Protein 4KGM (pdb70)

B-factor: mean 31.82, std 16.09, range [2.91, 91.34]

Nearest PDB structures (foldseek):
  4kgm-assembly2_D-3  TM=1.004E+00  e=1.073E-50  Bacillus thuringiensis serovar israelensis ATCC 35646
  4kgm-assembly2_C-3  TM=9.848E-01  e=5.956E-47  Bacillus thuringiensis serovar israelensis ATCC 35646
  4kgm-assembly1_A-2  TM=9.646E-01  e=4.566E-44  Bacillus thuringiensis serovar israelensis ATCC 35646
  4kgm-assembly1_B-2  TM=9.409E-01  e=1.861E-43  Bacillus thuringiensis serovar israelensis ATCC 35646
  4kgk-assembly1_A  TM=9.895E-01  e=3.296E-42  Bacillus thuringiensis serovar israelensis ATCC 35646

CATH classification: 3.30.70.3000

Structure (mmCIF, N/CA/C/O backbone):
data_4KGM
#
_entry.id   4KGM
#
_cell.length_a   99.156
_cell.length_b   218.343
_cell.length_c   126.056
_cell.angle_alpha   90.00
_cell.angle_beta   90.00
_cell.angle_gamma   90.00
#
_symmetry.space_group_name_H-M   'C 2 2 21'
#
loop_
_entity.id
_entity.type
_entity.pdbx_description
1 polymer 'Thg1-like uncharacterized protein'
2 non-polymer "ADENOSINE-5'-TRIPHOSPHATE"
3 non-polymer 'PHOSPHATE ION'
4 non-polymer 'MAGNESIUM ION'
5 non-polymer GLYCEROL
6 water water
#
loop_
_atom_site.group_PDB
_atom_site.id
_atom_site.type_symbol
_atom_site.label_atom_id
_atom_site.label_alt_id
_atom_site.label_comp_id
_atom_site.label_asym_id
_atom_site.label_entity_id
_atom_site.label_seq_id
_atom_site.pdbx_PDB_ins_code
_atom_site.Cartn_x
_atom_site.Cartn_y
_atom_site.Cartn_z
_atom_site.occupancy
_atom_site.B_iso_or_equiv
_atom_site.auth_seq_id
_atom_site.auth_comp_id
_atom_site.auth_asym_id
_atom_site.auth_atom_id
_atom_site.pdbx_PDB_model_num
ATOM 1 N N . SER A 1 3 ? 94.853 107.662 47.795 1.00 46.97 3 SER A N 1
ATOM 2 C CA . SER A 1 3 ? 94.673 106.450 47.004 1.00 48.14 3 SER A CA 1
ATOM 3 C C . SER A 1 3 ? 93.207 106.031 46.953 1.00 48.63 3 SER A C 1
ATOM 4 O O . SER A 1 3 ? 92.313 106.793 47.328 1.00 46.84 3 SER A O 1
ATOM 7 N N . ILE A 1 4 ? 92.969 104.812 46.487 1.00 39.75 4 ILE A N 1
ATOM 8 C CA . ILE A 1 4 ? 91.621 104.271 46.416 1.00 38.13 4 ILE A CA 1
ATOM 9 C C . ILE A 1 4 ? 91.179 103.767 47.791 1.00 37.61 4 ILE A C 1
ATOM 10 O O . ILE A 1 4 ? 90.020 103.921 48.179 1.00 32.36 4 ILE A O 1
ATOM 15 N N . GLY A 1 5 ? 92.119 103.187 48.531 1.00 32.55 5 GLY A N 1
ATOM 16 C CA . GLY A 1 5 ? 91.841 102.677 49.860 1.00 28.13 5 GLY A CA 1
ATOM 17 C C . GLY A 1 5 ? 91.501 103.786 50.834 1.00 31.78 5 GLY A C 1
ATOM 18 O O . GLY A 1 5 ? 90.654 103.615 51.710 1.00 31.04 5 GLY A O 1
ATOM 19 N N . ASP A 1 6 ? 92.168 104.926 50.681 1.00 36.67 6 ASP A N 1
ATOM 20 C CA . ASP A 1 6 ? 91.890 106.094 51.508 1.00 35.77 6 ASP A CA 1
ATOM 21 C C . ASP A 1 6 ? 90.480 106.587 51.235 1.00 29.53 6 ASP A C 1
ATOM 22 O O . ASP A 1 6 ? 89.741 106.935 52.155 1.00 29.70 6 ASP A O 1
ATOM 27 N N . ARG A 1 7 ? 90.119 106.612 49.957 1.00 28.19 7 ARG A N 1
ATOM 28 C CA . ARG A 1 7 ? 88.796 107.041 49.537 1.00 28.91 7 ARG A CA 1
ATOM 29 C C . ARG A 1 7 ? 87.749 106.067 50.060 1.00 27.59 7 ARG A C 1
ATOM 30 O O . ARG A 1 7 ? 86.703 106.475 50.561 1.00 24.82 7 ARG A O 1
ATOM 38 N N . MET A 1 8 ? 88.048 104.777 49.959 1.00 27.85 8 MET A N 1
ATOM 39 C CA . MET A 1 8 ? 87.140 103.742 50.435 1.00 24.01 8 MET A CA 1
ATOM 40 C C . MET A 1 8 ? 86.992 103.769 51.951 1.00 22.49 8 MET A C 1
ATOM 41 O O . MET A 1 8 ? 85.914 103.496 52.483 1.00 20.90 8 MET A O 1
ATOM 46 N N . LYS A 1 9 ? 88.077 104.100 52.641 1.00 20.90 9 LYS A N 1
ATOM 47 C CA . LYS A 1 9 ? 88.056 104.172 54.095 1.00 21.39 9 LYS A CA 1
ATOM 48 C C . LYS A 1 9 ? 87.109 105.263 54.590 1.00 17.92 9 LYS A C 1
ATOM 49 O O . LYS A 1 9 ? 86.489 105.118 55.641 1.00 17.66 9 LYS A O 1
ATOM 51 N N . ARG A 1 10 ? 86.994 106.348 53.830 1.00 15.85 10 ARG A N 1
ATOM 52 C CA . ARG A 1 10 ? 86.127 107.456 54.222 1.00 19.12 10 ARG A CA 1
ATOM 53 C C . ARG A 1 10 ? 84.645 107.146 54.008 1.00 18.57 10 ARG A C 1
ATOM 54 O O . ARG A 1 10 ? 83.797 107.588 54.784 1.00 16.16 10 ARG A O 1
ATOM 62 N N . TYR A 1 11 ? 84.337 106.394 52.956 1.00 15.02 11 TYR A N 1
ATOM 63 C CA . TYR A 1 11 ? 82.962 105.983 52.711 1.00 19.04 11 TYR A CA 1
ATOM 64 C C . TYR A 1 11 ? 82.479 105.104 53.852 1.00 19.45 11 TYR A C 1
ATOM 65 O O . TYR A 1 11 ? 81.351 105.248 54.326 1.00 20.30 11 TYR A O 1
ATOM 74 N N . GLU A 1 12 ? 83.346 104.200 54.294 1.00 15.39 12 GLU A N 1
ATOM 75 C CA . GLU A 1 12 ? 83.013 103.296 55.382 1.00 19.46 12 GLU A CA 1
ATOM 76 C C . GLU A 1 12 ? 82.884 104.058 56.697 1.00 16.81 12 GLU A C 1
ATOM 77 O O . GLU A 1 12 ? 81.992 103.781 57.498 1.00 15.94 12 GLU A O 1
ATOM 83 N N . ASN A 1 13 ? 83.777 105.020 56.911 1.00 15.74 13 ASN A N 1
ATOM 84 C CA . ASN A 1 13 ? 83.783 105.795 58.148 1.00 14.00 13 ASN A CA 1
ATOM 85 C C . ASN A 1 13 ? 82.595 106.741 58.280 1.00 13.70 13 ASN A C 1
ATOM 86 O O . ASN A 1 13 ? 82.309 107.238 59.368 1.00 13.37 13 ASN A O 1
ATOM 91 N N . ALA A 1 14 ? 81.903 106.986 57.172 1.00 11.89 14 ALA A N 1
ATOM 92 C CA . ALA A 1 14 ? 80.704 107.814 57.191 1.00 15.35 14 ALA A CA 1
ATOM 93 C C . ALA A 1 14 ? 79.636 107.183 58.082 1.00 18.86 14 ALA A C 1
ATOM 94 O O . ALA A 1 14 ? 78.741 107.868 58.576 1.00 20.83 14 ALA A O 1
ATOM 96 N N . TYR A 1 15 ? 79.740 105.873 58.289 1.00 16.21 15 TYR A N 1
ATOM 97 C CA . TYR A 1 15 ? 78.814 105.163 59.159 1.00 16.86 15 TYR A CA 1
ATOM 98 C C . TYR A 1 15 ? 79.538 104.371 60.240 1.00 16.35 15 TYR A C 1
ATOM 99 O O . TYR A 1 15 ? 78.999 103.416 60.800 1.00 17.40 15 TYR A O 1
ATOM 108 N N . ARG A 1 16 ? 80.765 104.789 60.533 1.00 16.38 16 ARG A N 1
ATOM 109 C CA . ARG A 1 16 ? 81.496 104.259 61.672 1.00 19.20 16 ARG A CA 1
ATOM 110 C C . ARG A 1 16 ? 81.018 104.982 62.923 1.00 18.99 16 ARG A C 1
ATOM 111 O O . ARG A 1 16 ? 81.706 105.843 63.470 1.00 22.57 16 ARG A O 1
ATOM 119 N N . ILE A 1 17 ? 79.821 104.627 63.366 1.00 17.41 17 ILE A N 1
ATOM 120 C CA . ILE A 1 17 ? 79.184 105.299 64.485 1.00 18.15 17 ILE A CA 1
ATOM 121 C C . ILE A 1 17 ? 79.679 104.740 65.813 1.00 16.58 17 ILE A C 1
ATOM 122 O O . ILE A 1 17 ? 79.821 103.528 65.975 1.00 15.69 17 ILE A O 1
ATOM 127 N N . LYS A 1 18 ? 79.961 105.633 66.756 1.00 15.48 18 LYS A N 1
ATOM 128 C CA . LYS A 1 18 ? 80.367 105.223 68.092 1.00 16.39 18 LYS A CA 1
ATOM 129 C C . LYS A 1 18 ? 79.463 105.824 69.159 1.00 17.87 18 LYS A C 1
ATOM 130 O O . LYS A 1 18 ? 79.105 107.000 69.096 1.00 19.41 18 LYS A O 1
ATOM 136 N N . LEU A 1 19 ? 79.089 105.004 70.134 1.00 16.39 19 LEU A N 1
ATOM 137 C CA . LEU A 1 19 ? 78.310 105.473 71.269 1.00 17.93 19 LEU A CA 1
ATOM 138 C C . LEU A 1 19 ? 79.219 106.234 72.225 1.00 15.93 19 LEU A C 1
ATOM 139 O O . LEU A 1 19 ? 80.367 105.839 72.436 1.00 18.11 19 LEU A O 1
ATOM 144 N N . PRO A 1 20 ? 78.713 107.335 72.800 1.00 22.57 20 PRO A N 1
ATOM 145 C CA . PRO A 1 20 ? 79.474 108.054 73.826 1.00 21.24 20 PRO A CA 1
ATOM 146 C C . PRO A 1 20 ? 79.782 107.129 74.997 1.00 20.13 20 PRO A C 1
ATOM 147 O O . PRO A 1 20 ? 78.925 106.340 75.391 1.00 20.70 20 PRO A O 1
ATOM 151 N N . GLU A 1 21 ? 80.997 107.222 75.528 1.00 19.27 21 GLU A N 1
ATOM 152 C CA . GLU A 1 21 ? 81.463 106.311 76.567 1.00 20.50 21 GLU A CA 1
ATOM 153 C C . GLU A 1 21 ? 81.003 106.727 77.961 1.00 23.60 21 GLU A C 1
ATOM 154 O O . GLU A 1 21 ? 80.319 107.738 78.127 1.00 22.86 21 GLU A O 1
ATOM 160 N N . ARG A 1 22 ? 81.393 105.930 78.953 1.00 22.87 22 ARG A N 1
ATOM 161 C CA . ARG A 1 22 ? 81.083 106.182 80.360 1.00 24.55 22 ARG A CA 1
ATOM 162 C C . ARG A 1 22 ? 79.600 106.405 80.648 1.00 25.12 22 ARG A C 1
ATOM 163 O O . ARG A 1 22 ? 79.239 107.270 81.445 1.00 24.76 22 ARG A O 1
ATOM 171 N N . MET A 1 23 ? 78.750 105.618 79.997 1.00 20.79 23 MET A N 1
ATOM 172 C CA . MET A 1 23 ? 77.320 105.633 80.279 1.00 24.72 23 MET A CA 1
ATOM 173 C C . MET A 1 23 ? 76.682 104.294 79.902 1.00 26.08 23 MET A C 1
ATOM 174 O O . MET A 1 23 ? 77.186 103.596 79.021 1.00 25.09 23 MET A O 1
ATOM 179 N N . PRO A 1 24 ? 75.586 103.920 80.588 1.00 28.74 24 PRO A N 1
ATOM 180 C CA . PRO A 1 24 ? 74.915 102.631 80.377 1.00 22.53 24 PRO A CA 1
ATOM 181 C C . PRO A 1 24 ? 74.588 102.344 78.915 1.00 21.14 24 PRO A C 1
ATOM 182 O O . PRO A 1 24 ? 74.058 103.208 78.216 1.00 23.02 24 PRO A O 1
ATOM 186 N N . VAL A 1 25 ? 74.912 101.134 78.468 1.00 20.64 25 VAL A N 1
ATOM 187 C CA . VAL A 1 25 ? 74.579 100.687 77.119 1.00 20.32 25 VAL A CA 1
ATOM 188 C C . VAL A 1 25 ? 73.586 99.527 77.169 1.00 22.69 25 VAL A C 1
ATOM 189 O O . VAL A 1 25 ? 73.760 98.582 77.939 1.00 22.82 25 VAL A O 1
ATOM 193 N N . ILE A 1 26 ? 72.541 99.612 76.353 1.00 20.59 26 ILE A N 1
ATOM 194 C CA . ILE A 1 26 ? 71.558 98.543 76.251 1.00 20.38 26 ILE A CA 1
ATOM 195 C C . ILE A 1 26 ? 71.577 97.920 74.859 1.00 25.12 26 ILE A C 1
ATOM 196 O O . ILE A 1 26 ? 71.507 98.627 73.852 1.00 22.17 26 ILE A O 1
ATOM 201 N N . VAL A 1 27 ? 71.677 96.594 74.811 1.00 27.24 27 VAL A N 1
ATOM 202 C CA . VAL A 1 27 ? 71.601 95.860 73.554 1.00 21.32 27 VAL A CA 1
ATOM 203 C C . VAL A 1 27 ? 70.392 94.931 73.558 1.00 25.33 27 VAL A C 1
ATOM 204 O O . VAL A 1 27 ? 70.248 94.098 74.454 1.00 24.66 27 VAL A O 1
ATOM 208 N N . ARG A 1 28 ? 69.519 95.076 72.566 1.00 22.08 28 ARG A N 1
ATOM 209 C CA . ARG A 1 28 ? 68.387 94.165 72.433 1.00 26.72 28 ARG A CA 1
ATOM 210 C C . ARG A 1 28 ? 68.495 93.291 71.184 1.00 28.73 28 ARG A C 1
ATOM 211 O O . ARG A 1 28 ? 68.771 93.776 70.086 1.00 21.76 28 ARG A O 1
ATOM 219 N N . ILE A 1 29 ? 68.291 91.997 71.371 1.00 31.36 29 ILE A N 1
ATOM 220 C CA . ILE A 1 29 ? 68.321 91.039 70.281 1.00 30.02 29 ILE A CA 1
ATOM 221 C C . ILE A 1 29 ? 66.941 90.409 70.153 1.00 27.10 29 ILE A C 1
ATOM 222 O O . ILE A 1 29 ? 66.397 89.921 71.123 1.00 27.20 29 ILE A O 1
ATOM 227 N N . ASP A 1 30 ? 66.376 90.435 68.957 1.00 27.80 30 ASP A N 1
ATOM 228 C CA . ASP A 1 30 ? 65.034 89.900 68.737 1.00 32.74 30 ASP A CA 1
ATOM 229 C C . ASP A 1 30 ? 64.998 88.908 67.576 1.00 32.91 30 ASP A C 1
ATOM 230 O O . ASP A 1 30 ? 65.493 89.196 66.487 1.00 31.35 30 ASP A O 1
ATOM 235 N N . GLY A 1 31 ? 64.405 87.741 67.819 1.00 32.33 31 GLY A N 1
ATOM 236 C CA . GLY A 1 31 ? 64.319 86.695 66.815 1.00 27.03 31 GLY A CA 1
ATOM 237 C C . GLY A 1 31 ? 63.555 87.115 65.574 1.00 30.21 31 GLY A C 1
ATOM 238 O O . GLY A 1 31 ? 62.504 87.747 65.664 1.00 37.54 31 GLY A O 1
ATOM 239 N N . ALA A 1 32 ? 64.087 86.760 64.409 1.00 31.86 32 ALA A N 1
ATOM 240 C CA . ALA A 1 32 ? 63.456 87.111 63.141 1.00 34.48 32 ALA A CA 1
ATOM 241 C C . ALA A 1 32 ? 62.396 86.088 62.742 1.00 41.85 32 ALA A C 1
ATOM 242 O O . ALA A 1 32 ? 62.675 84.890 62.667 1.00 37.73 32 ALA A O 1
ATOM 244 N N . HIS A 1 33 ? 61.183 86.575 62.488 1.00 50.20 33 HIS A N 1
ATOM 245 C CA . HIS A 1 33 ? 60.062 85.734 62.071 1.00 47.96 33 HIS A CA 1
ATOM 246 C C . HIS A 1 33 ? 59.841 84.551 63.008 1.00 48.78 33 HIS A C 1
ATOM 247 O O . HIS A 1 33 ? 59.715 83.413 62.558 1.00 48.81 33 HIS A O 1
ATOM 254 N N . PHE A 1 34 ? 59.795 84.820 64.309 1.00 41.48 34 PHE A N 1
ATOM 255 C CA . PHE A 1 34 ? 59.634 83.748 65.286 1.00 44.57 34 PHE A CA 1
ATOM 256 C C . PHE A 1 34 ? 58.182 83.306 65.450 1.00 51.80 34 PHE A C 1
ATOM 257 O O . PHE A 1 34 ? 57.848 82.554 66.363 1.00 51.86 34 PHE A O 1
ATOM 265 N N . HIS A 1 35 ? 57.323 83.785 64.559 1.00 53.21 35 HIS A N 1
ATOM 266 C CA A HIS A 1 35 ? 55.950 83.309 64.503 0.47 50.33 35 HIS A CA 1
ATOM 267 C CA B HIS A 1 35 ? 55.946 83.318 64.486 0.53 50.33 35 HIS A CA 1
ATOM 268 C C . HIS A 1 35 ? 55.919 82.046 63.652 1.00 55.04 35 HIS A C 1
ATOM 269 O O . HIS A 1 35 ? 55.090 81.162 63.863 1.00 61.24 35 HIS A O 1
ATOM 282 N N . THR A 1 36 ? 56.844 81.971 62.699 1.00 54.06 36 THR A N 1
ATOM 283 C CA . THR A 1 36 ? 56.987 80.822 61.816 1.00 52.03 36 THR A CA 1
ATOM 284 C C . THR A 1 36 ? 57.913 79.788 62.443 1.00 57.85 36 THR A C 1
ATOM 285 O O . THR A 1 36 ? 57.635 78.588 62.413 1.00 61.37 36 THR A O 1
ATOM 289 N N . TYR A 1 37 ? 59.017 80.264 63.009 1.00 54.12 37 TYR A N 1
ATOM 290 C CA . TYR A 1 37 ? 60.013 79.391 63.617 1.00 48.26 37 TYR A CA 1
ATOM 291 C C . TYR A 1 37 ? 59.446 78.624 64.808 1.00 43.41 37 TYR A C 1
ATOM 292 O O . TYR A 1 37 ? 59.788 77.462 65.025 1.00 50.70 37 TYR A O 1
ATOM 301 N N . THR A 1 38 ? 58.583 79.278 65.579 1.00 47.72 38 THR A N 1
ATOM 302 C CA . THR A 1 38 ? 57.981 78.642 66.746 1.00 54.23 38 THR A CA 1
ATOM 303 C C . THR A 1 38 ? 56.682 77.922 66.393 1.00 60.38 38 THR A C 1
ATOM 304 O O . THR A 1 38 ? 56.095 77.240 67.234 1.00 60.34 38 THR A O 1
ATOM 308 N N . LYS A 1 39 ? 56.236 78.079 65.149 1.00 59.88 39 LYS A N 1
ATOM 309 C CA . LYS A 1 39 ? 55.061 77.361 64.666 1.00 63.21 39 LYS A CA 1
ATOM 310 C C . LYS A 1 39 ? 55.358 75.868 64.615 1.00 66.34 39 LYS A C 1
ATOM 311 O O . LYS A 1 39 ? 55.804 75.345 63.593 1.00 69.55 39 LYS A O 1
ATOM 313 N N . GLY A 1 40 ? 55.112 75.190 65.730 1.00 58.74 40 GLY A N 1
ATOM 314 C CA . GLY A 1 40 ? 55.430 73.782 65.864 1.00 62.86 40 GLY A CA 1
ATOM 315 C C . GLY A 1 40 ? 55.937 73.495 67.262 1.00 62.51 40 GLY A C 1
ATOM 316 O O . GLY A 1 40 ? 56.199 72.346 67.621 1.00 57.33 40 GLY A O 1
ATOM 317 N N . CYS A 1 41 ? 56.076 74.554 68.054 1.00 55.91 41 CYS A N 1
ATOM 318 C CA . CYS A 1 41 ? 56.514 74.431 69.438 1.00 57.87 41 CYS A CA 1
ATOM 319 C C . CYS A 1 41 ? 55.321 74.340 70.381 1.00 51.04 41 CYS A C 1
ATOM 320 O O . CYS A 1 41 ? 54.186 74.618 69.992 1.00 51.98 41 CYS A O 1
ATOM 323 N N . ALA A 1 42 ? 55.587 73.951 71.624 1.00 52.43 42 ALA A N 1
ATOM 324 C CA . ALA A 1 42 ? 54.541 73.821 72.630 1.00 50.94 42 ALA A CA 1
ATOM 325 C C . ALA A 1 42 ? 53.946 75.177 72.997 1.00 53.88 42 ALA A C 1
ATOM 326 O O . ALA A 1 42 ? 54.637 76.051 73.522 1.00 53.52 42 ALA A O 1
ATOM 328 N N . LYS A 1 43 ? 52.659 75.346 72.710 1.00 56.27 43 LYS A N 1
ATOM 329 C CA . LYS A 1 43 ? 51.949 76.572 73.048 1.00 53.86 43 LYS A CA 1
ATOM 330 C C . LYS A 1 43 ? 51.194 76.385 74.363 1.00 59.90 43 LYS A C 1
ATOM 331 O O . LYS A 1 43 ? 50.725 75.285 74.654 1.00 67.68 43 LYS A O 1
ATOM 333 N N . PRO A 1 44 ? 51.074 77.457 75.165 1.00 59.66 44 PRO A N 1
ATOM 334 C CA . PRO A 1 44 ? 51.577 78.808 74.893 1.00 60.42 44 PRO A CA 1
ATOM 335 C C . PRO A 1 44 ? 53.064 78.969 75.212 1.00 61.38 44 PRO A C 1
ATOM 336 O O . PRO A 1 44 ? 53.716 79.843 74.641 1.00 58.42 44 PRO A O 1
ATOM 340 N N . PHE A 1 45 ? 53.588 78.137 76.105 1.00 55.41 45 PHE A N 1
ATOM 341 C CA . PHE A 1 45 ? 54.983 78.247 76.515 1.00 49.53 45 PHE A CA 1
ATOM 342 C C . PHE A 1 45 ? 55.738 76.935 76.315 1.00 49.43 45 PHE A C 1
ATOM 343 O O . PHE A 1 45 ? 55.300 75.880 76.773 1.00 51.94 45 PHE A O 1
ATOM 345 N N . ASP A 1 46 ? 56.872 77.010 75.624 1.00 50.04 46 ASP A N 1
ATOM 346 C CA . ASP A 1 46 ? 57.709 75.839 75.383 1.00 44.14 46 ASP A CA 1
ATOM 347 C C . ASP A 1 46 ? 58.956 75.869 76.267 1.00 47.59 46 ASP A C 1
ATOM 348 O O . ASP A 1 46 ? 59.756 76.802 76.196 1.00 48.65 46 ASP A O 1
ATOM 353 N N . GLN A 1 47 ? 59.113 74.843 77.098 1.00 46.62 47 GLN A N 1
ATOM 354 C CA . GLN A 1 47 ? 60.230 74.770 78.035 1.00 47.75 47 GLN A CA 1
ATOM 355 C C . GLN A 1 47 ? 61.565 74.598 77.315 1.00 49.99 47 GLN A C 1
ATOM 356 O O . GLN A 1 47 ? 62.582 75.139 77.743 1.00 47.85 47 GLN A O 1
ATOM 362 N N . ASP A 1 48 ? 61.558 73.841 76.222 1.00 52.59 48 ASP A N 1
ATOM 363 C CA . ASP A 1 48 ? 62.773 73.603 75.448 1.00 51.55 48 ASP A CA 1
ATOM 364 C C . ASP A 1 48 ? 63.268 74.872 74.761 1.00 50.25 48 ASP A C 1
ATOM 365 O O . ASP A 1 48 ? 64.465 75.161 74.758 1.00 48.64 48 ASP A O 1
ATOM 370 N N . LEU A 1 49 ? 62.340 75.625 74.178 1.00 44.84 49 LEU A N 1
ATOM 371 C CA . LEU A 1 49 ? 62.679 76.864 73.491 1.00 47.50 49 LEU A CA 1
ATOM 372 C C . LEU A 1 49 ? 63.186 77.911 74.477 1.00 49.12 49 LEU A C 1
ATOM 373 O O . LEU A 1 49 ? 64.188 78.582 74.226 1.00 46.23 49 LEU A O 1
ATOM 378 N N . ALA A 1 50 ? 62.490 78.039 75.602 1.00 43.10 50 ALA A N 1
ATOM 379 C CA . ALA A 1 50 ? 62.853 79.012 76.623 1.00 41.69 50 ALA A CA 1
ATOM 380 C C . ALA A 1 50 ? 64.232 78.730 77.217 1.00 42.08 50 ALA A C 1
ATOM 381 O O . ALA A 1 50 ? 65.003 79.652 77.470 1.00 45.79 50 ALA A O 1
ATOM 383 N N . GLU A 1 51 ? 64.541 77.455 77.433 1.00 43.49 51 GLU A N 1
ATOM 384 C CA . GLU A 1 51 ? 65.833 77.068 77.994 1.00 46.37 51 GLU A CA 1
ATOM 385 C C . GLU A 1 51 ? 66.962 77.208 76.977 1.00 45.85 51 GLU A C 1
ATOM 386 O O . GLU A 1 51 ? 68.140 77.205 77.339 1.00 44.60 51 GLU A O 1
ATOM 392 N N . ALA A 1 52 ? 66.597 77.321 75.704 1.00 43.18 52 ALA A N 1
ATOM 393 C CA . ALA A 1 52 ? 67.573 77.543 74.646 1.00 41.26 52 ALA A CA 1
ATOM 394 C C . ALA A 1 52 ? 67.976 79.014 74.621 1.00 46.65 52 ALA A C 1
ATOM 395 O O . ALA A 1 52 ? 69.117 79.352 74.299 1.00 32.01 52 ALA A O 1
ATOM 397 N N . PHE A 1 53 ? 67.028 79.884 74.961 1.00 35.74 53 PHE A N 1
ATOM 398 C CA . PHE A 1 53 ? 67.305 81.308 75.095 1.00 38.65 53 PHE A CA 1
ATOM 399 C C . PHE A 1 53 ? 68.138 81.568 76.342 1.00 42.51 53 PHE A C 1
ATOM 400 O O . PHE A 1 53 ? 69.017 82.431 76.346 1.00 37.76 53 PHE A O 1
ATOM 408 N N . TRP A 1 54 ? 67.857 80.815 77.400 1.00 41.08 54 TRP A N 1
ATOM 409 C CA . TRP A 1 54 ? 68.559 80.987 78.666 1.00 46.16 54 TRP A CA 1
ATOM 410 C C . TRP A 1 54 ? 70.031 80.612 78.534 1.00 40.93 54 TRP A C 1
ATOM 411 O O . TRP A 1 54 ? 70.897 81.249 79.130 1.00 39.66 54 TRP A O 1
ATOM 422 N N . GLU A 1 55 ? 70.308 79.577 77.747 1.00 42.00 55 GLU A N 1
ATOM 423 C CA . GLU A 1 55 ? 71.684 79.182 77.472 1.00 42.13 55 GLU A CA 1
ATOM 424 C C . GLU A 1 55 ? 72.343 80.204 76.556 1.00 38.95 55 GLU A C 1
ATOM 425 O O . GLU A 1 55 ? 73.547 80.442 76.636 1.00 37.73 55 GLU A O 1
ATOM 431 N N . THR A 1 56 ? 71.540 80.804 75.684 1.00 39.53 56 THR A N 1
ATOM 432 C CA . THR A 1 56 ? 72.018 81.865 74.812 1.00 38.01 56 THR A CA 1
ATOM 433 C C . THR A 1 56 ? 72.362 83.093 75.647 1.00 39.99 56 THR A C 1
ATOM 434 O O . THR A 1 56 ? 73.409 83.714 75.457 1.00 32.16 56 THR A O 1
ATOM 438 N N . CYS A 1 57 ? 71.478 83.422 76.584 1.00 37.04 57 CYS A N 1
ATOM 439 C CA . CYS A 1 57 ? 71.678 84.556 77.479 1.00 36.21 57 CYS A CA 1
ATOM 440 C C . CYS A 1 57 ? 72.959 84.433 78.296 1.00 33.91 57 CYS A C 1
ATOM 441 O O . CYS A 1 57 ? 73.634 85.427 78.552 1.00 36.99 57 CYS A O 1
ATOM 444 N N . LYS A 1 58 ? 73.283 83.213 78.710 1.00 34.40 58 LYS A N 1
ATOM 445 C CA . LYS A 1 58 ? 74.516 82.967 79.447 1.00 37.88 58 LYS A CA 1
ATOM 446 C C . LYS A 1 58 ? 75.713 83.204 78.540 1.00 36.27 58 LYS A C 1
ATOM 447 O O . LYS A 1 58 ? 76.657 83.901 78.908 1.00 36.50 58 LYS A O 1
ATOM 453 N N . TYR A 1 59 ? 75.654 82.618 77.348 1.00 33.41 59 TYR A N 1
ATOM 454 C CA . TYR A 1 59 ? 76.720 82.722 76.358 1.00 32.52 59 TYR A CA 1
ATOM 455 C C . TYR A 1 59 ? 77.032 84.176 76.009 1.00 34.83 59 TYR A C 1
ATOM 456 O O . TYR A 1 59 ? 78.188 84.536 75.792 1.00 29.03 59 TYR A O 1
ATOM 465 N N . LEU A 1 60 ? 75.993 85.005 75.963 1.00 30.95 60 LEU A N 1
ATOM 466 C CA . LEU A 1 60 ? 76.149 86.422 75.657 1.00 33.02 60 LEU A CA 1
ATOM 467 C C . LEU A 1 60 ? 76.860 87.158 76.788 1.00 35.11 60 LEU A C 1
ATOM 468 O O . LEU A 1 60 ? 77.818 87.895 76.557 1.00 30.19 60 LEU A O 1
ATOM 473 N N . ALA A 1 61 ? 76.386 86.947 78.011 1.00 29.62 61 ALA A N 1
ATOM 474 C CA . ALA A 1 61 ? 76.936 87.626 79.177 1.00 27.04 61 ALA A CA 1
ATOM 475 C C . ALA A 1 61 ? 78.389 87.237 79.427 1.00 32.83 61 ALA A C 1
ATOM 476 O O . ALA A 1 61 ? 79.174 88.037 79.934 1.00 33.08 61 ALA A O 1
ATOM 478 N N . GLN A 1 62 ? 78.740 86.008 79.062 1.00 32.53 62 GLN A N 1
ATOM 479 C CA . GLN A 1 62 ? 80.094 85.501 79.255 1.00 31.89 62 GLN A CA 1
ATOM 480 C C . GLN A 1 62 ? 81.088 86.115 78.274 1.00 34.54 62 GLN A C 1
ATOM 481 O O . GLN A 1 62 ? 82.286 86.169 78.550 1.00 30.11 62 GLN A O 1
ATOM 487 N N . ASN A 1 63 ? 80.592 86.573 77.129 1.00 33.28 63 ASN A N 1
ATOM 488 C CA . ASN A 1 63 ? 81.471 87.031 76.057 1.00 32.37 63 ASN A CA 1
ATOM 489 C C . ASN A 1 63 ? 81.399 88.524 75.746 1.00 27.16 63 ASN A C 1
ATOM 490 O O . ASN A 1 63 ? 82.078 89.002 74.838 1.00 30.27 63 ASN A O 1
ATOM 495 N N . ILE A 1 64 ? 80.581 89.256 76.494 1.00 26.59 64 ILE A N 1
ATOM 496 C CA . ILE A 1 64 ? 80.429 90.690 76.264 1.00 24.41 64 ILE A CA 1
ATOM 497 C C . ILE A 1 64 ? 81.093 91.513 77.364 1.00 25.78 64 ILE A C 1
ATOM 498 O O . ILE A 1 64 ? 80.726 91.414 78.536 1.00 24.06 64 ILE A O 1
ATOM 503 N N . MET A 1 65 ? 82.076 92.321 76.976 1.00 22.49 65 MET A N 1
ATOM 504 C CA . MET A 1 65 ? 82.808 93.160 77.920 1.00 24.96 65 MET A CA 1
ATOM 505 C C . MET A 1 65 ? 81.889 94.178 78.590 1.00 23.61 65 MET A C 1
ATOM 506 O O . MET A 1 65 ? 81.237 94.976 77.916 1.00 23.22 65 MET A O 1
ATOM 511 N N . GLY A 1 66 ? 81.836 94.136 79.917 1.00 21.97 66 GLY A N 1
ATOM 512 C CA . GLY A 1 66 ? 81.028 95.069 80.682 1.00 24.30 66 GLY A CA 1
ATOM 513 C C . GLY A 1 66 ? 79.598 94.619 80.922 1.00 27.47 66 GLY A C 1
ATOM 514 O O . GLY A 1 66 ? 78.796 95.370 81.478 1.00 29.49 66 GLY A O 1
ATOM 515 N N . ALA A 1 67 ? 79.272 93.398 80.507 1.00 28.75 67 ALA A N 1
ATOM 516 C CA . ALA A 1 67 ? 77.921 92.865 80.683 1.00 27.42 67 ALA A CA 1
ATOM 517 C C . ALA A 1 67 ? 77.581 92.678 82.160 1.00 25.05 67 ALA A C 1
ATOM 518 O O . ALA A 1 67 ? 78.312 92.020 82.900 1.00 27.49 67 ALA A O 1
ATOM 520 N N . LYS A 1 68 ? 76.465 93.264 82.580 1.00 27.12 68 LYS A N 1
ATOM 521 C CA . LYS A 1 68 ? 76.060 93.226 83.979 1.00 34.61 68 LYS A CA 1
ATOM 522 C C . LYS A 1 68 ? 74.783 92.420 84.189 1.00 34.88 68 LYS A C 1
ATOM 523 O O . LYS A 1 68 ? 74.649 91.702 85.178 1.00 36.16 68 LYS A O 1
ATOM 529 N N . LEU A 1 69 ? 73.846 92.542 83.256 1.00 30.44 69 LEU A N 1
ATOM 530 C CA . LEU A 1 69 ? 72.565 91.864 83.386 1.00 35.05 69 LEU A CA 1
ATOM 531 C C . LEU A 1 69 ? 71.951 91.557 82.025 1.00 33.32 69 LEU A C 1
ATOM 532 O O . LEU A 1 69 ? 72.059 92.348 81.088 1.00 32.09 69 LEU A O 1
ATOM 537 N N . VAL A 1 70 ? 71.311 90.397 81.927 1.00 35.21 70 VAL A N 1
ATOM 538 C CA . VAL A 1 70 ? 70.575 90.024 80.728 1.00 34.05 70 VAL A CA 1
ATOM 539 C C . VAL A 1 70 ? 69.129 89.724 81.101 1.00 34.11 70 VAL A C 1
ATOM 540 O O . VAL A 1 70 ? 68.867 89.102 82.126 1.00 40.01 70 VAL A O 1
ATOM 544 N N . TYR A 1 71 ? 68.192 90.175 80.275 1.00 32.17 71 TYR A N 1
ATOM 545 C CA . TYR A 1 71 ? 66.779 89.910 80.514 1.00 36.07 71 TYR A CA 1
ATOM 546 C C . TYR A 1 71 ? 66.127 89.222 79.320 1.00 39.56 71 TYR A C 1
ATOM 547 O O . TYR A 1 71 ? 66.190 89.721 78.196 1.00 38.22 71 TYR A O 1
ATOM 556 N N . HIS A 1 72 ? 65.497 88.077 79.568 1.00 36.27 72 HIS A N 1
ATOM 557 C CA . HIS A 1 72 ? 64.800 87.360 78.505 1.00 33.47 72 HIS A CA 1
ATOM 558 C C . HIS A 1 72 ? 63.283 87.409 78.638 1.00 37.73 72 HIS A C 1
ATOM 559 O O . HIS A 1 72 ? 62.735 87.364 79.740 1.00 40.55 72 HIS A O 1
ATOM 566 N N . GLN A 1 73 ? 62.621 87.497 77.491 1.00 33.43 73 GLN A N 1
ATOM 567 C CA . GLN A 1 73 ? 61.172 87.415 77.399 1.00 35.49 73 GLN A CA 1
ATOM 568 C C . GLN A 1 73 ? 60.802 87.135 75.947 1.00 35.93 73 GLN A C 1
ATOM 569 O O . GLN A 1 73 ? 61.322 87.784 75.040 1.00 32.20 73 GLN A O 1
ATOM 575 N N . SER A 1 74 ? 59.917 86.163 75.736 1.00 31.22 74 SER A N 1
ATOM 576 C CA . SER A 1 74 ? 59.524 85.745 74.391 1.00 31.09 74 SER A CA 1
ATOM 577 C C . SER A 1 74 ? 60.739 85.416 73.525 1.00 33.59 74 SER A C 1
ATOM 578 O O . SER A 1 74 ? 61.529 84.532 73.856 1.00 36.07 74 SER A O 1
ATOM 581 N N . ASP A 1 75 ? 60.890 86.144 72.424 1.00 33.24 75 ASP A N 1
ATOM 582 C CA . ASP A 1 75 ? 62.001 85.917 71.506 1.00 42.13 75 ASP A CA 1
ATOM 583 C C . ASP A 1 75 ? 63.001 87.071 71.527 1.00 39.60 75 ASP A C 1
ATOM 584 O O . ASP A 1 75 ? 63.775 87.246 70.586 1.00 40.55 75 ASP A O 1
ATOM 589 N N . GLU A 1 76 ? 62.984 87.857 72.598 1.00 32.85 76 GLU A N 1
ATOM 590 C CA . GLU A 1 76 ? 63.878 89.002 72.696 1.00 31.35 76 GLU A CA 1
ATOM 591 C C . GLU A 1 76 ? 64.862 88.870 73.854 1.00 36.17 76 GLU A C 1
ATOM 592 O O . GLU A 1 76 ? 64.568 88.235 74.868 1.00 34.41 76 GLU A O 1
ATOM 598 N N . ILE A 1 77 ? 66.037 89.470 73.685 1.00 30.98 77 ILE A N 1
ATOM 599 C CA . ILE A 1 77 ? 67.078 89.441 74.704 1.00 33.62 77 ILE A CA 1
ATOM 600 C C . ILE A 1 77 ? 67.682 90.831 74.896 1.00 35.97 77 ILE A C 1
ATOM 601 O O . ILE A 1 77 ? 68.319 91.368 73.990 1.00 33.95 77 ILE A O 1
ATOM 606 N N . SER A 1 78 ? 67.472 91.411 76.073 1.00 30.19 78 SER A N 1
ATOM 607 C CA . SER A 1 78 ? 68.050 92.709 76.399 1.00 26.61 78 SER A CA 1
ATOM 608 C C . SER A 1 78 ? 69.280 92.538 77.280 1.00 30.65 78 SER A C 1
ATOM 609 O O . SER A 1 78 ? 69.264 91.766 78.237 1.00 30.42 78 SER A O 1
ATOM 612 N N . ILE A 1 79 ? 70.345 93.262 76.950 1.00 25.56 79 ILE A N 1
ATOM 613 C CA . ILE A 1 79 ? 71.593 93.170 77.698 1.00 27.84 79 ILE A CA 1
ATOM 614 C C . ILE A 1 79 ? 72.044 94.539 78.198 1.00 31.16 79 ILE A C 1
ATOM 615 O O . ILE A 1 79 ? 72.165 95.485 77.416 1.00 28.02 79 ILE A O 1
ATOM 620 N N . LEU A 1 80 ? 72.282 94.643 79.503 1.00 27.07 80 LEU A N 1
ATOM 621 C CA . LEU A 1 80 ? 72.796 95.874 80.094 1.00 25.71 80 LEU A CA 1
ATOM 622 C C . LEU A 1 80 ? 74.316 95.851 80.153 1.00 25.55 80 LEU A C 1
ATOM 623 O O . LEU A 1 80 ? 74.909 94.991 80.807 1.00 24.81 80 LEU A O 1
ATOM 628 N N . ILE A 1 81 ? 74.941 96.803 79.468 1.00 23.32 81 ILE A N 1
ATOM 629 C CA . ILE A 1 81 ? 76.394 96.913 79.462 1.00 24.65 81 ILE A CA 1
ATOM 630 C C . ILE A 1 81 ? 76.834 98.227 80.098 1.00 23.79 81 ILE A C 1
ATOM 631 O O . ILE A 1 81 ? 76.326 99.294 79.751 1.00 25.76 81 ILE A O 1
ATOM 636 N N . THR A 1 82 ? 77.769 98.144 81.037 1.00 19.72 82 THR A N 1
ATOM 637 C CA . THR A 1 82 ? 78.349 99.337 81.642 1.00 33.16 82 THR A CA 1
ATOM 638 C C . THR A 1 82 ? 79.845 99.374 81.365 1.00 26.79 82 THR A C 1
ATOM 639 O O . THR A 1 82 ? 80.502 98.334 81.341 1.00 25.00 82 THR A O 1
ATOM 643 N N . ASN A 1 83 ? 80.380 100.573 81.156 1.00 29.56 83 ASN A N 1
ATOM 644 C CA . ASN A 1 83 ? 81.792 100.733 80.831 1.00 27.26 83 ASN A CA 1
ATOM 645 C C . ASN A 1 83 ? 82.474 101.795 81.687 1.00 31.80 83 ASN A C 1
ATOM 646 O O . ASN A 1 83 ? 83.435 102.428 81.252 1.00 31.81 83 ASN A O 1
ATOM 651 N N . TYR A 1 84 ? 81.972 101.987 82.902 1.00 33.37 84 TYR A N 1
ATOM 652 C CA . TYR A 1 84 ? 82.502 103.015 83.790 1.00 32.86 84 TYR A CA 1
ATOM 653 C C . TYR A 1 84 ? 82.753 102.485 85.198 1.00 41.37 84 TYR A C 1
ATOM 654 O O . TYR A 1 84 ? 82.692 103.237 86.171 1.00 41.50 84 TYR A O 1
ATOM 663 N N . ASP A 1 85 ? 83.034 101.189 85.295 1.00 48.47 85 ASP A N 1
ATOM 664 C CA . ASP A 1 85 ? 83.323 100.547 86.573 1.00 45.41 85 ASP A CA 1
ATOM 665 C C . ASP A 1 85 ? 84.527 101.206 87.238 1.00 49.60 85 ASP A C 1
ATOM 666 O O . ASP A 1 85 ? 84.480 101.573 88.413 1.00 48.38 85 ASP A O 1
ATOM 671 N N . LYS A 1 86 ? 85.603 101.349 86.471 1.00 48.01 86 LYS A N 1
ATOM 672 C CA . LYS A 1 86 ? 86.795 102.050 86.929 1.00 50.41 86 LYS A CA 1
ATOM 673 C C . LYS A 1 86 ? 87.030 103.279 86.061 1.00 51.49 86 LYS A C 1
ATOM 674 O O . LYS A 1 86 ? 86.210 103.609 85.203 1.00 49.06 86 LYS A O 1
ATOM 680 N N . LEU A 1 87 ? 88.150 103.956 86.287 1.00 51.12 87 LEU A N 1
ATOM 681 C CA . LEU A 1 87 ? 88.527 105.095 85.461 1.00 47.41 87 LEU A CA 1
ATOM 682 C C . LEU A 1 87 ? 89.215 104.611 84.191 1.00 44.93 87 LEU A C 1
ATOM 683 O O . LEU A 1 87 ? 89.286 105.332 83.195 1.00 43.64 87 LEU A O 1
ATOM 688 N N . THR A 1 88 ? 89.712 103.380 84.232 1.00 38.33 88 THR A N 1
ATOM 689 C CA . THR A 1 88 ? 90.444 102.809 83.108 1.00 41.20 88 THR A CA 1
ATOM 690 C C . THR A 1 88 ? 89.622 101.782 82.331 1.00 42.59 88 THR A C 1
ATOM 691 O O . THR A 1 88 ? 90.151 101.088 81.462 1.00 45.28 88 THR A O 1
ATOM 695 N N . THR A 1 89 ? 88.333 101.689 82.642 1.00 39.24 89 THR A N 1
ATOM 696 C CA . THR A 1 89 ? 87.453 100.736 81.972 1.00 38.64 89 THR A CA 1
ATOM 697 C C . THR A 1 89 ? 87.370 101.003 80.471 1.00 36.30 89 THR A C 1
ATOM 698 O O . THR A 1 89 ? 87.102 102.126 80.043 1.00 27.28 89 THR A O 1
ATOM 702 N N . GLN A 1 90 ? 87.612 99.963 79.678 1.00 35.19 90 GLN A N 1
ATOM 703 C CA . GLN A 1 90 ? 87.516 100.059 78.226 1.00 30.56 90 GLN A CA 1
ATOM 704 C C . GLN A 1 90 ? 86.125 99.643 77.768 1.00 29.71 90 GLN A C 1
ATOM 705 O O . GLN A 1 90 ? 85.373 99.033 78.527 1.00 30.95 90 GLN A O 1
ATOM 711 N N . SER A 1 91 ? 85.785 99.974 76.527 1.00 26.60 91 SER A N 1
ATOM 712 C CA . SER A 1 91 ? 84.477 99.630 75.981 1.00 19.62 91 SER A CA 1
ATOM 713 C C . SER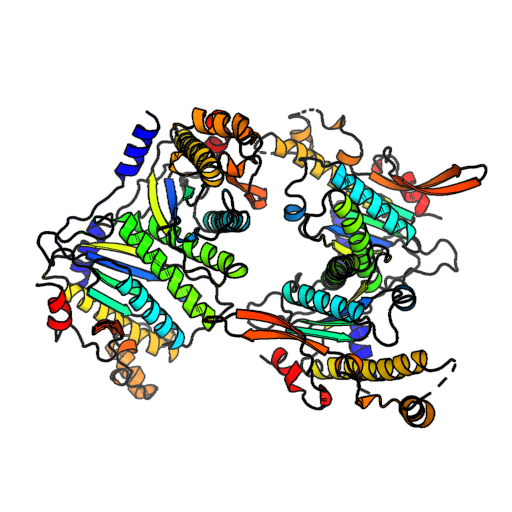 A 1 91 ? 84.552 98.476 74.989 1.00 25.88 91 SER A C 1
ATOM 714 O O . SER A 1 91 ? 85.523 98.347 74.241 1.00 21.27 91 SER A O 1
ATOM 717 N N . TRP A 1 92 ? 83.518 97.639 74.995 1.00 25.20 92 TRP A N 1
ATOM 718 C CA . TRP A 1 92 ? 83.406 96.539 74.049 1.00 23.55 92 TRP A CA 1
ATOM 719 C C . TRP A 1 92 ? 83.420 97.089 72.629 1.00 21.59 92 TRP A C 1
ATOM 720 O O . TRP A 1 92 ? 82.551 97.879 72.259 1.00 20.88 92 TRP A O 1
ATOM 731 N N . PHE A 1 93 ? 84.420 96.680 71.849 1.00 18.76 93 PHE A N 1
ATOM 732 C CA . PHE A 1 93 ? 84.607 97.159 70.478 1.00 18.44 93 PHE A CA 1
ATOM 733 C C . PHE A 1 93 ? 84.717 98.684 70.404 1.00 21.81 93 PHE A C 1
ATOM 734 O O . PHE A 1 93 ? 84.410 99.285 69.372 1.00 21.03 93 PHE A O 1
ATOM 742 N N . GLU A 1 94 ? 85.153 99.296 71.504 1.00 22.44 94 GLU A N 1
ATOM 743 C CA . GLU A 1 94 ? 85.285 100.749 71.603 1.00 24.15 94 GLU A CA 1
ATOM 744 C C . GLU A 1 94 ? 83.960 101.464 71.347 1.00 21.40 94 GLU A C 1
ATOM 745 O O . GLU A 1 94 ? 83.936 102.559 70.783 1.00 19.90 94 GLU A O 1
ATOM 751 N N . ASN A 1 95 ? 82.868 100.832 71.771 1.00 18.68 95 ASN A N 1
ATOM 752 C CA . ASN A 1 95 ? 81.516 101.363 71.587 1.00 15.87 95 ASN A CA 1
ATOM 753 C C . ASN A 1 95 ? 81.109 101.600 70.129 1.00 15.16 95 ASN A C 1
ATOM 754 O O . ASN A 1 95 ? 80.266 102.451 69.844 1.00 18.85 95 ASN A O 1
ATOM 759 N N . ASN A 1 96 ? 81.706 100.836 69.219 1.00 11.51 96 ASN A N 1
ATOM 760 C CA . ASN A 1 96 ? 81.310 100.841 67.815 1.00 20.13 96 ASN A CA 1
ATOM 761 C C . ASN A 1 96 ? 79.888 100.299 67.653 1.00 18.28 96 ASN A C 1
ATOM 762 O O . ASN A 1 96 ? 79.628 99.135 67.952 1.00 15.96 96 ASN A O 1
ATOM 767 N N . LEU A 1 97 ? 78.982 101.142 67.167 1.00 16.65 97 LEU A N 1
ATOM 768 C CA . LEU A 1 97 ? 77.565 100.790 67.076 1.00 15.71 97 LEU A CA 1
ATOM 769 C C . LEU A 1 97 ? 77.294 99.528 66.253 1.00 15.21 97 LEU A C 1
ATOM 770 O O . LEU A 1 97 ? 76.723 98.566 66.762 1.00 15.54 97 LEU A O 1
ATOM 775 N N . GLN A 1 98 ? 77.709 99.533 64.988 1.00 15.23 98 GLN A N 1
ATOM 776 C CA . GLN A 1 98 ? 77.420 98.420 64.084 1.00 14.68 98 GLN A CA 1
ATOM 777 C C . GLN A 1 98 ? 78.077 97.114 64.515 1.00 20.40 98 GLN A C 1
ATOM 778 O O . GLN A 1 98 ? 77.570 96.033 64.222 1.00 20.44 98 GLN A O 1
ATOM 784 N N . LYS A 1 99 ? 79.204 97.213 65.209 1.00 19.18 99 LYS A N 1
ATOM 785 C CA . LYS A 1 99 ? 79.918 96.022 65.644 1.00 17.87 99 LYS A CA 1
ATOM 786 C C . LYS A 1 99 ? 79.267 95.415 66.885 1.00 20.53 99 LYS A C 1
ATOM 787 O O . LYS A 1 99 ? 79.130 94.198 66.987 1.00 20.91 99 LYS A O 1
ATOM 793 N N . ILE A 1 100 ? 78.859 96.265 67.821 1.00 15.03 100 ILE A N 1
ATOM 794 C CA . ILE A 1 100 ? 78.189 95.801 69.030 1.00 18.14 100 ILE A CA 1
ATOM 795 C C . ILE A 1 100 ? 76.877 95.092 68.694 1.00 21.70 100 ILE A C 1
ATOM 796 O O . ILE A 1 100 ? 76.588 94.024 69.227 1.00 21.21 100 ILE A O 1
ATOM 801 N N . ALA A 1 101 ? 76.095 95.685 67.798 1.00 21.29 101 ALA A N 1
ATOM 802 C CA . ALA A 1 101 ? 74.799 95.125 67.419 1.00 24.99 101 ALA A CA 1
ATOM 803 C C . ALA A 1 101 ? 74.925 93.816 66.639 1.00 21.50 101 ALA A C 1
ATOM 804 O O . ALA A 1 101 ? 74.235 92.843 66.935 1.00 23.14 101 ALA A O 1
ATOM 806 N N . SER A 1 102 ? 75.808 93.797 65.647 1.00 20.21 102 SER A N 1
ATOM 807 C CA . SER A 1 102 ? 75.945 92.636 64.773 1.00 19.92 102 SER A CA 1
ATOM 808 C C . SER A 1 102 ? 76.574 91.436 65.480 1.00 22.58 102 SER A C 1
ATOM 809 O O . SER A 1 102 ? 76.077 90.315 65.373 1.00 23.97 102 SER A O 1
ATOM 812 N N . VAL A 1 103 ? 77.665 91.673 66.201 1.00 17.67 103 VAL A N 1
ATOM 813 C CA . VAL A 1 103 ? 78.355 90.600 66.913 1.00 23.63 103 VAL A CA 1
ATOM 814 C C . VAL A 1 103 ? 77.465 90.000 68.000 1.00 23.33 103 VAL A C 1
ATOM 815 O O . VAL A 1 103 ? 77.501 88.792 68.248 1.00 23.42 103 VAL A O 1
ATOM 819 N N . SER A 1 104 ? 76.651 90.842 68.630 1.00 20.83 104 SER A N 1
ATOM 820 C CA . SER A 1 104 ? 75.679 90.367 69.608 1.00 24.43 104 SER A CA 1
ATOM 821 C C . SER A 1 104 ? 74.675 89.434 68.942 1.00 27.47 104 SER A C 1
ATOM 822 O O . SER A 1 104 ? 74.362 88.365 69.467 1.00 26.56 104 SER A O 1
ATOM 825 N N . ALA A 1 105 ? 74.174 89.849 67.782 1.00 25.06 105 ALA A N 1
ATOM 826 C CA . ALA A 1 105 ? 73.216 89.044 67.035 1.00 27.23 105 ALA A CA 1
ATOM 827 C C . ALA A 1 105 ? 73.877 87.765 66.535 1.00 24.97 105 ALA A C 1
ATOM 828 O O . ALA A 1 105 ? 73.263 86.698 66.531 1.00 28.67 105 ALA A O 1
ATOM 830 N N . SER A 1 106 ? 75.134 87.879 66.122 1.00 22.21 106 SER A N 1
ATOM 831 C CA . SER A 1 106 ? 75.898 86.726 65.659 1.00 22.29 106 SER A CA 1
ATOM 832 C C . SER A 1 106 ? 76.087 85.709 66.779 1.00 24.41 106 SER A C 1
ATOM 833 O O . SER A 1 106 ? 75.850 84.516 66.589 1.00 26.00 106 SER A O 1
ATOM 836 N N . MET A 1 107 ? 76.515 86.189 67.943 1.00 21.25 107 MET A N 1
ATOM 837 C CA . MET A 1 107 ? 76.721 85.328 69.102 1.00 22.34 107 MET A CA 1
ATOM 838 C C . MET A 1 107 ? 75.427 84.637 69.505 1.00 26.44 107 MET A C 1
ATOM 839 O O . MET A 1 107 ? 75.416 83.438 69.786 1.00 23.88 107 MET A O 1
ATOM 844 N N . ALA A 1 108 ? 74.341 85.403 69.534 1.00 22.96 108 ALA A N 1
ATOM 845 C CA . ALA A 1 108 ? 73.033 84.861 69.875 1.00 24.28 108 ALA A CA 1
ATOM 846 C C . ALA A 1 108 ? 72.634 83.791 68.866 1.00 24.63 108 ALA A C 1
ATOM 847 O O . ALA A 1 108 ? 72.145 82.729 69.239 1.00 28.29 108 ALA A O 1
ATOM 849 N N . THR A 1 109 ? 72.863 84.079 67.589 1.00 27.39 109 THR A N 1
ATOM 850 C CA . THR A 1 109 ? 72.552 83.148 66.512 1.00 21.65 109 THR A CA 1
ATOM 851 C C . THR A 1 109 ? 73.327 81.837 66.639 1.00 27.91 109 THR A C 1
ATOM 852 O O . THR A 1 109 ? 72.762 80.754 66.476 1.00 30.30 109 THR A O 1
ATOM 856 N N . ALA A 1 110 ? 7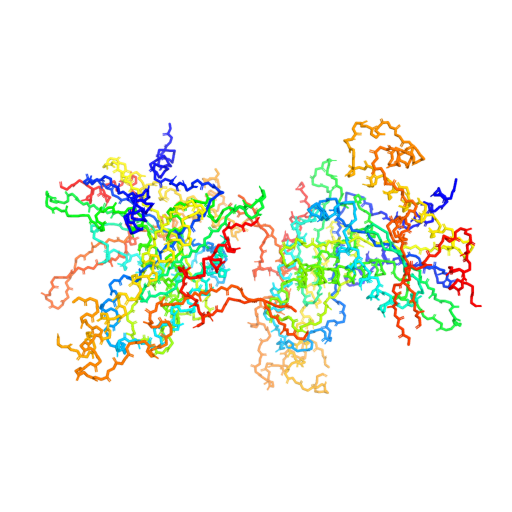4.619 81.940 66.938 1.00 28.32 110 ALA A N 1
ATOM 857 C CA . ALA A 1 110 ? 75.488 80.768 67.015 1.00 25.37 110 ALA A CA 1
ATOM 858 C C . ALA A 1 110 ? 75.071 79.805 68.125 1.00 27.73 110 ALA A C 1
ATOM 859 O O . ALA A 1 110 ? 74.880 78.611 67.887 1.00 25.89 110 ALA A O 1
ATOM 861 N N . LYS A 1 111 ? 74.930 80.330 69.337 1.00 26.14 111 LYS A N 1
ATOM 862 C CA . LYS A 1 111 ? 74.590 79.507 70.490 1.00 29.69 111 LYS A CA 1
ATOM 863 C C . LYS A 1 111 ? 73.184 78.924 70.384 1.00 33.80 111 LYS A C 1
ATOM 864 O O . LYS A 1 111 ? 72.982 77.735 70.636 1.00 31.01 111 LYS A O 1
ATOM 870 N N . PHE A 1 112 ? 72.224 79.762 70.005 1.00 30.37 112 PHE A N 1
ATOM 871 C CA . PHE A 1 112 ? 70.825 79.351 69.927 1.00 29.99 112 PHE A CA 1
ATOM 872 C C . PHE A 1 112 ? 70.625 78.202 68.944 1.00 36.23 112 PHE A C 1
ATOM 873 O O . PHE A 1 112 ? 70.027 77.181 69.287 1.00 34.04 112 PHE A O 1
ATOM 881 N N . ASN A 1 113 ? 71.124 78.373 67.724 1.00 31.96 113 ASN A N 1
ATOM 882 C CA . ASN A 1 113 ? 71.024 77.333 66.709 1.00 28.81 113 ASN A CA 1
ATOM 883 C C . ASN A 1 113 ? 71.689 76.030 67.148 1.00 38.42 113 ASN A C 1
ATOM 884 O O . ASN A 1 113 ? 71.153 74.949 66.913 1.00 40.24 113 ASN A O 1
ATOM 889 N N . GLU A 1 114 ? 72.849 76.140 67.791 1.00 36.45 114 GLU A N 1
ATOM 890 C CA . GLU A 1 114 ? 73.574 74.969 68.277 1.00 32.29 114 GLU A CA 1
ATOM 891 C C . GLU A 1 114 ? 72.748 74.155 69.269 1.00 39.46 114 GLU A C 1
ATOM 892 O O . GLU A 1 114 ? 72.586 72.945 69.112 1.00 37.25 114 GLU A O 1
ATOM 898 N N . VAL A 1 115 ? 72.233 74.831 70.291 1.00 38.37 115 VAL A N 1
ATOM 899 C CA . VAL A 1 115 ? 71.446 74.182 71.332 1.00 42.92 115 VAL A CA 1
ATOM 900 C C . VAL A 1 115 ? 70.141 73.609 70.784 1.00 41.57 115 VAL A C 1
ATOM 901 O O . VAL A 1 115 ? 69.754 72.488 71.116 1.00 44.51 115 VAL A O 1
ATOM 905 N N . MET A 1 116 ? 69.474 74.378 69.933 1.00 36.88 116 MET A N 1
ATOM 906 C CA . MET A 1 116 ? 68.170 73.985 69.416 1.00 41.44 116 MET A CA 1
ATOM 907 C C . MET A 1 116 ? 68.254 72.772 68.490 1.00 42.79 116 MET A C 1
ATOM 908 O O . MET A 1 116 ? 67.298 72.007 68.374 1.00 41.42 116 MET A O 1
ATOM 913 N N . ARG A 1 117 ? 69.398 72.597 67.844 1.00 41.72 117 ARG A N 1
ATOM 914 C CA . ARG A 1 117 ? 69.585 71.469 66.948 1.00 44.71 117 ARG A CA 1
ATOM 915 C C . ARG A 1 117 ? 69.465 70.176 67.740 1.00 50.60 117 ARG A C 1
ATOM 916 O O . ARG A 1 117 ? 68.922 69.183 67.257 1.00 55.51 117 ARG A O 1
ATOM 924 N N . GLU A 1 118 ? 69.992 70.198 68.959 1.00 43.47 118 GLU A N 1
ATOM 925 C CA . GLU A 1 118 ? 70.119 68.992 69.771 1.00 46.34 118 GLU A CA 1
ATOM 926 C C . GLU A 1 118 ? 68.805 68.219 69.817 1.00 49.20 118 GLU A C 1
ATOM 927 O O . GLU A 1 118 ? 68.765 67.023 69.527 1.00 50.00 118 GLU A O 1
ATOM 933 N N . LYS A 1 119 ? 67.732 68.912 70.183 1.00 49.97 119 LYS A N 1
ATOM 934 C CA . LYS A 1 119 ? 66.427 68.279 70.334 1.00 51.12 119 LYS A CA 1
ATOM 935 C C . LYS A 1 119 ? 65.534 68.510 69.120 1.00 58.24 119 LYS A C 1
ATOM 936 O O . LYS A 1 119 ? 64.497 67.863 68.972 1.00 67.83 119 LYS A O 1
ATOM 938 N N . TYR A 1 120 ? 65.932 69.438 68.257 1.00 50.22 120 TYR A N 1
ATOM 939 C CA . TYR A 1 120 ? 65.135 69.761 67.079 1.00 47.44 120 TYR A CA 1
ATOM 940 C C . TYR A 1 120 ? 65.997 69.981 65.840 1.00 48.38 120 TYR A C 1
ATOM 941 O O . TYR A 1 120 ? 66.059 71.094 65.320 1.00 52.86 120 TYR A O 1
ATOM 950 N N . PRO A 1 121 ? 66.654 68.917 65.351 1.00 52.01 121 PRO A N 1
ATOM 951 C CA . PRO A 1 121 ? 67.530 69.063 64.183 1.00 49.94 121 PRO A CA 1
ATOM 952 C C . PRO A 1 121 ? 66.752 69.327 62.896 1.00 47.39 121 PRO A C 1
ATOM 953 O O . PRO A 1 121 ? 67.353 69.660 61.873 1.00 48.61 121 PRO A O 1
ATOM 957 N N . ASP A 1 122 ? 65.432 69.182 62.952 1.00 51.43 122 ASP A N 1
ATOM 958 C CA . ASP A 1 122 ? 64.585 69.414 61.788 1.00 53.95 122 ASP A CA 1
ATOM 959 C C . ASP A 1 122 ? 64.184 70.883 61.674 1.00 48.71 122 ASP A C 1
ATOM 960 O O . ASP A 1 122 ? 63.756 71.338 60.611 1.00 47.53 122 ASP A O 1
ATOM 962 N N . LYS A 1 123 ? 64.322 71.616 62.775 1.00 45.26 123 LYS A N 1
ATOM 963 C CA . LYS A 1 123 ? 64.015 73.043 62.800 1.00 47.55 123 LYS A CA 1
ATOM 964 C C . LYS A 1 123 ? 64.893 73.789 61.800 1.00 41.52 123 LYS A C 1
ATOM 965 O O . LYS A 1 123 ? 66.080 73.490 61.672 1.00 43.56 123 LYS A O 1
ATOM 971 N N . PRO A 1 124 ? 64.310 74.759 61.079 1.00 39.82 124 PRO A N 1
ATOM 972 C CA . PRO A 1 124 ? 65.097 75.580 60.154 1.00 37.37 124 PRO A CA 1
ATOM 973 C C . PRO A 1 124 ? 66.030 76.519 60.914 1.00 33.77 124 PRO A C 1
ATOM 974 O O . PRO A 1 124 ? 65.953 76.609 62.140 1.00 32.56 124 PRO A O 1
ATOM 978 N N . LEU A 1 125 ? 66.904 77.210 60.194 1.00 32.66 125 LEU A N 1
ATOM 979 C CA . LEU A 1 125 ? 67.855 78.114 60.830 1.00 31.69 125 LEU A CA 1
ATOM 980 C C . LEU A 1 125 ? 67.160 79.311 61.470 1.00 27.41 125 LEU A C 1
ATOM 981 O O . LEU A 1 125 ? 66.322 79.964 60.847 1.00 26.75 125 LEU A O 1
ATOM 986 N N . ALA A 1 126 ? 67.509 79.583 62.723 1.00 27.86 126 ALA A N 1
ATOM 987 C CA . ALA A 1 126 ? 66.984 80.744 63.430 1.00 30.77 126 ALA A CA 1
ATOM 988 C C . ALA A 1 126 ? 67.918 81.932 63.247 1.00 31.59 126 ALA A C 1
ATOM 989 O O . ALA A 1 126 ? 69.140 81.785 63.304 1.00 27.27 126 ALA A O 1
ATOM 991 N N . THR A 1 127 ? 67.341 83.107 63.014 1.00 32.30 127 THR A N 1
ATOM 992 C CA . THR A 1 127 ? 68.126 84.329 62.881 1.00 29.29 127 THR A CA 1
ATOM 993 C C . THR A 1 127 ? 67.635 85.408 63.839 1.00 30.92 127 THR A C 1
ATOM 994 O O . THR A 1 127 ? 66.508 85.352 64.333 1.00 35.67 127 THR A O 1
ATOM 998 N N . PHE A 1 128 ? 68.495 86.387 64.099 1.00 28.29 128 PHE A N 1
ATOM 999 C CA . PHE A 1 128 ? 68.189 87.453 65.043 1.00 27.09 128 PHE A CA 1
ATOM 1000 C C . PHE A 1 128 ? 68.644 88.799 64.493 1.00 30.75 128 PHE A C 1
ATOM 1001 O O . PHE A 1 128 ? 69.546 88.868 63.658 1.00 26.44 128 PHE A O 1
ATOM 1009 N N . ASP A 1 129 ? 68.019 89.872 64.965 1.00 27.82 129 ASP A N 1
ATOM 1010 C CA . ASP A 1 129 ? 68.508 91.210 64.676 1.00 23.54 129 ASP A CA 1
ATOM 1011 C C . ASP A 1 129 ? 69.127 91.765 65.950 1.00 28.43 129 ASP A C 1
ATOM 1012 O O . ASP A 1 129 ? 68.943 91.202 67.029 1.00 27.06 129 ASP A O 1
ATOM 1017 N N . GLY A 1 130 ? 69.856 92.867 65.825 1.00 32.51 130 GLY A N 1
ATOM 1018 C CA . GLY A 1 130 ? 70.489 93.486 66.974 1.00 27.27 130 GLY A CA 1
ATOM 1019 C C . GLY A 1 130 ? 70.469 94.998 66.890 1.00 26.57 130 GLY A C 1
ATOM 1020 O O . GLY A 1 130 ? 70.616 95.572 65.812 1.00 21.73 130 GLY A O 1
ATOM 1021 N N . ARG A 1 131 ? 70.277 95.644 68.035 1.00 25.23 131 ARG A N 1
ATOM 1022 C CA . ARG A 1 131 ? 70.299 97.099 68.102 1.00 22.88 131 ARG A CA 1
ATOM 1023 C C . ARG A 1 131 ? 70.897 97.557 69.425 1.00 20.62 131 ARG A C 1
ATOM 1024 O O . ARG A 1 131 ? 70.629 96.974 70.476 1.00 23.92 131 ARG A O 1
ATOM 1032 N N . ALA A 1 132 ? 71.723 98.595 69.369 1.00 21.45 132 ALA A N 1
ATOM 1033 C CA . ALA A 1 132 ? 72.364 99.111 70.571 1.00 20.71 132 ALA A CA 1
ATOM 1034 C C . ALA A 1 132 ? 71.988 100.567 70.805 1.00 15.34 132 ALA A C 1
ATOM 1035 O O . ALA A 1 132 ? 71.570 101.266 69.880 1.00 13.70 132 ALA A O 1
ATOM 1037 N N . GLN A 1 133 ? 72.141 101.015 72.047 1.00 18.25 133 GLN A N 1
ATOM 1038 C CA . GLN A 1 133 ? 71.802 102.381 72.421 1.00 17.06 133 GLN A CA 1
ATOM 1039 C C . GLN A 1 133 ? 72.414 102.718 73.771 1.00 19.21 133 GLN A C 1
ATOM 1040 O O . GLN A 1 133 ? 72.979 101.850 74.438 1.00 19.19 133 GLN A O 1
ATOM 1046 N N . VAL A 1 134 ? 72.296 103.980 74.171 1.00 16.49 134 VAL A N 1
ATOM 1047 C CA . VAL A 1 134 ? 72.700 104.389 75.510 1.00 19.05 134 VAL A CA 1
ATOM 1048 C C . VAL A 1 134 ? 71.488 104.846 76.313 1.00 20.41 134 VAL A C 1
ATOM 1049 O O . VAL A 1 134 ? 70.440 105.176 75.753 1.00 18.12 134 VAL A O 1
ATOM 1053 N N . LEU A 1 135 ? 71.638 104.855 77.632 1.00 17.74 135 LEU A N 1
ATOM 1054 C CA . LEU A 1 135 ? 70.588 105.311 78.527 1.00 22.61 135 LEU A CA 1
ATOM 1055 C C . LEU A 1 135 ? 71.199 106.061 79.695 1.00 23.93 135 LEU A C 1
ATOM 1056 O O . LEU A 1 135 ? 72.268 105.695 80.179 1.00 25.47 135 LEU A O 1
ATOM 1061 N N . PRO A 1 136 ? 70.525 107.124 80.150 1.00 31.39 136 PRO A N 1
ATOM 1062 C CA . PRO A 1 136 ? 70.947 107.767 81.397 1.00 27.68 136 PRO A CA 1
ATOM 1063 C C . PRO A 1 136 ? 70.746 106.809 82.565 1.00 30.10 136 PRO A C 1
ATOM 1064 O O . PRO A 1 136 ? 69.892 105.925 82.487 1.00 31.44 136 PRO A O 1
ATOM 1068 N N . GLN A 1 137 ? 71.531 106.980 83.624 1.00 31.12 137 GLN A N 1
ATOM 1069 C CA . GLN A 1 137 ? 71.499 106.078 84.772 1.00 31.66 137 GLN A CA 1
ATOM 1070 C C . GLN A 1 137 ? 70.114 105.921 85.403 1.00 34.43 137 GLN A C 1
ATOM 1071 O O . GLN A 1 137 ? 69.743 104.828 85.830 1.00 38.19 137 GLN A O 1
ATOM 1077 N N . ASP A 1 138 ? 69.350 107.007 85.459 1.00 35.66 138 ASP A N 1
ATOM 1078 C CA . ASP A 1 138 ? 68.033 106.959 86.087 1.00 37.56 138 ASP A CA 1
ATOM 1079 C C . ASP A 1 138 ? 66.931 106.519 85.122 1.00 38.49 138 ASP A C 1
ATOM 1080 O O . ASP A 1 138 ? 65.753 106.810 85.335 1.00 34.26 138 ASP A O 1
ATOM 1085 N N . GLU A 1 139 ? 67.323 105.823 84.060 1.00 33.28 139 GLU A N 1
ATOM 1086 C CA . GLU A 1 139 ? 66.364 105.302 83.095 1.00 34.46 139 GLU A CA 1
ATOM 1087 C C . GLU A 1 139 ? 66.603 103.824 82.806 1.00 30.27 139 GLU A C 1
ATOM 1088 O O . GLU A 1 139 ? 65.836 103.196 82.076 1.00 32.25 139 GLU A O 1
ATOM 1094 N N . VAL A 1 140 ? 67.664 103.273 83.386 1.00 27.29 140 VAL A N 1
ATOM 1095 C CA . VAL A 1 140 ? 68.006 101.872 83.167 1.00 32.09 140 VAL A CA 1
ATOM 1096 C C . VAL A 1 140 ? 66.970 100.948 83.799 1.00 35.50 140 VAL A C 1
ATOM 1097 O O . VAL A 1 140 ? 66.486 100.017 83.157 1.00 31.66 140 VAL A O 1
ATOM 1101 N N . ALA A 1 141 ? 66.633 101.211 85.059 1.00 39.00 141 ALA A N 1
ATOM 1102 C CA . ALA A 1 141 ? 65.584 100.460 85.736 1.00 37.86 141 ALA A CA 1
ATOM 1103 C C . ALA A 1 141 ? 64.281 100.603 84.965 1.00 36.44 141 ALA A C 1
ATOM 1104 O O . ALA A 1 141 ? 63.591 99.619 84.707 1.00 39.67 141 ALA A O 1
ATOM 1106 N N . ASN A 1 142 ? 63.964 101.835 84.582 1.00 33.23 142 ASN A N 1
ATOM 1107 C CA . ASN A 1 142 ? 62.771 102.114 83.791 1.00 33.98 142 ASN A CA 1
ATOM 1108 C C . ASN A 1 142 ? 62.741 101.367 82.456 1.00 35.71 142 ASN A C 1
ATOM 1109 O O . ASN A 1 142 ? 61.668 101.112 81.910 1.00 39.73 142 ASN A O 1
ATOM 1114 N N . TYR A 1 143 ? 63.912 101.017 81.931 1.00 37.73 143 TYR A N 1
ATOM 1115 C CA . TYR A 1 143 ? 63.975 100.251 80.690 1.00 36.67 143 TYR A CA 1
ATOM 1116 C C . TYR A 1 143 ? 63.457 98.831 80.887 1.00 34.54 143 TYR A C 1
ATOM 1117 O O . TYR A 1 143 ? 62.621 98.353 80.120 1.00 31.65 143 TYR A O 1
ATOM 1126 N N . PHE A 1 144 ? 63.975 98.155 81.907 1.00 32.56 144 PHE A N 1
ATOM 1127 C CA . PHE A 1 144 ? 63.576 96.784 82.194 1.00 37.18 144 PHE A CA 1
ATOM 1128 C C . PHE A 1 144 ? 62.141 96.715 82.714 1.00 40.06 144 PHE A C 1
ATOM 1129 O O . PHE A 1 144 ? 61.426 95.747 82.454 1.00 36.96 144 PHE A O 1
ATOM 1137 N N . ILE A 1 145 ? 61.726 97.747 83.445 1.00 38.98 145 ILE A N 1
ATOM 1138 C CA . ILE A 1 145 ? 60.335 97.875 83.866 1.00 39.83 145 ILE A CA 1
ATOM 1139 C C . ILE A 1 145 ? 59.443 97.956 82.633 1.00 43.56 145 ILE A C 1
ATOM 1140 O O . ILE A 1 145 ? 58.367 97.358 82.585 1.00 44.22 145 ILE A O 1
ATOM 1145 N N . TRP A 1 146 ? 59.910 98.693 81.630 1.00 38.40 146 TRP A N 1
ATOM 1146 C CA . TRP A 1 146 ? 59.195 98.823 80.368 1.00 34.80 146 TRP A CA 1
ATOM 1147 C C . TRP A 1 146 ? 59.153 97.487 79.638 1.00 40.27 146 TRP A C 1
ATOM 1148 O O . TRP A 1 146 ? 58.175 97.167 78.963 1.00 43.88 146 TRP A O 1
ATOM 1159 N N . ARG A 1 147 ? 60.216 96.705 79.789 1.00 37.66 147 ARG A N 1
ATOM 1160 C CA . ARG A 1 147 ? 60.306 95.401 79.142 1.00 41.02 147 ARG A CA 1
ATOM 1161 C C . ARG A 1 147 ? 59.456 94.350 79.851 1.00 43.20 147 ARG A C 1
ATOM 1162 O O . ARG A 1 147 ? 58.878 93.474 79.207 1.00 40.23 147 ARG A O 1
ATOM 1170 N N . GLN A 1 148 ? 59.385 94.438 81.177 1.00 40.77 148 GLN A N 1
ATOM 1171 C CA . GLN A 1 148 ? 58.550 93.531 81.957 1.00 42.88 148 GLN A CA 1
ATOM 1172 C C . GLN A 1 148 ? 57.065 93.806 81.731 1.00 45.06 148 GLN A C 1
ATOM 1173 O O . GLN A 1 148 ? 56.249 92.886 81.739 1.00 46.70 148 GLN A O 1
ATOM 1179 N N . GLN A 1 149 ? 56.720 95.074 81.534 1.00 42.64 149 GLN A N 1
ATOM 1180 C CA . GLN A 1 149 ? 55.339 95.449 81.249 1.00 44.98 149 GLN A CA 1
ATOM 1181 C C . GLN A 1 149 ? 54.934 94.980 79.856 1.00 44.99 149 GLN A C 1
ATOM 1182 O O . GLN A 1 149 ? 53.758 94.737 79.588 1.00 49.26 149 GLN A O 1
ATOM 1188 N N . ASP A 1 150 ? 55.918 94.854 78.972 1.00 41.70 150 ASP A N 1
ATOM 1189 C CA . ASP A 1 150 ? 55.684 94.319 77.638 1.00 47.42 150 ASP A CA 1
ATOM 1190 C C . ASP A 1 150 ? 55.707 92.795 77.691 1.00 47.02 150 ASP A C 1
ATOM 1191 O O . ASP A 1 150 ? 55.190 92.120 76.799 1.00 42.57 150 ASP A O 1
ATOM 1196 N N . ALA A 1 151 ? 56.312 92.263 78.749 1.00 43.09 151 ALA A N 1
ATOM 1197 C CA . ALA A 1 151 ? 56.376 90.822 78.957 1.00 43.78 151 ALA A CA 1
ATOM 1198 C C . ALA A 1 151 ? 55.029 90.279 79.422 1.00 47.04 151 ALA A C 1
ATOM 1199 O O . ALA A 1 151 ? 54.572 89.241 78.948 1.00 42.63 151 ALA A O 1
ATOM 1201 N N . SER A 1 152 ? 54.401 90.991 80.353 1.00 49.13 152 SER A N 1
ATOM 1202 C CA . SER A 1 152 ? 53.124 90.568 80.917 1.00 50.07 152 SER A CA 1
ATOM 1203 C C . SER A 1 152 ? 51.987 90.685 79.907 1.00 51.01 152 SER A C 1
ATOM 1204 O O . SER A 1 152 ? 51.132 89.805 79.824 1.00 50.79 152 SER A O 1
ATOM 1207 N N . LYS A 1 153 ? 51.983 91.770 79.139 1.00 45.74 153 LYS A N 1
ATOM 1208 C CA . LYS A 1 153 ? 50.943 91.985 78.140 1.00 47.02 153 LYS A CA 1
ATOM 1209 C C . LYS A 1 153 ? 51.029 90.936 77.034 1.00 52.08 153 LYS A C 1
ATOM 1210 O O . LYS A 1 153 ? 50.012 90.515 76.485 1.00 57.09 153 LYS A O 1
ATOM 1216 N N . ASN A 1 154 ? 52.249 90.517 76.715 1.00 55.76 154 ASN A N 1
ATOM 1217 C CA . ASN A 1 154 ? 52.459 89.442 75.752 1.00 58.63 154 ASN A CA 1
ATOM 1218 C C . ASN A 1 154 ? 52.141 88.081 76.359 1.00 52.52 154 ASN A C 1
ATOM 1219 O O . ASN A 1 154 ? 51.668 87.180 75.669 1.00 49.03 154 ASN A O 1
ATOM 1224 N N . SER A 1 155 ? 52.405 87.945 77.654 1.00 48.02 155 SER A N 1
ATOM 1225 C CA . SER A 1 155 ? 52.173 86.694 78.367 1.00 48.26 155 SER A CA 1
ATOM 1226 C C . SER A 1 155 ? 50.691 86.331 78.402 1.00 57.95 155 SER A C 1
ATOM 1227 O O . SER A 1 155 ? 50.314 85.197 78.106 1.00 52.32 155 SER A O 1
ATOM 1230 N N . ILE A 1 156 ? 49.860 87.302 78.770 1.00 56.58 156 ILE A N 1
ATOM 1231 C CA . ILE A 1 156 ? 48.417 87.101 78.840 1.00 55.70 156 ILE A CA 1
ATOM 1232 C C . ILE A 1 156 ? 47.839 86.788 77.463 1.00 57.12 156 ILE A C 1
ATOM 1233 O O . ILE A 1 156 ? 46.999 85.898 77.321 1.00 56.42 156 ILE A O 1
ATOM 1238 N N . SER A 1 157 ? 48.300 87.515 76.451 1.00 51.68 157 SER A N 1
ATOM 1239 C CA . SER A 1 157 ? 47.825 87.311 75.086 1.00 54.83 157 SER A CA 1
ATOM 1240 C C . SER A 1 157 ? 48.215 85.938 74.543 1.00 57.25 157 SER A C 1
ATOM 1241 O O . SER A 1 157 ? 47.422 85.285 73.867 1.00 59.49 157 SER A O 1
ATOM 1244 N N . MET A 1 158 ? 49.437 85.506 74.843 1.00 56.00 158 MET A N 1
ATOM 1245 C CA . MET A 1 158 ? 49.931 84.212 74.377 1.00 59.30 158 MET A CA 1
ATOM 1246 C C . MET A 1 158 ? 49.136 83.053 74.972 1.00 59.80 158 MET A C 1
ATOM 1247 O O . MET A 1 158 ? 48.767 82.116 74.263 1.00 56.98 158 MET A O 1
ATOM 1252 N N . VAL A 1 159 ? 48.880 83.123 76.275 1.00 59.86 159 VAL A N 1
ATOM 1253 C CA . VAL A 1 159 ? 48.109 82.095 76.966 1.00 61.98 159 VAL A CA 1
ATOM 1254 C C . VAL A 1 159 ? 46.676 82.044 76.446 1.00 57.92 159 VAL A C 1
ATOM 1255 O O . VAL A 1 159 ? 46.150 80.971 76.148 1.00 61.68 159 VAL A O 1
ATOM 1259 N N . ALA A 1 160 ? 46.055 83.212 76.330 1.00 60.69 160 ALA A N 1
ATOM 1260 C CA . ALA A 1 160 ? 44.676 83.307 75.866 1.00 63.11 160 ALA A CA 1
ATOM 1261 C C . ALA A 1 160 ? 44.528 82.850 74.416 1.00 66.30 160 ALA A C 1
ATOM 1262 O O . ALA A 1 160 ? 43.558 82.178 74.067 1.00 68.73 160 ALA A O 1
ATOM 1264 N N . GLN A 1 161 ? 45.496 83.206 73.576 1.00 62.03 161 GLN A N 1
ATOM 1265 C CA . GLN A 1 161 ? 45.453 82.836 72.164 1.00 61.89 161 GLN A CA 1
ATOM 1266 C C . GLN A 1 161 ? 45.735 81.350 71.958 1.00 57.48 161 GLN A C 1
ATOM 1267 O O . GLN A 1 161 ? 45.605 80.835 70.848 1.00 59.47 161 GLN A O 1
ATOM 1269 N N . ALA A 1 162 ? 46.123 80.670 73.032 1.00 58.35 162 ALA A N 1
ATOM 1270 C CA . ALA A 1 162 ? 46.412 79.242 72.975 1.00 63.64 162 ALA A CA 1
ATOM 1271 C C . ALA A 1 162 ? 45.228 78.415 73.471 1.00 67.73 162 ALA A C 1
ATOM 1272 O O . ALA A 1 162 ? 45.211 77.192 73.328 1.00 59.86 162 ALA A O 1
ATOM 1274 N N . ASN A 1 163 ? 44.241 79.091 74.054 1.00 65.36 163 ASN A N 1
ATOM 1275 C CA . ASN A 1 163 ? 43.054 78.421 74.574 1.00 67.92 163 ASN A CA 1
ATOM 1276 C C . ASN A 1 163 ? 41.803 78.716 73.752 1.00 72.29 163 ASN A C 1
ATOM 1277 O O . ASN A 1 163 ? 41.065 77.804 73.375 1.00 73.53 163 ASN A O 1
ATOM 1282 N N . PHE A 1 164 ? 41.570 79.995 73.478 1.00 71.58 164 PHE A N 1
ATOM 1283 C CA . PHE A 1 164 ? 40.353 80.425 72.799 1.00 71.83 164 PHE A CA 1
ATOM 1284 C C . PHE A 1 164 ? 40.541 80.516 71.289 1.00 66.36 164 PHE A C 1
ATOM 1285 O O . PHE A 1 164 ? 41.664 80.448 70.792 1.00 62.92 164 PHE A O 1
ATOM 1293 N N . PRO A 1 165 ? 39.428 80.667 70.556 1.00 70.04 165 PRO A N 1
ATOM 1294 C CA . PRO A 1 165 ? 39.457 80.887 69.108 1.00 68.77 165 PRO A CA 1
ATOM 1295 C C . PRO A 1 165 ? 39.898 82.313 68.805 1.00 68.65 165 PRO A C 1
ATOM 1296 O O . PRO A 1 165 ? 39.893 83.146 69.709 1.00 68.04 165 PRO A O 1
ATOM 1298 N N . HIS A 1 166 ? 40.264 82.587 67.556 1.00 67.89 166 HIS A N 1
ATOM 1299 C CA . HIS A 1 166 ? 40.784 83.897 67.172 1.00 68.20 166 HIS A CA 1
ATOM 1300 C C . HIS A 1 166 ? 39.764 85.024 67.347 1.00 68.92 166 HIS A C 1
ATOM 1301 O O . HIS A 1 166 ? 40.089 86.088 67.875 1.00 69.34 166 HIS A O 1
ATOM 1303 N N . LYS A 1 167 ? 38.535 84.787 66.903 1.00 72.02 167 LYS A N 1
ATOM 1304 C CA . LYS A 1 167 ? 37.489 85.803 66.969 1.00 64.63 167 LYS A CA 1
ATOM 1305 C C . LYS A 1 167 ? 37.030 86.071 68.401 1.00 69.71 167 LYS A C 1
ATOM 1306 O O . LYS A 1 167 ? 36.697 87.203 68.752 1.00 70.29 167 LYS A O 1
ATOM 1308 N N . GLN A 1 168 ? 37.024 85.025 69.223 1.00 73.02 168 GLN A N 1
ATOM 1309 C CA . GLN A 1 168 ? 36.515 85.114 70.590 1.00 69.26 168 GLN A CA 1
ATOM 1310 C C . GLN A 1 168 ? 37.309 86.077 71.476 1.00 69.44 168 GLN A C 1
ATOM 1311 O O . GLN A 1 168 ? 36.780 86.603 72.457 1.00 62.73 168 GLN A O 1
ATOM 1313 N N . LEU A 1 169 ? 38.573 86.305 71.133 1.00 70.40 169 LEU A N 1
ATOM 1314 C CA . LEU A 1 169 ? 39.416 87.207 71.915 1.00 67.85 169 LEU A CA 1
ATOM 1315 C C . LEU A 1 169 ? 39.968 88.350 71.066 1.00 60.33 169 LEU A C 1
ATOM 1316 O O . LEU A 1 169 ? 39.211 89.158 70.528 1.00 58.17 169 LEU A O 1
ATOM 1321 N N . LEU A 1 172 ? 39.528 92.267 72.730 1.00 64.42 172 LEU A N 1
ATOM 1322 C CA . LEU A 1 172 ? 39.548 92.520 74.166 1.00 73.22 172 LEU A CA 1
ATOM 1323 C C . LEU A 1 172 ? 40.956 92.870 74.643 1.00 77.32 172 LEU A C 1
ATOM 1324 O O . LEU A 1 172 ? 41.934 92.642 73.932 1.00 80.57 172 LEU A O 1
ATOM 1326 N N . ASN A 1 173 ? 41.052 93.424 75.848 1.00 75.78 173 ASN A N 1
ATOM 1327 C CA . ASN A 1 173 ? 42.341 93.832 76.401 1.00 76.31 173 ASN A CA 1
ATOM 1328 C C . ASN A 1 173 ? 42.947 92.797 77.345 1.00 76.67 173 ASN A C 1
ATOM 1329 O O . ASN A 1 173 ? 42.511 91.647 77.385 1.00 75.49 173 ASN A O 1
ATOM 1334 N N . GLY A 1 174 ? 43.952 93.220 78.106 1.00 77.06 174 GLY A N 1
ATOM 1335 C CA . GLY A 1 174 ? 44.660 92.332 79.010 1.00 75.01 174 GLY A CA 1
ATOM 1336 C C . GLY A 1 174 ? 43.842 91.923 80.218 1.00 78.70 174 GLY A C 1
ATOM 1337 O O . GLY A 1 174 ? 43.838 90.754 80.608 1.00 74.65 174 GLY A O 1
ATOM 1338 N N . LYS A 1 175 ? 43.148 92.887 80.815 1.00 79.84 175 LYS A N 1
ATOM 1339 C CA . LYS A 1 175 ? 42.310 92.618 81.979 1.00 82.56 175 LYS A CA 1
ATOM 1340 C C . LYS A 1 175 ? 41.102 91.766 81.601 1.00 81.84 175 LYS A C 1
ATOM 1341 O O . LYS A 1 175 ? 40.523 91.083 82.446 1.00 82.69 175 LYS A O 1
ATOM 1343 N N . ASP A 1 176 ? 40.731 91.811 80.325 1.00 80.03 176 ASP A N 1
ATOM 1344 C CA . ASP A 1 176 ? 39.592 91.048 79.826 1.00 78.93 176 ASP A CA 1
ATOM 1345 C C . ASP A 1 176 ? 39.955 89.586 79.579 1.00 79.23 176 ASP A C 1
ATOM 1346 O O . ASP A 1 176 ? 39.236 88.682 80.003 1.00 77.38 176 ASP A O 1
ATOM 1351 N N . MET A 1 177 ? 41.073 89.361 78.895 1.00 80.52 177 MET A N 1
ATOM 1352 C CA . MET A 1 177 ? 41.525 88.007 78.584 1.00 79.23 177 MET A CA 1
ATOM 1353 C C . MET A 1 177 ? 42.033 87.278 79.825 1.00 76.21 177 MET A C 1
ATOM 1354 O O . MET A 1 177 ? 42.240 86.064 79.804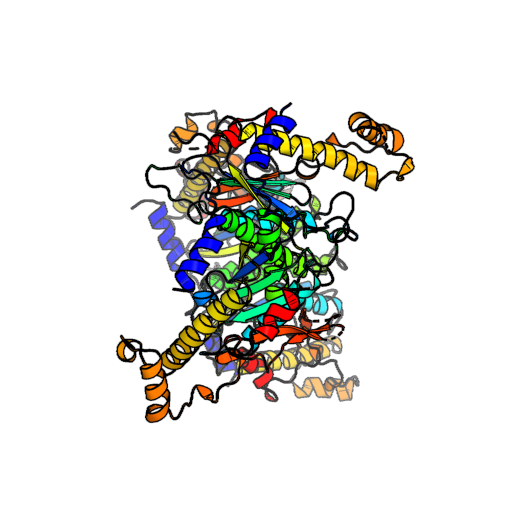 1.00 74.14 177 MET A O 1
ATOM 1359 N N . GLN A 1 178 ? 42.235 88.026 80.903 1.00 74.39 178 GLN A N 1
ATOM 1360 C CA . GLN A 1 178 ? 42.712 87.453 82.154 1.00 77.49 178 GLN A CA 1
ATOM 1361 C C . GLN A 1 178 ? 41.552 86.841 82.936 1.00 81.80 178 GLN A C 1
ATOM 1362 O O . GLN A 1 178 ? 41.684 85.768 83.527 1.00 75.98 178 GLN A O 1
ATOM 1368 N N . ASP A 1 179 ? 40.414 87.528 82.928 1.00 84.44 179 ASP A N 1
ATOM 1369 C CA . ASP A 1 179 ? 39.216 87.036 83.600 1.00 80.07 179 ASP A CA 1
ATOM 1370 C C . ASP A 1 179 ? 38.387 86.150 82.676 1.00 75.95 179 ASP A C 1
ATOM 1371 O O . ASP A 1 179 ? 37.492 85.437 83.126 1.00 78.14 179 ASP A O 1
ATOM 1376 N N . LYS A 1 180 ? 38.688 86.202 81.382 1.00 76.80 180 LYS A N 1
ATOM 1377 C CA . LYS A 1 180 ? 38.057 85.310 80.417 1.00 79.34 180 LYS A CA 1
ATOM 1378 C C . LYS A 1 180 ? 38.666 83.920 80.559 1.00 81.48 180 LYS A C 1
ATOM 1379 O O . LYS A 1 180 ? 38.047 82.916 80.211 1.00 80.64 180 LYS A O 1
ATOM 1385 N N . LEU A 1 181 ? 39.888 83.871 81.077 1.00 80.43 181 LEU A N 1
ATOM 1386 C CA . LEU A 1 181 ? 40.573 82.606 81.302 1.00 79.83 181 LEU A CA 1
ATOM 1387 C C . LEU A 1 181 ? 40.201 82.030 82.664 1.00 79.15 181 LEU A C 1
ATOM 1388 O O . LEU A 1 181 ? 40.189 80.814 82.853 1.00 80.77 181 LEU A O 1
ATOM 1390 N N . MET A 1 182 ? 39.894 82.912 83.609 1.00 74.88 182 MET A N 1
ATOM 1391 C CA . MET A 1 182 ? 39.553 82.497 84.965 1.00 76.26 182 MET A CA 1
ATOM 1392 C C . MET A 1 182 ? 38.123 81.966 85.030 1.00 78.92 182 MET A C 1
ATOM 1393 O O . MET A 1 182 ? 37.849 80.966 85.695 1.00 80.52 182 MET A O 1
ATOM 1398 N N . THR A 1 183 ? 37.217 82.640 84.329 1.00 79.41 183 THR A N 1
ATOM 1399 C CA . THR A 1 183 ? 35.806 82.270 84.332 1.00 78.49 183 THR A CA 1
ATOM 1400 C C . THR A 1 183 ? 35.498 81.169 83.322 1.00 75.45 183 THR A C 1
ATOM 1401 O O . THR A 1 183 ? 35.054 80.081 83.688 1.00 74.46 183 THR A O 1
ATOM 1405 N N . GLU A 1 184 ? 35.743 81.464 82.050 1.00 73.88 184 GLU A N 1
ATOM 1406 C CA . GLU A 1 184 ? 35.357 80.577 80.956 1.00 76.61 184 GLU A CA 1
ATOM 1407 C C . GLU A 1 184 ? 36.184 79.291 80.878 1.00 74.17 184 GLU A C 1
ATOM 1408 O O . GLU A 1 184 ? 35.640 78.214 80.631 1.00 72.34 184 GLU A O 1
ATOM 1414 N N . LYS A 1 185 ? 37.491 79.401 81.095 1.00 77.51 185 LYS A N 1
ATOM 1415 C CA . LYS A 1 185 ? 38.380 78.250 80.944 1.00 75.90 185 LYS A CA 1
ATOM 1416 C C . LYS A 1 185 ? 39.009 77.784 82.258 1.00 74.10 185 LYS A C 1
ATOM 1417 O O . LYS A 1 185 ? 39.784 76.825 82.269 1.00 71.37 185 LYS A O 1
ATOM 1419 N N . ASN A 1 186 ? 38.674 78.465 83.352 1.00 70.02 186 ASN A N 1
ATOM 1420 C CA . ASN A 1 186 ? 39.168 78.108 84.683 1.00 73.90 186 ASN A CA 1
ATOM 1421 C C . ASN A 1 186 ? 40.698 78.056 84.758 1.00 82.11 186 ASN A C 1
ATOM 1422 O O . ASN A 1 186 ? 41.275 77.155 85.369 1.00 75.71 186 ASN A O 1
ATOM 1427 N N . ILE A 1 187 ? 41.348 79.030 84.128 1.00 87.13 187 ILE A N 1
ATOM 1428 C CA . ILE A 1 187 ? 42.806 79.095 84.106 1.00 85.38 187 ILE A CA 1
ATOM 1429 C C . ILE A 1 187 ? 43.314 80.391 84.733 1.00 81.99 187 ILE A C 1
ATOM 1430 O O . ILE A 1 187 ? 42.969 81.486 84.287 1.00 74.60 187 ILE A O 1
ATOM 1432 N N . ASN A 1 188 ? 44.139 80.258 85.766 1.00 74.15 188 ASN A N 1
ATOM 1433 C CA . ASN A 1 188 ? 44.652 81.414 86.490 1.00 73.20 188 ASN A CA 1
ATOM 1434 C C . ASN A 1 188 ? 46.032 81.840 85.995 1.00 74.16 188 ASN A C 1
ATOM 1435 O O . ASN A 1 188 ? 47.002 81.088 86.103 1.00 72.34 188 ASN A O 1
ATOM 1440 N N . TRP A 1 189 ? 46.113 83.052 85.455 1.00 68.77 189 TRP A N 1
ATOM 1441 C CA . TRP A 1 189 ? 47.361 83.564 84.902 1.00 69.20 189 TRP A CA 1
ATOM 1442 C C . TRP A 1 189 ? 48.380 83.867 85.997 1.00 65.46 189 TRP A C 1
ATOM 1443 O O . TRP A 1 189 ? 49.574 83.621 85.828 1.00 62.95 189 TRP A O 1
ATOM 1454 N N . ASN A 1 190 ? 47.902 84.391 87.121 1.00 64.07 190 ASN A N 1
ATOM 1455 C CA . ASN A 1 190 ? 48.775 84.752 88.234 1.00 59.85 190 ASN A CA 1
ATOM 1456 C C . ASN A 1 190 ? 49.407 83.539 88.914 1.00 65.18 190 ASN A C 1
ATOM 1457 O O . ASN A 1 190 ? 50.337 83.679 89.709 1.00 63.84 190 ASN A O 1
ATOM 1459 N N . ASP A 1 191 ? 48.899 82.353 88.597 1.00 66.57 191 ASP A N 1
ATOM 1460 C CA . ASP A 1 191 ? 49.415 81.116 89.172 1.00 68.20 191 ASP A CA 1
ATOM 1461 C C . ASP A 1 191 ? 50.573 80.554 88.349 1.00 66.05 191 ASP A C 1
ATOM 1462 O O . ASP A 1 191 ? 51.279 79.648 88.792 1.00 64.98 191 ASP A O 1
ATOM 1464 N N . LEU A 1 192 ? 50.761 81.100 87.151 1.00 62.21 192 LEU A N 1
ATOM 1465 C CA . LEU A 1 192 ? 51.832 80.666 86.260 1.00 64.05 192 LEU A CA 1
ATOM 1466 C C . LEU A 1 192 ? 53.212 81.017 86.819 1.00 59.89 192 LEU A C 1
ATOM 1467 O O . LEU A 1 192 ? 53.347 81.979 87.578 1.00 49.78 192 LEU A O 1
ATOM 1472 N N . PRO A 1 193 ? 54.241 80.232 86.449 1.00 61.85 193 PRO A N 1
ATOM 1473 C CA . PRO A 1 193 ? 55.616 80.491 86.897 1.00 59.24 193 PRO A CA 1
ATOM 1474 C C . PRO A 1 193 ? 56.127 81.856 86.437 1.00 58.95 193 PRO A C 1
ATOM 1475 O O . PRO A 1 193 ? 55.616 82.406 85.460 1.00 58.85 193 PRO A O 1
ATOM 1479 N N . VAL A 1 194 ? 57.129 82.381 87.137 1.00 56.93 194 VAL A N 1
ATOM 1480 C CA . VAL A 1 194 ? 57.612 83.745 86.920 1.00 56.91 194 VAL A CA 1
ATOM 1481 C C . VAL A 1 194 ? 58.016 84.050 85.476 1.00 51.81 194 VAL A C 1
ATOM 1482 O O . VAL A 1 194 ? 57.596 85.061 84.911 1.00 52.30 194 VAL A O 1
ATOM 1486 N N . TRP A 1 195 ? 58.816 83.172 84.878 1.00 50.49 195 TRP A N 1
ATOM 1487 C CA . TRP A 1 195 ? 59.359 83.428 83.545 1.00 48.57 195 TRP A CA 1
ATOM 1488 C C . TRP A 1 195 ? 58.294 83.486 82.453 1.00 47.54 195 TRP A C 1
ATOM 1489 O O . TRP A 1 195 ? 58.506 84.089 81.402 1.00 48.03 195 TRP A O 1
ATOM 1500 N N . GLN A 1 196 ? 57.149 82.859 82.702 1.00 55.88 196 GLN A N 1
ATOM 1501 C CA . GLN A 1 196 ? 56.050 82.897 81.746 1.00 46.93 196 GLN A CA 1
ATOM 1502 C C . GLN A 1 196 ? 55.239 84.176 81.896 1.00 45.96 196 GLN A C 1
ATOM 1503 O O . GLN A 1 196 ? 54.695 84.690 80.923 1.00 43.84 196 GLN A O 1
ATOM 1509 N N . LYS A 1 197 ? 55.172 84.690 83.119 1.00 50.05 197 LYS A N 1
ATOM 1510 C CA . LYS A 1 197 ? 54.359 85.866 83.411 1.00 52.88 197 LYS A CA 1
ATOM 1511 C C . LYS A 1 197 ? 55.072 87.177 83.087 1.00 57.15 197 LYS A C 1
ATOM 1512 O O . LYS A 1 197 ? 54.481 88.080 82.496 1.00 56.19 197 LYS A O 1
ATOM 1514 N N . ARG A 1 198 ? 56.340 87.281 83.474 1.00 55.25 198 ARG A N 1
ATOM 1515 C CA . ARG A 1 198 ? 57.079 88.530 83.314 1.00 53.81 198 ARG A CA 1
ATOM 1516 C C . ARG A 1 198 ? 58.545 88.318 82.931 1.00 53.12 198 ARG A C 1
ATOM 1517 O O . ARG A 1 198 ? 59.380 89.200 83.139 1.00 50.61 198 ARG A O 1
ATOM 1525 N N . GLY A 1 199 ? 58.855 87.150 82.375 1.00 53.79 199 GLY A N 1
ATOM 1526 C CA . GLY A 1 199 ? 60.214 86.833 81.968 1.00 41.79 199 GLY A CA 1
ATOM 1527 C C . GLY A 1 199 ? 61.167 86.710 83.142 1.00 49.71 199 GLY A C 1
ATOM 1528 O O . GLY A 1 199 ? 60.761 86.844 84.296 1.00 52.56 199 GLY A O 1
ATOM 1529 N N . ILE A 1 200 ? 62.439 86.452 82.850 1.00 47.41 200 ILE A N 1
ATOM 1530 C CA . ILE A 1 200 ? 63.454 86.348 83.895 1.00 44.94 200 ILE A CA 1
ATOM 1531 C C . ILE A 1 200 ? 64.762 87.036 83.517 1.00 46.03 200 ILE A C 1
ATOM 1532 O O . ILE A 1 200 ? 64.964 87.425 82.366 1.00 41.40 200 ILE A O 1
ATOM 1537 N N . CYS A 1 201 ? 65.648 87.173 84.497 1.00 46.97 201 CYS A N 1
ATOM 1538 C CA . CYS A 1 201 ? 66.956 87.772 84.271 1.00 39.58 201 CYS A CA 1
ATOM 1539 C C . CYS A 1 201 ? 68.077 86.749 84.405 1.00 44.45 201 CYS A C 1
ATOM 1540 O O . CYS A 1 201 ? 67.889 85.673 84.974 1.00 50.15 201 CYS A O 1
ATOM 1543 N N . ILE A 1 202 ? 69.241 87.098 83.868 1.00 38.52 202 ILE A N 1
ATOM 1544 C CA . ILE A 1 202 ? 70.442 86.286 84.012 1.00 43.07 202 ILE A CA 1
ATOM 1545 C C . ILE A 1 202 ? 71.510 87.121 84.703 1.00 41.99 202 ILE A C 1
ATOM 1546 O O . ILE A 1 202 ? 71.970 88.123 84.158 1.00 41.93 202 ILE A O 1
ATOM 1551 N N . ILE A 1 203 ? 71.894 86.712 85.908 1.00 43.76 203 ILE A N 1
ATOM 1552 C CA . ILE A 1 203 ? 72.850 87.468 86.708 1.00 38.65 203 ILE A CA 1
ATOM 1553 C C . ILE A 1 203 ? 74.024 86.587 87.120 1.00 43.12 203 ILE A C 1
ATOM 1554 O O . ILE A 1 203 ? 73.860 85.388 87.338 1.00 45.06 203 ILE A O 1
ATOM 1559 N N . LYS A 1 204 ? 75.209 87.182 87.204 1.00 43.63 204 LYS A N 1
ATOM 1560 C CA . LYS A 1 204 ? 76.375 86.489 87.729 1.00 51.11 204 LYS A CA 1
ATOM 1561 C C . LYS A 1 204 ? 76.166 86.160 89.203 1.00 56.20 204 LYS A C 1
ATOM 1562 O O . LYS A 1 204 ? 75.925 87.050 90.019 1.00 62.95 204 LYS A O 1
ATOM 1568 N N . GLU A 1 205 ? 76.248 84.876 89.538 1.00 50.37 205 GLU A N 1
ATOM 1569 C CA . GLU A 1 205 ? 76.092 84.436 90.917 1.00 50.64 205 GLU A CA 1
ATOM 1570 C C . GLU A 1 205 ? 77.429 83.968 91.478 1.00 57.11 205 GLU A C 1
ATOM 1571 O O . GLU A 1 205 ? 78.211 83.322 90.780 1.00 57.75 205 GLU A O 1
ATOM 1573 N N . PHE A 1 206 ? 77.686 84.298 92.739 1.00 58.65 206 PHE A N 1
ATOM 1574 C CA . PHE A 1 206 ? 78.952 83.954 93.377 1.00 59.76 206 PHE A CA 1
ATOM 1575 C C . PHE A 1 206 ? 78.819 82.740 94.292 1.00 63.61 206 PHE A C 1
ATOM 1576 O O . PHE A 1 206 ? 77.770 82.519 94.899 1.00 63.58 206 PHE A O 1
ATOM 1584 N N . TYR A 1 207 ? 79.889 81.956 94.382 1.00 61.55 207 TYR A N 1
ATOM 1585 C CA . TYR A 1 207 ? 79.884 80.738 95.185 1.00 60.25 207 TYR A CA 1
ATOM 1586 C C . TYR A 1 207 ? 81.299 80.335 95.589 1.00 59.94 207 TYR A C 1
ATOM 1587 O O . TYR A 1 207 ? 82.236 80.442 94.796 1.00 58.40 207 TYR A O 1
ATOM 1596 N N . ARG A 1 214 ? 84.467 81.543 93.266 1.00 55.50 214 ARG A N 1
ATOM 1597 C CA . ARG A 1 214 ? 84.228 81.609 91.829 1.00 57.43 214 ARG A CA 1
ATOM 1598 C C . ARG A 1 214 ? 82.855 82.204 91.523 1.00 57.53 214 ARG A C 1
ATOM 1599 O O . ARG A 1 214 ? 82.036 82.393 92.424 1.00 56.67 214 ARG A O 1
ATOM 1601 N N . SER A 1 215 ? 82.610 82.495 90.249 1.00 55.92 215 SER A N 1
ATOM 1602 C CA . SER A 1 215 ? 81.347 83.095 89.827 1.00 56.53 215 SER A CA 1
ATOM 1603 C C . SER A 1 215 ? 80.833 82.493 88.521 1.00 58.39 215 SER A C 1
ATOM 1604 O O . SER A 1 215 ? 81.610 81.986 87.709 1.00 55.10 215 SER A O 1
ATOM 1606 N N . ARG A 1 216 ? 79.519 82.557 88.326 1.00 53.67 216 ARG A N 1
ATOM 1607 C CA . ARG A 1 216 ? 78.886 82.003 87.135 1.00 47.93 216 ARG A CA 1
ATOM 1608 C C . ARG A 1 216 ? 77.583 82.727 86.823 1.00 48.99 216 ARG A C 1
ATOM 1609 O O . ARG A 1 216 ? 76.904 83.219 87.725 1.00 49.57 216 ARG A O 1
ATOM 1617 N N . TRP A 1 217 ? 77.234 82.788 85.543 1.00 42.04 217 TRP A N 1
ATOM 1618 C CA . TRP A 1 217 ? 75.960 83.361 85.135 1.00 43.34 217 TRP A CA 1
ATOM 1619 C C . TRP A 1 217 ? 74.861 82.321 85.304 1.00 44.15 217 TRP A C 1
ATOM 1620 O O . TRP A 1 217 ? 74.992 81.188 84.842 1.00 42.07 217 TRP A O 1
ATOM 1631 N N . SER A 1 218 ? 73.780 82.707 85.973 1.00 41.21 218 SER A N 1
ATOM 1632 C CA . SER A 1 218 ? 72.707 81.770 86.280 1.00 41.43 218 SER A CA 1
ATOM 1633 C C . SER A 1 218 ? 71.335 82.377 86.028 1.00 44.18 218 SER A C 1
ATOM 1634 O O . SER A 1 218 ? 71.175 83.597 86.026 1.00 45.72 218 SER A O 1
ATOM 1637 N N . VAL A 1 219 ? 70.347 81.516 85.817 1.00 48.53 219 VAL A N 1
ATOM 1638 C CA . VAL A 1 219 ? 68.972 81.962 85.657 1.00 40.14 219 VAL A CA 1
ATOM 1639 C C . VAL A 1 219 ? 68.352 82.178 87.029 1.00 53.44 219 VAL A C 1
ATOM 1640 O O . VAL A 1 219 ? 68.344 81.273 87.864 1.00 53.76 219 VAL A O 1
ATOM 1644 N N . ASP A 1 220 ? 67.844 83.382 87.267 1.00 57.69 220 ASP A N 1
ATOM 1645 C CA . ASP A 1 220 ? 67.168 83.678 88.522 1.00 56.51 220 ASP A CA 1
ATOM 1646 C C . ASP A 1 220 ? 65.658 83.599 88.339 1.00 62.13 220 ASP A C 1
ATOM 1647 O O . ASP A 1 220 ? 65.041 84.514 87.794 1.00 60.33 220 ASP A O 1
ATOM 1652 N N . HIS A 1 221 ? 65.068 82.497 88.792 1.00 64.76 221 HIS A N 1
ATOM 1653 C CA . HIS A 1 221 ? 63.626 82.306 88.682 1.00 59.01 221 HIS A CA 1
ATOM 1654 C C . HIS A 1 221 ? 62.889 83.072 89.776 1.00 59.40 221 HIS A C 1
ATOM 1655 O O . HIS A 1 221 ? 61.660 83.140 89.783 1.00 62.53 221 HIS A O 1
ATOM 1662 N N . GLU A 1 222 ? 63.655 83.648 90.697 1.00 57.75 222 GLU A N 1
ATOM 1663 C CA . GLU A 1 222 ? 63.099 84.519 91.722 1.00 59.88 222 GLU A CA 1
ATOM 1664 C C . GLU A 1 222 ? 63.282 85.977 91.309 1.00 62.57 222 GLU A C 1
ATOM 1665 O O . GLU A 1 222 ? 63.317 86.872 92.154 1.00 55.76 222 GLU A O 1
ATOM 1667 N N . THR A 1 223 ? 63.406 86.201 90.003 1.00 60.22 223 THR A N 1
ATOM 1668 C CA . THR A 1 223 ? 63.533 87.548 89.458 1.00 52.40 223 THR A CA 1
ATOM 1669 C C . THR A 1 223 ? 62.289 88.359 89.788 1.00 52.34 223 THR A C 1
ATOM 1670 O O . THR A 1 223 ? 61.185 88.011 89.367 1.00 55.91 223 THR A O 1
ATOM 1674 N N . PRO A 1 224 ? 62.465 89.448 90.546 1.00 47.09 224 PRO A N 1
ATOM 1675 C CA . PRO A 1 224 ? 61.344 90.250 91.043 1.00 46.49 224 PRO A CA 1
ATOM 1676 C C . PRO A 1 224 ? 60.734 91.145 89.974 1.00 47.17 224 PRO A C 1
ATOM 1677 O O . PRO A 1 224 ? 61.266 91.257 88.869 1.00 50.89 224 PRO A O 1
ATOM 1681 N N . ILE A 1 225 ? 59.611 91.770 90.310 1.00 54.21 225 ILE A N 1
ATOM 1682 C CA . ILE A 1 225 ? 59.045 92.814 89.473 1.00 53.42 225 ILE A CA 1
ATOM 1683 C C . ILE A 1 225 ? 59.882 94.062 89.702 1.00 53.97 225 ILE A C 1
ATOM 1684 O O . ILE A 1 225 ? 59.908 94.601 90.810 1.00 51.96 225 ILE A O 1
ATOM 1689 N N . ILE A 1 226 ? 60.577 94.508 88.659 1.00 50.70 226 ILE A N 1
ATOM 1690 C CA . ILE A 1 226 ? 61.534 95.605 88.781 1.00 49.31 226 ILE A CA 1
ATOM 1691 C C . ILE A 1 226 ? 60.903 96.878 89.349 1.00 49.66 226 ILE A C 1
ATOM 1692 O O . ILE A 1 226 ? 61.534 97.600 90.123 1.00 51.22 226 ILE A O 1
ATOM 1697 N N . SER A 1 227 ? 59.650 97.137 88.983 1.00 50.38 227 SER A N 1
ATOM 1698 C CA . SER A 1 227 ? 58.947 98.326 89.459 1.00 46.02 227 SER A CA 1
ATOM 1699 C C . SER A 1 227 ? 58.728 98.306 90.972 1.00 51.13 227 SER A C 1
ATOM 1700 O O . SER A 1 227 ? 58.451 99.339 91.580 1.00 53.33 227 SER A O 1
ATOM 1703 N N . LYS A 1 228 ? 58.859 97.127 91.573 1.00 48.44 228 LYS A N 1
ATOM 1704 C CA . LYS A 1 228 ? 58.723 96.984 93.018 1.00 49.82 228 LYS A CA 1
ATOM 1705 C C . LYS A 1 228 ? 60.070 96.688 93.677 1.00 51.95 228 LYS A C 1
ATOM 1706 O O . LYS A 1 228 ? 60.157 96.542 94.895 1.00 52.84 228 LYS A O 1
ATOM 1708 N N . ASP A 1 229 ? 61.117 96.599 92.863 1.00 52.85 229 ASP A N 1
ATOM 1709 C CA . ASP A 1 229 ? 62.470 96.373 93.366 1.00 55.69 229 ASP A CA 1
ATOM 1710 C C . ASP A 1 229 ? 63.496 96.911 92.373 1.00 50.34 229 ASP A C 1
ATOM 1711 O O . ASP A 1 229 ? 64.127 96.153 91.637 1.00 48.94 229 ASP A O 1
ATOM 1716 N N . ARG A 1 230 ? 63.656 98.230 92.363 1.00 54.46 230 ARG A N 1
ATOM 1717 C CA . ARG A 1 230 ? 64.498 98.902 91.380 1.00 46.58 230 ARG A CA 1
ATOM 1718 C C . ARG A 1 230 ? 65.991 98.688 91.619 1.00 45.91 230 ARG A C 1
ATOM 1719 O O . ARG A 1 230 ? 66.790 98.761 90.684 1.00 48.09 230 ARG A O 1
ATOM 1727 N N . GLU A 1 231 ? 66.364 98.417 92.866 1.00 46.81 231 GLU A N 1
ATOM 1728 C CA . GLU A 1 231 ? 67.765 98.190 93.214 1.00 40.95 231 GLU A CA 1
ATOM 1729 C C . GLU A 1 231 ? 68.291 96.900 92.580 1.00 43.71 231 GLU A C 1
ATOM 1730 O O . GLU A 1 231 ? 69.499 96.719 92.430 1.00 45.81 231 GLU A O 1
ATOM 1736 N N . TYR A 1 232 ? 67.374 96.016 92.199 1.00 46.28 232 TYR A N 1
ATOM 1737 C CA . TYR A 1 232 ? 67.728 94.779 91.510 1.00 42.79 232 TYR A CA 1
ATOM 1738 C C . TYR A 1 232 ? 68.485 95.075 90.218 1.00 43.51 232 TYR A C 1
ATOM 1739 O O . TYR A 1 232 ? 69.380 94.326 89.823 1.00 43.31 232 TYR A O 1
ATOM 1748 N N . VAL A 1 233 ? 68.121 96.176 89.567 1.00 43.29 233 VAL A N 1
ATOM 1749 C CA . VAL A 1 233 ? 68.806 96.619 88.359 1.00 43.60 233 VAL A CA 1
ATOM 1750 C C . VAL A 1 233 ? 69.847 97.689 88.684 1.00 40.40 233 VAL A C 1
ATOM 1751 O O . VAL A 1 233 ? 70.984 97.628 88.215 1.00 40.38 233 VAL A O 1
ATOM 1755 N N . GLU A 1 234 ? 69.454 98.656 89.508 1.00 39.65 234 GLU A N 1
ATOM 1756 C CA . GLU A 1 234 ? 70.300 99.805 89.822 1.00 36.13 234 GLU A CA 1
ATOM 1757 C C . GLU A 1 234 ? 71.599 99.444 90.541 1.00 43.61 234 GLU A C 1
ATOM 1758 O O . GLU A 1 234 ? 72.514 100.265 90.623 1.00 43.36 234 GLU A O 1
ATOM 1764 N N . GLN A 1 235 ? 71.681 98.219 91.052 1.00 45.36 235 GLN A N 1
ATOM 1765 C CA . GLN A 1 235 ? 72.899 97.737 91.696 1.00 37.85 235 GLN A CA 1
ATOM 1766 C C . GLN A 1 235 ? 74.048 97.646 90.698 1.00 37.31 235 GLN A C 1
ATOM 1767 O O . GLN A 1 235 ? 75.219 97.666 91.080 1.00 39.60 235 GLN A O 1
ATOM 1773 N N . PHE A 1 236 ? 73.706 97.537 89.418 1.00 35.96 236 PHE A N 1
ATOM 1774 C CA . PHE A 1 236 ? 74.706 97.442 88.363 1.00 42.89 236 PHE A CA 1
ATOM 1775 C C . PHE A 1 236 ? 74.896 98.793 87.679 1.00 40.09 236 PHE A C 1
ATOM 1776 O O . PHE A 1 236 ? 75.856 98.993 86.936 1.00 39.27 236 PHE A O 1
ATOM 1784 N N . VAL A 1 237 ? 73.974 99.714 87.938 1.00 36.02 237 VAL A N 1
ATOM 1785 C CA . VAL A 1 237 ? 73.973 101.019 87.285 1.00 33.64 237 VAL A CA 1
ATOM 1786 C C . VAL A 1 237 ? 74.860 102.028 88.010 1.00 37.41 237 VAL A C 1
ATOM 1787 O O . VAL A 1 237 ? 75.656 102.730 87.386 1.00 37.26 237 VAL A O 1
ATOM 1791 N N . TYR A 1 238 ? 74.716 102.098 89.329 1.00 41.36 238 TYR A N 1
ATOM 1792 C CA . TYR A 1 238 ? 75.523 103.004 90.140 1.00 42.36 238 TYR A CA 1
ATOM 1793 C C . TYR A 1 238 ? 76.637 102.244 90.856 1.00 49.77 238 TYR A C 1
ATOM 1794 O O . TYR A 1 238 ? 76.382 101.474 91.783 1.00 53.40 238 TYR A O 1
ATOM 1803 N N . LEU A 1 239 ? 77.871 102.466 90.418 1.00 54.61 239 LEU A N 1
ATOM 1804 C CA . LEU A 1 239 ? 79.021 101.737 90.944 1.00 65.21 239 LEU A CA 1
ATOM 1805 C C . LEU A 1 239 ? 79.432 102.213 92.335 1.00 68.91 239 LEU A C 1
ATOM 1806 O O . LEU A 1 239 ? 79.432 101.435 93.289 1.00 74.88 239 LEU A O 1
ATOM 1808 N N . ASN A 1 240 ? 79.789 103.489 92.443 1.00 68.17 240 ASN A N 1
ATOM 1809 C CA . ASN A 1 240 ? 80.235 104.057 93.711 1.00 68.97 240 ASN A CA 1
ATOM 1810 C C . ASN A 1 240 ? 79.081 104.295 94.679 1.00 73.14 240 ASN A C 1
ATOM 1811 O O . ASN A 1 240 ? 78.306 103.385 94.974 1.00 66.51 240 ASN A O 1
ATOM 1813 N N . SER B 1 3 ? 54.700 109.349 78.899 1.00 44.66 3 SER B N 1
ATOM 1814 C CA . SER B 1 3 ? 54.615 107.894 78.835 1.00 50.68 3 SER B CA 1
ATOM 1815 C C . SER B 1 3 ? 56.001 107.256 78.816 1.00 49.96 3 SER B C 1
ATOM 1816 O O . SER B 1 3 ? 56.878 107.675 78.059 1.00 45.76 3 SER B O 1
ATOM 1819 N N . ILE B 1 4 ? 56.188 106.241 79.655 1.00 44.09 4 ILE B N 1
ATOM 1820 C CA . ILE B 1 4 ? 57.466 105.542 79.754 1.00 44.06 4 ILE B CA 1
ATOM 1821 C C . ILE B 1 4 ? 57.854 104.877 78.430 1.00 44.29 4 ILE B C 1
ATOM 1822 O O . ILE B 1 4 ? 59.022 104.889 78.039 1.00 43.44 4 ILE B O 1
ATOM 1827 N N . GLY B 1 5 ? 56.868 104.318 77.735 1.00 40.12 5 GLY B N 1
ATOM 1828 C CA . GLY B 1 5 ? 57.103 103.702 76.443 1.00 37.56 5 GLY B CA 1
ATOM 1829 C C . GLY B 1 5 ? 57.481 104.726 75.389 1.00 42.27 5 GLY B C 1
ATOM 1830 O O . GLY B 1 5 ? 58.165 104.409 74.414 1.00 36.69 5 GLY B O 1
ATOM 1831 N N . ASP B 1 6 ? 57.036 105.962 75.589 1.00 41.18 6 ASP B N 1
ATOM 1832 C CA . ASP B 1 6 ? 57.337 107.042 74.657 1.00 38.83 6 ASP B CA 1
ATOM 1833 C C . ASP B 1 6 ? 58.745 107.597 74.855 1.00 35.26 6 ASP B C 1
ATOM 1834 O O . ASP B 1 6 ? 59.395 107.994 73.891 1.00 32.13 6 ASP B O 1
ATOM 1839 N N . ARG B 1 7 ? 59.208 107.630 76.102 1.00 30.45 7 ARG B N 1
ATOM 1840 C CA . ARG B 1 7 ? 60.575 108.053 76.386 1.00 38.05 7 ARG B CA 1
ATOM 1841 C C . ARG B 1 7 ? 61.567 107.023 75.863 1.00 34.34 7 ARG B C 1
ATOM 1842 O O . ARG B 1 7 ? 62.539 107.369 75.192 1.00 35.24 7 ARG B O 1
ATOM 1850 N N . MET B 1 8 ? 61.313 105.758 76.184 1.00 36.05 8 MET B N 1
ATOM 1851 C CA . MET B 1 8 ? 62.173 104.663 75.756 1.00 31.45 8 MET B CA 1
ATOM 1852 C C . MET B 1 8 ? 62.264 104.595 74.240 1.00 31.42 8 MET B C 1
ATOM 1853 O O . MET B 1 8 ? 63.338 104.361 73.687 1.00 32.10 8 MET B O 1
ATOM 1858 N N . LYS B 1 9 ? 61.133 104.805 73.576 1.00 29.86 9 LYS B N 1
ATOM 1859 C CA . LYS B 1 9 ? 61.094 104.809 72.120 1.00 29.08 9 LYS B CA 1
ATOM 1860 C C . LYS B 1 9 ? 61.996 105.901 71.547 1.00 30.38 9 LYS B C 1
ATOM 1861 O O . LYS B 1 9 ? 62.640 105.700 70.520 1.00 27.15 9 LYS B O 1
ATOM 1863 N N . ARG B 1 10 ? 62.044 107.050 72.217 1.00 26.20 10 ARG B N 1
ATOM 1864 C CA . ARG B 1 10 ? 62.919 108.141 71.795 1.00 28.19 10 ARG B CA 1
ATOM 1865 C C . ARG B 1 10 ? 64.387 107.816 72.067 1.00 24.46 10 ARG B C 1
ATOM 1866 O O . ARG B 1 10 ? 65.261 108.144 71.267 1.00 24.71 10 ARG B O 1
ATOM 1874 N N . TYR B 1 11 ? 64.650 107.174 73.201 1.00 25.72 11 TYR B N 1
ATOM 1875 C CA . TYR B 1 11 ? 65.999 106.732 73.541 1.00 27.30 11 TYR B CA 1
ATOM 1876 C C . TYR B 1 11 ? 66.533 105.760 72.496 1.00 26.95 11 TYR B C 1
ATOM 1877 O O . TYR B 1 11 ? 67.709 105.804 72.130 1.00 25.39 11 TYR B O 1
ATOM 1886 N N . GLU B 1 12 ? 65.657 104.884 72.019 1.00 26.25 12 GLU B N 1
ATOM 1887 C CA . GLU B 1 12 ? 66.027 103.889 71.025 1.00 25.65 12 GLU B CA 1
ATOM 1888 C C . GLU B 1 12 ? 66.166 104.526 69.646 1.00 26.01 12 GLU B C 1
ATOM 1889 O O . GLU B 1 12 ? 67.066 104.180 68.878 1.00 23.90 12 GLU B O 1
ATOM 1895 N N . ASN B 1 13 ? 65.278 105.464 69.336 1.00 23.01 13 ASN B N 1
ATOM 1896 C CA . ASN B 1 13 ? 65.300 106.126 68.036 1.00 26.58 13 ASN B CA 1
ATOM 1897 C C . ASN B 1 13 ? 66.498 107.055 67.859 1.00 20.29 13 ASN B C 1
ATOM 1898 O O . ASN B 1 13 ? 66.816 107.466 66.742 1.00 20.09 13 ASN B O 1
ATOM 1903 N N . ALA B 1 14 ? 67.161 107.378 68.965 1.00 16.63 14 ALA B N 1
ATOM 1904 C CA . ALA B 1 14 ? 68.344 108.225 68.926 1.00 23.25 14 ALA B CA 1
ATOM 1905 C C . ALA B 1 14 ? 69.446 107.558 68.111 1.00 21.42 14 ALA B C 1
ATOM 1906 O O . ALA B 1 14 ? 70.307 108.229 67.548 1.00 20.92 14 ALA B O 1
ATOM 1908 N N . TYR B 1 15 ? 69.408 106.231 68.047 1.00 17.06 15 TYR B N 1
ATOM 1909 C CA . TYR B 1 15 ? 70.357 105.489 67.231 1.00 22.85 15 TYR B CA 1
ATOM 1910 C C . TYR B 1 15 ? 69.664 104.601 66.206 1.00 19.94 15 TYR B C 1
ATOM 1911 O O . TYR B 1 15 ? 70.213 103.593 65.765 1.00 20.44 15 TYR B O 1
ATOM 1920 N N . ARG B 1 16 ? 68.454 104.994 65.821 1.00 23.21 16 ARG B N 1
ATOM 1921 C CA . ARG B 1 16 ? 67.763 104.332 64.727 1.00 22.62 16 ARG B CA 1
ATOM 1922 C C . ARG B 1 16 ? 68.213 104.980 63.428 1.00 18.40 16 ARG B C 1
ATOM 1923 O O . ARG B 1 16 ? 67.481 105.759 62.819 1.00 28.73 16 ARG B O 1
ATOM 1931 N N . ILE B 1 17 ? 69.435 104.665 63.018 1.00 25.82 17 ILE B N 1
ATOM 1932 C CA . ILE B 1 17 ? 70.007 105.245 61.812 1.00 24.56 17 ILE B CA 1
ATOM 1933 C C . ILE B 1 17 ? 69.456 104.555 60.574 1.00 20.29 17 ILE B C 1
ATOM 1934 O O . ILE B 1 17 ? 69.352 103.331 60.533 1.00 23.63 17 ILE B O 1
ATOM 1939 N N . LYS B 1 18 ? 69.087 105.349 59.575 1.00 18.50 18 LYS B N 1
ATOM 1940 C CA . LYS B 1 18 ? 68.698 104.813 58.283 1.00 19.40 18 LYS B CA 1
ATOM 1941 C C . LYS B 1 18 ? 69.615 105.347 57.188 1.00 22.53 18 LYS B C 1
ATOM 1942 O O . LYS B 1 18 ? 69.975 106.524 57.185 1.00 21.09 18 LYS B O 1
ATOM 1948 N N . LEU B 1 19 ? 70.002 104.470 56.268 1.00 18.52 19 LEU B N 1
ATOM 1949 C CA . LEU B 1 19 ? 70.809 104.872 55.128 1.00 18.89 19 LEU B CA 1
ATOM 1950 C C . LEU B 1 19 ? 69.918 105.570 54.112 1.00 24.75 19 LEU B C 1
ATOM 1951 O O . LEU B 1 19 ? 68.762 105.187 53.933 1.00 23.88 19 LEU B O 1
ATOM 1956 N N . PRO B 1 20 ? 70.447 106.607 53.448 1.00 22.86 20 PRO B N 1
ATOM 1957 C CA . PRO B 1 20 ? 69.696 107.277 52.384 1.00 20.80 20 PRO B CA 1
ATOM 1958 C C . PRO B 1 20 ? 69.357 106.297 51.267 1.00 25.76 20 PRO B C 1
ATOM 1959 O O . PRO B 1 20 ? 70.183 105.457 50.908 1.00 23.76 20 PRO B O 1
ATOM 1963 N N . GLU B 1 21 ? 68.147 106.401 50.731 1.00 28.09 21 GLU B N 1
ATOM 1964 C CA . GLU B 1 21 ? 67.662 105.438 49.752 1.00 24.08 21 GLU B CA 1
ATOM 1965 C C . GLU B 1 21 ? 68.117 105.761 48.334 1.00 26.07 21 GLU B C 1
ATOM 1966 O O . GLU B 1 21 ? 68.754 106.788 48.090 1.00 23.28 21 GLU B O 1
ATOM 1972 N N . ARG B 1 22 ? 67.785 104.861 47.412 1.00 22.48 22 ARG B N 1
ATOM 1973 C CA . ARG B 1 22 ? 68.114 105.004 45.994 1.00 27.21 22 ARG B CA 1
ATOM 1974 C C . ARG B 1 22 ? 69.603 105.203 45.704 1.00 27.77 22 ARG B C 1
ATOM 1975 O O . ARG B 1 22 ? 69.978 106.009 44.854 1.00 28.08 22 ARG B O 1
ATOM 1983 N N . MET B 1 23 ? 70.444 104.458 46.413 1.00 22.73 23 MET B N 1
ATOM 1984 C CA . MET B 1 23 ? 71.869 104.417 46.112 1.00 23.80 23 MET B CA 1
ATOM 1985 C C . MET B 1 23 ? 72.464 103.086 46.564 1.00 24.06 23 MET B C 1
ATOM 1986 O O . MET B 1 23 ? 71.923 102.443 47.465 1.00 24.63 23 MET B O 1
ATOM 1991 N N . PRO B 1 24 ? 73.559 102.653 45.914 1.00 21.22 24 PRO B N 1
ATOM 1992 C CA . PRO B 1 24 ? 74.225 101.389 46.251 1.00 20.04 24 PRO B CA 1
ATOM 1993 C C . PRO B 1 24 ? 74.518 101.243 47.742 1.00 22.74 24 PRO B C 1
ATOM 1994 O O . PRO B 1 24 ? 75.032 102.170 48.369 1.00 18.58 24 PRO B O 1
ATOM 1998 N N . VAL B 1 25 ? 74.167 100.086 48.294 1.00 22.56 25 VAL B N 1
ATOM 1999 C CA . VAL B 1 25 ? 74.490 99.747 49.673 1.00 20.41 25 VAL B CA 1
ATOM 2000 C C . VAL B 1 25 ? 75.483 98.593 49.694 1.00 25.10 25 VAL B C 1
ATOM 2001 O O . VAL B 1 25 ? 75.285 97.579 49.023 1.00 23.48 25 VAL B O 1
ATOM 2005 N N . ILE B 1 26 ? 76.560 98.753 50.455 1.00 20.84 26 ILE B N 1
ATOM 2006 C CA . ILE B 1 26 ? 77.532 97.684 50.620 1.00 17.22 26 ILE B CA 1
ATOM 2007 C C . ILE B 1 26 ? 77.504 97.172 52.050 1.00 17.10 26 ILE B C 1
ATOM 2008 O O . ILE B 1 26 ? 77.591 97.948 53.001 1.00 18.05 26 ILE B O 1
ATOM 2013 N N . VAL B 1 27 ? 77.360 95.861 52.197 1.00 18.89 27 VAL B N 1
ATOM 2014 C CA . VAL B 1 27 ? 77.478 95.227 53.499 1.00 16.40 27 VAL B CA 1
ATOM 2015 C C . VAL B 1 27 ? 78.716 94.344 53.494 1.00 19.50 27 VAL B C 1
ATOM 2016 O O . VAL B 1 27 ? 78.917 93.553 52.571 1.00 19.76 27 VAL B O 1
ATOM 2020 N N . ARG B 1 28 ? 79.560 94.489 54.507 1.00 19.93 28 ARG B N 1
ATOM 2021 C CA . ARG B 1 28 ? 80.675 93.564 54.658 1.00 21.39 28 ARG B CA 1
ATOM 2022 C C . ARG B 1 28 ? 80.560 92.764 55.948 1.00 21.06 28 ARG B C 1
ATOM 2023 O O . ARG B 1 28 ? 80.365 93.322 57.031 1.00 18.82 28 ARG B O 1
ATOM 2031 N N . ILE B 1 29 ? 80.664 91.447 55.810 1.00 19.83 29 ILE B N 1
ATOM 2032 C CA . ILE B 1 29 ? 80.634 90.536 56.942 1.00 21.01 29 ILE B CA 1
ATOM 2033 C C . ILE B 1 29 ? 82.018 89.928 57.113 1.00 20.30 29 ILE B C 1
ATOM 2034 O O . ILE B 1 29 ? 82.599 89.422 56.157 1.00 20.21 29 ILE B O 1
ATOM 2039 N N . ASP B 1 30 ? 82.551 89.982 58.327 1.00 21.97 30 ASP B N 1
ATOM 2040 C CA . ASP B 1 30 ? 83.894 89.477 58.568 1.00 20.07 30 ASP B CA 1
ATOM 2041 C C . ASP B 1 30 ? 83.929 88.524 59.756 1.00 23.19 30 ASP B C 1
ATOM 2042 O O . ASP B 1 30 ? 83.309 88.778 60.791 1.00 21.21 30 ASP B O 1
ATOM 2047 N N . GLY B 1 31 ? 84.661 87.425 59.598 1.00 23.98 31 GLY B N 1
ATOM 2048 C CA . GLY B 1 31 ? 84.802 86.447 60.660 1.00 22.39 31 GLY B CA 1
ATOM 2049 C C . GLY B 1 31 ? 85.566 87.001 61.844 1.00 22.68 31 GLY B C 1
ATOM 2050 O O . GLY B 1 31 ? 86.601 87.644 61.680 1.00 24.42 31 GLY B O 1
ATOM 2051 N N . ALA B 1 32 ? 85.050 86.758 63.042 1.00 25.38 32 ALA B N 1
ATOM 2052 C CA . ALA B 1 32 ? 85.719 87.200 64.257 1.00 25.19 32 ALA B CA 1
ATOM 2053 C C . ALA B 1 32 ? 86.743 86.164 64.705 1.00 33.75 32 ALA B C 1
ATOM 2054 O O . ALA B 1 32 ? 86.434 84.974 64.783 1.00 28.87 32 ALA B O 1
ATOM 2056 N N . HIS B 1 33 ? 87.958 86.629 64.986 1.00 34.61 33 HIS B N 1
ATOM 2057 C CA . HIS B 1 33 ? 89.036 85.783 65.495 1.00 31.52 33 HIS B CA 1
ATOM 2058 C C . HIS B 1 33 ? 89.299 84.569 64.611 1.00 34.11 33 HIS B C 1
ATOM 2059 O O . HIS B 1 33 ? 89.499 83.462 65.111 1.00 38.59 33 HIS B O 1
ATOM 2066 N N . PHE B 1 34 ? 89.302 84.778 63.299 1.00 32.84 34 PHE B N 1
ATOM 2067 C CA . PHE B 1 34 ? 89.464 83.672 62.360 1.00 36.43 34 PHE B CA 1
ATOM 2068 C C . PHE B 1 34 ? 90.915 83.234 62.166 1.00 39.09 34 PHE B C 1
ATOM 2069 O O . PHE B 1 34 ? 91.203 82.379 61.332 1.00 41.04 34 PHE B O 1
ATOM 2077 N N . HIS B 1 35 ? 91.827 83.819 62.934 1.00 40.13 35 HIS B N 1
ATOM 2078 C CA . HIS B 1 35 ? 93.186 83.302 62.990 1.00 41.17 35 HIS B CA 1
ATOM 2079 C C . HIS B 1 35 ? 93.182 82.119 63.949 1.00 38.78 35 HIS B C 1
ATOM 2080 O O . HIS B 1 35 ? 93.852 81.112 63.721 1.00 33.14 35 HIS B O 1
ATOM 2087 N N . THR B 1 36 ? 92.404 82.255 65.018 1.00 38.75 36 THR B N 1
ATOM 2088 C CA . THR B 1 36 ? 92.211 81.190 65.994 1.00 40.14 36 THR B CA 1
ATOM 2089 C C . THR B 1 36 ? 91.280 80.110 65.445 1.00 43.80 36 THR B C 1
ATOM 2090 O O . THR B 1 36 ? 91.537 78.916 65.601 1.00 45.85 36 THR B O 1
ATOM 2094 N N . TYR B 1 37 ? 90.200 80.537 64.799 1.00 37.33 37 TYR B N 1
ATOM 2095 C CA . TYR B 1 37 ? 89.202 79.610 64.277 1.00 34.85 37 TYR B CA 1
ATOM 2096 C C . TYR B 1 37 ? 89.764 78.710 63.177 1.00 35.55 37 TYR B C 1
ATOM 2097 O O . TYR B 1 37 ? 89.466 77.518 63.134 1.00 36.61 37 TYR B O 1
ATOM 2106 N N . THR B 1 38 ? 90.579 79.280 62.293 1.00 39.96 38 THR B N 1
ATOM 2107 C CA . THR B 1 38 ? 91.151 78.520 61.183 1.00 40.21 38 THR B CA 1
ATOM 2108 C C . THR B 1 38 ? 92.480 77.870 61.558 1.00 42.48 38 THR B C 1
ATOM 2109 O O . THR B 1 38 ? 93.170 77.304 60.707 1.00 34.69 38 THR B O 1
ATOM 2113 N N . LYS B 1 39 ? 92.837 77.965 62.834 1.00 44.31 39 LYS B N 1
ATOM 2114 C CA . LYS B 1 39 ? 94.005 77.269 63.358 1.00 44.50 39 LYS B CA 1
ATOM 2115 C C . LYS B 1 39 ? 93.691 75.781 63.421 1.00 52.90 39 LYS B C 1
ATOM 2116 O O . LYS B 1 39 ? 92.932 75.331 64.280 1.00 58.69 39 LYS B O 1
ATOM 2122 N N . GLY B 1 40 ? 94.269 75.021 62.497 1.00 48.42 40 GLY B N 1
ATOM 2123 C CA . GLY B 1 40 ? 93.969 73.608 62.378 1.00 46.15 40 GLY B CA 1
ATOM 2124 C C . GLY B 1 40 ? 93.500 73.276 60.975 1.00 48.23 40 GLY B C 1
ATOM 2125 O O . GLY B 1 40 ? 93.551 72.123 60.546 1.00 43.32 40 GLY B O 1
ATOM 2126 N N . CYS B 1 41 ? 93.041 74.296 60.258 1.00 43.40 41 CYS B N 1
ATOM 2127 C CA . CYS B 1 41 ? 92.609 74.129 58.877 1.00 37.97 41 CYS B CA 1
ATOM 2128 C C . CYS B 1 41 ? 93.811 73.961 57.955 1.00 36.10 41 CYS B C 1
ATOM 2129 O O . CYS B 1 41 ? 94.945 74.255 58.337 1.00 37.92 41 CYS B O 1
ATOM 2132 N N . ALA B 1 42 ? 93.556 73.484 56.742 1.00 33.19 42 ALA B N 1
ATOM 2133 C CA . ALA B 1 42 ? 94.610 73.319 55.751 1.00 39.54 42 ALA B CA 1
ATOM 2134 C C . ALA B 1 42 ? 95.166 74.674 55.323 1.00 43.00 42 ALA B C 1
ATOM 2135 O O . ALA B 1 42 ? 94.432 75.532 54.830 1.00 41.60 42 ALA B O 1
ATOM 2137 N N . LYS B 1 43 ? 96.466 74.861 55.526 1.00 35.86 43 LYS B N 1
ATOM 2138 C CA . LYS B 1 43 ? 97.144 76.084 55.117 1.00 42.51 43 LYS B CA 1
ATOM 2139 C C . LYS B 1 43 ? 97.903 75.841 53.814 1.00 41.86 43 LYS B C 1
ATOM 2140 O O . LYS B 1 43 ? 98.408 74.741 53.588 1.00 41.47 43 LYS B O 1
ATOM 2146 N N . PRO B 1 44 ? 97.991 76.866 52.950 1.00 42.54 44 PRO B N 1
ATOM 2147 C CA . PRO B 1 44 ? 97.467 78.222 53.152 1.00 40.20 44 PRO B CA 1
ATOM 2148 C C . PRO B 1 44 ? 95.983 78.369 52.812 1.00 35.42 44 PRO B C 1
ATOM 2149 O O . PRO B 1 44 ? 95.374 79.358 53.216 1.00 38.09 44 PRO B O 1
ATOM 2153 N N . PHE B 1 45 ? 95.415 77.408 52.088 1.00 35.28 45 PHE B N 1
ATOM 2154 C CA . PHE B 1 45 ? 94.009 77.482 51.693 1.00 35.15 45 PHE B CA 1
ATOM 2155 C C . PHE B 1 45 ? 93.252 76.192 51.992 1.00 34.99 45 PHE B C 1
ATOM 2156 O O . PHE B 1 45 ? 93.624 75.120 51.517 1.00 41.30 45 PHE B O 1
ATOM 2164 N N . ASP B 1 46 ? 92.183 76.302 52.774 1.00 38.16 46 ASP B N 1
ATOM 2165 C CA . ASP B 1 46 ? 91.346 75.149 53.093 1.00 35.90 46 ASP B CA 1
ATOM 2166 C C . ASP B 1 46 ? 90.105 75.112 52.203 1.00 38.34 46 ASP B C 1
ATOM 2167 O O . ASP B 1 46 ? 89.225 75.969 52.312 1.00 35.27 46 ASP B O 1
ATOM 2172 N N . GLN B 1 47 ? 90.046 74.112 51.328 1.00 35.23 47 GLN B N 1
ATOM 2173 C CA . GLN B 1 47 ? 88.945 73.965 50.382 1.00 35.38 47 GLN B CA 1
ATOM 2174 C C . GLN B 1 47 ? 87.599 73.851 51.091 1.00 34.24 47 GLN B C 1
ATOM 2175 O O . GLN B 1 47 ? 86.612 74.452 50.667 1.00 35.92 47 GLN B O 1
ATOM 2181 N N . ASP B 1 48 ? 87.566 73.075 52.169 1.00 32.52 48 ASP B N 1
ATOM 2182 C CA . ASP B 1 48 ? 86.339 72.871 52.932 1.00 34.92 48 ASP B CA 1
ATOM 2183 C C . ASP B 1 48 ? 85.835 74.172 53.550 1.00 38.40 48 ASP B C 1
ATOM 2184 O O . ASP B 1 48 ? 84.635 74.455 53.538 1.00 33.23 48 ASP B O 1
ATOM 2189 N N . LEU B 1 49 ? 86.760 74.959 54.089 1.00 35.22 49 LEU B N 1
ATOM 2190 C CA . LEU B 1 49 ? 86.417 76.233 54.707 1.00 34.45 49 LEU B CA 1
ATOM 2191 C C . LEU B 1 49 ? 85.877 77.211 53.670 1.00 29.66 49 LEU B C 1
ATOM 2192 O O . LEU B 1 49 ? 84.877 77.889 53.904 1.00 25.50 49 LEU B O 1
ATOM 2197 N N . ALA B 1 50 ? 86.545 77.270 52.522 1.00 28.68 50 ALA B N 1
ATOM 2198 C CA . ALA B 1 50 ? 86.143 78.151 51.431 1.00 28.65 50 ALA B CA 1
ATOM 2199 C C . ALA B 1 50 ? 84.752 77.816 50.892 1.00 30.99 50 ALA B C 1
ATOM 2200 O O . ALA B 1 50 ? 83.957 78.711 50.603 1.00 27.77 50 ALA B O 1
ATOM 2202 N N . GLU B 1 51 ? 84.462 76.527 50.755 1.00 29.57 51 GLU B N 1
ATOM 2203 C CA . GLU B 1 51 ? 83.161 76.091 50.261 1.00 28.44 51 GLU B CA 1
ATOM 2204 C C . GLU B 1 51 ? 82.052 76.402 51.260 1.00 27.98 51 GLU B C 1
ATOM 2205 O O . GLU B 1 51 ? 80.907 76.636 50.875 1.00 28.96 51 GLU B O 1
ATOM 2211 N N . ALA B 1 52 ? 82.398 76.403 52.543 1.00 22.70 52 ALA B N 1
ATOM 2212 C CA . ALA B 1 52 ? 81.451 76.775 53.586 1.00 24.17 52 ALA B CA 1
ATOM 2213 C C . ALA B 1 52 ? 81.109 78.256 53.471 1.00 28.87 52 ALA B C 1
ATOM 2214 O O . ALA B 1 52 ? 79.968 78.659 53.698 1.00 26.58 52 ALA B O 1
ATOM 2216 N N . PHE B 1 53 ? 82.104 79.062 53.116 1.00 26.02 53 PHE B N 1
ATOM 2217 C CA . PHE B 1 53 ? 81.881 80.484 52.889 1.00 29.89 53 PHE B CA 1
ATOM 2218 C C . PHE B 1 53 ? 80.992 80.705 51.676 1.00 25.73 53 PHE B C 1
ATOM 2219 O O . PHE B 1 53 ? 80.109 81.562 51.696 1.00 24.78 53 PHE B O 1
ATOM 2227 N N . TRP B 1 54 ? 81.230 79.925 50.625 1.00 26.05 54 TRP B N 1
ATOM 2228 C CA . TRP B 1 54 ? 80.478 80.056 49.380 1.00 30.91 54 TRP B CA 1
ATOM 2229 C C . TRP B 1 54 ? 79.004 79.711 49.579 1.00 34.18 54 TRP B C 1
ATOM 2230 O O . TRP B 1 54 ? 78.124 80.371 49.027 1.00 33.86 54 TRP B O 1
ATOM 2241 N N . GLU B 1 55 ? 78.742 78.681 50.377 1.00 28.85 55 GLU B N 1
ATOM 2242 C CA . GLU B 1 55 ? 77.372 78.310 50.709 1.00 37.75 55 GLU B CA 1
ATOM 2243 C C . GLU B 1 55 ? 76.696 79.419 51.505 1.00 33.50 55 GLU B C 1
ATOM 2244 O O . GLU B 1 55 ? 75.493 79.650 51.374 1.00 31.67 55 GLU B O 1
ATOM 2250 N N . THR B 1 56 ? 77.480 80.102 52.332 1.00 31.42 56 THR B N 1
ATOM 2251 C CA . THR B 1 56 ? 76.978 81.232 53.098 1.00 28.58 56 THR B CA 1
ATOM 2252 C C . THR B 1 56 ? 76.657 82.395 52.162 1.00 27.31 56 THR B C 1
ATOM 2253 O O . THR B 1 56 ? 75.607 83.028 52.285 1.00 24.94 56 THR B O 1
ATOM 2257 N N . CYS B 1 57 ? 77.558 82.654 51.218 1.00 24.16 57 CYS B N 1
ATOM 2258 C CA . CYS B 1 57 ? 77.360 83.706 50.225 1.00 24.59 57 CYS B CA 1
ATOM 2259 C C . CYS B 1 57 ? 76.070 83.503 49.434 1.00 30.12 57 CYS B C 1
ATOM 2260 O O . CYS B 1 57 ? 75.338 84.460 49.173 1.00 31.65 57 CYS B O 1
ATOM 2263 N N . LYS B 1 58 ? 75.797 82.258 49.052 1.00 29.34 58 LYS B N 1
ATOM 2264 C CA . LYS B 1 58 ? 74.555 81.928 48.362 1.00 29.83 58 LYS B CA 1
ATOM 2265 C C . LYS B 1 58 ? 73.363 82.212 49.265 1.00 28.00 58 LYS B C 1
ATOM 2266 O O . LYS B 1 58 ? 72.432 82.914 48.876 1.00 31.83 58 LYS B O 1
ATOM 2272 N N . TYR B 1 59 ? 73.412 81.664 50.474 1.00 24.74 59 TYR B N 1
ATOM 2273 C CA . TYR B 1 59 ? 72.367 81.859 51.472 1.00 25.05 59 TYR B CA 1
ATOM 2274 C C . TYR B 1 59 ? 72.097 83.338 51.715 1.00 32.44 59 TYR B C 1
ATOM 2275 O O . TYR B 1 59 ? 70.947 83.754 51.852 1.00 35.65 59 TYR B O 1
ATOM 2284 N N . LEU B 1 60 ? 73.165 84.128 51.762 1.00 31.92 60 LEU B N 1
ATOM 2285 C CA . LEU B 1 60 ? 73.043 85.570 51.935 1.00 29.67 60 LEU B CA 1
ATOM 2286 C C . LEU B 1 60 ? 72.328 86.199 50.747 1.00 27.71 60 LEU B C 1
ATOM 2287 O O . LEU B 1 60 ? 71.358 86.937 50.916 1.00 31.49 60 LEU B O 1
ATOM 2292 N N . ALA B 1 61 ? 72.807 85.891 49.547 1.00 21.37 61 ALA B N 1
ATOM 2293 C CA . ALA B 1 61 ? 72.251 86.458 48.323 1.00 26.68 61 ALA B CA 1
ATOM 2294 C C . ALA B 1 61 ? 70.781 86.089 48.110 1.00 35.61 61 ALA B C 1
ATOM 2295 O O . ALA B 1 61 ? 70.031 86.837 47.482 1.00 33.77 61 ALA B O 1
ATOM 2297 N N . GLN B 1 62 ? 70.377 84.937 48.637 1.00 30.01 62 GLN B N 1
ATOM 2298 C CA . GLN B 1 62 ? 69.005 84.460 48.482 1.00 34.92 62 GLN B CA 1
ATOM 2299 C C . GLN B 1 62 ? 68.029 85.177 49.413 1.00 35.51 62 GLN B C 1
ATOM 2300 O O . GLN B 1 62 ? 66.865 85.379 49.065 1.00 35.18 62 GLN B O 1
ATOM 2306 N N . ASN B 1 63 ? 68.502 85.562 50.594 1.00 31.91 63 ASN B N 1
ATOM 2307 C CA . ASN B 1 63 ? 67.616 86.115 51.615 1.00 27.90 63 ASN B CA 1
ATOM 2308 C C . ASN B 1 63 ? 67.792 87.608 51.886 1.00 31.00 63 ASN B C 1
ATOM 2309 O O . ASN B 1 63 ? 67.271 88.126 52.873 1.00 33.04 63 ASN B O 1
ATOM 2314 N N . ILE B 1 64 ? 68.519 88.298 51.015 1.00 28.24 64 ILE B N 1
ATOM 2315 C CA . ILE B 1 64 ? 68.704 89.737 51.168 1.00 29.20 64 ILE B CA 1
ATOM 2316 C C . ILE B 1 64 ? 68.059 90.499 50.019 1.00 27.29 64 ILE B C 1
ATOM 2317 O O . ILE B 1 64 ? 68.461 90.356 48.864 1.00 30.84 64 ILE B O 1
ATOM 2322 N N . MET B 1 65 ? 67.059 91.310 50.349 1.00 23.46 65 MET B N 1
ATOM 2323 C CA . MET B 1 65 ? 66.327 92.085 49.355 1.00 24.83 65 MET B CA 1
ATOM 2324 C C . MET B 1 65 ? 67.234 93.098 48.668 1.00 24.10 65 MET B C 1
ATOM 2325 O O . MET B 1 65 ? 67.822 93.959 49.321 1.00 23.41 65 MET B O 1
ATOM 2330 N N . GLY B 1 66 ? 67.348 92.985 47.349 1.00 22.82 66 GLY B N 1
ATOM 2331 C CA . GLY B 1 66 ? 68.139 93.919 46.572 1.00 23.79 66 GLY B CA 1
ATOM 2332 C C . GLY B 1 66 ? 69.545 93.432 46.278 1.00 27.28 66 GLY B C 1
ATOM 2333 O O . GLY B 1 66 ? 70.294 94.091 45.554 1.00 27.08 66 GLY B O 1
ATOM 2334 N N . ALA B 1 67 ? 69.906 92.281 46.839 1.00 23.47 67 ALA B N 1
ATOM 2335 C CA . ALA B 1 67 ? 71.236 91.712 46.632 1.00 27.57 67 ALA B CA 1
ATOM 2336 C C . ALA B 1 67 ? 71.490 91.406 45.158 1.00 27.74 67 ALA B C 1
ATOM 2337 O O . ALA B 1 67 ? 70.674 90.763 44.494 1.00 28.32 67 ALA B O 1
ATOM 2339 N N . LYS B 1 68 ? 72.627 91.875 44.654 1.00 28.34 68 LYS B N 1
ATOM 2340 C CA . LYS B 1 68 ? 72.962 91.728 43.242 1.00 28.87 68 LYS B CA 1
ATOM 2341 C C . LYS B 1 68 ? 74.284 90.991 43.041 1.00 34.65 68 LYS B C 1
ATOM 2342 O O . LYS B 1 68 ? 74.469 90.281 42.051 1.00 35.11 68 LYS B O 1
ATOM 2348 N N . LEU B 1 69 ? 75.203 91.162 43.984 1.00 26.65 69 LEU B N 1
ATOM 2349 C CA . LEU B 1 69 ? 76.535 90.588 43.850 1.00 32.60 69 LEU B CA 1
ATOM 2350 C C . LEU B 1 69 ? 77.173 90.348 45.210 1.00 31.32 69 LEU B C 1
ATOM 2351 O O . LEU B 1 69 ? 77.118 91.206 46.093 1.00 29.56 69 LEU B O 1
ATOM 2356 N N . VAL B 1 70 ? 77.776 89.175 45.372 1.00 32.46 70 VAL B N 1
ATOM 2357 C CA . VAL B 1 70 ? 78.466 88.834 46.608 1.00 28.37 70 VAL B CA 1
ATOM 2358 C C . VAL B 1 70 ? 79.918 88.483 46.313 1.00 31.68 70 VAL B C 1
ATOM 2359 O O . VAL B 1 70 ? 80.200 87.681 45.427 1.00 32.71 70 VAL B O 1
ATOM 2363 N N . TYR B 1 71 ? 80.839 89.090 47.051 1.00 29.60 71 TYR B N 1
ATOM 2364 C CA . TYR B 1 71 ? 82.253 88.800 46.872 1.00 26.63 71 TYR B CA 1
ATOM 2365 C C . TYR B 1 71 ? 82.846 88.175 48.131 1.00 26.87 71 TYR B C 1
ATOM 2366 O O . TYR B 1 71 ? 82.573 88.622 49.246 1.00 28.43 71 TYR B O 1
ATOM 2375 N N . HIS B 1 72 ? 83.649 87.130 47.952 1.00 27.43 72 HIS B N 1
ATOM 2376 C CA . HIS B 1 72 ? 84.319 86.501 49.084 1.00 26.09 72 HIS B CA 1
ATOM 2377 C C . HIS B 1 72 ? 85.827 86.396 48.907 1.00 26.03 72 HIS B C 1
ATOM 2378 O O . HIS B 1 72 ? 86.327 86.145 47.811 1.00 26.82 72 HIS B O 1
ATOM 2385 N N . GLN B 1 73 ? 86.537 86.593 50.010 1.00 26.90 73 GLN B N 1
ATOM 2386 C CA . GLN B 1 73 ? 87.978 86.424 50.068 1.00 24.15 73 GLN B CA 1
ATOM 2387 C C . GLN B 1 73 ? 88.353 86.222 51.525 1.00 27.00 73 GLN B C 1
ATOM 2388 O O . GLN B 1 73 ? 87.859 86.940 52.396 1.00 28.35 73 GLN B O 1
ATOM 2394 N N . SER B 1 74 ? 89.211 85.240 51.788 1.00 24.94 74 SER B N 1
ATOM 2395 C CA . SER B 1 74 ? 89.649 84.941 53.148 1.00 24.79 74 SER B CA 1
ATOM 2396 C C . SER B 1 74 ? 88.459 84.706 54.080 1.00 25.29 74 SER B C 1
ATOM 2397 O O . SER B 1 74 ? 87.735 83.723 53.937 1.00 27.14 74 SER B O 1
ATOM 2400 N N . ASP B 1 75 ? 88.248 85.621 55.022 1.00 29.84 75 ASP B N 1
ATOM 2401 C CA . ASP B 1 75 ? 87.156 85.479 55.981 1.00 29.11 75 ASP B CA 1
ATOM 2402 C C . ASP B 1 75 ? 86.149 86.622 55.882 1.00 24.71 75 ASP B C 1
ATOM 2403 O O . ASP B 1 75 ? 85.409 86.892 56.828 1.00 25.95 75 ASP B O 1
ATOM 2408 N N . GLU B 1 76 ? 86.125 87.296 54.739 1.00 21.66 76 GLU B N 1
ATOM 2409 C CA . GLU B 1 76 ? 85.219 88.423 54.565 1.00 24.16 76 GLU B CA 1
ATOM 2410 C C . GLU B 1 76 ? 84.227 88.194 53.430 1.00 26.93 76 GLU B C 1
ATOM 2411 O O . GLU B 1 76 ? 84.529 87.521 52.442 1.00 25.06 76 GLU B O 1
ATOM 2417 N N . ILE B 1 77 ? 83.035 88.758 53.590 1.00 24.46 77 ILE B N 1
ATOM 2418 C CA . ILE B 1 77 ? 81.996 88.679 52.577 1.00 22.37 77 ILE B CA 1
ATOM 2419 C C . ILE B 1 77 ? 81.448 90.072 52.299 1.00 23.94 77 ILE B C 1
ATOM 2420 O O . ILE B 1 77 ? 80.930 90.732 53.199 1.00 23.36 77 ILE B O 1
ATOM 2425 N N . SER B 1 78 ? 81.571 90.520 51.054 1.00 22.62 78 SER B N 1
ATOM 2426 C CA . SER B 1 78 ? 81.015 91.805 50.647 1.00 20.76 78 SER B CA 1
ATOM 2427 C C . SER B 1 78 ? 79.778 91.594 49.781 1.00 24.23 78 SER B C 1
ATOM 2428 O O . SER B 1 78 ? 79.787 90.774 48.865 1.00 25.72 78 SER B O 1
ATOM 2431 N N . ILE B 1 79 ? 78.716 92.337 50.081 1.00 23.31 79 ILE B N 1
ATOM 2432 C CA . ILE B 1 79 ? 77.454 92.208 49.360 1.00 19.27 79 ILE B CA 1
ATOM 2433 C C . ILE B 1 79 ? 77.022 93.537 48.750 1.00 22.53 79 ILE B C 1
ATOM 2434 O O . ILE B 1 79 ? 76.873 94.532 49.459 1.00 23.03 79 ILE B O 1
ATOM 2439 N N . LEU B 1 80 ? 76.821 93.551 47.437 1.00 25.63 80 LEU B N 1
ATOM 2440 C CA . LEU B 1 80 ? 76.282 94.729 46.766 1.00 22.67 80 LEU B CA 1
ATOM 2441 C C . LEU B 1 80 ? 74.760 94.678 46.762 1.00 25.82 80 LEU B C 1
ATOM 2442 O O . LEU B 1 80 ? 74.165 93.711 46.292 1.00 24.42 80 LEU B O 1
ATOM 2447 N N . ILE B 1 81 ? 74.135 95.723 47.293 1.00 27.16 81 ILE B N 1
ATOM 2448 C CA . ILE B 1 81 ? 72.682 95.793 47.355 1.00 26.97 81 ILE B CA 1
ATOM 2449 C C . ILE B 1 81 ? 72.175 97.062 46.678 1.00 30.52 81 ILE B C 1
ATOM 2450 O O . ILE B 1 81 ? 72.634 98.163 46.984 1.00 27.69 81 ILE B O 1
ATOM 2455 N N . THR B 1 82 ? 71.234 96.904 45.753 1.00 26.86 82 THR B N 1
ATOM 2456 C CA . THR B 1 82 ? 70.623 98.052 45.091 1.00 30.24 82 THR B CA 1
ATOM 2457 C C . THR B 1 82 ? 69.136 98.123 45.412 1.00 27.57 82 THR B C 1
ATOM 2458 O O . THR B 1 82 ? 68.489 97.097 45.623 1.00 29.47 82 THR B O 1
ATOM 2462 N N . ASN B 1 83 ? 68.600 99.338 45.449 1.00 30.98 83 ASN B N 1
ATOM 2463 C CA . ASN B 1 83 ? 67.199 99.551 45.794 1.00 25.21 83 ASN B CA 1
ATOM 2464 C C . ASN B 1 83 ? 66.532 100.552 44.862 1.00 30.98 83 ASN B C 1
ATOM 2465 O O . ASN B 1 83 ? 65.585 101.238 45.247 1.00 29.02 83 ASN B O 1
ATOM 2470 N N . TYR B 1 84 ? 67.034 100.633 43.635 1.00 30.31 84 TYR B N 1
ATOM 2471 C CA . TYR B 1 84 ? 66.549 101.611 42.670 1.00 35.50 84 TYR B CA 1
ATOM 2472 C C . TYR B 1 84 ? 66.298 100.981 41.302 1.00 36.04 84 TYR B C 1
ATOM 2473 O O . TYR B 1 84 ? 66.428 101.644 40.272 1.00 30.79 84 TYR B O 1
ATOM 2482 N N . ASP B 1 85 ? 65.944 99.699 41.299 1.00 41.97 85 ASP B N 1
ATOM 2483 C CA . ASP B 1 85 ? 65.654 98.982 40.062 1.00 45.10 85 ASP B CA 1
ATOM 2484 C C . ASP B 1 85 ? 64.400 99.549 39.408 1.00 49.40 85 ASP B C 1
ATOM 2485 O O . ASP B 1 85 ? 64.343 99.724 38.190 1.00 53.52 85 ASP B O 1
ATOM 2490 N N . LYS B 1 86 ? 63.398 99.834 40.232 1.00 50.91 86 LYS B N 1
ATOM 2491 C CA . LYS B 1 86 ? 62.173 100.475 39.773 1.00 52.18 86 LYS B CA 1
ATOM 2492 C C . LYS B 1 86 ? 61.896 101.693 40.646 1.00 52.56 86 LYS B C 1
ATOM 2493 O O . LYS B 1 86 ? 62.552 101.891 41.669 1.00 52.76 86 LYS B O 1
ATOM 2495 N N . LEU B 1 87 ? 60.927 102.508 40.244 1.00 51.88 87 LEU B N 1
ATOM 2496 C CA . LEU B 1 87 ? 60.582 103.705 41.004 1.00 47.01 87 LEU B CA 1
ATOM 2497 C C . LEU B 1 87 ? 59.922 103.346 42.332 1.00 46.48 87 LEU B C 1
ATOM 2498 O O . LEU B 1 87 ? 59.965 104.124 43.286 1.00 48.97 87 LEU B O 1
ATOM 2503 N N . THR B 1 88 ? 59.315 102.165 42.391 1.00 45.44 88 THR B N 1
ATOM 2504 C CA . THR B 1 88 ? 58.627 101.721 43.600 1.00 51.92 88 THR B CA 1
ATOM 2505 C C . THR B 1 88 ? 59.371 100.593 44.311 1.00 44.68 88 THR B C 1
ATOM 2506 O O . THR B 1 88 ? 58.767 99.793 45.027 1.00 43.84 88 THR B O 1
ATOM 2510 N N . THR B 1 89 ? 60.683 100.537 44.112 1.00 42.27 89 THR B N 1
ATOM 2511 C CA . THR B 1 89 ? 61.510 99.541 44.781 1.00 43.12 89 THR B CA 1
ATOM 2512 C C . THR B 1 89 ? 61.656 99.872 46.264 1.00 37.25 89 THR B C 1
ATOM 2513 O O . THR B 1 89 ? 61.945 101.012 46.626 1.00 35.31 89 THR B O 1
ATOM 2517 N N . GLN B 1 90 ? 61.449 98.874 47.117 1.00 38.10 90 GLN B N 1
ATOM 2518 C CA . GLN B 1 90 ? 61.619 99.052 48.555 1.00 35.90 90 GLN B CA 1
ATOM 2519 C C . GLN B 1 90 ? 63.040 98.687 48.978 1.00 34.29 90 GLN B C 1
ATOM 2520 O O . GLN B 1 90 ? 63.792 98.093 48.205 1.00 30.60 90 GLN B O 1
ATOM 2526 N N . SER B 1 91 ? 63.402 99.053 50.204 1.00 28.43 91 SER B N 1
ATOM 2527 C CA . SER B 1 91 ? 64.723 98.745 50.737 1.00 24.04 91 SER B CA 1
ATOM 2528 C C . SER B 1 91 ? 64.632 97.657 51.795 1.00 22.54 91 SER B C 1
ATOM 2529 O O . SER B 1 91 ? 63.652 97.586 52.535 1.00 23.08 91 SER B O 1
ATOM 2532 N N . TRP B 1 92 ? 65.657 96.811 51.856 1.00 26.88 92 TRP B N 1
ATOM 2533 C CA . TRP B 1 92 ? 65.745 95.787 52.888 1.00 24.01 92 TRP B CA 1
ATOM 2534 C C . TRP B 1 92 ? 65.686 96.462 54.248 1.00 22.61 92 TRP B C 1
ATOM 2535 O O . TRP B 1 92 ? 66.513 97.323 54.552 1.00 20.34 92 TRP B O 1
ATOM 2546 N N . PHE B 1 93 ? 64.684 96.093 55.042 1.00 24.09 93 PHE B N 1
ATOM 2547 C CA . PHE B 1 93 ? 64.484 96.658 56.375 1.00 21.81 93 PHE B CA 1
ATOM 2548 C C . PHE B 1 93 ? 64.366 98.181 56.360 1.00 25.16 93 PHE B C 1
ATOM 2549 O O . PHE B 1 93 ? 64.604 98.837 57.377 1.00 26.51 93 PHE B O 1
ATOM 2557 N N . GLU B 1 94 ? 63.993 98.728 55.203 1.00 22.78 94 GLU B N 1
ATOM 2558 C CA . GLU B 1 94 ? 63.869 100.172 55.005 1.00 25.77 94 GLU B CA 1
ATOM 2559 C C . GLU B 1 94 ? 65.190 100.898 55.247 1.00 24.77 94 GLU B C 1
ATOM 2560 O O . GLU B 1 94 ? 65.211 102.002 55.794 1.00 24.49 94 GLU B O 1
ATOM 2566 N N . ASN B 1 95 ? 66.285 100.262 54.833 1.00 28.08 95 ASN B N 1
ATOM 2567 C CA . ASN B 1 95 ? 67.634 100.810 54.991 1.00 21.29 95 ASN B CA 1
ATOM 2568 C C . ASN B 1 95 ? 68.029 101.115 56.433 1.00 18.78 95 ASN B C 1
ATOM 2569 O O . ASN B 1 95 ? 68.879 101.966 56.679 1.00 18.43 95 ASN B O 1
ATOM 2574 N N . ASN B 1 96 ? 67.408 100.420 57.381 1.00 20.43 96 ASN B N 1
ATOM 2575 C CA . ASN B 1 96 ? 67.796 100.521 58.784 1.00 20.29 96 ASN B CA 1
ATOM 2576 C C . ASN B 1 96 ? 69.201 99.954 58.968 1.00 21.57 96 ASN B C 1
ATOM 2577 O O . ASN B 1 96 ? 69.429 98.766 58.746 1.00 16.94 96 ASN B O 1
ATOM 2582 N N . LEU B 1 97 ? 70.135 100.811 59.378 1.00 26.18 97 LEU B N 1
ATOM 2583 C CA . LEU B 1 97 ? 71.549 100.445 59.472 1.00 17.07 97 LEU B CA 1
ATOM 2584 C C . LEU B 1 97 ? 71.811 99.253 60.391 1.00 17.19 97 LEU B C 1
ATOM 2585 O O . LEU B 1 97 ? 72.372 98.244 59.964 1.00 16.66 97 LEU B O 1
ATOM 2590 N N . GLN B 1 98 ? 71.407 99.373 61.651 1.00 15.48 98 GLN B N 1
ATOM 2591 C CA . GLN B 1 98 ? 71.678 98.329 62.633 1.00 15.18 98 GLN B CA 1
ATOM 2592 C C . GLN B 1 98 ? 70.987 97.016 62.284 1.00 22.82 98 GLN B C 1
ATOM 2593 O O . GLN B 1 98 ? 71.450 95.945 62.667 1.00 25.75 98 GLN B O 1
ATOM 2599 N N . LYS B 1 99 ? 69.879 97.100 61.556 1.00 25.05 99 LYS B N 1
ATOM 2600 C CA . LYS B 1 99 ? 69.127 95.908 61.194 1.00 19.91 99 LYS B CA 1
ATOM 2601 C C . LYS B 1 99 ? 69.791 95.192 60.022 1.00 22.57 99 LYS B C 1
ATOM 2602 O O . LYS B 1 99 ? 69.915 93.970 60.019 1.00 21.12 99 LYS B O 1
ATOM 2608 N N . ILE B 1 100 ? 70.229 95.960 59.031 1.00 16.38 100 ILE B N 1
ATOM 2609 C CA . ILE B 1 100 ? 70.915 95.390 57.880 1.00 17.11 100 ILE B CA 1
ATOM 2610 C C . ILE B 1 100 ? 72.232 94.725 58.292 1.00 23.85 100 ILE B C 1
ATOM 2611 O O . ILE B 1 100 ? 72.557 93.630 57.830 1.00 18.79 100 ILE B O 1
ATOM 2616 N N . ALA B 1 101 ? 72.973 95.376 59.182 1.00 18.75 101 ALA B N 1
ATOM 2617 C CA . ALA B 1 101 ? 74.273 94.870 59.606 1.00 19.83 101 ALA B CA 1
ATOM 2618 C C . ALA B 1 101 ? 74.157 93.647 60.512 1.00 19.73 101 ALA B C 1
ATOM 2619 O O . ALA B 1 101 ? 74.890 92.672 60.349 1.00 13.90 101 ALA B O 1
ATOM 2621 N N . SER B 1 102 ? 73.238 93.698 61.470 1.00 14.90 102 SER B N 1
ATOM 2622 C CA . SER B 1 102 ? 73.117 92.618 62.441 1.00 17.09 102 SER B CA 1
ATOM 2623 C C . SER B 1 102 ? 72.516 91.350 61.832 1.00 21.74 102 SER B C 1
ATOM 2624 O O . SER B 1 102 ? 72.998 90.248 62.089 1.00 23.10 102 SER B O 1
ATOM 2627 N N . VAL B 1 103 ? 71.474 91.507 61.022 1.00 19.85 103 VAL B N 1
ATOM 2628 C CA . VAL B 1 103 ? 70.807 90.360 60.414 1.00 22.86 103 VAL B CA 1
ATOM 2629 C C . VAL B 1 103 ? 71.704 89.676 59.381 1.00 22.57 103 VAL B C 1
ATOM 2630 O O . VAL B 1 103 ? 71.730 88.447 59.290 1.00 26.07 103 VAL B O 1
ATOM 2634 N N . SER B 1 104 ? 72.445 90.472 58.615 1.00 24.49 104 SER B N 1
ATOM 2635 C CA . SER B 1 104 ? 73.430 89.929 57.683 1.00 22.91 104 SER B CA 1
ATOM 2636 C C . SER B 1 104 ? 74.443 89.063 58.417 1.00 21.67 104 SER B C 1
ATOM 2637 O O . SER B 1 104 ? 74.774 87.965 57.971 1.00 23.81 104 SER B O 1
ATOM 2640 N N . ALA B 1 105 ? 74.936 89.566 59.544 1.00 23.28 105 ALA B N 1
ATOM 2641 C CA . ALA B 1 105 ? 75.890 88.820 60.356 1.00 23.77 105 ALA B CA 1
ATOM 2642 C C . ALA B 1 105 ? 75.211 87.606 60.977 1.00 27.62 105 ALA B C 1
ATOM 2643 O O . ALA B 1 105 ? 75.842 86.570 61.189 1.00 22.75 105 ALA B O 1
ATOM 2645 N N . SER B 1 106 ? 73.921 87.745 61.270 1.00 20.54 106 SER B N 1
ATOM 2646 C CA . SER B 1 106 ? 73.136 86.645 61.813 1.00 26.17 106 SER B CA 1
ATOM 2647 C C . SER B 1 106 ? 72.988 85.535 60.779 1.00 24.02 106 SER B C 1
ATOM 2648 O O . SER B 1 106 ? 73.324 84.382 61.046 1.00 24.88 106 SER B O 1
ATOM 2651 N N . MET B 1 107 ? 72.485 85.899 59.602 1.00 22.33 107 MET B N 1
ATOM 2652 C CA . MET B 1 107 ? 72.303 84.956 58.503 1.00 23.97 107 MET B CA 1
ATOM 2653 C C . MET B 1 107 ? 73.597 84.223 58.172 1.00 22.51 107 MET B C 1
ATOM 2654 O O . MET B 1 107 ? 73.597 83.011 57.964 1.00 22.94 107 MET B O 1
ATOM 2659 N N . ALA B 1 108 ? 74.697 84.967 58.125 1.00 22.90 108 ALA B N 1
ATOM 2660 C CA . ALA B 1 108 ? 76.000 84.381 57.843 1.00 23.59 108 ALA B CA 1
ATOM 2661 C C . ALA B 1 108 ? 76.391 83.388 58.930 1.00 23.88 108 ALA B C 1
ATOM 2662 O O . ALA B 1 108 ? 76.822 82.275 58.640 1.00 28.21 108 ALA B O 1
ATOM 2664 N N . THR B 1 109 ? 76.226 83.801 60.182 1.00 21.61 109 THR B N 1
ATOM 2665 C CA . THR B 1 109 ? 76.565 82.972 61.332 1.00 21.87 109 THR B CA 1
ATOM 2666 C C . THR B 1 109 ? 75.804 81.648 61.321 1.00 29.49 109 THR B C 1
ATOM 2667 O O . THR B 1 109 ? 76.389 80.585 61.537 1.00 27.49 109 THR B O 1
ATOM 2671 N N . ALA B 1 110 ? 74.502 81.723 61.064 1.00 26.42 110 ALA B N 1
ATOM 2672 C CA . ALA B 1 110 ? 73.638 80.546 61.082 1.00 26.38 110 ALA B CA 1
ATOM 2673 C C . ALA B 1 110 ? 74.047 79.517 60.033 1.00 26.20 110 ALA B C 1
ATOM 2674 O O . ALA B 1 110 ? 74.228 78.341 60.344 1.00 24.71 110 ALA B O 1
ATOM 2676 N N . LYS B 1 111 ? 74.192 79.970 58.792 1.00 22.37 111 LYS B N 1
ATOM 2677 C CA . LYS B 1 111 ? 74.516 79.080 57.685 1.00 23.61 111 LYS B CA 1
ATOM 2678 C C . LYS B 1 111 ? 75.943 78.544 57.765 1.00 28.76 111 LYS B C 1
ATOM 2679 O O . LYS B 1 111 ? 76.183 77.369 57.491 1.00 33.77 111 LYS B O 1
ATOM 2685 N N . PHE B 1 112 ? 76.885 79.404 58.141 1.00 28.45 112 PHE B N 1
ATOM 2686 C CA . PHE B 1 112 ? 78.291 79.009 58.193 1.00 26.82 112 PHE B CA 1
ATOM 2687 C C . PHE B 1 112 ? 78.538 77.926 59.240 1.00 24.23 112 PHE B C 1
ATOM 2688 O O . PHE B 1 112 ? 79.255 76.962 58.984 1.00 26.73 112 PHE B O 1
ATOM 2696 N N . ASN B 1 113 ? 77.944 78.089 60.417 1.00 25.50 113 ASN B N 1
ATOM 2697 C CA . ASN B 1 113 ? 78.092 77.104 61.481 1.00 26.18 113 ASN B CA 1
ATOM 2698 C C . ASN B 1 113 ? 77.405 75.781 61.154 1.00 34.85 113 ASN B C 1
ATOM 2699 O O . ASN B 1 113 ? 77.875 74.714 61.547 1.00 29.89 113 ASN B O 1
ATOM 2704 N N . GLU B 1 114 ? 76.292 75.857 60.430 1.00 30.49 114 GLU B N 1
ATOM 2705 C CA . GLU B 1 114 ? 75.569 74.659 60.023 1.00 30.72 114 GLU B CA 1
ATOM 2706 C C . GLU B 1 114 ? 76.389 73.832 59.035 1.00 34.82 114 GLU B C 1
ATOM 2707 O O . GLU B 1 114 ? 76.550 72.623 59.209 1.00 33.54 114 GLU B O 1
ATOM 2713 N N . VAL B 1 115 ? 76.909 74.494 58.005 1.00 32.33 115 VAL B N 1
ATOM 2714 C CA . VAL B 1 115 ? 77.677 73.826 56.958 1.00 30.06 115 VAL B CA 1
ATOM 2715 C C . VAL B 1 115 ? 79.003 73.278 57.480 1.00 32.40 115 VAL B C 1
ATOM 2716 O O . VAL B 1 115 ? 79.380 72.148 57.170 1.00 35.89 115 VAL B O 1
ATOM 2720 N N . MET B 1 116 ? 79.704 74.080 58.274 1.00 32.69 116 MET B N 1
ATOM 2721 C CA . MET B 1 116 ? 80.986 73.669 58.837 1.00 32.57 116 MET B CA 1
ATOM 2722 C C . MET B 1 116 ? 80.850 72.474 59.777 1.00 34.61 116 MET B C 1
ATOM 2723 O O . MET B 1 116 ? 81.651 71.541 59.722 1.00 30.86 116 MET B O 1
ATOM 2728 N N . ARG B 1 117 ? 79.831 72.495 60.632 1.00 35.70 117 ARG B N 1
ATOM 2729 C CA . ARG B 1 117 ? 79.640 71.414 61.596 1.00 40.63 117 ARG B CA 1
ATOM 2730 C C . ARG B 1 117 ? 79.065 70.146 60.968 1.00 38.21 117 ARG B C 1
ATOM 2731 O O . ARG B 1 117 ? 78.799 69.163 61.659 1.00 39.52 117 ARG B O 1
ATOM 2739 N N . GLU B 1 118 ? 78.886 70.175 59.653 1.00 37.02 118 GLU B N 1
ATOM 2740 C CA . GLU B 1 118 ? 78.507 68.986 58.908 1.00 43.24 118 GLU B CA 1
ATOM 2741 C C . GLU B 1 118 ? 79.760 68.161 58.619 1.00 40.11 118 GLU B C 1
ATOM 2742 O O . GLU B 1 118 ? 79.721 66.930 58.621 1.00 43.76 118 GLU B O 1
ATOM 2748 N N . LYS B 1 119 ? 80.872 68.853 58.380 1.00 39.34 119 LYS B N 1
ATOM 2749 C CA . LYS B 1 119 ? 82.160 68.199 58.162 1.00 31.55 119 LYS B CA 1
ATOM 2750 C C . LYS B 1 119 ? 83.016 68.224 59.424 1.00 29.90 119 LYS B C 1
ATOM 2751 O O . LYS B 1 119 ? 83.942 67.427 59.568 1.00 33.67 119 LYS B O 1
ATOM 2757 N N . TYR B 1 120 ? 82.707 69.142 60.334 1.00 29.66 120 TYR B N 1
ATOM 2758 C CA . TYR B 1 120 ? 83.460 69.275 61.578 1.00 28.04 120 TYR B CA 1
ATOM 2759 C C . TYR B 1 120 ? 82.519 69.527 62.751 1.00 35.90 120 TYR B C 1
ATOM 2760 O O . TYR B 1 120 ? 82.382 70.661 63.209 1.00 42.01 120 TYR B O 1
ATOM 2769 N N . PRO B 1 121 ? 81.871 68.461 63.246 1.00 38.54 121 PRO B N 1
ATOM 2770 C CA . PRO B 1 121 ? 80.861 68.557 64.308 1.00 39.20 121 PRO B CA 1
ATOM 2771 C C . PRO B 1 121 ? 81.400 69.049 65.653 1.00 36.42 121 PRO B C 1
ATOM 2772 O O . PRO B 1 121 ? 80.610 69.444 66.508 1.00 39.49 121 PRO B O 1
ATOM 2776 N N . ASP B 1 122 ? 82.715 69.028 65.842 1.00 40.33 122 ASP B N 1
ATOM 2777 C CA . ASP B 1 122 ? 83.295 69.460 67.111 1.00 43.10 122 ASP B CA 1
ATOM 2778 C C . ASP B 1 122 ? 84.073 70.768 66.984 1.00 41.86 122 ASP B C 1
ATOM 2779 O O . ASP B 1 122 ? 84.825 71.146 67.883 1.00 43.47 122 ASP B O 1
ATOM 2784 N N . LYS B 1 123 ? 83.885 71.452 65.860 1.00 38.44 123 LYS B N 1
ATOM 2785 C CA . LYS B 1 123 ? 84.474 72.767 65.653 1.00 33.22 123 LYS B CA 1
ATOM 2786 C C . LYS B 1 123 ? 83.787 73.757 66.585 1.00 35.70 123 LYS B C 1
ATOM 2787 O O . LYS B 1 123 ? 82.571 73.691 66.768 1.00 35.95 123 LYS B O 1
ATOM 2793 N N . PRO B 1 124 ? 84.560 74.670 67.192 1.00 30.08 124 PRO B N 1
ATOM 2794 C CA . PRO B 1 124 ? 83.950 75.708 68.031 1.00 31.18 124 PRO B CA 1
ATOM 2795 C C . PRO B 1 124 ? 83.037 76.624 67.219 1.00 27.78 124 PRO B C 1
ATOM 2796 O O . PRO B 1 124 ? 83.151 76.673 65.992 1.00 27.81 124 PRO B O 1
ATOM 2800 N N . LEU B 1 125 ? 82.136 77.327 67.897 1.00 25.98 125 LEU B N 1
ATOM 2801 C CA . LEU B 1 125 ? 81.190 78.215 67.226 1.00 27.99 125 LEU B CA 1
ATOM 2802 C C . LEU B 1 125 ? 81.888 79.351 66.484 1.00 29.26 125 LEU B C 1
ATOM 2803 O O . LEU B 1 125 ? 82.864 79.924 66.972 1.00 20.85 125 LEU B O 1
ATOM 2808 N N . ALA B 1 126 ? 81.383 79.666 65.295 1.00 23.24 126 ALA B N 1
ATOM 2809 C CA . ALA B 1 126 ? 81.919 80.766 64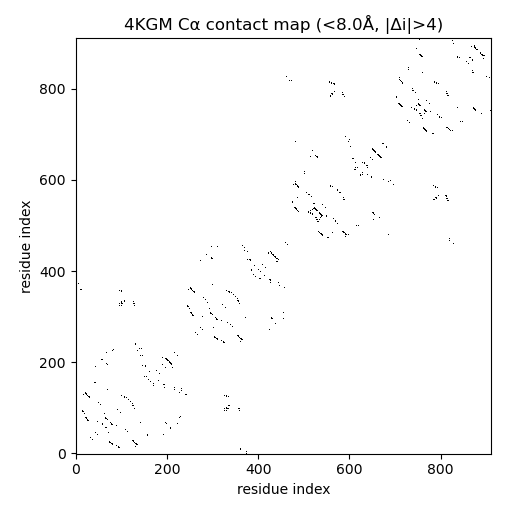.507 1.00 25.67 126 ALA B CA 1
ATOM 2810 C C . ALA B 1 126 ? 81.020 81.988 64.633 1.00 26.06 126 ALA B C 1
ATOM 2811 O O . ALA B 1 126 ? 79.797 81.877 64.563 1.00 25.14 126 ALA B O 1
ATOM 2813 N N . THR B 1 127 ? 81.629 83.153 64.831 1.00 28.36 127 THR B N 1
ATOM 2814 C CA . THR B 1 127 ? 80.877 84.400 64.913 1.00 22.72 127 THR B CA 1
ATOM 2815 C C . THR B 1 127 ? 81.369 85.412 63.881 1.00 21.69 127 THR B C 1
ATOM 2816 O O . THR B 1 127 ? 82.485 85.301 63.372 1.00 23.09 127 THR B O 1
ATOM 2820 N N . PHE B 1 128 ? 80.522 86.388 63.572 1.00 21.13 128 PHE B N 1
ATOM 2821 C CA . PHE B 1 128 ? 80.812 87.369 62.532 1.00 18.32 128 PHE B CA 1
ATOM 2822 C C . PHE B 1 128 ? 80.373 88.767 62.953 1.00 23.96 128 PHE B C 1
ATOM 2823 O O . PHE B 1 128 ? 79.476 88.924 63.781 1.00 22.75 128 PHE B O 1
ATOM 2831 N N . ASP B 1 129 ? 81.006 89.784 62.377 1.00 19.80 129 ASP B N 1
ATOM 2832 C CA . ASP B 1 129 ? 80.537 91.154 62.546 1.00 21.44 129 ASP B CA 1
ATOM 2833 C C . ASP B 1 129 ? 79.940 91.626 61.228 1.00 19.23 129 ASP B C 1
ATOM 2834 O O . ASP B 1 129 ? 80.165 91.014 60.185 1.00 20.34 129 ASP B O 1
ATOM 2839 N N . GLY B 1 130 ? 79.187 92.716 61.273 1.00 22.44 130 GLY B N 1
ATOM 2840 C CA . GLY B 1 130 ? 78.570 93.247 60.074 1.00 18.60 130 GLY B CA 1
ATOM 2841 C C . GLY B 1 130 ? 78.577 94.758 60.062 1.00 19.68 130 GLY B C 1
ATOM 2842 O O . GLY B 1 130 ? 78.367 95.394 61.093 1.00 20.72 130 GLY B O 1
ATOM 2843 N N . ARG B 1 131 ? 78.828 95.335 58.892 1.00 25.82 131 ARG B N 1
ATOM 2844 C CA . ARG B 1 131 ? 78.832 96.784 58.741 1.00 19.18 131 ARG B CA 1
ATOM 2845 C C . ARG B 1 131 ? 78.250 97.167 57.388 1.00 18.98 131 ARG B C 1
ATOM 2846 O O . ARG B 1 131 ? 78.519 96.517 56.376 1.00 18.98 131 ARG B O 1
ATOM 2854 N N . ALA B 1 132 ? 77.437 98.217 57.373 1.00 13.66 132 ALA B N 1
ATOM 2855 C CA . ALA B 1 132 ? 76.810 98.662 56.138 1.00 14.49 132 ALA B CA 1
ATOM 2856 C C . ALA B 1 132 ? 77.188 100.102 55.828 1.00 16.10 132 ALA B C 1
ATOM 2857 O O . ALA B 1 132 ? 77.565 100.864 56.719 1.00 14.90 132 ALA B O 1
ATOM 2859 N N . GLN B 1 133 ? 77.085 100.463 54.555 1.00 17.21 133 GLN B N 1
ATOM 2860 C CA . GLN B 1 133 ? 77.435 101.798 54.104 1.00 16.72 133 GLN B CA 1
ATOM 2861 C C . GLN B 1 133 ? 76.792 102.046 52.753 1.00 15.97 133 GLN B C 1
ATOM 2862 O O . GLN B 1 133 ? 76.194 101.146 52.166 1.00 16.21 133 GLN B O 1
ATOM 2868 N N . VAL B 1 134 ? 76.920 103.270 52.259 1.00 17.82 134 VAL B N 1
ATOM 2869 C CA . VAL B 1 134 ? 76.494 103.584 50.906 1.00 16.58 134 VAL B CA 1
ATOM 2870 C C . VAL B 1 134 ? 77.706 103.925 50.047 1.00 20.74 134 VAL B C 1
ATOM 2871 O O . VAL B 1 134 ? 78.779 104.247 50.564 1.00 18.95 134 VAL B O 1
ATOM 2875 N N . LEU B 1 135 ? 77.528 103.836 48.734 1.00 18.46 135 LEU B N 1
ATOM 2876 C CA . LEU B 1 135 ? 78.558 104.224 47.781 1.00 21.25 135 LEU B CA 1
ATOM 2877 C C . LEU B 1 135 ? 77.906 104.881 46.579 1.00 23.28 135 LEU B C 1
ATOM 2878 O O . LEU B 1 135 ? 76.827 104.467 46.154 1.00 24.76 135 LEU B O 1
ATOM 2883 N N . PRO B 1 136 ? 78.550 105.921 46.032 1.00 24.35 136 PRO B N 1
ATOM 2884 C CA . PRO B 1 136 ? 78.101 106.450 44.741 1.00 28.11 136 PRO B CA 1
ATOM 2885 C C . PRO B 1 136 ? 78.280 105.400 43.649 1.00 28.97 136 PRO B C 1
ATOM 2886 O O . PRO B 1 136 ? 79.094 104.488 43.803 1.00 31.23 136 PRO B O 1
ATOM 2890 N N . GLN B 1 137 ? 77.520 105.525 42.566 1.00 30.41 137 GLN B N 1
ATOM 2891 C CA . GLN B 1 137 ? 77.544 104.540 41.491 1.00 33.90 137 GLN B CA 1
ATOM 2892 C C . GLN B 1 137 ? 78.927 104.398 40.862 1.00 28.38 137 GLN B C 1
ATOM 2893 O O . GLN B 1 137 ? 79.323 103.305 40.461 1.00 30.85 137 GLN B O 1
ATOM 2899 N N . ASP B 1 138 ? 79.661 105.502 40.783 1.00 28.50 138 ASP B N 1
ATOM 2900 C CA . ASP B 1 138 ? 80.970 105.499 40.142 1.00 28.37 138 ASP B CA 1
ATOM 2901 C C . ASP B 1 138 ? 82.083 105.054 41.093 1.00 30.13 138 ASP B C 1
ATOM 2902 O O . ASP B 1 138 ? 83.265 105.267 40.818 1.00 28.07 138 ASP B O 1
ATOM 2907 N N . GLU B 1 139 ? 81.700 104.441 42.209 1.00 23.09 139 GLU B N 1
ATOM 2908 C CA . GLU B 1 139 ? 82.675 103.952 43.180 1.00 29.34 139 GLU B CA 1
ATOM 2909 C C . GLU B 1 139 ? 82.463 102.483 43.540 1.00 27.87 139 GLU B C 1
ATOM 2910 O O . GLU B 1 139 ? 83.294 101.885 44.223 1.00 29.30 139 GLU B O 1
ATOM 2916 N N . VAL B 1 140 ? 81.357 101.905 43.080 1.00 26.14 140 VAL B N 1
ATOM 2917 C CA . VAL B 1 140 ? 81.034 100.516 43.400 1.00 30.01 140 VAL B CA 1
ATOM 2918 C C . VAL B 1 140 ? 82.063 99.547 42.824 1.00 30.81 140 VAL B C 1
ATOM 2919 O O . VAL B 1 140 ? 82.584 98.688 43.538 1.00 23.87 140 VAL B O 1
ATOM 2923 N N . ALA B 1 141 ? 82.348 99.688 41.533 1.00 27.75 141 ALA B N 1
ATOM 2924 C CA . ALA B 1 141 ? 83.352 98.858 40.881 1.00 31.17 141 ALA B CA 1
ATOM 2925 C C . ALA B 1 141 ? 84.697 99.028 41.577 1.00 30.85 141 ALA B C 1
ATOM 2926 O O . ALA B 1 141 ? 85.416 98.055 41.802 1.00 32.23 141 ALA B O 1
ATOM 2928 N N . ASN B 1 142 ? 85.019 100.268 41.933 1.00 30.47 142 ASN B N 1
ATOM 2929 C CA . ASN B 1 142 ? 86.249 100.569 42.656 1.00 27.06 142 ASN B CA 1
ATOM 2930 C C . ASN B 1 142 ? 86.325 99.881 44.018 1.00 27.78 142 ASN B C 1
ATOM 2931 O O . ASN B 1 142 ? 87.407 99.494 44.460 1.00 28.90 142 ASN B O 1
ATOM 2936 N N . TYR B 1 143 ? 85.181 99.732 44.681 1.00 25.40 143 TYR B N 1
ATOM 2937 C CA . TYR B 1 143 ? 85.145 99.056 45.974 1.00 25.98 143 TYR B CA 1
ATOM 2938 C C . TYR B 1 143 ? 85.627 97.614 45.866 1.00 29.28 143 TYR B C 1
ATOM 2939 O O . TYR B 1 143 ? 86.425 97.155 46.682 1.00 24.59 143 TYR B O 1
ATOM 2948 N N . PHE B 1 144 ? 85.119 96.898 44.868 1.00 27.04 144 PHE B N 1
ATOM 2949 C CA . PHE B 1 144 ? 85.469 95.497 44.686 1.00 28.26 144 PHE B CA 1
ATOM 2950 C C . PHE B 1 144 ? 86.885 95.347 44.144 1.00 25.03 144 PHE B C 1
ATOM 2951 O O . PHE B 1 144 ? 87.579 94.386 44.469 1.00 23.88 144 PHE B O 1
ATOM 2959 N N . ILE B 1 145 ? 87.307 96.306 43.325 1.00 27.97 145 ILE B N 1
ATOM 2960 C CA . ILE B 1 145 ? 88.688 96.370 42.865 1.00 28.49 145 ILE B CA 1
ATOM 2961 C C . ILE B 1 145 ? 89.608 96.516 44.072 1.00 34.69 145 ILE B C 1
ATOM 2962 O O . ILE B 1 145 ? 90.657 95.875 44.154 1.00 35.58 145 ILE B O 1
ATOM 2967 N N . TRP B 1 146 ? 89.192 97.360 45.010 1.00 32.43 146 TRP B N 1
ATOM 2968 C CA . TRP B 1 146 ? 89.917 97.558 46.259 1.00 28.47 146 TRP B CA 1
ATOM 2969 C C . TRP B 1 146 ? 89.979 96.260 47.061 1.00 26.18 146 TRP B C 1
ATOM 2970 O O . TRP B 1 146 ? 91.017 95.923 47.628 1.00 27.57 146 TRP B O 1
ATOM 2981 N N . ARG B 1 147 ? 88.868 95.528 47.090 1.00 25.79 147 ARG B N 1
ATOM 2982 C CA . ARG B 1 147 ? 88.799 94.265 47.822 1.00 29.64 147 ARG B CA 1
ATOM 2983 C C . ARG B 1 147 ? 89.616 93.153 47.154 1.00 33.96 147 ARG B C 1
ATOM 2984 O O . ARG B 1 147 ? 90.185 92.301 47.837 1.00 31.07 147 ARG B O 1
ATOM 2992 N N . GLN B 1 148 ? 89.667 93.163 45.824 1.00 28.22 148 GLN B N 1
ATOM 2993 C CA . GLN B 1 148 ? 90.434 92.167 45.079 1.00 29.07 148 GLN B CA 1
ATOM 2994 C C . GLN B 1 148 ? 91.936 92.387 45.225 1.00 34.57 148 GLN B C 1
ATOM 2995 O O . GLN B 1 148 ? 92.708 91.432 45.278 1.00 33.71 148 GLN B O 1
ATOM 3001 N N . GLN B 1 149 ? 92.346 93.649 45.279 1.00 32.17 149 GLN B N 1
ATOM 3002 C CA . GLN B 1 149 ? 93.754 93.982 45.456 1.00 30.98 149 GLN B CA 1
ATOM 3003 C C . GLN B 1 149 ? 94.233 93.561 46.840 1.00 28.41 149 GLN B C 1
ATOM 3004 O O . GLN B 1 149 ? 95.366 93.112 47.006 1.00 29.13 149 GLN B O 1
ATOM 3010 N N . ASP B 1 150 ? 93.360 93.701 47.831 1.00 26.45 150 ASP B N 1
ATOM 3011 C CA . ASP B 1 150 ? 93.662 93.250 49.182 1.00 27.69 150 ASP B CA 1
ATOM 3012 C C . ASP B 1 150 ? 93.709 91.725 49.220 1.00 32.97 150 ASP B C 1
ATOM 3013 O O . ASP B 1 150 ? 94.449 91.134 50.009 1.00 25.10 150 ASP B O 1
ATOM 3018 N N . ALA B 1 151 ? 92.914 91.098 48.356 1.00 29.10 151 ALA B N 1
ATOM 3019 C CA . ALA B 1 151 ? 92.867 89.644 48.257 1.00 29.71 151 ALA B CA 1
ATOM 3020 C C . ALA B 1 151 ? 94.192 89.081 47.746 1.00 33.34 151 ALA B C 1
ATOM 3021 O O . ALA B 1 151 ? 94.727 88.124 48.306 1.00 27.96 151 ALA B O 1
ATOM 3023 N N . SER B 1 152 ? 94.714 89.682 46.680 1.00 30.09 152 SER B N 1
ATOM 3024 C CA . SER B 1 152 ? 95.976 89.248 46.091 1.00 31.08 152 SER B CA 1
ATOM 3025 C C . SER B 1 152 ? 97.140 89.486 47.042 1.00 39.35 152 SER B C 1
ATOM 3026 O O . SER B 1 152 ? 98.064 88.674 47.123 1.00 34.08 152 SER B O 1
ATOM 3029 N N . LYS B 1 153 ? 97.087 90.605 47.757 1.00 37.33 153 LYS B N 1
ATOM 3030 C CA . LYS B 1 153 ? 98.138 90.967 48.699 1.00 34.50 153 LYS B CA 1
ATOM 3031 C C . LYS B 1 153 ? 98.214 89.955 49.838 1.00 37.56 153 LYS B C 1
ATOM 3032 O O . LYS B 1 153 ? 99.303 89.560 50.256 1.00 38.69 153 LYS B O 1
ATOM 3038 N N . ASN B 1 154 ? 97.054 89.530 50.330 1.00 32.31 154 ASN B N 1
ATOM 3039 C CA . ASN B 1 154 ? 97.000 88.533 51.395 1.00 40.37 154 ASN B CA 1
ATOM 3040 C C . ASN B 1 154 ? 97.266 87.116 50.896 1.00 36.03 154 ASN B C 1
ATOM 3041 O O . ASN B 1 154 ? 97.850 86.302 51.609 1.00 34.46 154 ASN B O 1
ATOM 3046 N N . SER B 1 155 ? 96.834 86.831 49.671 1.00 32.36 155 SER B N 1
ATOM 3047 C CA . SER B 1 155 ? 97.060 85.527 49.057 1.00 33.78 155 SER B CA 1
ATOM 3048 C C . SER B 1 155 ? 98.547 85.195 48.998 1.00 33.48 155 SER B C 1
ATOM 3049 O O . SER B 1 155 ? 98.978 84.154 49.493 1.00 28.76 155 SER B O 1
ATOM 3052 N N . ILE B 1 156 ? 99.320 86.093 48.394 1.00 27.85 156 ILE B N 1
ATOM 3053 C CA . ILE B 1 156 ? 100.761 85.918 48.265 1.00 36.95 156 ILE B CA 1
ATOM 3054 C C . ILE B 1 156 ? 101.420 85.720 49.627 1.00 36.14 156 ILE B C 1
ATOM 3055 O O . ILE B 1 156 ? 102.250 84.828 49.800 1.00 33.57 156 ILE B O 1
ATOM 3060 N N . SER B 1 157 ? 101.030 86.544 50.594 1.00 35.86 157 SER B N 1
ATOM 3061 C CA . SER B 1 157 ? 101.578 86.461 51.944 1.00 37.25 157 SER B CA 1
ATOM 3062 C C . SER B 1 157 ? 101.262 85.127 52.616 1.00 36.24 157 SER B C 1
ATOM 3063 O O . SER B 1 157 ? 102.112 84.554 53.295 1.00 42.13 157 SER B O 1
ATOM 3066 N N . MET B 1 158 ? 100.040 84.639 52.431 1.00 32.45 158 MET B N 1
ATOM 3067 C CA . MET B 1 158 ? 99.629 83.375 53.035 1.00 39.72 158 MET B CA 1
ATOM 3068 C C . MET B 1 158 ? 100.405 82.193 52.459 1.00 41.39 158 MET B C 1
ATOM 3069 O O . MET B 1 158 ? 100.780 81.275 53.188 1.00 42.43 158 MET B O 1
ATOM 3074 N N . VAL B 1 159 ? 100.647 82.224 51.152 1.00 33.23 159 VAL B N 1
ATOM 3075 C CA . VAL B 1 159 ? 101.406 81.168 50.494 1.00 37.73 159 VAL B CA 1
ATOM 3076 C C . VAL B 1 159 ? 102.864 81.210 50.938 1.00 41.10 159 VAL B C 1
ATOM 3077 O O . VAL B 1 159 ? 103.482 80.174 51.180 1.00 46.56 159 VAL B O 1
ATOM 3081 N N . ALA B 1 160 ? 103.406 82.417 51.059 1.00 40.68 160 ALA B N 1
ATOM 3082 C CA . ALA B 1 160 ? 104.790 82.595 51.484 1.00 41.83 160 ALA B CA 1
ATOM 3083 C C . ALA B 1 160 ? 104.980 82.278 52.966 1.00 44.48 160 ALA B C 1
ATOM 3084 O O . ALA B 1 160 ? 106.086 81.964 53.403 1.00 54.20 160 ALA B O 1
ATOM 3086 N N . GLN B 1 161 ? 103.900 82.362 53.735 1.00 41.72 161 GLN B N 1
ATOM 3087 C CA . GLN B 1 161 ? 103.963 82.089 55.167 1.00 45.25 161 GLN B CA 1
ATOM 3088 C C . GLN B 1 161 ? 103.964 80.590 55.453 1.00 48.12 161 GLN B C 1
ATOM 3089 O O . GLN B 1 161 ? 104.595 80.131 56.406 1.00 51.76 161 GLN B O 1
ATOM 3091 N N . ALA B 1 162 ? 103.258 79.830 54.621 1.00 42.93 162 ALA B N 1
ATOM 3092 C CA . ALA B 1 162 ? 103.145 78.388 54.811 1.00 45.91 162 ALA B CA 1
ATOM 3093 C C . ALA B 1 162 ? 104.272 77.619 54.125 1.00 48.09 162 ALA B C 1
ATOM 3094 O O . ALA B 1 162 ? 104.231 76.392 54.036 1.00 44.00 162 ALA B O 1
ATOM 3096 N N . ASN B 1 163 ? 105.279 78.340 53.644 1.00 46.53 163 ASN B N 1
ATOM 3097 C CA . ASN B 1 163 ? 106.401 77.710 52.958 1.00 48.66 163 ASN B CA 1
ATOM 3098 C C . ASN B 1 163 ? 107.758 78.203 53.447 1.00 51.47 163 ASN B C 1
ATOM 3099 O O . ASN B 1 163 ? 108.796 77.648 53.087 1.00 53.02 163 ASN B O 1
ATOM 3104 N N . PHE B 1 164 ? 107.742 79.247 54.269 1.00 56.36 164 PHE B N 1
ATOM 3105 C CA . PHE B 1 164 ? 108.967 79.792 54.839 1.00 54.01 164 PHE B CA 1
ATOM 3106 C C . PHE B 1 164 ? 108.736 80.241 56.277 1.00 59.36 164 PHE B C 1
ATOM 3107 O O . PHE B 1 164 ? 107.611 80.576 56.651 1.00 57.86 164 PHE B O 1
ATOM 3115 N N . PRO B 1 165 ? 109.802 80.237 57.093 1.00 70.10 165 PRO B N 1
ATOM 3116 C CA . PRO B 1 165 ? 109.756 80.823 58.438 1.00 68.26 165 PRO B CA 1
ATOM 3117 C C . PRO B 1 165 ? 109.508 82.327 58.364 1.00 67.60 165 PRO B C 1
ATOM 3118 O O . PRO B 1 165 ? 109.782 82.939 57.330 1.00 67.79 165 PRO B O 1
ATOM 3122 N N . HIS B 1 166 ? 109.004 82.909 59.448 1.00 71.39 166 HIS B N 1
ATOM 3123 C CA . HIS B 1 166 ? 108.637 84.323 59.469 1.00 67.72 166 HIS B CA 1
ATOM 3124 C C . HIS B 1 166 ? 109.815 85.246 59.165 1.00 70.70 166 HIS B C 1
ATOM 3125 O O . HIS B 1 166 ? 109.670 86.229 58.438 1.00 69.79 166 HIS B O 1
ATOM 3127 N N . LYS B 1 167 ? 110.984 84.883 59.659 1.00 69.61 167 LYS B N 1
ATOM 3128 C CA . LYS B 1 167 ? 112.128 85.752 59.530 1.00 74.07 167 LYS B CA 1
ATOM 3129 C C . LYS B 1 167 ? 112.420 85.988 58.063 1.00 78.05 167 LYS B C 1
ATOM 3130 O O . LYS B 1 167 ? 112.747 87.096 57.657 1.00 76.27 167 LYS B O 1
ATOM 3132 N N . GLN B 1 168 ? 112.291 84.945 57.263 1.00 74.35 168 GLN B N 1
ATOM 3133 C CA . GLN B 1 168 ? 112.706 85.037 55.885 1.00 70.43 168 GLN B CA 1
ATOM 3134 C C . GLN B 1 168 ? 111.918 86.078 55.115 1.00 72.38 168 GLN B C 1
ATOM 3135 O O . GLN B 1 168 ? 112.476 86.831 54.327 1.00 66.15 168 GLN B O 1
ATOM 3141 N N . LEU B 1 169 ? 110.615 86.088 55.346 1.00 74.20 169 LEU B N 1
ATOM 3142 C CA . LEU B 1 169 ? 109.721 87.028 54.700 1.00 70.38 169 LEU B CA 1
ATOM 3143 C C . LEU B 1 169 ? 109.984 88.480 55.089 1.00 74.83 169 LEU B C 1
ATOM 3144 O O . LEU B 1 169 ? 109.898 89.385 54.255 1.00 70.49 169 LEU B O 1
ATOM 3149 N N . GLN B 1 170 ? 110.311 88.704 56.357 1.00 80.49 170 GLN B N 1
ATOM 3150 C CA . GLN B 1 170 ? 110.571 90.059 56.820 1.00 80.11 170 GLN B CA 1
ATOM 3151 C C . GLN B 1 170 ? 111.748 90.643 56.067 1.00 82.27 170 GLN B C 1
ATOM 3152 O O . GLN B 1 170 ? 112.805 90.030 56.007 1.00 89.95 170 GLN B O 1
ATOM 3156 N N . GLY B 1 171 ? 111.606 91.863 55.569 1.00 73.89 171 GLY B N 1
ATOM 3157 C CA . GLY B 1 171 ? 110.320 92.450 55.284 1.00 64.54 171 GLY B CA 1
ATOM 3158 C C . GLY B 1 171 ? 110.339 92.480 53.780 1.00 69.08 171 GLY B C 1
ATOM 3159 O O . GLY B 1 171 ? 111.187 93.127 53.179 1.00 69.01 171 GLY B O 1
ATOM 3160 N N . LEU B 1 172 ? 109.422 91.736 53.167 1.00 69.48 172 LEU B N 1
ATOM 3161 C CA . LEU B 1 172 ? 109.470 91.472 51.731 1.00 64.34 172 LEU B CA 1
ATOM 3162 C C . LEU B 1 172 ? 108.220 91.903 50.967 1.00 62.47 172 LEU B C 1
ATOM 3163 O O . LEU B 1 172 ? 107.095 91.750 51.444 1.00 58.53 172 LEU B O 1
ATOM 3168 N N . ASN B 1 173 ? 108.440 92.444 49.773 1.00 60.59 173 ASN B N 1
ATOM 3169 C CA . ASN B 1 173 ? 107.377 92.907 48.912 1.00 62.96 173 ASN B CA 1
ATOM 3170 C C . ASN B 1 173 ? 106.516 91.771 48.416 1.00 64.96 173 ASN B C 1
ATOM 3171 O O . ASN B 1 173 ? 106.894 90.617 48.528 1.00 65.37 173 ASN B O 1
ATOM 3176 N N . GLY B 1 174 ? 105.340 92.096 47.895 1.00 62.63 174 GLY B N 1
ATOM 3177 C CA . GLY B 1 174 ? 104.538 91.110 47.192 1.00 53.79 174 GLY B CA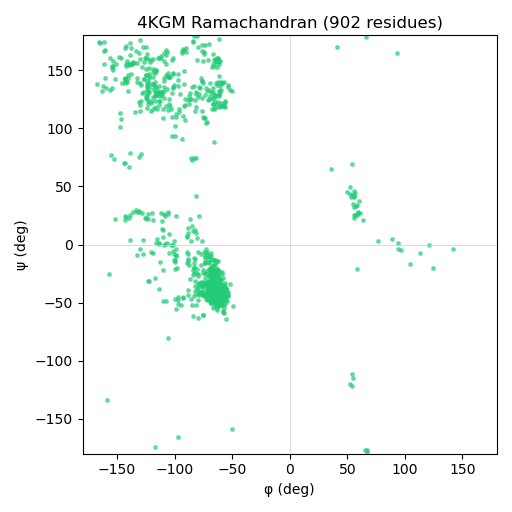 1
ATOM 3178 C C . GLY B 1 174 ? 105.244 90.464 46.016 1.00 51.33 174 GLY B C 1
ATOM 3179 O O . GLY B 1 174 ? 105.158 89.252 45.821 1.00 53.15 174 GLY B O 1
ATOM 3180 N N . LYS B 1 175 ? 105.938 91.277 45.225 1.00 51.80 175 LYS B N 1
ATOM 3181 C CA . LYS B 1 175 ? 106.668 90.781 44.064 1.00 59.14 175 LYS B CA 1
ATOM 3182 C C . LYS B 1 175 ? 107.825 89.882 44.494 1.00 60.76 175 LYS B C 1
ATOM 3183 O O . LYS B 1 175 ? 108.146 88.900 43.824 1.00 59.07 175 LYS B O 1
ATOM 3189 N N . ASP B 1 176 ? 108.442 90.225 45.620 1.00 56.82 176 ASP B N 1
ATOM 3190 C CA . ASP B 1 176 ? 109.557 89.454 46.155 1.00 55.11 176 ASP B CA 1
ATOM 3191 C C . ASP B 1 176 ? 109.116 88.064 46.596 1.00 54.04 176 ASP B C 1
ATOM 3192 O O . ASP B 1 176 ? 109.704 87.060 46.192 1.00 54.17 176 ASP B O 1
ATOM 3197 N N . MET B 1 177 ? 108.080 88.015 47.429 1.00 54.72 177 MET B N 1
ATOM 3198 C CA . MET B 1 177 ? 107.546 86.749 47.920 1.00 54.20 177 MET B CA 1
ATOM 3199 C C . MET B 1 177 ? 107.050 85.883 46.769 1.00 48.03 177 MET B C 1
ATOM 3200 O O . MET B 1 177 ? 107.071 84.657 46.848 1.00 49.40 177 MET B O 1
ATOM 3205 N N . GLN B 1 178 ? 106.608 86.534 45.700 1.00 48.91 178 GLN B N 1
ATOM 3206 C CA . GLN B 1 178 ? 106.136 85.836 44.515 1.00 46.50 178 GLN B CA 1
ATOM 3207 C C . GLN B 1 178 ? 107.305 85.176 43.790 1.00 51.29 178 GLN B C 1
ATOM 3208 O O . GLN B 1 178 ? 107.216 84.024 43.364 1.00 44.96 178 GLN B O 1
ATOM 3214 N N . ASP B 1 179 ? 108.404 85.913 43.659 1.00 52.09 179 ASP B N 1
ATOM 3215 C CA . ASP B 1 179 ? 109.602 85.398 43.005 1.00 50.71 179 ASP B CA 1
ATOM 3216 C C . ASP B 1 179 ? 110.293 84.340 43.859 1.00 46.55 179 ASP B C 1
ATOM 3217 O O . ASP B 1 179 ? 110.828 83.362 43.337 1.00 44.15 179 ASP B O 1
ATOM 3222 N N . LYS B 1 180 ? 110.278 84.540 45.173 1.00 44.65 180 LYS B N 1
ATOM 3223 C CA . LYS B 1 180 ? 110.887 83.587 46.093 1.00 45.73 180 LYS B CA 1
ATOM 3224 C C . LYS B 1 180 ? 110.124 82.265 46.098 1.00 49.07 180 LYS B C 1
ATOM 3225 O O . LYS B 1 180 ? 110.715 81.200 46.262 1.00 44.84 180 LYS B O 1
ATOM 3231 N N . LEU B 1 181 ? 108.811 82.341 45.911 1.00 41.00 181 LEU B N 1
ATOM 3232 C CA . LEU B 1 181 ? 107.972 81.151 45.827 1.00 41.36 181 LEU B CA 1
ATOM 3233 C C . LEU B 1 181 ? 108.314 80.333 44.587 1.00 45.62 181 LEU B C 1
ATOM 3234 O O . LEU B 1 181 ? 108.192 79.108 44.581 1.00 44.15 181 LEU B O 1
ATOM 3239 N N . MET B 1 182 ? 108.744 81.025 43.539 1.00 43.02 182 MET B N 1
ATOM 3240 C CA . MET B 1 182 ? 109.016 80.395 42.255 1.00 42.67 182 MET B CA 1
ATOM 3241 C C . MET B 1 182 ? 110.326 79.608 42.263 1.00 46.65 182 MET B C 1
ATOM 3242 O O . MET B 1 182 ? 110.339 78.396 42.049 1.00 39.17 182 MET B O 1
ATOM 3247 N N . THR B 1 183 ? 111.425 80.308 42.520 1.00 42.29 183 THR B N 1
ATOM 3248 C CA . THR B 1 183 ? 112.758 79.734 42.388 1.00 42.90 183 THR B CA 1
ATOM 3249 C C . THR B 1 183 ? 113.147 78.811 43.541 1.00 46.33 183 THR B C 1
ATOM 3250 O O . THR B 1 183 ? 114.074 78.010 43.415 1.00 45.73 183 THR B O 1
ATOM 3254 N N . GLU B 1 184 ? 112.437 78.919 44.660 1.00 47.53 184 GLU B N 1
ATOM 3255 C CA . GLU B 1 184 ? 112.848 78.242 45.887 1.00 40.35 184 GLU B CA 1
ATOM 3256 C C . GLU B 1 184 ? 111.894 77.120 46.306 1.00 41.71 184 GLU B C 1
ATOM 3257 O O . GLU B 1 184 ? 112.240 76.288 47.145 1.00 46.78 184 GLU B O 1
ATOM 3263 N N . LYS B 1 185 ? 110.699 77.095 45.725 1.00 38.47 185 LYS B N 1
ATOM 3264 C CA . LYS B 1 185 ? 109.708 76.077 46.070 1.00 37.03 185 LYS B CA 1
ATOM 3265 C C . LYS B 1 185 ? 108.972 75.540 44.845 1.00 43.67 185 LYS B C 1
ATOM 3266 O O . LYS B 1 185 ? 108.058 74.724 44.978 1.00 44.62 185 LYS B O 1
ATOM 3272 N N . ASN B 1 186 ? 109.371 76.003 43.662 1.00 39.61 186 ASN B N 1
ATOM 3273 C CA . ASN B 1 186 ? 108.700 75.643 42.413 1.00 44.91 186 ASN B CA 1
ATOM 3274 C C . ASN B 1 186 ? 107.199 75.936 42.445 1.00 52.28 186 ASN B C 1
ATOM 3275 O O . ASN B 1 186 ? 106.395 75.203 41.865 1.00 44.57 186 ASN B O 1
ATOM 3277 N N . ILE B 1 187 ? 106.831 77.012 43.133 1.00 45.46 187 ILE B N 1
ATOM 3278 C CA . ILE B 1 187 ? 105.435 77.414 43.242 1.00 46.65 187 ILE B CA 1
ATOM 3279 C C . ILE B 1 187 ? 105.171 78.698 42.461 1.00 42.50 187 ILE B C 1
ATOM 3280 O O . ILE B 1 187 ? 105.620 79.778 42.848 1.00 41.99 187 ILE B O 1
ATOM 3285 N N . ASN B 1 188 ? 104.452 78.569 41.351 1.00 40.44 188 ASN B N 1
ATOM 3286 C CA . ASN B 1 188 ? 104.034 79.727 40.574 1.00 44.80 188 ASN B CA 1
ATOM 3287 C C . ASN B 1 188 ? 102.668 80.202 41.046 1.00 38.80 188 ASN B C 1
ATOM 3288 O O . ASN B 1 188 ? 101.655 79.551 40.785 1.00 35.10 188 ASN B O 1
ATOM 3293 N N . TRP B 1 189 ? 102.653 81.333 41.747 1.00 37.58 189 TRP B N 1
ATOM 3294 C CA . TRP B 1 189 ? 101.432 81.870 42.344 1.00 39.06 189 TRP B CA 1
ATOM 3295 C C . TRP B 1 189 ? 100.321 82.060 41.315 1.00 34.67 189 TRP B C 1
ATOM 3296 O O . TRP B 1 189 ? 99.152 81.809 41.603 1.00 33.44 189 TRP B O 1
ATOM 3307 N N . ASN B 1 190 ? 100.698 82.488 40.113 1.00 33.61 190 ASN B N 1
ATOM 3308 C CA . ASN B 1 190 ? 99.737 82.712 39.036 1.00 40.15 190 ASN B CA 1
ATOM 3309 C C . ASN B 1 190 ? 98.996 81.451 38.593 1.00 38.74 190 ASN B C 1
ATOM 3310 O O . ASN B 1 190 ? 97.908 81.535 38.020 1.00 43.06 190 ASN B O 1
ATOM 3315 N N . ASP B 1 191 ? 99.585 80.288 38.857 1.00 38.12 191 ASP B N 1
ATOM 3316 C CA . ASP B 1 191 ? 98.988 79.017 38.450 1.00 40.86 191 ASP B CA 1
ATOM 3317 C C . ASP B 1 191 ? 97.918 78.528 39.422 1.00 35.22 191 ASP B C 1
ATOM 3318 O O . ASP B 1 191 ? 97.166 77.603 39.112 1.00 33.19 191 ASP B O 1
ATOM 3323 N N . LEU B 1 192 ? 97.858 79.147 40.596 1.00 34.14 192 LEU B N 1
ATOM 3324 C CA . LEU B 1 192 ? 96.844 78.813 41.589 1.00 33.73 192 LEU B CA 1
ATOM 3325 C C . LEU B 1 192 ? 95.448 79.090 41.033 1.00 29.30 192 LEU B C 1
ATOM 3326 O O . LEU B 1 192 ? 95.294 79.893 40.114 1.00 30.71 192 LEU B O 1
ATOM 3331 N N . PRO B 1 193 ? 94.427 78.406 41.570 1.00 26.39 193 PRO B N 1
ATOM 3332 C CA . PRO B 1 193 ? 93.053 78.685 41.134 1.00 31.86 193 PRO B CA 1
ATOM 3333 C C . PRO B 1 193 ? 92.643 80.123 41.449 1.00 35.10 193 PRO B C 1
ATOM 3334 O O . PRO B 1 193 ? 93.226 80.749 42.338 1.00 31.97 193 PRO B O 1
ATOM 3338 N N . VAL B 1 194 ? 91.656 80.634 40.719 1.00 33.21 194 VAL B N 1
ATOM 3339 C CA . VAL B 1 194 ? 91.256 82.035 40.830 1.00 33.39 194 VAL B CA 1
ATOM 3340 C C . VAL B 1 194 ? 90.895 82.450 42.256 1.00 32.68 194 VAL B C 1
ATOM 3341 O O . VAL B 1 194 ? 91.372 83.476 42.749 1.00 28.54 194 VAL B O 1
ATOM 3345 N N . TRP B 1 195 ? 90.073 81.643 42.919 1.00 26.96 195 TRP B N 1
ATOM 3346 C CA . TRP B 1 195 ? 89.580 81.987 44.250 1.00 31.71 195 TRP B CA 1
ATOM 3347 C C . TRP B 1 195 ? 90.691 82.103 45.290 1.00 34.37 195 TRP B C 1
ATOM 3348 O O . TRP B 1 195 ? 90.542 82.805 46.291 1.00 34.96 195 TRP B O 1
ATOM 3359 N N . GLN B 1 196 ? 91.807 81.423 45.049 1.00 33.04 196 GLN B N 1
ATOM 3360 C CA . GLN B 1 196 ? 92.944 81.491 45.959 1.00 29.46 196 GLN B CA 1
ATOM 3361 C C . GLN B 1 196 ? 93.805 82.722 45.694 1.00 27.62 196 GLN B C 1
ATOM 3362 O O . GLN B 1 196 ? 94.513 83.195 46.579 1.00 29.28 196 GLN B O 1
ATOM 3368 N N . LYS B 1 197 ? 93.740 83.236 44.472 1.00 26.43 197 LYS B N 1
ATOM 3369 C CA . LYS B 1 197 ? 94.553 84.380 44.082 1.00 32.00 197 LYS B CA 1
ATOM 3370 C C . LYS B 1 197 ? 93.880 85.716 44.381 1.00 32.68 197 LYS B C 1
ATOM 3371 O O . LYS B 1 197 ? 94.538 86.664 44.806 1.00 27.60 197 LYS B O 1
ATOM 3377 N N . ARG B 1 198 ? 92.571 85.790 44.159 1.00 27.17 198 ARG B N 1
ATOM 3378 C CA . ARG B 1 198 ? 91.866 87.062 44.270 1.00 28.91 198 ARG B CA 1
ATOM 3379 C C . ARG B 1 198 ? 90.401 86.906 44.671 1.00 29.60 198 ARG B C 1
ATOM 3380 O O . ARG B 1 198 ? 89.586 87.795 44.419 1.00 34.50 198 ARG B O 1
ATOM 3388 N N . GLY B 1 199 ? 90.067 85.780 45.292 1.00 30.25 199 GLY B N 1
ATOM 3389 C CA . GLY B 1 199 ? 88.701 85.520 45.708 1.00 27.55 199 GLY B CA 1
ATOM 3390 C C . GLY B 1 199 ? 87.770 85.333 44.526 1.00 30.20 199 GLY B C 1
ATOM 3391 O O . GLY B 1 199 ? 88.209 85.354 43.375 1.00 31.88 199 GLY B O 1
ATOM 3392 N N . ILE B 1 200 ? 86.483 85.147 44.806 1.00 27.14 200 ILE B N 1
ATOM 3393 C CA . ILE B 1 200 ? 85.490 84.952 43.751 1.00 32.78 200 ILE B CA 1
ATOM 3394 C C . ILE B 1 200 ? 84.169 85.643 44.067 1.00 31.33 200 ILE B C 1
ATOM 3395 O O . ILE B 1 200 ? 83.957 86.123 45.180 1.00 32.55 200 ILE B O 1
ATOM 3400 N N . CYS B 1 201 ? 83.279 85.672 43.081 1.00 33.53 201 CYS B N 1
ATOM 3401 C CA . CYS B 1 201 ? 81.965 86.275 43.254 1.00 34.93 201 CYS B CA 1
ATOM 3402 C C . CYS B 1 201 ? 80.846 85.248 43.126 1.00 38.36 201 CYS B C 1
ATOM 3403 O O . CYS B 1 201 ? 80.975 84.257 42.407 1.00 39.93 201 CYS B O 1
ATOM 3406 N N . ILE B 1 202 ? 79.750 85.493 43.835 1.00 34.61 202 ILE B N 1
ATOM 3407 C CA . ILE B 1 202 ? 78.538 84.703 43.667 1.00 36.30 202 ILE B CA 1
ATOM 3408 C C . ILE B 1 202 ? 77.530 85.521 42.860 1.00 40.30 202 ILE B C 1
ATOM 3409 O O . ILE B 1 202 ? 77.129 86.611 43.272 1.00 40.35 202 ILE B O 1
ATOM 3414 N N . ILE B 1 203 ? 77.150 85.000 41.697 1.00 39.99 203 ILE B N 1
ATOM 3415 C CA . ILE B 1 203 ? 76.230 85.689 40.799 1.00 37.99 203 ILE B CA 1
ATOM 3416 C C . ILE B 1 203 ? 75.003 84.830 40.516 1.00 40.79 203 ILE B C 1
ATOM 3417 O O . ILE B 1 203 ? 75.099 83.606 40.425 1.00 45.33 203 ILE B O 1
ATOM 3422 N N . LYS B 1 204 ? 73.847 85.476 40.397 1.00 39.05 204 LYS B N 1
ATOM 3423 C CA . LYS B 1 204 ? 72.638 84.806 39.949 1.00 43.67 204 LYS B CA 1
ATOM 3424 C C . LYS B 1 204 ? 72.784 84.458 38.470 1.00 49.86 204 LYS B C 1
ATOM 3425 O O . LYS B 1 204 ? 73.070 85.329 37.647 1.00 46.67 204 LYS B O 1
ATOM 3431 N N . GLU B 1 205 ? 72.604 83.183 38.137 1.00 46.83 205 GLU B N 1
ATOM 3432 C CA . GLU B 1 205 ? 72.727 82.736 36.753 1.00 42.85 205 GLU B CA 1
ATOM 3433 C C . GLU B 1 205 ? 71.374 82.339 36.171 1.00 44.52 205 GLU B C 1
ATOM 3434 O O . GLU B 1 205 ? 70.471 81.929 36.899 1.00 46.48 205 GLU B O 1
ATOM 3440 N N . SER B 1 215 ? 66.262 80.695 37.872 1.00 47.03 215 SER B N 1
ATOM 3441 C CA . SER B 1 215 ? 67.569 81.246 38.215 1.00 48.45 215 SER B CA 1
ATOM 3442 C C . SER B 1 215 ? 68.078 80.711 39.552 1.00 47.24 215 SER B C 1
ATOM 3443 O O . SER B 1 215 ? 67.297 80.259 40.393 1.00 39.61 215 SER B O 1
ATOM 3446 N N . ARG B 1 216 ? 69.393 80.766 39.742 1.00 41.18 216 ARG B N 1
ATOM 3447 C CA . ARG B 1 216 ? 70.003 80.343 40.998 1.00 44.20 216 ARG B CA 1
ATOM 3448 C C . ARG B 1 216 ? 71.293 81.109 41.278 1.00 43.04 216 ARG B C 1
ATOM 3449 O O . ARG B 1 216 ? 71.945 81.609 40.360 1.00 44.58 216 ARG B O 1
ATOM 3453 N N . TRP B 1 217 ? 71.651 81.207 42.555 1.00 39.02 217 TRP B N 1
ATOM 3454 C CA . TRP B 1 217 ? 72.906 81.835 42.950 1.00 41.05 217 TRP B CA 1
ATOM 3455 C C . TRP B 1 217 ? 74.028 80.808 42.937 1.00 41.22 217 TRP B C 1
ATOM 3456 O O . TRP B 1 217 ? 73.967 79.803 43.644 1.00 43.27 217 TRP B O 1
ATOM 3467 N N . SER B 1 218 ? 75.053 81.062 42.132 1.00 42.42 218 SER B N 1
ATOM 3468 C CA . SER B 1 218 ? 76.140 80.105 41.976 1.00 41.21 218 SER B CA 1
ATOM 3469 C C . SER B 1 218 ? 77.509 80.773 42.012 1.00 42.33 218 SER B C 1
ATOM 3470 O O . SER B 1 218 ? 77.643 81.962 41.722 1.00 43.30 218 SER B O 1
ATOM 3473 N N . VAL B 1 219 ? 78.524 79.992 42.367 1.00 33.21 219 VAL B N 1
ATOM 3474 C CA . VAL B 1 219 ? 79.893 80.481 42.403 1.00 29.29 219 VAL B CA 1
ATOM 3475 C C . VAL B 1 219 ? 80.436 80.669 40.990 1.00 38.84 219 VAL B C 1
ATOM 3476 O O . VAL B 1 219 ? 80.262 79.807 40.129 1.00 39.19 219 VAL B O 1
ATOM 3480 N N . ASP B 1 220 ? 81.085 81.805 40.755 1.00 36.29 220 ASP B N 1
ATOM 3481 C CA . ASP B 1 220 ? 81.750 82.062 39.484 1.00 35.33 220 ASP B CA 1
ATOM 3482 C C . ASP B 1 220 ? 83.252 81.856 39.648 1.00 38.74 220 ASP B C 1
ATOM 3483 O O . ASP B 1 220 ? 83.975 82.775 40.035 1.00 35.24 220 ASP B O 1
ATOM 3488 N N . HIS B 1 221 ? 83.723 80.652 39.341 1.00 37.03 221 HIS B N 1
ATOM 3489 C CA . HIS B 1 221 ? 85.147 80.354 39.453 1.00 41.08 221 HIS B CA 1
ATOM 3490 C C . HIS B 1 221 ? 85.972 81.020 38.352 1.00 30.05 221 HIS B C 1
ATOM 3491 O O . HIS B 1 221 ? 87.199 80.933 38.347 1.00 32.55 221 HIS B O 1
ATOM 3498 N N . GLU B 1 222 ? 85.290 81.690 37.430 1.00 33.36 222 GLU B N 1
ATOM 3499 C CA . GLU B 1 222 ? 85.959 82.462 36.389 1.00 38.37 222 GLU B CA 1
ATOM 3500 C C . GLU B 1 222 ? 85.799 83.963 36.634 1.00 41.09 222 GLU B C 1
ATOM 3501 O O . GLU B 1 222 ? 85.864 84.760 35.696 1.00 40.83 222 GLU B O 1
ATOM 3503 N N . THR B 1 223 ? 85.584 84.337 37.896 1.00 41.86 223 THR B N 1
ATOM 3504 C CA . THR B 1 223 ? 85.456 85.741 38.283 1.00 34.80 223 THR B CA 1
ATOM 3505 C C . THR B 1 223 ? 86.693 86.524 37.862 1.00 35.07 223 THR B C 1
ATOM 3506 O O . THR B 1 223 ? 87.803 86.229 38.305 1.00 38.50 223 THR B O 1
ATOM 3510 N N . PRO B 1 224 ? 86.501 87.531 37.000 1.00 36.48 224 PRO B N 1
ATOM 3511 C CA . PRO B 1 224 ? 87.614 88.259 36.384 1.00 37.14 224 PRO B CA 1
ATOM 3512 C C . PRO B 1 224 ? 88.317 89.209 37.341 1.00 36.63 224 PRO B C 1
ATOM 3513 O O . PRO B 1 224 ? 87.858 89.428 38.463 1.00 37.43 224 PRO B O 1
ATOM 3517 N N . ILE B 1 225 ? 89.439 89.757 36.891 1.00 35.94 225 ILE B N 1
ATOM 3518 C CA . ILE B 1 225 ? 90.053 90.887 37.565 1.00 39.34 225 ILE B CA 1
ATOM 3519 C C . ILE B 1 225 ? 89.205 92.099 37.212 1.00 35.91 225 ILE B C 1
ATOM 3520 O O . ILE B 1 225 ? 89.195 92.546 36.066 1.00 32.51 225 ILE B O 1
ATOM 3525 N N . ILE B 1 226 ? 88.481 92.614 38.201 1.00 42.24 226 ILE B N 1
ATOM 3526 C CA . ILE B 1 226 ? 87.471 93.645 37.973 1.00 36.56 226 ILE B CA 1
ATOM 3527 C C . ILE B 1 226 ? 88.054 94.946 37.414 1.00 32.02 226 ILE B C 1
ATOM 3528 O O . ILE B 1 226 ? 87.367 95.694 36.720 1.00 32.89 226 ILE B O 1
ATOM 3533 N N . SER B 1 227 ? 89.332 95.196 37.685 1.00 31.76 227 SER B N 1
ATOM 3534 C CA . SER B 1 227 ? 89.988 96.405 37.187 1.00 34.79 227 SER B CA 1
ATOM 3535 C C . SER B 1 227 ? 90.123 96.427 35.662 1.00 40.80 227 SER B C 1
ATOM 3536 O O . SER B 1 227 ? 90.346 97.484 35.073 1.00 48.41 227 SER B O 1
ATOM 3539 N N . LYS B 1 228 ? 89.992 95.265 35.027 1.00 39.36 228 LYS B N 1
ATOM 3540 C CA . LYS B 1 228 ? 90.069 95.186 33.569 1.00 43.02 228 LYS B CA 1
ATOM 3541 C C . LYS B 1 228 ? 88.742 94.751 32.946 1.00 38.59 228 LYS B C 1
ATOM 3542 O O . LYS B 1 228 ? 88.648 94.552 31.735 1.00 45.72 228 LYS B O 1
ATOM 3545 N N . ASP B 1 229 ? 87.720 94.605 33.784 1.00 41.09 229 ASP B N 1
ATOM 3546 C CA . ASP B 1 229 ? 86.367 94.311 33.320 1.00 38.62 229 ASP B CA 1
ATOM 3547 C C . ASP B 1 229 ? 85.361 94.855 34.331 1.00 38.69 229 ASP B C 1
ATOM 3548 O O . ASP B 1 229 ? 84.737 94.103 35.081 1.00 33.98 229 ASP B O 1
ATOM 3553 N N . ARG B 1 230 ? 85.214 96.176 34.342 1.00 37.11 230 ARG B N 1
ATOM 3554 C CA . ARG B 1 230 ? 84.381 96.858 35.326 1.00 36.07 230 ARG B CA 1
ATOM 3555 C C . ARG B 1 230 ? 82.894 96.572 35.133 1.00 37.00 230 ARG B C 1
ATOM 3556 O O . ARG B 1 230 ? 82.104 96.684 36.073 1.00 35.05 230 ARG B O 1
ATOM 3564 N N . GLU B 1 231 ? 82.518 96.195 33.916 1.00 36.36 231 GLU B N 1
ATOM 3565 C CA . GLU B 1 231 ? 81.117 95.941 33.598 1.00 35.93 231 GLU B CA 1
ATOM 3566 C C . GLU B 1 231 ? 80.588 94.714 34.337 1.00 34.50 231 GLU B C 1
ATOM 3567 O O . GLU B 1 231 ? 79.380 94.556 34.515 1.00 38.53 231 GLU B O 1
ATOM 3573 N N . TYR B 1 232 ? 81.502 93.853 34.772 1.00 36.18 232 TYR B N 1
ATOM 3574 C CA . TYR B 1 232 ? 81.146 92.682 35.563 1.00 33.70 232 TYR B CA 1
ATOM 3575 C C . TYR B 1 232 ? 80.448 93.106 36.852 1.00 35.85 232 TYR B C 1
ATOM 3576 O O . TYR B 1 232 ? 79.594 92.390 37.375 1.00 36.67 232 TYR B O 1
ATOM 3585 N N . VAL B 1 233 ? 80.817 94.281 37.354 1.00 38.01 233 VAL B N 1
ATOM 3586 C CA . VAL B 1 233 ? 80.186 94.847 38.540 1.00 36.79 233 VAL B CA 1
ATOM 3587 C C . VAL B 1 233 ? 79.139 95.892 38.162 1.00 32.96 233 VAL B C 1
ATOM 3588 O O . VAL B 1 233 ? 78.018 95.876 38.673 1.00 33.91 233 VAL B O 1
ATOM 3592 N N . GLU B 1 234 ? 79.503 96.788 37.250 1.00 33.99 234 GLU B N 1
ATOM 3593 C CA . GLU B 1 234 ? 78.642 97.911 36.889 1.00 33.77 234 GLU B CA 1
ATOM 3594 C C . GLU B 1 234 ? 77.324 97.517 36.222 1.00 39.73 234 GLU B C 1
ATOM 3595 O O . GLU B 1 234 ? 76.416 98.340 36.113 1.00 39.52 234 GLU B O 1
ATOM 3601 N N . GLN B 1 235 ? 77.211 96.265 35.788 1.00 37.41 235 GLN B N 1
ATOM 3602 C CA . GLN B 1 235 ? 75.965 95.784 35.196 1.00 36.53 235 GLN B CA 1
ATOM 3603 C C . GLN B 1 235 ? 74.853 95.703 36.242 1.00 40.95 235 GLN B C 1
ATOM 3604 O O . GLN B 1 235 ? 73.668 95.670 35.905 1.00 39.48 235 GLN B O 1
ATOM 3610 N N . PHE B 1 236 ? 75.244 95.670 37.512 1.00 36.28 236 PHE B N 1
ATOM 3611 C CA . PHE B 1 236 ? 74.285 95.634 38.607 1.00 36.24 236 PHE B CA 1
ATOM 3612 C C . PHE B 1 236 ? 74.137 97.012 39.245 1.00 38.06 236 PHE B C 1
ATOM 3613 O O . PHE B 1 236 ? 73.299 97.211 40.125 1.00 43.07 236 PHE B O 1
ATOM 3621 N N . VAL B 1 237 ? 74.953 97.961 38.795 1.00 35.56 237 VAL B N 1
ATOM 3622 C CA . VAL B 1 237 ? 74.967 99.302 39.370 1.00 39.56 237 VAL B CA 1
ATOM 3623 C C . VAL B 1 237 ? 74.112 100.277 38.566 1.00 41.45 237 VAL B C 1
ATOM 3624 O O . VAL B 1 237 ? 73.264 100.976 39.120 1.00 42.03 237 VAL B O 1
ATOM 3628 N N . TYR B 1 238 ? 74.348 100.324 37.260 1.00 41.63 238 TYR B N 1
ATOM 3629 C CA . TYR B 1 238 ? 73.585 101.196 36.377 1.00 39.95 238 TYR B CA 1
ATOM 3630 C C . TYR B 1 238 ? 72.493 100.403 35.676 1.00 42.18 238 TYR B C 1
ATOM 3631 O O . TYR B 1 238 ? 72.775 99.569 34.816 1.00 49.02 238 TYR B O 1
ATOM 3640 N N . LEU B 1 239 ? 71.245 100.661 36.050 1.00 50.82 239 LEU B N 1
ATOM 3641 C CA . LEU B 1 239 ? 70.114 99.941 35.476 1.00 62.51 239 LEU B CA 1
ATOM 3642 C C . LEU B 1 239 ? 69.108 100.901 34.848 1.00 59.73 239 LEU B C 1
ATOM 3643 O O . LEU B 1 239 ? 69.351 101.455 33.775 1.00 62.53 239 LEU B O 1
ATOM 3648 N N . ASP C 1 2 ? 99.862 75.685 111.156 1.00 46.57 2 ASP C N 1
ATOM 3649 C CA . ASP C 1 2 ? 99.183 74.965 110.084 1.00 48.97 2 ASP C CA 1
ATOM 3650 C C . ASP C 1 2 ? 97.791 74.514 110.532 1.00 50.08 2 ASP C C 1
ATOM 3651 O O . ASP C 1 2 ? 97.654 73.599 111.349 1.00 42.52 2 ASP C O 1
ATOM 3656 N N . SER C 1 3 ? 96.765 75.157 109.980 1.00 39.14 3 SER C N 1
ATOM 3657 C CA . SER C 1 3 ? 95.387 74.985 110.439 1.00 37.96 3 SER C CA 1
ATOM 3658 C C . SER C 1 3 ? 94.846 73.563 110.310 1.00 36.17 3 SER C C 1
ATOM 3659 O O . SER C 1 3 ? 95.513 72.665 109.798 1.00 35.33 3 SER C O 1
ATOM 3662 N N . ILE C 1 4 ? 93.619 73.377 110.784 1.00 34.88 4 ILE C N 1
ATOM 3663 C CA . ILE C 1 4 ? 92.957 72.084 110.717 1.00 26.37 4 ILE C CA 1
ATOM 3664 C C . ILE C 1 4 ? 92.618 71.727 109.270 1.00 25.84 4 ILE C C 1
ATOM 3665 O O . ILE C 1 4 ? 92.740 70.571 108.862 1.00 21.92 4 ILE C O 1
ATOM 3670 N N . GLY C 1 5 ? 92.223 72.730 108.491 1.00 19.43 5 GLY C N 1
ATOM 3671 C CA . GLY C 1 5 ? 91.889 72.530 107.095 1.00 17.69 5 GLY C CA 1
ATOM 3672 C C . GLY C 1 5 ? 93.079 72.080 106.270 1.00 21.31 5 GLY C C 1
ATOM 3673 O O . GLY C 1 5 ? 92.953 71.211 105.407 1.00 23.03 5 GLY C O 1
ATOM 3674 N N . ASP C 1 6 ? 94.239 72.670 106.537 1.00 22.22 6 ASP C N 1
ATOM 3675 C CA . ASP C 1 6 ? 95.457 72.326 105.816 1.00 23.42 6 ASP C CA 1
ATOM 3676 C C . ASP C 1 6 ? 95.853 70.877 106.082 1.00 19.76 6 ASP C C 1
ATOM 3677 O O . ASP C 1 6 ? 96.236 70.149 105.168 1.00 17.06 6 ASP C O 1
ATOM 3682 N N . ARG C 1 7 ? 95.752 70.468 107.340 1.00 17.83 7 ARG C N 1
ATOM 3683 C CA . ARG C 1 7 ? 96.069 69.101 107.729 1.00 16.77 7 ARG C CA 1
ATOM 3684 C C . ARG C 1 7 ? 95.132 68.102 107.058 1.00 13.50 7 ARG C C 1
ATOM 3685 O O . ARG C 1 7 ? 95.573 67.086 106.521 1.00 10.93 7 ARG C O 1
ATOM 3693 N N . MET C 1 8 ? 93.838 68.407 107.078 1.00 11.39 8 MET C N 1
ATOM 3694 C CA . MET C 1 8 ? 92.831 67.519 106.517 1.00 8.61 8 MET C CA 1
ATOM 3695 C C . MET C 1 8 ? 92.971 67.374 105.009 1.00 7.83 8 MET C C 1
ATOM 3696 O O . MET C 1 8 ? 92.721 66.303 104.459 1.00 8.53 8 MET C O 1
ATOM 3701 N N . LYS C 1 9 ? 93.360 68.457 104.345 1.00 7.99 9 LYS C N 1
ATOM 3702 C CA . LYS C 1 9 ? 93.568 68.437 102.902 1.00 11.52 9 LYS C CA 1
ATOM 3703 C C . LYS C 1 9 ? 94.686 67.478 102.509 1.00 7.84 9 LYS C C 1
ATOM 3704 O O . LYS C 1 9 ? 94.593 66.795 101.494 1.00 9.55 9 LYS C O 1
ATOM 3710 N N . ARG C 1 10 ? 95.741 67.427 103.317 1.00 10.44 10 ARG C N 1
ATOM 3711 C CA . ARG C 1 10 ? 96.863 66.535 103.038 1.00 11.29 10 ARG C CA 1
ATOM 3712 C C . ARG C 1 10 ? 96.483 65.064 103.226 1.00 10.36 10 ARG C C 1
ATOM 3713 O O . ARG C 1 10 ? 96.928 64.207 102.457 1.00 4.73 10 ARG C O 1
ATOM 3721 N N . TYR C 1 11 ? 95.664 64.775 104.238 1.00 6.59 11 TYR C N 1
ATOM 3722 C CA . TYR C 1 11 ? 95.199 63.404 104.465 1.00 8.12 11 TYR C CA 1
ATOM 3723 C C . TYR C 1 11 ? 94.381 62.924 103.276 1.00 7.68 11 TYR C C 1
ATOM 3724 O O . TYR C 1 11 ? 94.512 61.783 102.841 1.00 5.50 11 TYR C O 1
ATOM 3733 N N . GLU C 1 12 ? 93.533 63.808 102.759 1.00 6.72 12 GLU C N 1
ATOM 3734 C CA . GLU C 1 12 ? 92.722 63.500 101.592 1.00 6.60 12 GLU C CA 1
ATOM 3735 C C . GLU C 1 12 ? 93.610 63.356 100.356 1.00 8.36 12 GLU C C 1
ATOM 3736 O O . GLU C 1 12 ? 93.431 62.438 99.555 1.00 6.48 12 GLU C O 1
ATOM 3742 N N . ASN C 1 13 ? 94.571 64.264 100.215 1.00 6.80 13 ASN C N 1
ATOM 3743 C CA . ASN C 1 13 ? 95.471 64.264 99.068 1.00 6.46 13 ASN C CA 1
ATOM 3744 C C . ASN C 1 13 ? 96.404 63.056 99.006 1.00 5.84 13 ASN C C 1
ATOM 3745 O O . ASN C 1 13 ? 96.954 62.753 97.951 1.00 6.10 13 ASN C O 1
ATOM 3750 N N . ALA C 1 14 ? 96.575 62.365 100.128 1.00 4.62 14 ALA C N 1
ATOM 3751 C CA . ALA C 1 14 ? 97.390 61.154 100.152 1.00 4.21 14 ALA C CA 1
ATOM 3752 C C . ALA C 1 14 ? 96.774 60.078 99.267 1.00 5.74 14 ALA C C 1
ATOM 3753 O O . ALA C 1 14 ? 97.453 59.145 98.843 1.00 7.07 14 ALA C O 1
ATOM 3755 N N . TYR C 1 15 ? 95.480 60.210 98.997 1.00 6.04 15 TYR C N 1
ATOM 3756 C CA . TYR C 1 15 ? 94.797 59.292 98.097 1.00 7.14 15 TYR C CA 1
ATOM 3757 C C . TYR C 1 15 ? 94.129 60.017 96.927 1.00 7.49 15 TYR C C 1
ATOM 3758 O O . TYR C 1 15 ? 93.210 59.498 96.299 1.00 5.83 15 TYR C O 1
ATOM 3767 N N . ARG C 1 16 ? 94.621 61.219 96.635 1.00 7.42 16 ARG C N 1
ATOM 3768 C CA . ARG C 1 16 ? 94.219 61.943 95.434 1.00 8.22 16 ARG C CA 1
ATOM 3769 C C . ARG C 1 16 ? 95.043 61.446 94.248 1.00 8.28 16 ARG C C 1
ATOM 3770 O O . ARG C 1 16 ? 95.959 62.118 93.775 1.00 11.61 16 ARG C O 1
ATOM 3778 N N . ILE C 1 17 ? 94.708 60.252 93.783 1.00 6.40 17 ILE C N 1
ATOM 3779 C CA . ILE C 1 17 ? 95.458 59.589 92.733 1.00 6.90 17 ILE C CA 1
ATOM 3780 C C . ILE C 1 17 ? 94.992 60.038 91.354 1.00 8.48 17 ILE C C 1
ATOM 3781 O O . ILE C 1 17 ? 93.793 60.141 91.093 1.00 6.32 17 ILE C O 1
ATOM 3786 N N . LYS C 1 18 ? 95.947 60.309 90.472 1.00 5.85 18 LYS C N 1
ATOM 3787 C CA . LYS C 1 18 ? 95.628 60.666 89.098 1.00 6.30 18 LYS C CA 1
ATOM 3788 C C . LYS C 1 18 ? 96.325 59.743 88.106 1.00 5.04 18 LYS C C 1
ATOM 3789 O O . LYS C 1 18 ? 97.486 59.382 88.285 1.00 7.97 18 LYS C O 1
ATOM 3795 N N . LEU C 1 19 ? 95.601 59.355 87.065 1.00 6.00 19 LEU C N 1
ATOM 3796 C CA . LEU C 1 19 ? 96.175 58.563 85.990 1.00 5.30 19 LEU C CA 1
ATOM 3797 C C . LEU C 1 19 ? 97.023 59.483 85.125 1.00 5.66 19 LEU C C 1
ATOM 3798 O O . LEU C 1 19 ? 96.651 60.636 84.893 1.00 7.08 19 LEU C O 1
ATOM 3803 N N . PRO C 1 20 ? 98.178 58.989 84.658 1.00 5.62 20 PRO C N 1
ATOM 3804 C CA . PRO C 1 20 ? 99.000 59.811 83.763 1.00 8.56 20 PRO C CA 1
ATOM 3805 C C . PRO C 1 20 ? 98.218 60.131 82.493 1.00 8.04 20 PRO C C 1
ATOM 3806 O O . PRO C 1 20 ? 97.425 59.304 82.049 1.00 6.37 20 PRO C O 1
ATOM 3810 N N . GLU C 1 21 ? 98.422 61.322 81.936 1.00 7.16 21 GLU C N 1
ATOM 3811 C CA . GLU C 1 21 ? 97.609 61.790 80.819 1.00 8.50 21 GLU C CA 1
ATOM 3812 C C . GLU C 1 21 ? 98.093 61.300 79.456 1.00 9.86 21 GLU C C 1
ATOM 3813 O O . GLU C 1 21 ? 99.137 60.653 79.347 1.00 8.22 21 GLU C O 1
ATOM 3819 N N . ARG C 1 22 ? 97.307 61.606 78.426 1.00 10.75 22 ARG C N 1
ATOM 3820 C CA . ARG C 1 22 ? 97.642 61.287 77.039 1.00 10.94 22 ARG C CA 1
ATOM 3821 C C . ARG C 1 22 ? 97.903 59.806 76.791 1.00 12.56 22 ARG C C 1
ATOM 3822 O O . ARG C 1 22 ? 98.859 59.438 76.107 1.00 15.76 22 ARG C O 1
ATOM 3830 N N . MET C 1 23 ? 97.050 58.960 77.353 1.00 10.29 23 MET C N 1
ATOM 3831 C CA . MET C 1 23 ? 97.077 57.536 77.043 1.00 8.66 23 MET C CA 1
ATOM 3832 C C . MET C 1 23 ? 95.690 56.932 77.268 1.00 11.97 23 MET C C 1
ATOM 3833 O O . MET C 1 23 ? 94.874 57.512 77.985 1.00 9.05 23 MET C O 1
ATOM 3838 N N . PRO C 1 24 ? 95.405 55.789 76.619 1.00 12.80 24 PRO C N 1
ATOM 3839 C CA . PRO C 1 24 ? 94.099 55.136 76.756 1.00 7.36 24 PRO C CA 1
ATOM 3840 C C . PRO C 1 24 ? 93.711 54.877 78.211 1.00 11.40 24 PRO C C 1
ATOM 3841 O O . PRO C 1 24 ? 94.539 54.428 79.005 1.00 7.46 24 PRO C O 1
ATOM 3845 N N . VAL C 1 25 ? 92.459 55.174 78.548 1.00 8.30 25 VAL C N 1
ATOM 3846 C CA . VAL C 1 25 ? 91.919 54.872 79.865 1.00 8.04 25 VAL C CA 1
ATOM 3847 C C . VAL C 1 25 ? 90.781 53.867 79.737 1.00 8.58 25 VAL C C 1
ATOM 3848 O O . VAL C 1 25 ? 89.874 54.048 78.925 1.00 10.63 25 VAL C O 1
ATOM 3852 N N . ILE C 1 26 ? 90.849 52.794 80.519 1.00 7.75 26 ILE C N 1
ATOM 3853 C CA . ILE C 1 26 ? 89.776 51.807 80.554 1.00 7.04 26 ILE C CA 1
ATOM 3854 C C . ILE C 1 26 ? 89.023 51.883 81.873 1.00 8.64 26 ILE C C 1
ATOM 3855 O O . ILE C 1 26 ? 89.624 51.806 82.943 1.00 8.74 26 ILE C O 1
ATOM 3860 N N . VAL C 1 27 ? 87.707 52.044 81.791 1.00 11.91 27 VAL C N 1
ATOM 3861 C CA . VAL C 1 27 ? 86.852 51.984 82.968 1.00 8.21 27 VAL C CA 1
ATOM 3862 C C . VAL C 1 27 ? 85.967 50.749 82.877 1.00 10.52 27 VAL C C 1
ATOM 3863 O O . VAL C 1 27 ? 85.249 50.570 81.895 1.00 12.73 27 VAL C O 1
ATOM 3867 N N . ARG C 1 28 ? 86.023 49.884 83.883 1.00 11.02 28 ARG C N 1
ATOM 3868 C CA . ARG C 1 28 ? 85.077 48.775 83.934 1.00 11.12 28 ARG C CA 1
ATOM 3869 C C . ARG C 1 28 ? 84.105 48.908 85.099 1.00 11.96 28 ARG C C 1
ATOM 3870 O O . ARG C 1 28 ? 84.503 49.166 86.234 1.00 9.43 28 ARG C O 1
ATOM 3878 N N . ILE C 1 29 ? 82.824 48.741 84.791 1.00 12.81 29 ILE C N 1
ATOM 3879 C CA . ILE C 1 29 ? 81.759 48.817 85.776 1.00 12.49 29 ILE C CA 1
ATOM 3880 C C . ILE C 1 29 ? 81.079 47.457 85.852 1.00 15.37 29 ILE C C 1
ATOM 3881 O O . ILE C 1 29 ? 80.820 46.834 84.825 1.00 16.05 29 ILE C O 1
ATOM 3886 N N . ASP C 1 30 ? 80.802 46.990 87.064 1.00 12.35 30 ASP C N 1
ATOM 3887 C CA . ASP C 1 30 ? 80.253 45.652 87.238 1.00 15.99 30 ASP C CA 1
ATOM 3888 C C . ASP C 1 30 ? 79.180 45.613 88.322 1.00 18.03 30 ASP C C 1
ATOM 3889 O O . ASP C 1 30 ? 79.376 46.134 89.423 1.00 11.20 30 ASP C O 1
ATOM 3894 N N . GLY C 1 31 ? 78.047 44.994 87.999 1.00 17.35 31 GLY C N 1
ATOM 3895 C CA . GLY C 1 31 ? 76.939 44.880 88.930 1.00 15.02 31 GLY C CA 1
ATOM 3896 C C . GLY C 1 31 ? 77.296 44.113 90.189 1.00 18.53 31 GLY C C 1
ATOM 3897 O O . GLY C 1 31 ? 77.854 43.016 90.122 1.00 17.35 31 GLY C O 1
ATOM 3898 N N . ALA C 1 32 ? 76.981 44.696 91.341 1.00 14.39 32 ALA C N 1
ATOM 3899 C CA . ALA C 1 32 ? 77.268 44.065 92.624 1.00 19.51 32 ALA C CA 1
ATOM 3900 C C . ALA C 1 32 ? 76.202 43.033 92.972 1.00 23.23 32 ALA C C 1
ATOM 3901 O O . ALA C 1 32 ? 75.007 43.320 92.885 1.00 19.02 32 ALA C O 1
ATOM 3903 N N . HIS C 1 33 ? 76.643 41.840 93.365 1.00 28.07 33 HIS C N 1
ATOM 3904 C CA . HIS C 1 33 ? 75.742 40.759 93.768 1.00 30.75 33 HIS C CA 1
ATOM 3905 C C . HIS C 1 33 ? 74.668 40.492 92.722 1.00 27.36 33 HIS C C 1
ATOM 3906 O O . HIS C 1 33 ? 73.499 40.325 93.062 1.00 29.70 33 HIS C O 1
ATOM 3913 N N . PHE C 1 34 ? 75.056 40.460 91.453 1.00 24.35 34 PHE C N 1
ATOM 3914 C CA . PHE C 1 34 ? 74.067 40.317 90.392 1.00 27.09 34 PHE C CA 1
ATOM 3915 C C . PHE C 1 34 ? 73.547 38.892 90.221 1.00 30.45 34 PHE C C 1
ATOM 3916 O O . PHE C 1 34 ? 72.593 38.660 89.478 1.00 26.32 34 PHE C O 1
ATOM 3924 N N . HIS C 1 35 ? 74.162 37.942 90.917 1.00 28.62 35 HIS C N 1
ATOM 3925 C CA . HIS C 1 35 ? 73.637 36.586 90.950 1.00 30.62 35 HIS C CA 1
ATOM 3926 C C . HIS C 1 35 ? 72.296 36.597 91.673 1.00 32.14 35 HIS C C 1
ATOM 3927 O O . HIS C 1 35 ? 71.339 35.958 91.243 1.00 35.29 35 HIS C O 1
ATOM 3934 N N . THR C 1 36 ? 72.240 37.342 92.773 1.00 31.89 36 THR C N 1
ATOM 3935 C CA . THR C 1 36 ? 71.015 37.500 93.545 1.00 28.58 36 THR C CA 1
ATOM 3936 C C . THR C 1 36 ? 70.032 38.435 92.844 1.00 31.83 36 THR C C 1
ATOM 3937 O O . THR C 1 36 ? 68.831 38.172 92.808 1.00 32.45 36 THR C O 1
ATOM 3941 N N . TYR C 1 37 ? 70.549 39.525 92.287 1.00 27.09 37 TYR C N 1
ATOM 3942 C CA . TYR C 1 37 ? 69.708 40.516 91.625 1.00 25.31 37 TYR C CA 1
ATOM 3943 C C . TYR C 1 37 ? 68.986 39.944 90.412 1.00 24.56 37 TYR C C 1
ATOM 3944 O O . TYR C 1 37 ? 67.844 40.304 90.145 1.00 26.62 37 TYR C O 1
ATOM 3953 N N . THR C 1 38 ? 69.655 39.063 89.674 1.00 26.05 38 THR C N 1
ATOM 3954 C CA . THR C 1 38 ? 69.063 38.499 88.464 1.00 27.66 38 THR C CA 1
ATOM 3955 C C . THR C 1 38 ? 68.261 37.233 88.745 1.00 30.70 38 THR C C 1
ATOM 3956 O O . THR C 1 38 ? 67.826 36.553 87.817 1.00 35.12 38 THR C O 1
ATOM 3960 N N . LYS C 1 39 ? 68.079 36.911 90.022 1.00 30.48 39 LYS C N 1
ATOM 3961 C CA . LYS C 1 39 ? 67.121 35.881 90.397 1.00 40.88 39 LYS C CA 1
ATOM 3962 C C . LYS C 1 39 ? 65.731 36.409 90.078 1.00 42.03 39 LYS C C 1
ATOM 3963 O O . LYS C 1 39 ? 65.351 37.492 90.527 1.00 44.61 39 LYS C O 1
ATOM 3967 N N . GLY C 1 40 ? 64.981 35.648 89.292 1.00 33.87 40 GLY C N 1
ATOM 3968 C CA . GLY C 1 40 ? 63.665 36.077 88.859 1.00 38.76 40 GLY C CA 1
ATOM 3969 C C . GLY C 1 40 ? 63.698 36.525 87.414 1.00 37.65 40 GLY C C 1
ATOM 3970 O O . GLY C 1 40 ? 62.660 36.636 86.764 1.00 36.06 40 GLY C O 1
ATOM 3971 N N . CYS C 1 41 ? 64.900 36.788 86.911 1.00 33.18 41 CYS C N 1
ATOM 3972 C CA . CYS C 1 41 ? 65.076 37.147 85.511 1.00 35.06 41 CYS C CA 1
ATOM 3973 C C . CYS C 1 41 ? 65.070 35.894 84.647 1.00 34.93 41 CYS C C 1
ATOM 3974 O O . CYS C 1 41 ? 65.320 34.790 85.134 1.00 35.85 41 CYS C O 1
ATOM 3977 N N . ALA C 1 42 ? 64.781 36.070 83.362 1.00 28.90 42 ALA C N 1
ATOM 3978 C CA . ALA C 1 42 ? 64.808 34.965 82.415 1.00 28.44 42 ALA C CA 1
ATOM 3979 C C . ALA C 1 42 ? 66.219 34.410 82.279 1.00 35.49 42 ALA C C 1
ATOM 3980 O O . ALA C 1 42 ? 67.194 35.162 82.245 1.00 44.62 42 ALA C O 1
ATOM 3982 N N . LYS C 1 43 ? 66.321 33.088 82.206 1.00 35.80 43 LYS C N 1
ATOM 3983 C CA . LYS C 1 43 ? 67.604 32.422 82.044 1.00 33.41 43 LYS C CA 1
ATOM 3984 C C . LYS C 1 43 ? 67.621 31.663 80.722 1.00 36.19 43 LYS C C 1
ATOM 3985 O O . LYS C 1 43 ? 66.585 31.170 80.280 1.00 45.02 43 LYS C O 1
ATOM 3991 N N . PRO C 1 44 ? 68.796 31.565 80.080 1.00 33.47 44 PRO C N 1
ATOM 3992 C CA . PRO C 1 44 ? 70.086 32.095 80.538 1.00 41.52 44 PRO C CA 1
ATOM 3993 C C . PRO C 1 44 ? 70.249 33.592 80.282 1.00 37.45 44 PRO C C 1
ATOM 3994 O O . PRO C 1 44 ? 71.006 34.247 80.998 1.00 39.56 44 PRO C O 1
ATOM 3998 N N . PHE C 1 45 ? 69.545 34.123 79.287 1.00 35.49 45 PHE C N 1
ATOM 3999 C CA . PHE C 1 45 ? 69.682 35.531 78.933 1.00 33.32 45 PHE C CA 1
ATOM 4000 C C . PHE C 1 45 ? 68.349 36.275 78.960 1.00 35.39 45 PHE C C 1
ATOM 4001 O O . PHE C 1 45 ? 67.437 35.967 78.193 1.00 40.95 45 PHE C O 1
ATOM 4009 N N . ASP C 1 46 ? 68.251 37.260 79.847 1.00 30.26 46 ASP C N 1
ATOM 4010 C CA . ASP C 1 46 ? 67.061 38.095 79.948 1.00 27.81 46 ASP C CA 1
ATOM 4011 C C . ASP C 1 46 ? 67.173 39.273 78.982 1.00 35.90 46 ASP C C 1
ATOM 4012 O O . ASP C 1 46 ? 68.163 40.005 78.992 1.00 35.77 46 ASP C O 1
ATOM 4017 N N . GLN C 1 47 ? 66.148 39.450 78.154 1.00 33.58 47 GLN C N 1
ATOM 4018 C CA . GLN C 1 47 ? 66.150 40.493 77.132 1.00 29.44 47 GLN C CA 1
ATOM 4019 C C . GLN C 1 47 ? 66.011 41.890 77.730 1.00 28.67 47 GLN C C 1
ATOM 4020 O O . GLN C 1 47 ? 66.686 42.825 77.301 1.00 31.57 47 GLN C O 1
ATOM 4026 N N . ASP C 1 48 ? 65.129 42.032 78.714 1.00 30.94 48 ASP C N 1
ATOM 4027 C CA . ASP C 1 48 ? 64.920 43.319 79.371 1.00 31.74 48 ASP C CA 1
ATOM 4028 C C . ASP C 1 48 ? 66.167 43.776 80.116 1.00 30.92 48 ASP C C 1
ATOM 4029 O O . ASP C 1 48 ? 66.500 44.961 80.117 1.00 31.35 48 ASP C O 1
ATOM 4034 N N . LEU C 1 49 ? 66.848 42.829 80.752 1.00 26.55 49 LEU C N 1
ATOM 4035 C CA . LEU C 1 49 ? 68.058 43.129 81.504 1.00 30.78 49 LEU C CA 1
ATOM 4036 C C . LEU C 1 49 ? 69.152 43.638 80.576 1.00 28.60 49 LEU C C 1
ATOM 4037 O O . LEU C 1 49 ? 69.800 44.643 80.862 1.00 29.80 49 LEU C O 1
ATOM 4042 N N . ALA C 1 50 ? 69.345 42.941 79.461 1.00 24.99 50 ALA C N 1
ATOM 4043 C CA . ALA C 1 50 ? 70.380 43.296 78.498 1.00 25.60 50 ALA C CA 1
ATOM 4044 C C . ALA C 1 50 ? 70.136 44.668 77.881 1.00 30.00 50 ALA C C 1
ATOM 4045 O O . ALA C 1 50 ? 71.059 45.471 77.739 1.00 28.31 50 ALA C O 1
ATOM 4047 N N . GLU C 1 51 ? 68.888 44.934 77.512 1.00 29.87 51 GLU C N 1
ATOM 4048 C CA . GLU C 1 51 ? 68.540 46.207 76.897 1.00 32.15 51 GLU C CA 1
ATOM 4049 C C . GLU C 1 51 ? 68.642 47.345 77.908 1.00 26.85 51 GLU C C 1
ATOM 4050 O O . GLU C 1 51 ? 68.870 48.498 77.538 1.00 25.85 51 GLU C O 1
ATOM 4056 N N . ALA C 1 52 ? 68.478 47.011 79.184 1.00 25.78 52 ALA C N 1
ATOM 4057 C CA . ALA C 1 52 ? 68.671 47.977 80.258 1.00 22.70 52 ALA C CA 1
ATOM 4058 C C . ALA C 1 52 ? 70.153 48.332 80.369 1.00 24.59 52 ALA C C 1
ATOM 4059 O O . ALA C 1 52 ? 70.511 49.484 80.612 1.00 18.70 52 ALA C O 1
ATOM 4061 N N . PHE C 1 53 ? 71.009 47.332 80.186 1.00 17.33 53 PHE C N 1
ATOM 4062 C CA . PHE C 1 53 ? 72.447 47.552 80.182 1.00 21.59 53 PHE C CA 1
ATOM 4063 C C . PHE C 1 53 ? 72.858 48.384 78.978 1.00 24.87 53 PHE C C 1
ATOM 4064 O O . PHE C 1 53 ? 73.718 49.259 79.076 1.00 20.87 53 PHE C O 1
ATOM 4072 N N . TRP C 1 54 ? 72.228 48.111 77.840 1.00 25.47 54 TRP C N 1
ATOM 4073 C CA . TRP C 1 54 ? 72.567 48.798 76.602 1.00 23.60 54 TRP C CA 1
ATOM 4074 C C . TRP C 1 54 ? 72.189 50.273 76.654 1.00 20.14 54 TRP C C 1
ATOM 4075 O O . TRP C 1 54 ? 72.909 51.123 76.131 1.00 24.19 54 TRP C O 1
ATOM 4086 N N . GLU C 1 55 ? 71.070 50.577 77.300 1.00 19.05 55 GLU C N 1
ATOM 4087 C CA . GLU C 1 55 ? 70.680 51.965 77.517 1.00 18.81 55 GLU C CA 1
ATOM 4088 C C . GLU C 1 55 ? 71.674 52.650 78.448 1.00 17.93 55 GLU C C 1
ATOM 4089 O O . GLU C 1 55 ? 72.022 53.815 78.258 1.00 18.49 55 GLU C O 1
ATOM 4095 N N . THR C 1 56 ? 72.127 51.915 79.457 1.00 16.77 56 THR C N 1
ATOM 4096 C CA . THR C 1 56 ? 73.089 52.445 80.410 1.00 17.03 56 THR C CA 1
ATOM 4097 C C . THR C 1 56 ? 74.422 52.723 79.714 1.00 11.18 56 THR C C 1
ATOM 4098 O O . THR C 1 56 ? 75.051 53.751 79.955 1.00 10.57 56 THR C O 1
ATOM 4102 N N . CYS C 1 57 ? 74.826 51.809 78.836 1.00 13.39 57 CYS C N 1
ATOM 4103 C CA . CYS C 1 57 ? 76.038 51.975 78.043 1.00 14.98 57 CYS C CA 1
ATOM 4104 C C . CYS C 1 57 ? 75.974 53.238 77.188 1.00 20.35 57 CYS C C 1
ATOM 4105 O O . CYS C 1 57 ? 76.979 53.933 77.019 1.00 16.86 57 CYS C O 1
ATOM 4108 N N . LYS C 1 58 ? 74.791 53.525 76.651 1.00 20.44 58 LYS C N 1
ATOM 4109 C CA . LYS C 1 58 ? 74.580 54.729 75.854 1.00 19.02 58 LYS C CA 1
ATOM 4110 C C . LYS C 1 58 ? 74.705 55.976 76.717 1.00 14.26 58 LYS C C 1
ATOM 4111 O O . LYS C 1 58 ? 75.384 56.932 76.344 1.00 14.97 58 LYS C O 1
ATOM 4117 N N . TYR C 1 59 ? 74.039 55.953 77.867 1.00 14.02 59 TYR C N 1
ATOM 4118 C CA . TYR C 1 59 ? 74.064 57.059 78.819 1.00 13.91 59 TYR C CA 1
ATOM 4119 C C . TYR C 1 59 ? 75.491 57.388 79.249 1.00 18.04 59 TYR C C 1
ATOM 4120 O O . TYR C 1 59 ? 75.865 58.556 79.351 1.00 16.08 59 TYR C O 1
ATOM 4129 N N . LEU C 1 60 ? 76.283 56.351 79.499 1.00 14.37 60 LEU C N 1
ATOM 4130 C CA . LEU C 1 60 ? 77.677 56.527 79.889 1.00 14.93 60 LEU C CA 1
ATOM 4131 C C . LEU C 1 60 ? 78.487 57.164 78.766 1.00 17.07 60 LEU C C 1
ATOM 4132 O O . LEU C 1 60 ? 79.202 58.143 78.983 1.00 14.59 60 LEU C O 1
ATOM 4137 N N . ALA C 1 61 ? 78.361 56.612 77.564 1.00 14.27 61 ALA C N 1
ATOM 4138 C CA . ALA C 1 61 ? 79.102 57.113 76.411 1.00 17.15 61 ALA C CA 1
ATOM 4139 C C . ALA C 1 61 ? 78.748 58.561 76.083 1.00 18.58 61 ALA C C 1
ATOM 4140 O O . ALA C 1 61 ? 79.596 59.325 75.628 1.00 21.52 61 ALA C O 1
ATOM 4142 N N . GLN C 1 62 ? 77.494 58.932 76.322 1.00 17.22 62 GLN C N 1
ATOM 4143 C CA . GLN C 1 62 ? 77.027 60.288 76.055 1.00 17.43 62 GLN C CA 1
ATOM 4144 C C . GLN C 1 62 ? 77.621 61.305 77.022 1.00 14.95 62 GLN C C 1
ATOM 4145 O O . GLN C 1 62 ? 77.867 62.452 76.650 1.00 16.77 62 GLN C O 1
ATOM 4151 N N . ASN C 1 63 ? 77.851 60.884 78.262 1.00 14.32 63 ASN C N 1
ATOM 4152 C CA . ASN C 1 63 ? 78.233 61.818 79.320 1.00 15.79 63 ASN C CA 1
ATOM 4153 C C . ASN C 1 63 ? 79.685 61.745 79.786 1.00 14.23 63 ASN C C 1
ATOM 4154 O O . ASN C 1 63 ? 80.090 62.488 80.678 1.00 14.41 63 ASN C O 1
ATOM 4159 N N . ILE C 1 64 ? 80.468 60.855 79.190 1.00 12.93 64 ILE C N 1
ATOM 4160 C CA . ILE C 1 64 ? 81.863 60.707 79.591 1.00 14.49 64 ILE C CA 1
ATOM 4161 C C . ILE C 1 64 ? 82.810 61.357 78.588 1.00 14.46 64 ILE C C 1
ATOM 4162 O O . ILE C 1 64 ? 82.872 60.958 77.425 1.00 19.55 64 ILE C O 1
ATOM 4167 N N . MET C 1 65 ? 83.532 62.372 79.051 1.00 13.40 65 MET C N 1
ATOM 4168 C CA . MET C 1 65 ? 84.498 63.090 78.228 1.00 14.46 65 MET C CA 1
ATOM 4169 C C . MET C 1 65 ? 85.573 62.149 77.698 1.00 14.46 65 MET C C 1
ATOM 4170 O O . MET C 1 65 ? 86.281 61.512 78.474 1.00 10.68 65 MET C O 1
ATOM 4175 N N . GLY C 1 66 ? 85.676 62.056 76.375 1.00 14.11 66 GLY C N 1
ATOM 4176 C CA . GLY C 1 66 ? 86.694 61.243 75.737 1.00 9.24 66 GLY C CA 1
ATOM 4177 C C . GLY C 1 66 ? 86.254 59.833 75.388 1.00 13.16 66 GLY C C 1
ATOM 4178 O O . GLY C 1 66 ? 87.015 59.077 74.786 1.00 13.09 66 GLY C O 1
ATOM 4179 N N . ALA C 1 67 ? 85.028 59.476 75.763 1.00 11.28 67 ALA C N 1
ATOM 4180 C CA . ALA C 1 67 ? 84.506 58.132 75.512 1.00 16.83 67 ALA C CA 1
ATOM 4181 C C . ALA C 1 67 ? 84.453 57.800 74.019 1.00 19.36 67 ALA C C 1
ATOM 4182 O O . ALA C 1 67 ? 83.962 58.593 73.216 1.00 17.82 67 ALA C O 1
ATOM 4184 N N . LYS C 1 68 ? 84.954 56.622 73.655 1.00 18.80 68 LYS C N 1
ATOM 4185 C CA . LYS C 1 68 ? 85.024 56.219 72.252 1.00 18.53 68 LYS C CA 1
ATOM 4186 C C . LYS C 1 68 ? 84.306 54.902 71.973 1.00 19.08 68 LYS C C 1
ATOM 4187 O O . LYS C 1 68 ? 83.777 54.693 70.884 1.00 20.42 68 LYS C O 1
ATOM 4193 N N . LEU C 1 69 ? 84.301 54.011 72.956 1.00 15.27 69 LEU C N 1
ATOM 4194 C CA . LEU C 1 69 ? 83.728 52.688 72.769 1.00 13.85 69 LEU C CA 1
ATOM 4195 C C . LEU C 1 69 ? 83.306 52.100 74.105 1.00 17.22 69 LEU C C 1
ATOM 4196 O O . LEU C 1 69 ? 84.054 52.140 75.078 1.00 13.10 69 LEU C O 1
ATOM 4201 N N . VAL C 1 70 ? 82.097 51.554 74.141 1.00 21.31 70 VAL C N 1
ATOM 4202 C CA . VAL C 1 70 ? 81.610 50.856 75.318 1.00 15.61 70 VAL C CA 1
ATOM 4203 C C . VAL C 1 70 ? 81.377 49.405 74.939 1.00 16.68 70 VAL C C 1
ATOM 4204 O O . VAL C 1 70 ? 80.918 49.120 73.841 1.00 22.77 70 VAL C O 1
ATOM 4208 N N . TYR C 1 71 ? 81.722 48.487 75.833 1.00 14.10 71 TYR C N 1
ATOM 4209 C CA . TYR C 1 71 ? 81.510 47.069 75.587 1.00 16.22 71 TYR C CA 1
ATOM 4210 C C . TYR C 1 71 ? 80.720 46.454 76.734 1.00 20.79 71 TYR C C 1
ATOM 4211 O O . TYR C 1 71 ? 81.044 46.664 77.903 1.00 21.07 71 TYR C O 1
ATOM 4220 N N . HIS C 1 72 ? 79.676 45.705 76.399 1.00 24.29 72 HIS C N 1
ATOM 4221 C CA . HIS C 1 72 ? 78.855 45.061 77.418 1.00 18.93 72 HIS C CA 1
ATOM 4222 C C . HIS C 1 72 ? 78.794 43.548 77.265 1.00 17.51 72 HIS C C 1
ATOM 4223 O O . HIS C 1 72 ? 78.794 43.018 76.156 1.00 19.93 72 HIS C O 1
ATOM 4230 N N . GLN C 1 73 ? 78.739 42.867 78.403 1.00 18.25 73 GLN C N 1
ATOM 4231 C CA . GLN C 1 73 ? 78.532 41.430 78.452 1.00 18.81 73 GLN C CA 1
ATOM 4232 C C . GLN C 1 73 ? 78.219 41.040 79.886 1.00 21.04 73 GLN C C 1
ATOM 4233 O O . GLN C 1 73 ? 78.847 41.550 80.816 1.00 15.96 73 GLN C O 1
ATOM 4239 N N . SER C 1 74 ? 77.253 40.138 80.054 1.00 16.05 74 SER C N 1
ATOM 4240 C CA . SER C 1 74 ? 76.803 39.723 81.375 1.00 16.55 74 SER C CA 1
ATOM 4241 C C . SER C 1 74 ? 76.402 40.956 82.180 1.00 19.28 74 SER C C 1
ATOM 4242 O O . SER C 1 74 ? 75.552 41.732 81.749 1.00 19.11 74 SER C O 1
ATOM 4245 N N . ASP C 1 75 ? 77.038 41.157 83.328 1.00 21.24 75 ASP C N 1
ATOM 4246 C CA . ASP C 1 75 ? 76.738 42.323 84.151 1.00 24.21 75 ASP C CA 1
ATOM 4247 C C . ASP C 1 75 ? 77.894 43.327 84.215 1.00 21.52 75 ASP C C 1
ATOM 4248 O O . ASP C 1 75 ? 78.022 44.071 85.189 1.00 17.99 75 ASP C O 1
ATOM 4253 N N . GLU C 1 76 ? 78.726 43.360 83.179 1.00 19.12 76 GLU C N 1
ATOM 4254 C CA . GLU C 1 76 ? 79.875 44.262 83.182 1.00 20.92 76 GLU C CA 1
ATOM 4255 C C . GLU C 1 76 ? 79.890 45.238 82.006 1.00 18.73 76 GLU C C 1
ATOM 4256 O O . GLU C 1 76 ? 79.443 44.919 80.904 1.00 19.97 76 GLU C O 1
ATOM 4262 N N . ILE C 1 77 ? 80.413 46.433 82.257 1.00 17.08 77 ILE C N 1
ATOM 4263 C CA . ILE C 1 77 ? 80.509 47.469 81.236 1.00 15.75 77 ILE C CA 1
ATOM 4264 C C . ILE C 1 77 ? 81.919 48.056 81.172 1.00 14.40 77 ILE C C 1
ATOM 4265 O O . ILE C 1 77 ? 82.382 48.683 82.124 1.00 12.92 77 ILE C O 1
ATOM 4270 N N . SER C 1 78 ? 82.597 47.848 80.048 1.00 14.91 78 SER C N 1
ATOM 4271 C CA . SER C 1 78 ? 83.930 48.411 79.839 1.00 12.88 78 SER C CA 1
ATOM 4272 C C . SER C 1 78 ? 83.873 49.631 78.925 1.00 12.82 78 SER C C 1
ATOM 4273 O O . SER C 1 78 ? 83.278 49.583 77.851 1.00 13.13 78 SER C O 1
ATOM 4276 N N . ILE C 1 79 ? 84.498 50.723 79.355 1.00 14.21 79 ILE C N 1
ATOM 4277 C CA . ILE C 1 79 ? 84.495 51.954 78.573 1.00 10.53 79 ILE C CA 1
ATOM 4278 C C . ILE C 1 79 ? 85.900 52.382 78.169 1.00 10.62 79 ILE C C 1
ATOM 4279 O O . ILE C 1 79 ? 86.787 52.505 79.012 1.00 11.65 79 ILE C O 1
ATOM 4284 N N . LEU C 1 80 ? 86.095 52.608 76.873 1.00 15.62 80 LEU C N 1
ATOM 4285 C CA . LEU C 1 80 ? 87.348 53.156 76.369 1.00 9.71 80 LEU C CA 1
ATOM 4286 C C . LEU C 1 80 ? 87.276 54.676 76.322 1.00 13.43 80 LEU C C 1
ATOM 4287 O O . LEU C 1 80 ? 86.366 55.249 75.717 1.00 14.78 80 LEU C O 1
ATOM 4292 N N . ILE C 1 81 ? 88.238 55.321 76.971 1.00 10.02 81 ILE C N 1
ATOM 4293 C CA . ILE C 1 81 ? 88.322 56.772 76.990 1.00 10.03 81 ILE C CA 1
ATOM 4294 C C . ILE C 1 81 ? 89.684 57.196 76.465 1.00 14.39 81 ILE C C 1
ATOM 4295 O O . ILE C 1 81 ? 90.701 56.612 76.837 1.00 15.17 81 ILE C O 1
ATOM 4300 N N . THR C 1 82 ? 89.706 58.200 75.594 1.00 13.91 82 THR C N 1
ATOM 4301 C CA . THR C 1 82 ? 90.966 58.762 75.120 1.00 12.49 82 THR C CA 1
ATOM 4302 C C . THR C 1 82 ? 91.024 60.250 75.432 1.00 13.50 82 THR C C 1
ATOM 4303 O O . THR C 1 82 ? 89.994 60.916 75.512 1.00 14.17 82 THR C O 1
ATOM 4307 N N . ASN C 1 83 ? 92.235 60.767 75.612 1.00 12.50 83 ASN C N 1
ATOM 4308 C CA . ASN C 1 83 ? 92.420 62.172 75.947 1.00 14.12 83 ASN C CA 1
ATOM 4309 C C . ASN C 1 83 ? 93.592 62.783 75.188 1.00 16.74 83 ASN C C 1
ATOM 4310 O O . ASN C 1 83 ? 94.198 63.754 75.634 1.00 17.70 83 ASN C O 1
ATOM 4315 N N . TYR C 1 84 ? 93.907 62.201 74.037 1.00 16.29 84 TYR C N 1
ATOM 4316 C CA . TYR C 1 84 ? 95.028 62.665 73.230 1.00 19.92 84 TYR C CA 1
ATOM 4317 C C . TYR C 1 84 ? 94.614 62.922 71.784 1.00 24.29 84 TYR C C 1
ATOM 4318 O O . TYR C 1 84 ? 95.432 62.826 70.871 1.00 26.64 84 TYR C O 1
ATOM 4327 N N . ASP C 1 85 ? 93.339 63.244 71.589 1.00 26.27 85 ASP C N 1
ATOM 4328 C CA . ASP C 1 85 ? 92.801 63.523 70.263 1.00 29.78 85 ASP C CA 1
ATOM 4329 C C . ASP C 1 85 ? 93.479 64.747 69.663 1.00 31.85 85 ASP C C 1
ATOM 4330 O O . ASP C 1 85 ? 93.813 64.769 68.479 1.00 39.52 85 ASP C O 1
ATOM 4335 N N . LYS C 1 86 ? 93.676 65.766 70.492 1.00 30.94 86 LYS C N 1
ATOM 4336 C CA . LYS C 1 86 ? 94.391 66.968 70.086 1.00 33.47 86 LYS C CA 1
ATOM 4337 C C . LYS C 1 86 ? 95.457 67.295 71.121 1.00 37.36 86 LYS C C 1
ATOM 4338 O O . LYS C 1 86 ? 95.552 66.636 72.157 1.00 36.93 86 LYS C O 1
ATOM 4344 N N . LEU C 1 87 ? 96.254 68.319 70.839 1.00 38.67 87 LEU C N 1
ATOM 4345 C CA . LEU C 1 87 ? 97.277 68.773 71.773 1.00 36.47 87 LEU C CA 1
ATOM 4346 C C . LEU C 1 87 ? 96.645 69.511 72.951 1.00 36.39 87 LEU C C 1
ATOM 4347 O O . LEU C 1 87 ? 97.283 69.714 73.983 1.00 43.44 87 LEU C O 1
ATOM 4352 N N . THR C 1 88 ? 95.386 69.903 72.790 1.00 32.06 88 THR C N 1
ATOM 4353 C CA . THR C 1 88 ? 94.690 70.698 73.796 1.00 35.74 88 THR C CA 1
ATOM 4354 C C . THR C 1 88 ? 93.595 69.911 74.517 1.00 33.00 88 THR C C 1
ATOM 4355 O O . THR C 1 88 ? 92.835 70.475 75.307 1.00 34.41 88 THR C O 1
ATOM 4359 N N . THR C 1 89 ? 93.517 68.612 74.244 1.00 30.35 89 THR C N 1
ATOM 4360 C CA . THR C 1 89 ? 92.479 67.762 74.822 1.00 32.13 89 THR C CA 1
ATOM 4361 C C . THR C 1 89 ? 92.618 67.616 76.338 1.00 28.60 89 THR C C 1
ATOM 4362 O O . THR C 1 89 ? 93.690 67.283 76.843 1.00 28.50 89 THR C O 1
ATOM 4366 N N . GLN C 1 90 ? 91.526 67.873 77.054 1.00 25.24 90 GLN C N 1
ATOM 4367 C CA . GLN C 1 90 ? 91.491 67.724 78.507 1.00 22.86 90 GLN C CA 1
ATOM 4368 C C . GLN C 1 90 ? 91.054 66.318 78.908 1.00 16.66 90 GLN C C 1
ATOM 4369 O O . GLN C 1 90 ? 90.535 65.561 78.089 1.00 23.24 90 GLN C O 1
ATOM 4375 N N . SER C 1 9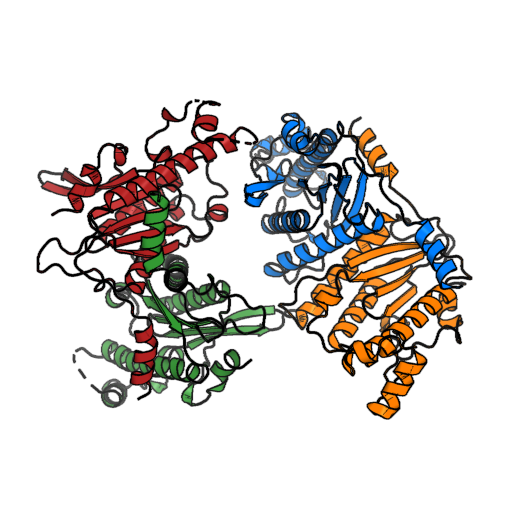1 ? 91.261 65.972 80.173 1.00 14.10 91 SER C N 1
ATOM 4376 C CA . SER C 1 91 ? 90.830 64.675 80.683 1.00 13.74 91 SER C CA 1
ATOM 4377 C C . SER C 1 91 ? 89.586 64.813 81.552 1.00 12.75 91 SER C C 1
ATOM 4378 O O . SER C 1 91 ? 89.427 65.800 82.273 1.00 13.12 91 SER C O 1
ATOM 4381 N N . TRP C 1 92 ? 88.705 63.820 81.470 1.00 11.89 92 TRP C N 1
ATOM 4382 C CA . TRP C 1 92 ? 87.527 63.754 82.328 1.00 12.34 92 TRP C CA 1
ATOM 4383 C C . TRP C 1 92 ? 87.969 63.790 83.788 1.00 9.92 92 TRP C C 1
ATOM 4384 O O . TRP C 1 92 ? 88.710 62.913 84.234 1.00 10.91 92 TRP C O 1
ATOM 4395 N N . PHE C 1 93 ? 87.534 64.819 84.514 1.00 10.60 93 PHE C N 1
ATOM 4396 C CA . PHE C 1 93 ? 87.891 65.009 85.923 1.00 10.40 93 PHE C CA 1
ATOM 4397 C C . PHE C 1 93 ? 89.397 65.134 86.146 1.00 12.84 93 PHE C C 1
ATOM 4398 O O . PHE C 1 93 ? 89.902 64.789 87.218 1.00 12.80 93 PHE C O 1
ATOM 4406 N N . GLU C 1 94 ? 90.102 65.634 85.133 1.00 11.63 94 GLU C N 1
ATOM 4407 C CA . GLU C 1 94 ? 91.555 65.778 85.185 1.00 14.53 94 GLU C CA 1
ATOM 4408 C C . GLU C 1 94 ? 92.232 64.449 85.504 1.00 11.94 94 GLU C C 1
ATOM 4409 O O . GLU C 1 94 ? 93.269 64.414 86.165 1.00 10.97 94 GLU C O 1
ATOM 4415 N N . ASN C 1 95 ? 91.619 63.365 85.036 1.00 10.21 95 ASN C N 1
ATOM 4416 C CA . ASN C 1 95 ? 92.150 62.013 85.208 1.00 9.34 95 ASN C CA 1
ATOM 4417 C C . ASN C 1 95 ? 92.242 61.537 86.658 1.00 7.03 95 ASN C C 1
ATOM 4418 O O . ASN C 1 95 ? 92.997 60.617 86.969 1.00 5.73 95 ASN C O 1
ATOM 4423 N N . ASN C 1 96 ? 91.467 62.167 87.536 1.00 7.38 96 ASN C N 1
ATOM 4424 C CA . ASN C 1 96 ? 91.345 61.725 88.920 1.00 6.42 96 ASN C CA 1
ATOM 4425 C C . ASN C 1 96 ? 90.770 60.312 88.989 1.00 5.97 96 ASN C C 1
ATOM 4426 O O . ASN C 1 96 ? 89.647 60.071 88.554 1.00 7.16 96 ASN C O 1
ATOM 4431 N N . LEU C 1 97 ? 91.546 59.390 89.548 1.00 5.16 97 LEU C N 1
ATOM 4432 C CA . LEU C 1 97 ? 91.191 57.977 89.594 1.00 5.04 97 LEU C CA 1
ATOM 4433 C C . LEU C 1 97 ? 89.895 57.694 90.357 1.00 7.73 97 LEU C C 1
ATOM 4434 O O . LEU C 1 97 ? 89.004 57.020 89.844 1.00 5.58 97 LEU C O 1
ATOM 4439 N N . GLN C 1 98 ? 89.794 58.197 91.584 1.00 5.95 98 GLN C N 1
ATOM 4440 C CA . GLN C 1 98 ? 88.629 57.913 92.416 1.00 6.32 98 GLN C CA 1
ATOM 4441 C C . GLN C 1 98 ? 87.369 58.581 91.882 1.00 8.24 98 GLN C C 1
ATOM 4442 O O . GLN C 1 98 ? 86.265 58.061 92.046 1.00 6.41 98 GLN C O 1
ATOM 4448 N N . LYS C 1 99 ? 87.533 59.733 91.243 1.00 4.87 99 LYS C N 1
ATOM 4449 C CA . LYS C 1 99 ? 86.390 60.455 90.715 1.00 8.18 99 LYS C CA 1
ATOM 4450 C C . LYS C 1 99 ? 85.858 59.770 89.463 1.00 7.22 99 LYS C C 1
ATOM 4451 O O . LYS C 1 99 ? 84.654 59.596 89.310 1.00 5.87 99 LYS C O 1
ATOM 4457 N N . ILE C 1 100 ? 86.764 59.367 88.580 1.00 7.28 100 ILE C N 1
ATOM 4458 C CA . ILE C 1 100 ? 86.386 58.662 87.359 1.00 6.98 100 ILE C CA 1
ATOM 4459 C C . ILE C 1 100 ? 85.699 57.334 87.662 1.00 7.35 100 ILE C C 1
ATOM 4460 O O . ILE C 1 100 ? 84.685 56.998 87.052 1.00 7.64 100 ILE C O 1
ATOM 4465 N N . ALA C 1 101 ? 86.244 56.586 88.615 1.00 5.57 101 ALA C N 1
ATOM 4466 C CA . ALA C 1 101 ? 85.695 55.278 88.954 1.00 5.78 101 ALA C CA 1
ATOM 4467 C C . ALA C 1 101 ? 84.321 55.375 89.612 1.00 3.12 101 ALA C C 1
ATOM 4468 O O . ALA C 1 101 ? 83.441 54.559 89.350 1.00 3.40 101 ALA C O 1
ATOM 4470 N N . SER C 1 102 ? 84.144 56.372 90.471 1.00 7.11 102 SER C N 1
ATOM 4471 C CA . SER C 1 102 ? 82.926 56.478 91.264 1.00 5.11 102 SER C CA 1
ATOM 4472 C C . SER C 1 102 ? 81.785 57.114 90.480 1.00 8.40 102 SER C C 1
ATOM 4473 O O . SER C 1 102 ? 80.648 56.645 90.546 1.00 9.64 102 SER C O 1
ATOM 4476 N N . VAL C 1 103 ? 82.085 58.173 89.735 1.00 7.34 103 VAL C N 1
ATOM 4477 C CA . VAL C 1 103 ? 81.068 58.825 88.913 1.00 8.87 103 VAL C CA 1
ATOM 4478 C C . VAL C 1 103 ? 80.583 57.892 87.802 1.00 10.82 103 VAL C C 1
ATOM 4479 O O . VAL C 1 103 ? 79.399 57.881 87.461 1.00 7.81 103 VAL C O 1
ATOM 4483 N N . SER C 1 104 ? 81.498 57.096 87.254 1.00 9.68 104 SER C N 1
ATOM 4484 C CA . SER C 1 104 ? 81.127 56.080 86.275 1.00 9.71 104 SER C CA 1
ATOM 4485 C C . SER C 1 104 ? 80.100 55.128 86.871 1.00 10.43 104 SER C C 1
ATOM 4486 O O . SER C 1 104 ? 79.050 54.885 86.281 1.00 8.61 104 SER C O 1
ATOM 4489 N N . ALA C 1 105 ? 80.419 54.593 88.046 1.00 6.80 105 ALA C N 1
ATOM 4490 C CA . ALA C 1 105 ? 79.530 53.677 88.743 1.00 10.38 105 ALA C CA 1
ATOM 4491 C C . ALA C 1 105 ? 78.210 54.358 89.115 1.00 9.01 105 ALA C C 1
ATOM 4492 O O . ALA C 1 105 ? 77.162 53.722 89.118 1.00 8.08 105 ALA C O 1
ATOM 4494 N N . SER C 1 106 ? 78.277 55.650 89.427 1.00 6.54 106 SER C N 1
ATOM 4495 C CA . SER C 1 106 ? 77.100 56.422 89.802 1.00 7.92 106 SER C CA 1
ATOM 4496 C C . SER C 1 106 ? 76.190 56.663 88.605 1.00 12.81 106 SER C C 1
ATOM 4497 O O . SER C 1 106 ? 74.973 56.485 88.696 1.00 12.42 106 SER C O 1
ATOM 4500 N N . MET C 1 107 ? 76.786 57.079 87.490 1.00 11.29 107 MET C N 1
ATOM 4501 C CA . MET C 1 107 ? 76.054 57.243 86.242 1.00 9.28 107 MET C CA 1
ATOM 4502 C C . MET C 1 107 ? 75.376 55.929 85.875 1.00 13.39 107 MET C C 1
ATOM 4503 O O . MET C 1 107 ? 74.191 55.903 85.531 1.00 11.73 107 MET C O 1
ATOM 4508 N N . ALA C 1 108 ? 76.132 54.840 85.967 1.00 8.85 108 ALA C N 1
ATOM 4509 C CA . ALA C 1 108 ? 75.604 53.513 85.683 1.00 11.15 108 ALA C CA 1
ATOM 4510 C C . ALA C 1 108 ? 74.418 53.198 86.586 1.00 16.39 108 ALA C C 1
ATOM 4511 O O . ALA C 1 108 ? 73.374 52.745 86.119 1.00 14.86 108 ALA C O 1
ATOM 4513 N N . THR C 1 109 ? 74.583 53.466 87.877 1.00 11.92 109 THR C N 1
ATOM 4514 C CA . THR C 1 109 ? 73.561 53.166 88.875 1.00 12.66 109 THR C CA 1
ATOM 4515 C C . THR C 1 109 ? 72.256 53.922 88.632 1.00 14.11 109 THR C C 1
ATOM 4516 O O . THR C 1 109 ? 71.173 53.337 88.680 1.00 10.38 109 THR C O 1
ATOM 4520 N N . ALA C 1 110 ? 72.368 55.221 88.369 1.00 13.12 110 ALA C N 1
ATOM 4521 C CA . ALA C 1 110 ? 71.199 56.072 88.175 1.00 11.42 110 ALA C CA 1
ATOM 4522 C C . ALA C 1 110 ? 70.372 55.636 86.972 1.00 15.79 110 ALA C C 1
ATOM 4523 O O . ALA C 1 110 ? 69.165 55.426 87.083 1.00 14.11 110 ALA C O 1
ATOM 4525 N N . LYS C 1 111 ? 71.031 55.504 85.825 1.00 16.39 111 LYS C N 1
ATOM 4526 C CA . LYS C 1 111 ? 70.352 55.148 84.588 1.00 13.70 111 LYS C CA 1
ATOM 4527 C C . LYS C 1 111 ? 69.779 53.738 84.638 1.00 16.06 111 LYS C C 1
ATOM 4528 O O . LYS C 1 111 ? 68.620 53.525 84.284 1.00 18.89 111 LYS C O 1
ATOM 4534 N N . PHE C 1 112 ? 70.588 52.781 85.082 1.00 18.85 112 PHE C N 1
ATOM 4535 C CA . PHE C 1 112 ? 70.166 51.383 85.114 1.00 18.48 112 PHE C CA 1
ATOM 4536 C C . PHE C 1 112 ? 68.927 51.165 85.985 1.00 21.30 112 PHE C C 1
ATOM 4537 O O . PHE C 1 112 ? 68.010 50.444 85.593 1.00 21.10 112 PHE C O 1
ATOM 4545 N N . ASN C 1 113 ? 68.902 51.784 87.161 1.00 17.13 113 ASN C N 1
ATOM 4546 C CA . ASN C 1 113 ? 67.753 51.649 88.049 1.00 18.93 113 ASN C CA 1
ATOM 4547 C C . ASN C 1 113 ? 66.500 52.300 87.480 1.00 22.15 113 ASN C C 1
ATOM 4548 O O . ASN C 1 113 ? 65.398 51.792 87.661 1.00 22.11 113 ASN C O 1
ATOM 4553 N N . GLU C 1 114 ? 66.673 53.423 86.790 1.00 21.53 114 GLU C N 1
ATOM 4554 C CA . GLU C 1 114 ? 65.541 54.136 86.210 1.00 20.64 114 GLU C CA 1
ATOM 4555 C C . GLU C 1 114 ? 64.889 53.318 85.097 1.00 25.89 114 GLU C C 1
ATOM 4556 O O . GLU C 1 114 ? 63.668 53.175 85.054 1.00 28.70 114 GLU C O 1
ATOM 4562 N N . VAL C 1 115 ? 65.712 52.779 84.204 1.00 21.54 115 VAL C N 1
ATOM 4563 C CA . VAL C 1 115 ? 65.223 51.954 83.109 1.00 23.06 115 VAL C CA 1
ATOM 4564 C C . VAL C 1 115 ? 64.547 50.695 83.640 1.00 29.92 115 VAL C C 1
ATOM 4565 O O . VAL C 1 115 ? 63.470 50.312 83.182 1.00 35.59 115 VAL C O 1
ATOM 4569 N N . MET C 1 116 ? 65.179 50.066 84.623 1.00 25.48 116 MET C N 1
ATOM 4570 C CA . MET C 1 116 ? 64.691 48.804 85.161 1.00 26.50 116 MET C CA 1
ATOM 4571 C C . MET C 1 116 ? 63.380 48.959 85.935 1.00 34.38 116 MET C C 1
ATOM 4572 O O . MET C 1 116 ? 62.534 48.066 85.913 1.00 32.58 116 MET C O 1
ATOM 4577 N N . ARG C 1 117 ? 63.197 50.095 86.588 1.00 32.96 117 ARG C N 1
ATOM 4578 C CA . ARG C 1 117 ? 62.021 50.347 87.403 1.00 34.95 117 ARG C CA 1
ATOM 4579 C C . ARG C 1 117 ? 60.758 50.333 86.558 1.00 38.24 117 ARG C C 1
ATOM 4580 O O . ARG C 1 117 ? 59.679 50.036 87.051 1.00 44.02 117 ARG C O 1
ATOM 4588 N N . GLU C 1 118 ? 60.895 50.702 85.296 1.00 33.85 118 GLU C N 1
ATOM 4589 C CA . GLU C 1 118 ? 59.745 50.848 84.410 1.00 36.13 118 GLU C CA 1
ATOM 4590 C C . GLU C 1 118 ? 58.920 49.566 84.362 1.00 37.94 118 GLU C C 1
ATOM 4591 O O . GLU C 1 118 ? 57.764 49.549 84.782 1.00 39.60 118 GLU C O 1
ATOM 4594 N N . LYS C 1 119 ? 59.524 48.494 83.856 1.00 34.97 119 LYS C N 1
ATOM 4595 C CA . LYS C 1 119 ? 58.844 47.208 83.753 1.00 33.76 119 LYS C CA 1
ATOM 4596 C C . LYS C 1 119 ? 58.824 46.472 85.090 1.00 40.08 119 LYS C C 1
ATOM 4597 O O . LYS C 1 119 ? 57.931 45.665 85.349 1.00 44.17 119 LYS C O 1
ATOM 4600 N N . TYR C 1 120 ? 59.808 46.755 85.937 1.00 37.72 120 TYR C N 1
ATOM 4601 C CA . TYR C 1 120 ? 59.946 46.043 87.203 1.00 36.51 120 TYR C CA 1
ATOM 4602 C C . TYR C 1 120 ? 60.084 47.007 88.376 1.00 40.32 120 TYR C C 1
ATOM 4603 O O . TYR C 1 120 ? 61.184 47.211 88.886 1.00 45.02 120 TYR C O 1
ATOM 4612 N N . PRO C 1 121 ? 58.962 47.594 88.816 1.00 44.56 121 PRO C N 1
ATOM 4613 C CA . PRO C 1 121 ? 58.981 48.597 89.886 1.00 41.54 121 PRO C CA 1
ATOM 4614 C C . PRO C 1 121 ? 59.228 47.995 91.268 1.00 37.92 121 PRO C C 1
ATOM 4615 O O . PRO C 1 121 ? 59.523 48.732 92.206 1.00 44.22 121 PRO C O 1
ATOM 4619 N N . ASP C 1 122 ? 59.107 46.677 91.391 1.00 41.59 122 ASP C N 1
ATOM 4620 C CA . ASP C 1 122 ? 59.298 46.018 92.679 1.00 46.39 122 ASP C CA 1
ATOM 4621 C C . ASP C 1 122 ? 60.686 45.393 92.783 1.00 42.21 122 ASP C C 1
ATOM 4622 O O . ASP C 1 122 ? 61.016 44.745 93.777 1.00 40.92 122 ASP C O 1
ATOM 4624 N N . LYS C 1 123 ? 61.493 45.588 91.746 1.00 38.09 123 LYS C N 1
ATOM 4625 C CA . LYS C 1 123 ? 62.861 45.089 91.735 1.00 35.74 123 LYS C CA 1
ATOM 4626 C C . LYS C 1 123 ? 63.694 45.891 92.729 1.00 30.08 123 LYS C C 1
ATOM 4627 O O . LYS C 1 123 ? 63.618 47.119 92.753 1.00 32.64 123 LYS C O 1
ATOM 4633 N N . PRO C 1 124 ? 64.487 45.200 93.562 1.00 24.48 124 PRO C N 1
ATOM 4634 C CA . PRO C 1 124 ? 65.332 45.890 94.544 1.00 30.32 124 PRO C CA 1
ATOM 4635 C C . PRO C 1 124 ? 66.365 46.790 93.868 1.00 21.33 124 PRO C C 1
ATOM 4636 O O . PRO C 1 124 ? 66.643 46.617 92.682 1.00 19.19 124 PRO C O 1
ATOM 4640 N N . LEU C 1 125 ? 66.908 47.747 94.613 1.00 20.85 125 LEU C N 1
ATOM 4641 C CA . LEU C 1 125 ? 67.901 48.670 94.069 1.00 23.58 125 LEU C CA 1
ATOM 4642 C C . LEU C 1 125 ? 69.131 47.933 93.558 1.00 14.10 125 LEU C C 1
ATOM 4643 O O . LEU C 1 125 ? 69.657 47.046 94.229 1.00 18.11 125 LEU C O 1
ATOM 4648 N N . ALA C 1 126 ? 69.574 48.294 92.360 1.00 14.02 126 ALA C N 1
ATOM 4649 C CA . ALA C 1 126 ? 70.780 47.708 91.782 1.00 18.27 126 ALA C CA 1
ATOM 4650 C C . ALA C 1 126 ? 71.974 48.620 92.032 1.00 14.22 126 ALA C C 1
ATOM 4651 O O . ALA C 1 126 ? 71.853 49.846 91.984 1.00 12.54 126 ALA C O 1
ATOM 4653 N N . THR C 1 127 ? 73.126 48.021 92.311 1.00 14.27 127 THR C N 1
ATOM 4654 C CA . THR C 1 127 ? 74.343 48.793 92.536 1.00 12.71 127 THR C CA 1
ATOM 4655 C C . THR C 1 127 ? 75.508 48.264 91.707 1.00 11.09 127 THR C C 1
ATOM 4656 O O . THR C 1 127 ? 75.491 47.124 91.247 1.00 12.20 127 THR C O 1
ATOM 4660 N N . PHE C 1 128 ? 76.517 49.107 91.515 1.00 12.14 128 PHE C N 1
ATOM 4661 C CA . PHE C 1 128 ? 77.662 48.762 90.683 1.00 10.49 128 PHE C CA 1
ATOM 4662 C C . PHE C 1 128 ? 78.956 49.209 91.345 1.00 9.67 128 PHE C C 1
ATOM 4663 O O . PHE C 1 128 ? 78.957 50.124 92.156 1.00 8.38 128 PHE C O 1
ATOM 4671 N N . ASP C 1 129 ? 80.057 48.554 91.000 1.00 7.91 129 ASP C N 1
ATOM 4672 C CA . ASP C 1 129 ? 81.371 49.054 91.365 1.00 12.89 129 ASP C CA 1
ATOM 4673 C C . ASP C 1 129 ? 82.020 49.607 90.104 1.00 13.56 129 ASP C C 1
ATOM 4674 O O . ASP C 1 129 ? 81.550 49.350 88.996 1.00 13.06 129 ASP C O 1
ATOM 4679 N N . GLY C 1 130 ? 83.089 50.372 90.272 1.00 11.97 130 GLY C N 1
ATOM 4680 C CA . GLY C 1 130 ? 83.806 50.927 89.143 1.00 7.19 130 GLY C CA 1
ATOM 4681 C C . GLY C 1 130 ? 85.299 50.892 89.386 1.00 7.34 130 GLY C C 1
ATOM 4682 O O . GLY C 1 130 ? 85.753 51.085 90.513 1.00 3.39 130 GLY C O 1
ATOM 4683 N N . ARG C 1 131 ? 86.063 50.632 88.330 1.00 6.76 131 ARG C N 1
ATOM 4684 C CA . ARG C 1 131 ? 87.517 50.663 88.419 1.00 7.96 131 ARG C CA 1
ATOM 4685 C C . ARG C 1 131 ? 88.104 51.231 87.136 1.00 8.77 131 ARG C C 1
ATOM 4686 O O . ARG C 1 131 ? 87.599 50.974 86.041 1.00 8.56 131 ARG C O 1
ATOM 4694 N N . ALA C 1 132 ? 89.164 52.017 87.277 1.00 6.77 132 ALA C N 1
ATOM 4695 C CA . ALA C 1 132 ? 89.801 52.643 86.127 1.00 8.13 132 ALA C CA 1
ATOM 4696 C C . ALA C 1 132 ? 91.287 52.309 86.074 1.00 6.96 132 ALA C C 1
ATOM 4697 O O . ALA C 1 132 ? 91.885 51.912 87.073 1.00 6.13 132 ALA C O 1
ATOM 4699 N N . GLN C 1 133 ? 91.876 52.476 84.898 1.00 6.14 133 GLN C N 1
ATOM 4700 C CA . GLN C 1 133 ? 93.275 52.146 84.692 1.00 5.84 133 GLN C CA 1
ATOM 4701 C C . GLN C 1 133 ? 93.724 52.762 83.381 1.00 7.58 133 GLN C C 1
ATOM 4702 O O . GLN C 1 133 ? 92.914 53.316 82.638 1.00 5.74 133 GLN C O 1
ATOM 4708 N N . VAL C 1 134 ? 95.014 52.660 83.091 1.00 5.34 134 VAL C N 1
ATOM 4709 C CA . VAL C 1 134 ? 95.505 53.044 81.780 1.00 6.57 134 VAL C CA 1
ATOM 4710 C C . VAL C 1 134 ? 95.984 51.813 81.035 1.00 7.71 134 VAL C C 1
ATOM 4711 O O . VAL C 1 134 ? 96.251 50.770 81.635 1.00 9.51 134 VAL C O 1
ATOM 4715 N N . LEU C 1 135 ? 96.073 51.938 79.719 1.00 9.35 135 LEU C N 1
ATOM 4716 C CA . LEU C 1 135 ? 96.635 50.891 78.883 1.00 10.09 135 LEU C CA 1
ATOM 4717 C C . LEU C 1 135 ? 97.521 51.540 77.838 1.00 6.96 135 LEU C C 1
ATOM 4718 O O . LEU C 1 135 ? 97.247 52.653 77.397 1.00 7.32 135 LEU C O 1
ATOM 4723 N N . PRO C 1 136 ? 98.599 50.856 77.446 1.00 10.04 136 PRO C N 1
ATOM 4724 C CA . PRO C 1 136 ? 99.348 51.360 76.293 1.00 15.04 136 PRO C CA 1
ATOM 4725 C C . PRO C 1 136 ? 98.519 51.147 75.031 1.00 12.14 136 PRO C C 1
ATOM 4726 O O . PRO C 1 136 ? 97.616 50.307 75.035 1.00 13.01 136 PRO C O 1
ATOM 4730 N N . GLN C 1 137 ? 98.811 51.904 73.979 1.00 12.23 137 GLN C N 1
ATOM 4731 C CA . GLN C 1 137 ? 98.026 51.850 72.749 1.00 15.82 137 GLN C CA 1
ATOM 4732 C C . GLN C 1 137 ? 97.927 50.450 72.140 1.00 13.62 137 GLN C C 1
ATOM 4733 O O . GLN C 1 137 ? 96.864 50.057 71.656 1.00 16.09 137 GLN C O 1
ATOM 4739 N N . ASP C 1 138 ? 99.019 49.693 72.180 1.00 15.49 138 ASP C N 1
ATOM 4740 C CA . ASP C 1 138 ? 99.036 48.374 71.548 1.00 17.13 138 ASP C CA 1
ATOM 4741 C C . ASP C 1 138 ? 98.421 47.265 72.402 1.00 14.69 138 ASP C C 1
ATOM 4742 O O . ASP C 1 138 ? 98.569 46.083 72.092 1.00 22.63 138 ASP C O 1
ATOM 4747 N N . GLU C 1 139 ? 97.734 47.643 73.474 1.00 15.13 139 GLU C N 1
ATOM 4748 C CA . GLU C 1 139 ? 97.074 46.660 74.329 1.00 15.29 139 GLU C CA 1
ATOM 4749 C C . GLU C 1 139 ? 95.567 46.881 74.427 1.00 11.13 139 GLU C C 1
ATOM 4750 O O . GLU C 1 139 ? 94.854 46.063 75.008 1.00 15.22 139 GLU C O 1
ATOM 4756 N N . VAL C 1 140 ? 95.084 47.982 73.862 1.00 10.32 140 VAL C N 1
ATOM 4757 C CA . VAL C 1 140 ? 93.666 48.320 73.957 1.00 13.38 140 VAL C CA 1
ATOM 4758 C C . VAL C 1 140 ? 92.782 47.272 73.286 1.00 15.46 140 VAL C C 1
ATOM 4759 O O . VAL C 1 140 ? 91.808 46.802 73.875 1.00 12.06 140 VAL C O 1
ATOM 4763 N N . ALA C 1 141 ? 93.130 46.905 72.055 1.00 14.47 141 ALA C N 1
ATOM 4764 C CA . ALA C 1 141 ? 92.402 45.863 71.344 1.00 18.41 141 ALA C CA 1
ATOM 4765 C C . ALA C 1 141 ? 92.466 44.557 72.127 1.00 18.68 141 ALA C C 1
ATOM 4766 O O . ALA C 1 141 ? 91.454 43.876 72.301 1.00 17.10 141 ALA C O 1
ATOM 4768 N N . ASN C 1 142 ? 93.658 44.225 72.612 1.00 15.74 142 ASN C N 1
ATOM 4769 C CA . ASN C 1 142 ? 93.853 43.022 73.414 1.00 17.69 142 ASN C CA 1
ATOM 4770 C C . ASN C 1 142 ? 92.953 42.973 74.649 1.00 18.07 142 ASN C C 1
ATOM 4771 O O . ASN C 1 142 ? 92.530 41.896 75.073 1.00 18.50 142 ASN C O 1
ATOM 4776 N N . TYR C 1 143 ? 92.662 44.137 75.223 1.00 15.07 143 TYR C N 1
ATOM 4777 C CA . TYR C 1 143 ? 91.792 44.200 76.390 1.00 12.67 143 TYR C CA 1
ATOM 4778 C C . TYR C 1 143 ? 90.394 43.717 76.039 1.00 15.10 143 TYR C C 1
ATOM 4779 O O . TYR C 1 143 ? 89.799 42.918 76.762 1.00 18.03 143 TYR C O 1
ATOM 4788 N N . PHE C 1 144 ? 89.869 44.215 74.927 1.00 16.79 144 PHE C N 1
ATOM 4789 C CA . PHE C 1 144 ? 88.527 43.851 74.494 1.00 18.22 144 PHE C CA 1
ATOM 4790 C C . PHE C 1 144 ? 88.462 42.410 73.994 1.00 18.37 144 PHE C C 1
ATOM 4791 O O . PHE C 1 144 ? 87.439 41.744 74.139 1.00 19.88 144 PHE C O 1
ATOM 4799 N N . ILE C 1 145 ? 89.559 41.931 73.418 1.00 16.13 145 ILE C N 1
ATOM 4800 C CA . ILE C 1 145 ? 89.661 40.528 73.034 1.00 21.75 145 ILE C CA 1
ATOM 4801 C C . ILE C 1 145 ? 89.566 39.665 74.286 1.00 25.42 145 ILE C C 1
ATOM 4802 O O . ILE C 1 145 ? 88.883 38.638 74.309 1.00 26.30 145 ILE C O 1
ATOM 4807 N N . TRP C 1 146 ? 90.251 40.111 75.332 1.00 20.18 146 TRP C N 1
ATOM 4808 C CA . TRP C 1 146 ? 90.250 39.442 76.624 1.00 19.77 146 TRP C CA 1
ATOM 4809 C C . TRP C 1 146 ? 88.850 39.423 77.240 1.00 19.53 146 TRP C C 1
ATOM 4810 O O . TRP C 1 146 ? 88.407 38.402 77.767 1.00 18.69 146 TRP C O 1
ATOM 4821 N N . ARG C 1 147 ? 88.153 40.551 77.161 1.00 17.25 147 ARG C N 1
ATOM 4822 C CA . ARG C 1 147 ? 86.791 40.639 77.680 1.00 23.19 147 ARG C CA 1
ATOM 4823 C C . ARG C 1 147 ? 85.824 39.768 76.877 1.00 24.19 147 ARG C C 1
ATOM 4824 O O . ARG C 1 147 ? 84.896 39.179 77.436 1.00 21.37 147 ARG C O 1
ATOM 4832 N N . GLN C 1 148 ? 86.048 39.688 75.568 1.00 21.93 148 GLN C N 1
ATOM 4833 C CA . GLN C 1 148 ? 85.217 38.862 74.694 1.00 27.37 148 GLN C CA 1
ATOM 4834 C C . GLN C 1 148 ? 85.388 37.376 74.982 1.00 26.07 148 GLN C C 1
ATOM 4835 O O . GLN C 1 148 ? 84.440 36.601 74.865 1.00 24.39 148 GLN C O 1
ATOM 4841 N N . GLN C 1 149 ? 86.600 36.977 75.349 1.00 23.49 149 GLN C N 1
ATOM 4842 C CA . GLN C 1 149 ? 86.862 35.577 75.658 1.00 27.22 149 GLN C CA 1
ATOM 4843 C C . GLN C 1 149 ? 86.184 35.173 76.963 1.00 28.46 149 GLN C C 1
ATOM 4844 O O . GLN C 1 149 ? 85.631 34.080 77.073 1.00 31.75 149 GLN C O 1
ATOM 4850 N N . ASP C 1 150 ? 86.213 36.070 77.942 1.00 25.48 150 ASP C N 1
ATOM 4851 C CA . ASP C 1 150 ? 85.496 35.856 79.192 1.00 25.50 150 ASP C CA 1
ATOM 4852 C C . ASP C 1 150 ? 83.993 35.850 78.928 1.00 33.59 150 ASP C C 1
ATOM 4853 O O . ASP C 1 150 ? 83.231 35.172 79.618 1.00 28.40 150 ASP C O 1
ATOM 4858 N N . ALA C 1 151 ? 83.579 36.609 77.917 1.00 30.22 151 ALA C N 1
ATOM 4859 C CA . ALA C 1 151 ? 82.181 36.676 77.508 1.00 28.88 151 ALA C CA 1
ATOM 4860 C C . ALA C 1 151 ? 81.690 35.325 77.000 1.00 32.93 151 ALA C C 1
ATOM 4861 O O . ALA C 1 151 ? 80.637 34.840 77.416 1.00 29.67 151 ALA C O 1
ATOM 4863 N N . SER C 1 152 ? 82.459 34.728 76.095 1.00 28.13 152 SER C N 1
ATOM 4864 C CA . SER C 1 152 ? 82.104 33.441 75.512 1.00 30.46 152 SER C CA 1
ATOM 4865 C C . SER C 1 152 ? 82.141 32.324 76.550 1.00 36.50 152 SER C C 1
ATOM 4866 O O . SER C 1 152 ? 81.286 31.438 76.547 1.00 36.66 152 SER C O 1
ATOM 4869 N N . LYS C 1 153 ? 83.133 32.370 77.434 1.00 29.35 153 LYS C N 1
ATOM 4870 C CA . LYS C 1 153 ? 83.253 31.374 78.491 1.00 30.77 153 LYS C CA 1
ATOM 4871 C C . LYS C 1 153 ? 82.047 31.432 79.425 1.00 36.39 153 LYS C C 1
ATOM 4872 O O . LYS C 1 153 ? 81.443 30.406 79.736 1.00 38.80 153 LYS C O 1
ATOM 4878 N N . ASN C 1 154 ? 81.700 32.638 79.863 1.00 28.26 154 ASN C N 1
ATOM 4879 C CA . ASN C 1 154 ? 80.539 32.832 80.720 1.00 32.86 154 ASN C CA 1
ATOM 4880 C C . ASN C 1 154 ? 79.241 32.469 80.009 1.00 38.86 154 ASN C C 1
ATOM 4881 O O . ASN C 1 154 ? 78.332 31.907 80.616 1.00 34.48 154 ASN C O 1
ATOM 4886 N N . SER C 1 155 ? 79.167 32.795 78.721 1.00 40.69 155 SER C N 1
ATOM 4887 C CA . SER C 1 155 ? 77.986 32.509 77.911 1.00 34.93 155 SER C CA 1
ATOM 4888 C C . SER C 1 155 ? 77.665 31.019 77.893 1.00 40.33 155 SER C C 1
ATOM 4889 O O . SER C 1 155 ? 76.567 30.608 78.271 1.00 32.66 155 SER C O 1
ATOM 4892 N N . ILE C 1 156 ? 78.635 30.222 77.451 1.00 36.18 156 ILE C N 1
ATOM 4893 C CA . ILE C 1 156 ? 78.496 28.772 77.399 1.00 35.28 156 ILE C CA 1
ATOM 4894 C C . ILE C 1 156 ? 78.088 28.204 78.756 1.00 42.34 156 ILE C C 1
ATOM 4895 O O . ILE C 1 156 ? 77.197 27.358 78.844 1.00 39.37 156 ILE C O 1
ATOM 4900 N N . SER C 1 157 ? 78.733 28.689 79.812 1.00 39.84 157 SER C N 1
ATOM 4901 C CA . SER C 1 157 ? 78.418 28.254 81.167 1.00 40.71 157 SER C CA 1
ATOM 4902 C C . SER C 1 157 ? 77.003 28.657 81.581 1.00 41.44 157 SER C C 1
ATOM 4903 O O . SER C 1 157 ? 76.309 27.898 82.257 1.00 41.04 157 SER C O 1
ATOM 4906 N N . MET C 1 158 ? 76.580 29.851 81.176 1.00 37.44 158 MET C N 1
ATOM 4907 C CA . MET C 1 158 ? 75.249 30.343 81.520 1.00 42.41 158 MET C CA 1
ATOM 4908 C C . MET C 1 158 ? 74.150 29.490 80.887 1.00 43.47 158 MET C C 1
ATOM 4909 O O . MET C 1 158 ? 73.157 29.165 81.538 1.00 38.42 158 MET C O 1
ATOM 4914 N N . VAL C 1 159 ? 74.340 29.130 79.621 1.00 44.09 159 VAL C N 1
ATOM 4915 C CA . VAL C 1 159 ? 73.369 28.315 78.899 1.00 46.31 159 VAL C CA 1
ATOM 4916 C C . VAL C 1 159 ? 73.298 26.909 79.488 1.00 47.91 159 VAL C C 1
ATOM 4917 O O . VAL C 1 159 ? 72.224 26.310 79.569 1.00 47.35 159 VAL C O 1
ATOM 4921 N N . ALA C 1 160 ? 74.448 26.392 79.909 1.00 46.66 160 ALA C N 1
ATOM 4922 C CA . ALA C 1 160 ? 74.518 25.059 80.497 1.00 46.35 160 ALA C CA 1
ATOM 4923 C C . ALA C 1 160 ? 73.792 24.995 81.838 1.00 46.87 160 ALA C C 1
ATOM 4924 O O . ALA C 1 160 ? 73.103 24.019 82.132 1.00 53.06 160 ALA C O 1
ATOM 4926 N N . GLN C 1 161 ? 73.943 26.039 82.646 1.00 46.45 161 GLN C N 1
ATOM 4927 C CA . GLN C 1 161 ? 73.315 26.084 83.965 1.00 47.02 161 GLN C CA 1
ATOM 4928 C C . GLN C 1 161 ? 71.810 26.319 83.876 1.00 51.26 161 GLN C C 1
ATOM 4929 O O . GLN C 1 161 ? 71.095 26.204 84.871 1.00 53.09 161 GLN C O 1
ATOM 4935 N N . ALA C 1 162 ? 71.337 26.656 82.681 1.00 48.76 162 ALA C N 1
ATOM 4936 C CA . ALA C 1 162 ? 69.911 26.842 82.449 1.00 52.82 162 ALA C CA 1
ATOM 4937 C C . ALA C 1 162 ? 69.302 25.589 81.825 1.00 52.38 162 ALA C C 1
ATOM 4938 O O . ALA C 1 162 ? 68.092 25.512 81.617 1.00 58.56 162 ALA C O 1
ATOM 4940 N N . ASN C 1 163 ? 70.151 24.609 81.531 1.00 47.27 163 ASN C N 1
ATOM 4941 C CA . ASN C 1 163 ? 69.703 23.368 80.911 1.00 54.12 163 ASN C CA 1
ATOM 4942 C C . ASN C 1 163 ? 70.168 22.127 81.665 1.00 59.87 163 ASN C C 1
ATOM 4943 O O . ASN C 1 163 ? 69.928 21.001 81.229 1.00 63.81 163 ASN C O 1
ATOM 4948 N N . PHE C 1 164 ? 70.835 22.337 82.795 1.00 58.36 164 PHE C N 1
ATOM 4949 C CA . PHE C 1 164 ? 71.318 21.227 83.609 1.00 57.96 164 PHE C CA 1
ATOM 4950 C C . PHE C 1 164 ? 71.299 21.564 85.097 1.00 65.14 164 PHE C C 1
ATOM 4951 O O . PHE C 1 164 ? 71.254 22.736 85.474 1.00 66.79 164 PHE C O 1
ATOM 4959 N N . PRO C 1 165 ? 71.334 20.526 85.947 1.00 68.53 165 PRO C N 1
ATOM 4960 C CA . PRO C 1 165 ? 71.303 20.639 87.409 1.00 63.80 165 PRO C CA 1
ATOM 4961 C C . PRO C 1 165 ? 72.595 21.228 87.968 1.00 60.38 165 PRO C C 1
ATOM 4962 O O . PRO C 1 165 ? 73.676 20.822 87.539 1.00 53.58 165 PRO C O 1
ATOM 4964 N N . ASN C 1 173 ? 84.280 21.153 81.199 1.00 53.65 173 ASN C N 1
ATOM 4965 C CA . ASN C 1 173 ? 85.138 22.155 80.575 1.00 66.11 173 ASN C CA 1
ATOM 4966 C C . ASN C 1 173 ? 84.367 23.093 79.651 1.00 66.02 173 ASN C C 1
ATOM 4967 O O . ASN C 1 173 ? 83.150 23.237 79.770 1.00 61.51 173 ASN C O 1
ATOM 4969 N N . GLY C 1 174 ? 85.084 23.729 78.729 1.00 70.82 174 GLY C N 1
ATOM 4970 C CA . GLY C 1 174 ? 84.477 24.660 77.794 1.00 63.70 174 GLY C CA 1
ATOM 4971 C C . GLY C 1 174 ? 83.786 23.965 76.638 1.00 57.70 174 GLY C C 1
ATOM 4972 O O . GLY C 1 174 ? 82.570 24.074 76.475 1.00 55.40 174 GLY C O 1
ATOM 4973 N N . LYS C 1 175 ? 84.565 23.251 75.832 1.00 62.04 175 LYS C N 1
ATOM 4974 C CA . LYS C 1 175 ? 84.022 22.505 74.701 1.00 64.03 175 LYS C CA 1
ATOM 4975 C C . LYS C 1 175 ? 83.167 21.339 75.184 1.00 62.96 175 LYS C C 1
ATOM 4976 O O . LYS C 1 175 ? 82.279 20.870 74.472 1.00 62.16 175 LYS C O 1
ATOM 4978 N N . ASP C 1 176 ? 83.444 20.876 76.400 1.00 61.27 176 ASP C N 1
ATOM 4979 C CA . ASP C 1 176 ? 82.676 19.797 77.007 1.00 61.94 176 ASP C CA 1
ATOM 4980 C C . ASP C 1 176 ? 81.239 20.238 77.261 1.00 63.18 176 ASP C C 1
ATOM 4981 O O . ASP C 1 176 ? 80.294 19.515 76.945 1.00 65.15 176 ASP C O 1
ATOM 4983 N N . MET C 1 177 ? 81.080 21.431 77.827 1.00 63.35 177 MET C N 1
ATOM 4984 C CA . MET C 1 177 ? 79.754 21.974 78.099 1.00 57.41 177 MET C CA 1
ATOM 4985 C C . MET C 1 177 ? 79.021 22.350 76.817 1.00 59.61 177 MET C C 1
ATOM 4986 O O . MET C 1 177 ? 77.791 22.351 76.774 1.00 63.79 177 MET C O 1
ATOM 4991 N N . GLN C 1 178 ? 79.777 22.667 75.772 1.00 59.10 178 GLN C N 1
ATOM 4992 C CA . GLN C 1 178 ? 79.176 23.058 74.502 1.00 65.46 178 GLN C CA 1
ATOM 4993 C C . GLN C 1 178 ? 78.673 21.841 73.730 1.00 64.02 178 GLN C C 1
ATOM 4994 O O . GLN C 1 178 ? 77.597 21.875 73.132 1.00 62.21 178 GLN C O 1
ATOM 5000 N N . ASP C 1 179 ? 79.453 20.765 73.752 1.00 65.35 179 ASP C N 1
ATOM 5001 C CA . ASP C 1 179 ? 79.068 19.526 73.085 1.00 69.30 179 ASP C CA 1
ATOM 5002 C C . ASP C 1 179 ? 77.925 18.829 73.818 1.00 63.39 179 ASP C C 1
ATOM 5003 O O . ASP C 1 179 ? 77.063 18.212 73.194 1.00 63.26 179 ASP C O 1
ATOM 5008 N N . LYS C 1 180 ? 77.924 18.932 75.144 1.00 62.06 180 LYS C N 1
ATOM 5009 C CA . LYS C 1 180 ? 76.854 18.364 75.956 1.00 60.34 180 LYS C CA 1
ATOM 5010 C C . LYS C 1 180 ? 75.545 19.107 75.700 1.00 66.07 180 LYS C C 1
ATOM 5011 O O . LYS C 1 180 ? 74.459 18.545 75.843 1.00 67.03 180 LYS C O 1
ATOM 5014 N N . LEU C 1 181 ? 75.656 20.373 75.315 1.00 67.17 181 LEU C N 1
ATOM 5015 C CA . LEU C 1 181 ? 74.490 21.181 74.983 1.00 68.56 181 LEU C CA 1
ATOM 5016 C C . LEU C 1 181 ? 73.923 20.791 73.622 1.00 73.16 181 LEU C C 1
ATOM 5017 O O . LEU C 1 181 ? 72.751 21.034 73.332 1.00 72.88 181 LEU C O 1
ATOM 5022 N N . MET C 1 182 ? 74.760 20.179 72.791 1.00 71.71 182 MET C N 1
ATOM 5023 C CA . MET C 1 182 ? 74.361 19.806 71.438 1.00 72.46 182 MET C CA 1
ATOM 5024 C C . MET C 1 182 ? 73.922 18.346 71.337 1.00 74.56 182 MET C C 1
ATOM 5025 O O . MET C 1 182 ? 72.875 18.042 70.766 1.00 73.25 182 MET C O 1
ATOM 5030 N N . THR C 1 183 ? 74.725 17.448 71.896 1.00 71.38 183 THR C N 1
ATOM 5031 C CA . THR C 1 183 ? 74.485 16.016 71.755 1.00 67.83 183 THR C CA 1
ATOM 5032 C C . THR C 1 183 ? 73.419 15.487 72.712 1.00 69.39 183 THR C C 1
ATOM 5033 O O . THR C 1 183 ? 72.828 14.435 72.466 1.00 71.21 183 THR C O 1
ATOM 5035 N N . GLU C 1 184 ? 73.169 16.216 73.795 1.00 70.81 184 GLU C N 1
ATOM 5036 C CA . GLU C 1 184 ? 72.259 15.737 74.833 1.00 67.35 184 GLU C CA 1
ATOM 5037 C C . GLU C 1 184 ? 70.923 16.480 74.864 1.00 66.68 184 GLU C C 1
ATOM 5038 O O . GLU C 1 184 ? 69.864 15.856 74.899 1.00 75.98 184 GLU C O 1
ATOM 5044 N N . LYS C 1 185 ? 70.973 17.807 74.850 1.00 66.25 185 LYS C N 1
ATOM 5045 C CA . LYS C 1 185 ? 69.756 18.613 74.919 1.00 67.18 185 LYS C CA 1
ATOM 5046 C C . LYS C 1 185 ? 69.413 19.247 73.574 1.00 66.26 185 LYS C C 1
ATOM 5047 O O . LYS C 1 185 ? 68.424 19.972 73.455 1.00 64.14 185 LYS C O 1
ATOM 5049 N N . ASN C 1 186 ? 70.238 18.962 72.569 1.00 71.18 186 ASN C N 1
ATOM 5050 C CA . ASN C 1 186 ? 70.053 19.489 71.218 1.00 69.56 186 ASN C CA 1
ATOM 5051 C C . ASN C 1 186 ? 69.927 21.011 71.171 1.00 75.13 186 ASN C C 1
ATOM 5052 O O . ASN C 1 186 ? 68.856 21.548 70.886 1.00 72.15 186 ASN C O 1
ATOM 5057 N N . ILE C 1 187 ? 71.030 21.695 71.460 1.00 75.48 187 ILE C N 1
ATOM 5058 C CA . ILE C 1 187 ? 71.066 23.152 71.433 1.00 61.71 187 ILE C CA 1
ATOM 5059 C C . ILE C 1 187 ? 72.441 23.637 70.990 1.00 56.97 187 ILE C C 1
ATOM 5060 O O . ILE C 1 187 ? 73.414 23.535 71.737 1.00 61.93 187 ILE C O 1
ATOM 5062 N N . ASN C 1 188 ? 72.518 24.158 69.769 1.00 55.17 188 ASN C N 1
ATOM 5063 C CA . ASN C 1 188 ? 73.775 24.671 69.236 1.00 51.84 188 ASN C CA 1
ATOM 5064 C C . ASN C 1 188 ? 74.047 26.095 69.710 1.00 52.84 188 ASN C C 1
ATOM 5065 O O . ASN C 1 188 ? 73.315 27.026 69.369 1.00 52.06 188 ASN C O 1
ATOM 5070 N N . TRP C 1 189 ? 75.105 26.253 70.499 1.00 47.35 189 TRP C N 1
ATOM 5071 C CA . TRP C 1 189 ? 75.461 27.544 71.076 1.00 50.02 189 TRP C CA 1
ATOM 5072 C C . TRP C 1 189 ? 75.777 28.590 70.010 1.00 48.19 189 TRP C C 1
ATOM 5073 O O . TRP C 1 189 ? 75.485 29.773 70.182 1.00 44.84 189 TRP C O 1
ATOM 5084 N N . ASN C 1 190 ? 76.361 28.146 68.902 1.00 50.47 190 ASN C N 1
ATOM 5085 C CA . ASN C 1 190 ? 76.792 29.056 67.846 1.00 48.80 190 ASN C CA 1
ATOM 5086 C C . ASN C 1 190 ? 75.644 29.700 67.070 1.00 50.24 190 ASN C C 1
ATOM 5087 O O . ASN C 1 190 ? 75.863 30.615 66.277 1.00 51.09 190 ASN C O 1
ATOM 5092 N N . ASP C 1 191 ? 74.424 29.224 67.298 1.00 49.22 191 ASP C N 1
ATOM 5093 C CA . ASP C 1 191 ? 73.258 29.765 66.605 1.00 50.03 191 ASP C CA 1
ATOM 5094 C C . ASP C 1 191 ? 72.632 30.931 67.365 1.00 46.24 191 ASP C C 1
ATOM 5095 O O . ASP C 1 191 ? 71.837 31.692 66.811 1.00 41.75 191 ASP C O 1
ATOM 5100 N N . LEU C 1 192 ? 73.000 31.064 68.636 1.00 45.15 192 LEU C N 1
ATOM 5101 C CA . LEU C 1 192 ? 72.521 32.155 69.477 1.00 42.97 192 LEU C CA 1
ATOM 5102 C C . LEU C 1 192 ? 72.955 33.503 68.903 1.00 40.26 192 LEU C C 1
ATOM 5103 O O . LEU C 1 192 ? 73.906 33.565 68.124 1.00 39.13 192 LEU C O 1
ATOM 5108 N N . PRO C 1 193 ? 72.248 34.586 69.266 1.00 30.08 193 PRO C N 1
ATOM 5109 C CA . PRO C 1 193 ? 72.665 35.915 68.801 1.00 35.29 193 PRO C CA 1
ATOM 5110 C C . PRO C 1 193 ? 74.047 36.297 69.332 1.00 37.11 193 PRO C C 1
ATOM 5111 O O . PRO C 1 193 ? 74.451 35.814 70.391 1.00 35.78 193 PRO C O 1
ATOM 5115 N N . VAL C 1 194 ? 74.755 37.148 68.593 1.00 35.30 194 VAL C N 1
ATOM 5116 C CA . VAL C 1 194 ? 76.123 37.543 68.932 1.00 32.93 194 VAL C CA 1
ATOM 5117 C C . VAL C 1 194 ? 76.259 38.087 70.355 1.00 29.68 194 VAL C C 1
ATOM 5118 O O . VAL C 1 194 ? 77.204 37.745 71.069 1.00 30.73 194 VAL C O 1
ATOM 5122 N N . TRP C 1 195 ? 75.305 38.916 70.770 1.00 22.46 195 TRP C N 1
ATOM 5123 C CA . TRP C 1 195 ? 75.375 39.547 72.085 1.00 30.06 195 TRP C CA 1
ATOM 5124 C C . TRP C 1 195 ? 75.301 38.540 73.232 1.00 33.88 195 TRP C C 1
ATOM 5125 O O . TRP C 1 195 ? 75.814 38.792 74.321 1.00 36.36 195 TRP C O 1
ATOM 5136 N N . GLN C 1 196 ? 74.667 37.399 72.984 1.00 33.48 196 GLN C N 1
ATOM 5137 C CA . GLN C 1 196 ? 74.597 36.342 73.983 1.00 30.84 196 GLN C CA 1
ATOM 5138 C C . GLN C 1 196 ? 75.855 35.490 73.935 1.00 28.38 196 GLN C C 1
ATOM 5139 O O . GLN C 1 196 ? 76.196 34.812 74.901 1.00 27.22 196 GLN C O 1
ATOM 5145 N N . LYS C 1 197 ? 76.541 35.527 72.799 1.00 27.11 197 LYS C N 1
ATOM 5146 C CA . LYS C 1 197 ? 77.737 34.720 72.609 1.00 32.44 197 LYS C CA 1
ATOM 5147 C C . LYS C 1 197 ? 78.977 35.409 73.157 1.00 31.42 197 LYS C C 1
ATOM 5148 O O . LYS C 1 197 ? 79.718 34.830 73.947 1.00 31.48 197 LYS C O 1
ATOM 5154 N N . ARG C 1 198 ? 79.191 36.652 72.739 1.00 27.71 198 ARG C N 1
ATOM 5155 C CA . ARG C 1 198 ? 80.429 37.354 73.048 1.00 30.33 198 ARG C CA 1
ATOM 5156 C C . ARG C 1 198 ? 80.194 38.832 73.347 1.00 26.65 198 ARG C C 1
ATOM 5157 O O . ARG C 1 198 ? 81.099 39.653 73.201 1.00 28.07 198 ARG C O 1
ATOM 5165 N N . GLY C 1 199 ? 78.976 39.169 73.758 1.00 23.80 199 GLY C N 1
ATOM 5166 C CA . GLY C 1 199 ? 78.635 40.543 74.076 1.00 19.58 199 GLY C CA 1
ATOM 5167 C C . GLY C 1 199 ? 78.661 41.445 72.859 1.00 22.93 199 GLY C C 1
ATOM 5168 O O . GLY C 1 199 ? 78.977 41.004 71.756 1.00 28.83 199 GLY C O 1
ATOM 5169 N N . ILE C 1 200 ? 78.326 42.715 73.058 1.00 20.98 200 ILE C N 1
ATOM 5170 C CA . ILE C 1 200 ? 78.327 43.681 71.965 1.00 23.32 200 ILE C CA 1
ATOM 5171 C C . ILE C 1 200 ? 78.909 45.019 72.398 1.00 22.87 200 ILE C C 1
ATOM 5172 O O . ILE C 1 200 ? 79.015 45.303 73.589 1.00 22.16 200 ILE C O 1
ATOM 5177 N N . CYS C 1 201 ? 79.270 45.844 71.423 1.00 24.65 201 CYS C N 1
ATOM 5178 C CA . CYS C 1 201 ? 79.757 47.184 71.708 1.00 20.82 201 CYS C CA 1
ATOM 5179 C C . CYS C 1 201 ? 78.685 48.235 71.461 1.00 23.10 201 CYS C C 1
ATOM 5180 O O . CYS C 1 201 ? 77.724 48.004 70.729 1.00 26.69 201 CYS C O 1
ATOM 5183 N N . ILE C 1 202 ? 78.863 49.391 72.086 1.00 19.39 202 ILE C N 1
ATOM 5184 C CA . ILE C 1 202 ? 78.077 50.570 71.768 1.00 21.10 202 ILE C CA 1
ATOM 5185 C C . ILE C 1 202 ? 79.024 51.634 71.242 1.00 23.28 202 ILE C C 1
ATOM 5186 O O . ILE C 1 202 ? 79.942 52.058 71.946 1.00 28.34 202 ILE C O 1
ATOM 5191 N N . ILE C 1 203 ? 78.821 52.050 69.997 1.00 17.12 203 ILE C N 1
ATOM 5192 C CA . ILE C 1 203 ? 79.687 53.058 69.395 1.00 21.78 203 ILE C CA 1
ATOM 5193 C C . ILE C 1 203 ? 78.905 54.180 68.732 1.00 20.65 203 ILE C C 1
ATOM 5194 O O . ILE C 1 203 ? 77.704 54.066 68.492 1.00 26.62 203 ILE C O 1
ATOM 5199 N N . LYS C 1 204 ? 79.604 55.271 68.448 1.00 19.11 204 LYS C N 1
ATOM 5200 C CA . LYS C 1 204 ? 78.989 56.437 67.842 1.00 23.05 204 LYS C CA 1
ATOM 5201 C C . LYS C 1 204 ? 78.828 56.198 66.348 1.00 26.95 204 LYS C C 1
ATOM 5202 O O . LYS C 1 204 ? 79.782 55.833 65.663 1.00 26.40 204 LYS C O 1
ATOM 5208 N N . GLU C 1 205 ? 77.613 56.381 65.845 1.00 31.74 205 GLU C N 1
ATOM 5209 C CA . GLU C 1 205 ? 77.375 56.253 64.414 1.00 34.80 205 GLU C CA 1
ATOM 5210 C C . GLU C 1 205 ? 76.763 57.521 63.839 1.00 32.40 205 GLU C C 1
ATOM 5211 O O . GLU C 1 205 ? 75.822 58.085 64.399 1.00 27.80 205 GLU C O 1
ATOM 5217 N N . PHE C 1 206 ? 77.323 57.979 62.727 1.00 34.51 206 PHE C N 1
ATOM 5218 C CA . PHE C 1 206 ? 76.756 59.105 62.007 1.00 36.00 206 PHE C CA 1
ATOM 5219 C C . PHE C 1 206 ? 75.790 58.593 60.945 1.00 33.14 206 PHE C C 1
ATOM 5220 O O . PHE C 1 206 ? 75.965 57.497 60.410 1.00 29.09 206 PHE C O 1
ATOM 5228 N N . TYR C 1 207 ? 74.765 59.384 60.656 1.00 36.63 207 TYR C N 1
ATOM 5229 C CA . TYR C 1 207 ? 73.730 58.983 59.712 1.00 38.81 207 TYR C CA 1
ATOM 5230 C C . TYR C 1 207 ? 72.984 60.212 59.210 1.00 40.20 207 TYR C C 1
ATOM 5231 O O . TYR C 1 207 ? 73.122 61.301 59.768 1.00 34.45 207 TYR C O 1
ATOM 5240 N N . GLU C 1 208 ? 72.189 60.033 58.161 1.00 46.34 208 GLU C N 1
ATOM 5241 C CA . GLU C 1 208 ? 71.482 61.156 57.556 1.00 42.52 208 GLU C CA 1
ATOM 5242 C C . GLU C 1 208 ? 70.003 61.213 57.906 1.00 37.16 208 GLU C C 1
ATOM 5243 O O . GLU C 1 208 ? 69.335 60.189 58.043 1.00 45.62 208 GLU C O 1
ATOM 5249 N N . LYS C 1 209 ? 69.510 62.436 58.058 1.00 43.76 209 LYS C N 1
ATOM 5250 C CA . LYS C 1 209 ? 68.091 62.696 58.237 1.00 50.82 209 LYS C CA 1
ATOM 5251 C C . LYS C 1 209 ? 67.786 64.041 57.592 1.00 57.27 209 LYS C C 1
ATOM 5252 O O . LYS C 1 209 ? 68.075 65.092 58.169 1.00 51.78 209 LYS C O 1
ATOM 5254 N N . ASN C 1 210 ? 67.226 63.994 56.384 1.00 50.57 210 ASN C N 1
ATOM 5255 C CA . ASN C 1 210 ? 66.918 65.191 55.605 1.00 42.14 210 ASN C CA 1
ATOM 5256 C C . ASN C 1 210 ? 68.149 66.050 55.325 1.00 43.03 210 ASN C C 1
ATOM 5257 O O . ASN C 1 210 ? 69.152 65.562 54.805 1.00 46.79 210 ASN C O 1
ATOM 5262 N N . LEU C 1 213 ? 72.768 65.582 58.586 1.00 45.50 213 LEU C N 1
ATOM 5263 C CA . LEU C 1 213 ? 73.801 64.836 59.298 1.00 47.12 213 LEU C CA 1
ATOM 5264 C C . LEU C 1 213 ? 73.556 64.835 60.802 1.00 47.23 213 LEU C C 1
ATOM 5265 O O . LEU C 1 213 ? 73.419 65.890 61.422 1.00 42.97 213 LEU C O 1
ATOM 5267 N N . ARG C 1 214 ? 73.500 63.641 61.383 1.00 42.00 214 ARG C N 1
ATOM 5268 C CA . ARG C 1 214 ? 73.305 63.495 62.819 1.00 38.27 214 ARG C CA 1
ATOM 5269 C C . ARG C 1 214 ? 74.203 62.400 63.387 1.00 38.93 214 ARG C C 1
ATOM 5270 O O . ARG C 1 214 ? 74.888 61.691 62.646 1.00 31.71 214 ARG C O 1
ATOM 5274 N N . SER C 1 215 ? 74.201 62.273 64.709 1.00 35.10 215 SER C N 1
ATOM 5275 C CA . SER C 1 215 ? 74.981 61.238 65.374 1.00 40.23 215 SER C CA 1
ATOM 5276 C C . SER C 1 215 ? 74.217 60.683 66.566 1.00 26.80 215 SER C C 1
ATOM 5277 O O . SER C 1 215 ? 73.358 61.356 67.136 1.00 28.67 215 SER C O 1
ATOM 5280 N N . ARG C 1 216 ? 74.534 59.448 66.934 1.00 24.20 216 ARG C N 1
ATOM 5281 C CA . ARG C 1 216 ? 73.901 58.802 68.073 1.00 24.92 216 ARG C CA 1
ATOM 5282 C C . ARG C 1 216 ? 74.757 57.637 68.536 1.00 24.09 216 ARG C C 1
ATOM 5283 O O . ARG C 1 216 ? 75.536 57.080 67.760 1.00 26.10 216 ARG C O 1
ATOM 5291 N N . TRP C 1 217 ? 74.617 57.276 69.805 1.00 22.46 217 TRP C N 1
ATOM 5292 C CA . TRP C 1 217 ? 75.246 56.070 70.319 1.00 24.23 217 TRP C CA 1
ATOM 5293 C C . TRP C 1 217 ? 74.261 54.919 70.172 1.00 25.69 217 TRP C C 1
ATOM 5294 O O . TRP C 1 217 ? 73.159 54.957 70.719 1.00 30.37 217 TRP C O 1
ATOM 5305 N N . SER C 1 218 ? 74.648 53.902 69.415 1.00 23.59 218 SER C N 1
ATOM 5306 C CA . SER C 1 218 ? 73.750 52.789 69.159 1.00 29.12 218 SER C CA 1
ATOM 5307 C C . SER C 1 218 ? 74.436 51.448 69.375 1.00 28.69 218 SER C C 1
ATOM 5308 O O . SER C 1 218 ? 75.660 51.340 69.296 1.00 24.05 218 SER C O 1
ATOM 5311 N N . VAL C 1 219 ? 73.629 50.430 69.650 1.00 25.37 219 VAL C N 1
ATOM 5312 C CA . VAL C 1 219 ? 74.124 49.075 69.821 1.00 26.37 219 VAL C CA 1
ATOM 5313 C C . VAL C 1 219 ? 74.516 48.470 68.478 1.00 27.92 219 VAL C C 1
ATOM 5314 O O . VAL C 1 219 ? 73.736 48.497 67.529 1.00 35.02 219 VAL C O 1
ATOM 5318 N N . ASP C 1 220 ? 75.727 47.929 68.399 1.00 33.05 220 ASP C N 1
ATOM 5319 C CA . ASP C 1 220 ? 76.164 47.232 67.196 1.00 28.76 220 ASP C CA 1
ATOM 5320 C C . ASP C 1 220 ? 76.024 45.728 67.392 1.00 32.36 220 ASP C C 1
ATOM 5321 O O . ASP C 1 220 ? 76.927 45.075 67.912 1.00 31.41 220 ASP C O 1
ATOM 5326 N N . HIS C 1 221 ? 74.886 45.181 66.971 1.00 34.19 221 HIS C N 1
ATOM 5327 C CA . HIS C 1 221 ? 74.614 43.756 67.139 1.00 30.05 221 HIS C CA 1
ATOM 5328 C C . HIS C 1 221 ? 75.451 42.891 66.205 1.00 30.05 221 HIS C C 1
ATOM 5329 O O . HIS C 1 221 ? 75.435 41.665 66.302 1.00 29.31 221 HIS C O 1
ATOM 5336 N N . GLU C 1 222 ? 76.178 43.536 65.300 1.00 29.56 222 GLU C N 1
ATOM 5337 C CA . GLU C 1 222 ? 77.099 42.829 64.421 1.00 33.89 222 GLU C CA 1
ATOM 5338 C C . GLU C 1 222 ? 78.543 43.072 64.854 1.00 37.64 222 GLU C C 1
ATOM 5339 O O . GLU C 1 222 ? 79.462 43.035 64.033 1.00 33.05 222 GLU C O 1
ATOM 5345 N N . THR C 1 223 ? 78.730 43.327 66.148 1.00 36.35 223 THR C N 1
ATOM 5346 C CA . THR C 1 223 ? 80.061 43.526 66.716 1.00 28.83 223 THR C CA 1
ATOM 5347 C C . THR C 1 223 ? 80.936 42.315 66.427 1.00 28.26 223 THR C C 1
ATOM 5348 O O . THR C 1 223 ? 80.595 41.192 66.797 1.00 31.19 223 THR C O 1
ATOM 5352 N N . PRO C 1 224 ? 82.072 42.543 65.757 1.00 25.26 224 PRO C N 1
ATOM 5353 C CA . PRO C 1 224 ? 82.924 41.444 65.298 1.00 26.02 224 PRO C CA 1
ATOM 5354 C C . PRO C 1 224 ? 83.737 40.838 66.429 1.00 31.38 224 PRO C C 1
ATOM 5355 O O . PRO C 1 224 ? 83.820 41.412 67.513 1.00 31.97 224 PRO C O 1
ATOM 5359 N N . ILE C 1 225 ? 84.325 39.676 66.170 1.00 33.86 225 ILE C N 1
ATOM 5360 C CA . ILE C 1 225 ? 85.310 39.108 67.074 1.00 32.66 225 ILE C CA 1
ATOM 5361 C C . ILE C 1 225 ? 86.583 39.924 66.913 1.00 30.13 225 ILE C C 1
ATOM 5362 O O . ILE C 1 225 ? 87.255 39.837 65.884 1.00 29.69 225 ILE C O 1
ATOM 5367 N N . ILE C 1 226 ? 86.897 40.724 67.929 1.00 29.32 226 ILE C N 1
ATOM 5368 C CA . ILE C 1 226 ? 87.991 41.693 67.863 1.00 26.10 226 ILE C CA 1
ATOM 5369 C C . ILE C 1 226 ? 89.324 41.085 67.419 1.00 20.71 226 ILE C C 1
ATOM 5370 O O . ILE C 1 226 ? 90.105 41.732 66.719 1.00 25.52 226 ILE C O 1
ATOM 5375 N N . SER C 1 227 ? 89.572 39.838 67.803 1.00 18.77 227 SER C N 1
ATOM 5376 C CA . SER C 1 227 ? 90.810 39.164 67.425 1.00 24.44 227 SER C CA 1
ATOM 5377 C C . SER C 1 227 ? 90.932 38.975 65.912 1.00 32.79 227 SER C C 1
ATOM 5378 O O . SER C 1 227 ? 92.034 38.807 65.389 1.00 33.71 227 SER C O 1
ATOM 5381 N N . LYS C 1 228 ? 89.800 39.011 65.214 1.00 29.35 228 LYS C N 1
ATOM 5382 C CA . LYS C 1 228 ? 89.792 38.858 63.762 1.00 30.79 228 LYS C CA 1
ATOM 5383 C C . LYS C 1 228 ? 89.689 40.209 63.060 1.00 30.92 228 LYS C C 1
ATOM 5384 O O . LYS C 1 228 ? 89.946 40.317 61.860 1.00 34.10 228 LYS C O 1
ATOM 5390 N N . ASP C 1 229 ? 89.309 41.235 63.814 1.00 30.54 229 ASP C N 1
ATOM 5391 C CA . ASP C 1 229 ? 89.150 42.580 63.271 1.00 24.83 229 ASP C CA 1
ATOM 5392 C C . ASP C 1 229 ? 89.605 43.620 64.295 1.00 27.11 229 ASP C C 1
ATOM 5393 O O . ASP C 1 229 ? 88.793 44.354 64.861 1.00 28.46 229 ASP C O 1
ATOM 5398 N N . ARG C 1 230 ? 90.913 43.675 64.523 1.00 26.51 230 ARG C N 1
ATOM 5399 C CA . ARG C 1 230 ? 91.491 44.543 65.547 1.00 28.27 230 ARG C CA 1
ATOM 5400 C C . ARG C 1 230 ? 91.203 46.026 65.315 1.00 26.36 230 ARG C C 1
ATOM 5401 O O . ARG C 1 230 ? 91.062 46.792 66.269 1.00 28.20 230 ARG C O 1
ATOM 5409 N N . GLU C 1 231 ? 91.107 46.419 64.048 1.00 30.95 231 GLU C N 1
ATOM 5410 C CA . GLU C 1 231 ? 90.889 47.819 63.677 1.00 25.05 231 GLU C CA 1
ATOM 5411 C C . GLU C 1 231 ? 89.548 48.356 64.175 1.00 20.00 231 GLU C C 1
ATOM 5412 O O . GLU C 1 231 ? 89.366 49.566 64.303 1.00 22.16 231 GLU C O 1
ATOM 5418 N N . TYR C 1 232 ? 88.617 47.452 64.468 1.00 21.22 232 TYR C N 1
ATOM 5419 C CA . TYR C 1 232 ? 87.324 47.836 65.029 1.00 24.02 232 TYR C CA 1
ATOM 5420 C C . TYR C 1 232 ? 87.500 48.654 66.307 1.00 23.60 232 TYR C C 1
ATOM 5421 O O . TYR C 1 232 ? 86.762 49.607 66.558 1.00 19.10 232 TYR C O 1
ATOM 5430 N N . VAL C 1 233 ? 88.488 48.271 67.110 1.00 25.68 233 VAL C N 1
ATOM 5431 C CA . VAL C 1 233 ? 88.813 48.994 68.331 1.00 20.15 233 VAL C CA 1
ATOM 5432 C C . VAL C 1 233 ? 89.885 50.038 68.055 1.00 18.25 233 VAL C C 1
ATOM 5433 O O . VAL C 1 233 ? 89.763 51.191 68.464 1.00 21.92 233 VAL C O 1
ATOM 5437 N N . GLU C 1 234 ? 90.924 49.634 67.331 1.00 19.10 234 GLU C N 1
ATOM 5438 C CA . GLU C 1 234 ? 92.096 50.480 67.127 1.00 22.91 234 GLU C CA 1
ATOM 5439 C C . GLU C 1 234 ? 91.823 51.748 66.319 1.00 24.49 234 GLU C C 1
ATOM 5440 O O . GLU C 1 234 ? 92.650 52.660 66.294 1.00 22.69 234 GLU C O 1
ATOM 5446 N N . GLN C 1 235 ? 90.662 51.809 65.674 1.00 23.35 235 GLN C N 1
ATOM 5447 C CA . GLN C 1 235 ? 90.244 53.020 64.975 1.00 21.25 235 GLN C CA 1
ATOM 5448 C C . GLN C 1 235 ? 90.039 54.162 65.967 1.00 21.51 235 GLN C C 1
ATOM 5449 O O . GLN C 1 235 ? 90.090 55.336 65.598 1.00 23.67 235 GLN C O 1
ATOM 5455 N N . PHE C 1 236 ? 89.805 53.810 67.227 1.00 20.66 236 PHE C N 1
ATOM 5456 C CA . PHE C 1 236 ? 89.606 54.802 68.276 1.00 19.03 236 PHE C CA 1
ATOM 5457 C C . PHE C 1 236 ? 90.886 55.036 69.077 1.00 21.95 236 PHE C C 1
ATOM 5458 O O . PHE C 1 236 ? 90.960 55.959 69.886 1.00 22.53 236 PHE C O 1
ATOM 5466 N N . VAL C 1 237 ? 91.893 54.199 68.845 1.00 22.71 237 VAL C N 1
ATOM 5467 C CA . VAL C 1 237 ? 93.138 54.268 69.602 1.00 18.97 237 VAL C CA 1
ATOM 5468 C C . VAL C 1 237 ? 94.203 55.101 68.899 1.00 22.20 237 VAL C C 1
ATOM 5469 O O . VAL C 1 237 ? 94.785 56.009 69.489 1.00 21.95 237 VAL C O 1
ATOM 5473 N N . TYR C 1 238 ? 94.462 54.782 67.638 1.00 28.89 238 TYR C N 1
ATOM 5474 C CA . TYR C 1 238 ? 95.430 55.536 66.851 1.00 23.06 238 TYR C CA 1
ATOM 5475 C C . TYR C 1 238 ? 94.723 56.598 66.019 1.00 26.71 238 TYR C C 1
ATOM 5476 O O . TYR C 1 238 ? 93.953 56.282 65.113 1.00 33.74 238 TYR C O 1
ATOM 5485 N N . LEU C 1 239 ? 94.986 57.860 66.341 1.00 31.58 239 LEU C N 1
ATOM 5486 C CA . LEU C 1 239 ? 94.291 58.977 65.716 1.00 33.72 239 LEU C CA 1
ATOM 5487 C C . LEU C 1 239 ? 95.243 59.820 64.875 1.00 40.78 239 LEU C C 1
ATOM 5488 O O . LEU C 1 239 ? 95.657 60.905 65.286 1.00 45.69 239 LEU C O 1
ATOM 5493 N N . SER D 1 3 ? 100.677 35.118 78.549 1.00 28.53 3 SER D N 1
ATOM 5494 C CA . SER D 1 3 ? 99.230 35.011 78.389 1.00 32.80 3 SER D CA 1
ATOM 5495 C C . SER D 1 3 ? 98.567 36.383 78.377 1.00 34.83 3 SER D C 1
ATOM 5496 O O . SER D 1 3 ? 98.955 37.280 79.128 1.00 33.63 3 SER D O 1
ATOM 5499 N N . ILE D 1 4 ? 97.560 36.537 77.526 1.00 26.93 4 ILE D N 1
ATOM 5500 C CA . ILE D 1 4 ? 96.861 37.806 77.401 1.00 26.63 4 ILE D CA 1
ATOM 5501 C C . ILE D 1 4 ? 96.143 38.185 78.698 1.00 26.67 4 ILE D C 1
ATOM 5502 O O . ILE D 1 4 ? 96.117 39.354 79.081 1.00 25.53 4 ILE D O 1
ATOM 5507 N N . GLY D 1 5 ? 95.587 37.192 79.386 1.00 23.98 5 GLY D N 1
ATOM 5508 C CA . GLY D 1 5 ? 94.905 37.427 80.645 1.00 20.98 5 GLY D CA 1
ATOM 5509 C C . GLY D 1 5 ? 95.862 37.778 81.770 1.00 24.12 5 GLY D C 1
ATOM 5510 O O . GLY D 1 5 ? 95.526 38.555 82.665 1.00 24.47 5 GLY D O 1
ATOM 5511 N N . ASP D 1 6 ? 97.059 37.201 81.728 1.00 23.53 6 ASP D N 1
ATOM 5512 C CA . ASP D 1 6 ? 98.085 37.499 82.717 1.00 21.27 6 ASP D CA 1
ATOM 5513 C C . ASP D 1 6 ? 98.564 38.940 82.585 1.00 19.11 6 ASP D C 1
ATOM 5514 O O . ASP D 1 6 ? 98.721 39.644 83.582 1.00 21.78 6 ASP D O 1
ATOM 5519 N N . ARG D 1 7 ? 98.797 39.372 81.351 1.00 17.36 7 ARG D N 1
ATOM 5520 C CA . ARG D 1 7 ? 99.215 40.743 81.092 1.00 19.76 7 ARG D CA 1
ATOM 5521 C C . ARG D 1 7 ? 98.150 41.736 81.543 1.00 19.33 7 ARG D C 1
ATOM 5522 O O . ARG D 1 7 ? 98.456 42.720 82.219 1.00 14.97 7 ARG D O 1
ATOM 5530 N N . MET D 1 8 ? 96.900 41.465 81.175 1.00 15.04 8 MET D N 1
ATOM 5531 C CA . MET D 1 8 ? 95.789 42.360 81.492 1.00 15.48 8 MET D CA 1
ATOM 5532 C C . MET D 1 8 ? 95.563 42.511 82.993 1.00 12.93 8 MET D C 1
ATOM 5533 O O . MET D 1 8 ? 95.248 43.599 83.469 1.00 15.57 8 MET D O 1
ATOM 5538 N N . LYS D 1 9 ? 95.722 41.420 83.734 1.00 12.28 9 LYS D N 1
ATOM 5539 C CA . LYS D 1 9 ? 95.597 41.470 85.185 1.00 13.04 9 LYS D CA 1
ATOM 5540 C C . LYS D 1 9 ? 96.625 42.426 85.788 1.00 13.21 9 LYS D C 1
ATOM 5541 O O . LYS D 1 9 ? 96.295 43.215 86.672 1.00 15.99 9 LYS D O 1
ATOM 5543 N N . ARG D 1 10 ? 97.862 42.367 85.295 1.00 8.96 10 ARG D N 1
ATOM 5544 C CA . ARG D 1 10 ? 98.916 43.256 85.781 1.00 12.52 10 ARG D CA 1
ATOM 5545 C C . ARG D 1 10 ? 98.607 44.729 85.507 1.00 11.53 10 ARG D C 1
ATOM 5546 O O . ARG D 1 10 ? 98.857 45.585 86.357 1.00 10.23 10 ARG D O 1
ATOM 5554 N N . TYR D 1 11 ? 98.062 45.021 84.327 1.00 9.45 11 TYR D N 1
ATOM 5555 C CA . TYR D 1 11 ? 97.679 46.389 83.993 1.00 6.62 11 TYR D CA 1
ATOM 5556 C C . TYR D 1 11 ? 96.615 46.884 84.957 1.00 8.97 11 TYR D C 1
ATOM 5557 O O . TYR D 1 11 ? 96.629 48.042 85.374 1.00 6.58 11 TYR D O 1
ATOM 5566 N N . GLU D 1 12 ? 95.692 45.996 85.307 1.00 9.98 12 GLU D N 1
ATOM 5567 C CA . GLU D 1 12 ? 94.620 46.334 86.230 1.00 11.14 12 GLU D CA 1
ATOM 5568 C C . GLU D 1 12 ? 95.168 46.477 87.643 1.00 7.82 12 GLU D C 1
ATOM 5569 O O . GLU D 1 12 ? 94.777 47.380 88.383 1.00 7.24 12 GLU D O 1
ATOM 5575 N N . ASN D 1 13 ? 96.075 45.581 88.015 1.00 6.21 13 ASN D N 1
ATOM 5576 C CA . ASN D 1 13 ? 96.672 45.620 89.343 1.00 8.11 13 ASN D CA 1
ATOM 5577 C C . ASN D 1 13 ? 97.502 46.876 89.600 1.00 8.13 13 ASN D C 1
ATOM 5578 O O . ASN D 1 13 ? 97.697 47.267 90.747 1.00 6.95 13 ASN D O 1
ATOM 5583 N N . ALA D 1 14 ? 97.970 47.518 88.533 1.00 7.63 14 ALA D N 1
ATOM 5584 C CA . ALA D 1 14 ? 98.754 48.743 88.670 1.00 8.68 14 ALA D CA 1
ATOM 5585 C C . ALA D 1 14 ? 97.973 49.831 89.403 1.00 7.22 14 ALA D C 1
ATOM 5586 O O . ALA D 1 14 ? 98.556 50.740 89.989 1.00 6.69 14 ALA D O 1
ATOM 5588 N N . TYR D 1 15 ? 96.650 49.737 89.369 1.00 7.33 15 TYR D N 1
ATOM 5589 C CA . TYR D 1 15 ? 95.817 50.698 90.076 1.00 6.84 15 TYR D CA 1
ATOM 5590 C C . TYR D 1 15 ? 94.858 50.030 91.044 1.00 7.21 15 TYR D C 1
ATOM 5591 O O . TYR D 1 15 ? 93.837 50.602 91.421 1.00 7.14 15 TYR D O 1
ATOM 5600 N N . ARG D 1 16 ? 95.210 48.818 91.458 1.00 6.00 16 ARG D N 1
ATOM 5601 C CA . ARG D 1 16 ? 94.466 48.126 92.498 1.00 8.22 16 ARG D CA 1
ATOM 5602 C C . ARG D 1 16 ? 94.977 48.587 93.860 1.00 10.53 16 ARG D C 1
ATOM 5603 O O . ARG D 1 16 ? 95.677 47.853 94.559 1.00 9.21 16 ARG D O 1
ATOM 5611 N N . ILE D 1 17 ? 94.635 49.818 94.228 1.00 8.25 17 ILE D N 1
ATOM 5612 C CA . ILE D 1 17 ? 95.096 50.384 95.488 1.00 6.81 17 ILE D CA 1
ATOM 5613 C C . ILE D 1 17 ? 94.291 49.833 96.655 1.00 7.20 17 ILE D C 1
ATOM 5614 O O . ILE D 1 17 ? 93.067 49.738 96.592 1.00 7.53 17 ILE D O 1
ATOM 5619 N N . LYS D 1 18 ? 94.990 49.446 97.714 1.00 9.52 18 LYS D N 1
ATOM 5620 C CA . LYS D 1 18 ? 94.338 49.073 98.956 1.00 6.75 18 LYS D CA 1
ATOM 5621 C C . LYS D 1 18 ? 94.784 49.997 100.079 1.00 7.11 18 LYS D C 1
ATOM 5622 O O . LYS D 1 18 ? 95.958 50.347 100.173 1.00 7.91 18 LYS D O 1
ATOM 5628 N N . LEU D 1 19 ? 93.834 50.414 100.911 1.00 6.36 19 LEU D N 1
ATOM 5629 C CA . LEU D 1 19 ? 94.147 51.222 102.080 1.00 5.33 19 LEU D CA 1
ATOM 5630 C C . LEU D 1 19 ? 94.768 50.330 103.143 1.00 6.58 19 LEU D C 1
ATOM 5631 O O . LEU D 1 19 ? 94.329 49.197 103.337 1.00 5.60 19 LEU D O 1
ATOM 5636 N N . PRO D 1 20 ? 95.806 50.831 103.828 1.00 7.24 20 PRO D N 1
ATOM 5637 C CA . PRO D 1 20 ? 96.367 50.069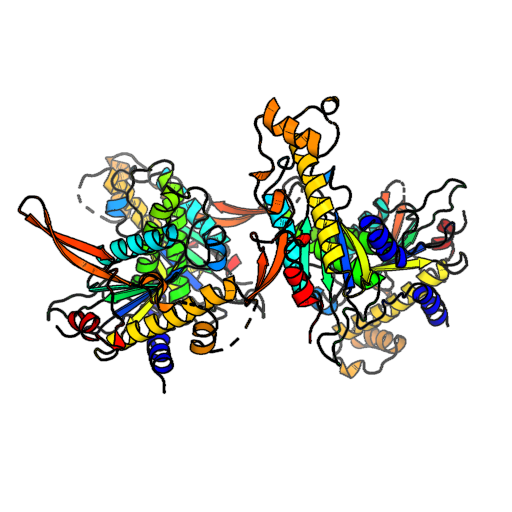 104.947 1.00 8.76 20 PRO D CA 1
ATOM 5638 C C . PRO D 1 20 ? 95.279 49.781 105.976 1.00 7.32 20 PRO D C 1
ATOM 5639 O O . PRO D 1 20 ? 94.442 50.646 106.234 1.00 5.33 20 PRO D O 1
ATOM 5643 N N . GLU D 1 21 ? 95.285 48.571 106.527 1.00 7.41 21 GLU D N 1
ATOM 5644 C CA . GLU D 1 21 ? 94.229 48.112 107.424 1.00 7.52 21 GLU D CA 1
ATOM 5645 C C . GLU D 1 21 ? 94.384 48.619 108.856 1.00 6.83 21 GLU D C 1
ATOM 5646 O O . GLU D 1 21 ? 95.336 49.330 109.181 1.00 8.79 21 GLU D O 1
ATOM 5652 N N . ARG D 1 22 ? 93.429 48.237 109.699 1.00 8.34 22 ARG D N 1
ATOM 5653 C CA . ARG D 1 22 ? 93.415 48.585 111.120 1.00 10.65 22 ARG D CA 1
ATOM 5654 C C . ARG D 1 22 ? 93.627 50.068 111.417 1.00 10.88 22 ARG D C 1
ATOM 5655 O O . ARG D 1 22 ? 94.402 50.430 112.303 1.00 13.59 22 ARG D O 1
ATOM 5663 N N . MET D 1 23 ? 92.939 50.919 110.667 1.00 10.61 23 MET D N 1
ATOM 5664 C CA . MET D 1 23 ? 92.901 52.342 110.970 1.00 7.28 23 MET D CA 1
ATOM 5665 C C . MET D 1 23 ? 91.620 52.956 110.419 1.00 10.85 23 MET D C 1
ATOM 5666 O O . MET D 1 23 ? 91.030 52.418 109.480 1.00 9.44 23 MET D O 1
ATOM 5671 N N . PRO D 1 24 ? 91.162 54.060 111.030 1.00 12.48 24 PRO D N 1
ATOM 5672 C CA . PRO D 1 24 ? 89.924 54.706 110.591 1.00 9.73 24 PRO D CA 1
ATOM 5673 C C . PRO D 1 24 ? 89.933 55.019 109.099 1.00 11.58 24 PRO D C 1
ATOM 5674 O O . PRO D 1 24 ? 90.947 55.462 108.557 1.00 4.76 24 PRO D O 1
ATOM 5678 N N . VAL D 1 25 ? 88.805 54.758 108.449 1.00 9.67 25 VAL D N 1
ATOM 5679 C CA . VAL D 1 25 ? 88.620 55.071 107.045 1.00 6.63 25 VAL D CA 1
ATOM 5680 C C . VAL D 1 25 ? 87.495 56.082 106.932 1.00 8.03 25 VAL D C 1
ATOM 5681 O O . VAL D 1 25 ? 86.440 55.916 107.544 1.00 9.86 25 VAL D O 1
ATOM 5685 N N . ILE D 1 26 ? 87.732 57.145 106.175 1.00 7.95 26 ILE D N 1
ATOM 5686 C CA . ILE D 1 26 ? 86.687 58.109 105.880 1.00 6.20 26 ILE D CA 1
ATOM 5687 C C . ILE D 1 26 ? 86.337 58.028 104.405 1.00 6.42 26 ILE D C 1
ATOM 5688 O O . ILE D 1 26 ? 87.217 58.072 103.544 1.00 5.72 26 ILE D O 1
ATOM 5693 N N . VAL D 1 27 ? 85.047 57.889 104.124 1.00 5.40 27 VAL D N 1
ATOM 5694 C CA . VAL D 1 27 ? 84.545 57.949 102.764 1.00 7.35 27 VAL D CA 1
ATOM 5695 C C . VAL D 1 27 ? 83.675 59.188 102.625 1.00 9.34 27 VAL D C 1
ATOM 5696 O O . VAL D 1 27 ? 82.718 59.361 103.379 1.00 8.14 27 VAL D O 1
ATOM 5700 N N . ARG D 1 28 ? 84.007 60.062 101.682 1.00 10.11 28 ARG D N 1
ATOM 5701 C CA . ARG D 1 28 ? 83.123 61.189 101.404 1.00 12.44 28 ARG D CA 1
ATOM 5702 C C . ARG D 1 28 ? 82.414 61.054 100.059 1.00 11.01 28 ARG D C 1
ATOM 5703 O O . ARG D 1 28 ? 83.028 60.740 99.039 1.00 10.20 28 ARG D O 1
ATOM 5711 N N . ILE D 1 29 ? 81.105 61.278 100.088 1.00 12.98 29 ILE D N 1
ATOM 5712 C CA . ILE D 1 29 ? 80.263 61.226 98.904 1.00 12.58 29 ILE D CA 1
ATOM 5713 C C . ILE D 1 29 ? 79.687 62.614 98.668 1.00 10.75 29 ILE D C 1
ATOM 5714 O O . ILE D 1 29 ? 79.152 63.231 99.586 1.00 11.70 29 ILE D O 1
ATOM 5719 N N . ASP D 1 30 ? 79.805 63.111 97.444 1.00 11.43 30 ASP D N 1
ATOM 5720 C CA . ASP D 1 30 ? 79.321 64.450 97.133 1.00 9.69 30 ASP D CA 1
ATOM 5721 C C . ASP D 1 30 ? 78.485 64.465 95.857 1.00 12.96 30 ASP D C 1
ATOM 5722 O O . ASP D 1 30 ? 78.812 63.787 94.881 1.00 8.52 30 ASP D O 1
ATOM 5727 N N . GLY D 1 31 ? 77.406 65.244 95.876 1.00 14.89 31 GLY D N 1
ATOM 5728 C CA . GLY D 1 31 ? 76.523 65.365 94.730 1.00 13.88 31 GLY D CA 1
ATOM 5729 C C . GLY D 1 31 ? 77.176 66.092 93.573 1.00 16.58 31 GLY D C 1
ATOM 5730 O O . GLY D 1 31 ? 77.701 67.192 93.742 1.00 18.03 31 GLY D O 1
ATOM 5731 N N . ALA D 1 32 ? 77.146 65.472 92.397 1.00 12.91 32 ALA D N 1
ATOM 5732 C CA . ALA D 1 32 ? 77.755 66.056 91.205 1.00 24.10 32 ALA D CA 1
ATOM 5733 C C . ALA D 1 32 ? 76.890 67.179 90.636 1.00 32.59 32 ALA D C 1
ATOM 5734 O O . ALA D 1 32 ? 75.706 66.974 90.358 1.00 29.11 32 ALA D O 1
ATOM 5736 N N . HIS D 1 33 ? 77.503 68.349 90.453 1.00 33.02 33 HIS D N 1
ATOM 5737 C CA . HIS D 1 33 ? 76.816 69.574 90.021 1.00 36.50 33 HIS D CA 1
ATOM 5738 C C . HIS D 1 33 ? 75.402 69.729 90.578 1.00 33.76 33 HIS D C 1
ATOM 5739 O O . HIS D 1 33 ? 74.418 69.713 89.839 1.00 34.04 33 HIS D O 1
ATOM 5746 N N . PHE D 1 34 ? 75.316 69.869 91.895 1.00 31.50 34 PHE D N 1
ATOM 5747 C CA . PHE D 1 34 ? 74.033 70.029 92.558 1.00 33.97 34 PHE D CA 1
ATOM 5748 C C . PHE D 1 34 ? 73.590 71.488 92.584 1.00 40.99 34 PHE D C 1
ATOM 5749 O O . PHE D 1 34 ? 72.548 71.819 93.148 1.00 37.97 34 PHE D O 1
ATOM 5757 N N . HIS D 1 35 ? 74.387 72.357 91.970 1.00 41.51 35 HIS D N 1
ATOM 5758 C CA . HIS D 1 35 ? 73.963 73.731 91.743 1.00 42.92 35 HIS D CA 1
ATOM 5759 C C . HIS D 1 35 ? 72.875 73.719 90.678 1.00 39.60 35 HIS D C 1
ATOM 5760 O O . HIS D 1 35 ? 71.914 74.485 90.741 1.00 45.95 35 HIS D O 1
ATOM 5767 N N . THR D 1 36 ? 73.033 72.824 89.709 1.00 35.68 36 THR D N 1
ATOM 5768 C CA . THR D 1 36 ? 72.040 72.627 88.664 1.00 42.79 36 THR D CA 1
ATOM 5769 C C . THR D 1 36 ? 70.887 71.780 89.189 1.00 42.83 36 THR D C 1
ATOM 5770 O O . THR D 1 36 ? 69.719 72.081 88.944 1.00 42.04 36 THR D O 1
ATOM 5774 N N . TYR D 1 37 ? 71.225 70.723 89.920 1.00 37.73 37 TYR D N 1
ATOM 5775 C CA . TYR D 1 37 ? 70.224 69.777 90.396 1.00 35.71 37 TYR D CA 1
ATOM 5776 C C . TYR D 1 37 ? 69.211 70.412 91.347 1.00 36.64 37 TYR D C 1
ATOM 5777 O O . TYR D 1 37 ? 68.022 70.108 91.281 1.00 31.72 37 TYR D O 1
ATOM 5786 N N . THR D 1 38 ? 69.681 71.291 92.226 1.00 35.50 38 THR D N 1
ATOM 5787 C CA . THR D 1 38 ? 68.811 71.886 93.236 1.00 38.60 38 THR D CA 1
ATOM 5788 C C . THR D 1 38 ? 68.104 73.154 92.753 1.00 45.73 38 THR D C 1
ATOM 5789 O O . THR D 1 38 ? 67.554 73.909 93.556 1.00 39.26 38 THR D O 1
ATOM 5793 N N . LYS D 1 39 ? 68.125 73.383 91.443 1.00 45.92 39 LYS D N 1
ATOM 5794 C CA . LYS D 1 39 ? 67.355 74.471 90.851 1.00 48.14 39 LYS D CA 1
ATOM 5795 C C . LYS D 1 39 ? 65.883 74.077 90.827 1.00 47.40 39 LYS D C 1
ATOM 5796 O O . LYS D 1 39 ? 65.478 73.203 90.061 1.00 54.87 39 LYS D O 1
ATOM 5798 N N . GLY D 1 40 ? 65.090 74.719 91.676 1.00 51.47 40 GLY D N 1
ATOM 5799 C CA . GLY D 1 40 ? 63.693 74.362 91.839 1.00 47.93 40 GLY D CA 1
ATOM 5800 C C . GLY D 1 40 ? 63.414 73.978 93.278 1.00 51.81 40 GLY D C 1
ATOM 5801 O O . GLY D 1 40 ? 62.286 73.642 93.642 1.00 54.27 40 GLY D O 1
ATOM 5802 N N . CYS D 1 41 ? 64.458 74.027 94.099 1.00 44.06 41 CYS D N 1
ATOM 5803 C CA . CYS D 1 41 ? 64.338 73.721 95.519 1.00 46.79 41 CYS D CA 1
ATOM 5804 C C . CYS D 1 41 ? 64.302 75.004 96.344 1.00 41.63 41 CYS D C 1
ATOM 5805 O O . CYS D 1 41 ? 64.722 76.064 95.880 1.00 41.83 41 CYS D O 1
ATOM 5808 N N . ALA D 1 42 ? 63.800 74.897 97.570 1.00 39.09 42 ALA D N 1
ATOM 5809 C CA . ALA D 1 42 ? 63.667 76.047 98.457 1.00 38.48 42 ALA D CA 1
ATOM 5810 C C . ALA D 1 42 ? 65.021 76.589 98.908 1.00 46.45 42 ALA D C 1
ATOM 5811 O O . ALA D 1 42 ? 65.887 75.833 99.351 1.00 43.17 42 ALA D O 1
ATOM 5813 N N . LYS D 1 43 ? 65.194 77.903 98.795 1.00 43.76 43 LYS D N 1
ATOM 5814 C CA . LYS D 1 43 ? 66.409 78.561 99.263 1.00 47.82 43 LYS D CA 1
ATOM 5815 C C . LYS D 1 43 ? 66.124 79.319 100.559 1.00 50.43 43 LYS D C 1
ATOM 5816 O O . LYS D 1 43 ? 65.032 79.859 100.736 1.00 55.80 43 LYS D O 1
ATOM 5822 N N . PRO D 1 44 ? 67.106 79.362 101.473 1.00 44.85 44 PRO D N 1
ATOM 5823 C CA . PRO D 1 44 ? 68.432 78.750 101.335 1.00 49.17 44 PRO D CA 1
ATOM 5824 C C . PRO D 1 44 ? 68.446 77.266 101.702 1.00 50.62 44 PRO D C 1
ATOM 5825 O O . PRO D 1 44 ? 69.432 76.583 101.422 1.00 41.36 44 PRO D O 1
ATOM 5829 N N . PHE D 1 45 ? 67.369 76.777 102.311 1.00 45.89 45 PHE D N 1
ATOM 5830 C CA . PHE D 1 45 ? 67.318 75.387 102.758 1.00 42.01 45 PHE D CA 1
ATOM 5831 C C . PHE D 1 45 ? 66.056 74.661 102.300 1.00 44.79 45 PHE D C 1
ATOM 5832 O O . PHE D 1 45 ? 64.958 75.218 102.328 1.00 51.72 45 PHE D O 1
ATOM 5840 N N . ASP D 1 46 ? 66.225 73.412 101.881 1.00 38.17 46 ASP D N 1
ATOM 5841 C CA . ASP D 1 46 ? 65.113 72.592 101.421 1.00 28.32 46 ASP D CA 1
ATOM 5842 C C . ASP D 1 46 ? 64.969 71.363 102.312 1.00 37.85 46 ASP D C 1
ATOM 5843 O O . ASP D 1 46 ? 65.869 70.523 102.376 1.00 35.14 46 ASP D O 1
ATOM 5848 N N . GLN D 1 47 ? 63.837 71.267 103.001 1.00 31.29 47 GLN D N 1
ATOM 5849 C CA . GLN D 1 47 ? 63.588 70.176 103.937 1.00 25.87 47 GLN D CA 1
ATOM 5850 C C . GLN D 1 47 ? 63.490 68.825 103.226 1.00 29.90 47 GLN D C 1
ATOM 5851 O O . GLN D 1 47 ? 64.008 67.822 103.712 1.00 28.58 47 GLN D O 1
ATOM 5857 N N . ASP D 1 48 ? 62.821 68.808 102.076 1.00 30.39 48 ASP D N 1
ATOM 5858 C CA . ASP D 1 48 ? 62.662 67.587 101.289 1.00 26.26 48 ASP D CA 1
ATOM 5859 C C . ASP D 1 48 ? 64.007 67.009 100.857 1.00 26.95 48 ASP D C 1
ATOM 5860 O O . ASP D 1 48 ? 64.265 65.817 101.022 1.00 26.74 48 ASP D O 1
ATOM 5865 N N . LEU D 1 49 ? 64.853 67.867 100.297 1.00 27.77 49 LEU D N 1
ATOM 5866 C CA . LEU D 1 49 ? 66.179 67.472 99.844 1.00 28.59 49 LEU D CA 1
ATOM 5867 C C . LEU D 1 49 ? 67.010 66.926 100.998 1.00 24.05 49 LEU D C 1
ATOM 5868 O O . LEU D 1 49 ? 67.660 65.888 100.870 1.00 24.34 49 LEU D O 1
ATOM 5873 N N . ALA D 1 50 ? 66.977 67.631 102.124 1.00 19.20 50 ALA D N 1
ATOM 5874 C CA . ALA D 1 50 ? 67.726 67.230 103.308 1.00 21.08 50 ALA D CA 1
ATOM 5875 C C . ALA D 1 50 ? 67.309 65.847 103.799 1.00 26.71 50 ALA D C 1
ATOM 5876 O O . ALA D 1 50 ? 68.158 65.003 104.094 1.00 24.06 50 ALA D O 1
ATOM 5878 N N . GLU D 1 51 ? 66.001 65.621 103.877 1.00 21.75 51 GLU D N 1
ATOM 5879 C CA . GLU D 1 51 ? 65.466 64.345 104.347 1.00 25.17 51 GLU D CA 1
ATOM 5880 C C . GLU D 1 51 ? 65.787 63.209 103.380 1.00 16.49 51 GLU D C 1
ATOM 5881 O O . GLU D 1 51 ? 65.926 62.055 103.789 1.00 13.36 51 GLU D O 1
ATOM 5887 N N . ALA D 1 52 ? 65.904 63.541 102.099 1.00 13.46 52 ALA D N 1
ATOM 5888 C CA . ALA D 1 52 ? 66.330 62.567 101.103 1.00 15.57 52 ALA D CA 1
ATOM 5889 C C . ALA D 1 52 ? 67.792 62.179 101.332 1.00 19.61 52 ALA D C 1
ATOM 5890 O O . ALA D 1 52 ? 68.175 61.022 101.149 1.00 14.22 52 ALA D O 1
ATOM 5892 N N . PHE D 1 53 ? 68.608 63.149 101.734 1.00 14.73 53 PHE D N 1
ATOM 5893 C CA . PHE D 1 53 ? 69.997 62.860 102.071 1.00 20.86 53 PHE D CA 1
ATOM 5894 C C . PHE D 1 53 ? 70.058 62.029 103.343 1.00 17.95 53 PHE D C 1
ATOM 5895 O O . PHE D 1 53 ? 70.873 61.115 103.457 1.00 18.76 53 PHE D O 1
ATOM 5903 N N . TRP D 1 54 ? 69.182 62.347 104.290 1.00 19.69 54 TRP D N 1
ATOM 5904 C CA . TRP D 1 54 ? 69.150 61.653 105.572 1.00 19.79 54 TRP D CA 1
ATOM 5905 C C . TRP D 1 54 ? 68.803 60.175 105.404 1.00 20.04 54 TRP D C 1
ATOM 5906 O O . TRP D 1 54 ? 69.403 59.312 106.049 1.00 21.90 54 TRP D O 1
ATOM 5917 N N . GLU D 1 55 ? 67.845 59.888 104.530 1.00 14.03 55 GLU D N 1
ATOM 5918 C CA . GLU D 1 55 ? 67.494 58.508 104.216 1.00 18.24 55 GLU D CA 1
ATOM 5919 C C . GLU D 1 55 ? 68.646 57.805 103.507 1.00 16.18 55 GLU D C 1
ATOM 5920 O O . GLU D 1 55 ? 68.902 56.624 103.741 1.00 13.94 55 GLU D O 1
ATOM 5926 N N . THR D 1 56 ? 69.337 58.540 102.643 1.00 17.45 56 THR D N 1
ATOM 5927 C CA . THR D 1 56 ? 70.471 57.994 101.910 1.00 15.38 56 THR D CA 1
ATOM 5928 C C . THR D 1 56 ? 71.604 57.621 102.867 1.00 10.87 56 THR D C 1
ATOM 5929 O O . THR D 1 56 ? 72.204 56.554 102.744 1.00 10.54 56 THR D O 1
ATOM 5933 N N . CYS D 1 57 ? 71.874 58.499 103.829 1.00 12.84 57 CYS D N 1
ATOM 5934 C CA . CYS D 1 57 ? 72.869 58.237 104.864 1.00 10.59 57 CYS D CA 1
ATOM 5935 C C . CYS D 1 57 ? 72.566 56.956 105.632 1.00 15.70 57 CYS D C 1
ATOM 5936 O O . CYS D 1 57 ? 73.471 56.169 105.925 1.00 14.23 57 CYS D O 1
ATOM 5939 N N . LYS D 1 58 ? 71.292 56.760 105.963 1.00 13.48 58 LYS D N 1
ATOM 5940 C CA . LYS D 1 58 ? 70.858 55.569 106.685 1.00 15.67 58 LYS D CA 1
ATOM 5941 C C . LYS D 1 58 ? 71.131 54.323 105.856 1.00 14.44 58 LYS D C 1
ATOM 5942 O O . LYS D 1 58 ? 71.620 53.317 106.371 1.00 14.44 58 LYS D O 1
ATOM 5948 N N . TYR D 1 59 ? 70.811 54.402 104.569 1.00 11.78 59 TYR D N 1
ATOM 5949 C CA . TYR D 1 59 ? 70.996 53.283 103.653 1.00 11.98 59 TYR D CA 1
ATOM 5950 C C . TYR D 1 59 ? 72.473 52.917 103.522 1.00 16.93 59 TYR D C 1
ATOM 5951 O O . TYR D 1 59 ? 72.826 51.738 103.429 1.00 16.81 59 TYR D O 1
ATOM 5960 N N . LEU D 1 60 ? 73.332 53.932 103.515 1.00 10.35 60 LEU D N 1
ATOM 5961 C CA . LEU D 1 60 ? 74.770 53.704 103.425 1.00 14.56 60 LEU D CA 1
ATOM 5962 C C . LEU D 1 60 ? 75.283 53.001 104.674 1.00 11.93 60 LEU D C 1
ATOM 5963 O O . LEU D 1 60 ? 76.059 52.050 104.590 1.00 12.82 60 LEU D O 1
ATOM 5968 N N . ALA D 1 61 ? 74.835 53.470 105.833 1.00 12.10 61 ALA D N 1
ATOM 5969 C CA . ALA D 1 61 ? 75.289 52.925 107.106 1.00 14.15 61 ALA D CA 1
ATOM 5970 C C . ALA D 1 61 ? 74.853 51.475 107.287 1.00 17.21 61 ALA D C 1
ATOM 5971 O O . ALA D 1 61 ? 75.566 50.678 107.893 1.00 18.34 61 ALA D O 1
ATOM 5973 N N . GLN D 1 62 ? 73.685 51.139 106.751 1.00 16.34 62 GLN D N 1
ATOM 5974 C CA . GLN D 1 62 ? 73.136 49.794 106.878 1.00 17.79 62 GLN D CA 1
ATOM 5975 C C . GLN D 1 62 ? 73.928 48.773 106.072 1.00 16.50 62 GLN D C 1
ATOM 5976 O O . GLN D 1 62 ? 73.946 47.590 106.409 1.00 19.58 62 GLN D O 1
ATOM 5982 N N . ASN D 1 63 ? 74.580 49.230 105.009 1.00 12.30 63 ASN D N 1
ATOM 5983 C CA . ASN D 1 63 ? 75.181 48.312 104.046 1.00 14.48 63 ASN D CA 1
ATOM 5984 C C . ASN D 1 63 ? 76.695 48.372 103.938 1.00 13.48 63 ASN D C 1
ATOM 5985 O O . ASN D 1 63 ? 77.286 47.662 103.132 1.00 16.18 63 ASN D O 1
ATOM 5990 N N . ILE D 1 64 ? 77.323 49.219 104.741 1.00 15.41 64 ILE D N 1
ATOM 5991 C CA . ILE D 1 64 ? 78.772 49.345 104.693 1.00 12.87 64 ILE D CA 1
ATOM 5992 C C . ILE D 1 64 ? 79.418 48.678 105.900 1.00 10.41 64 ILE D C 1
ATOM 5993 O O . ILE D 1 64 ? 79.203 49.093 107.038 1.00 14.25 64 ILE D O 1
ATOM 5998 N N . MET D 1 65 ? 80.200 47.637 105.638 1.00 10.87 65 MET D N 1
ATOM 5999 C CA . MET D 1 65 ? 80.888 46.894 106.686 1.00 16.53 65 MET D CA 1
ATOM 6000 C C . MET D 1 65 ? 81.809 47.813 107.481 1.00 12.45 65 MET D C 1
ATOM 6001 O O . MET D 1 65 ? 82.729 48.408 106.927 1.00 13.26 65 MET D O 1
ATOM 6006 N N . GLY D 1 66 ? 81.544 47.934 108.778 1.00 10.54 66 GLY D N 1
ATOM 6007 C CA . GLY D 1 66 ? 82.384 48.721 109.661 1.00 9.62 66 GLY D CA 1
ATOM 6008 C C . GLY D 1 66 ? 81.928 50.156 109.853 1.00 12.44 66 GLY D C 1
ATOM 6009 O O . GLY D 1 66 ? 82.580 50.921 110.563 1.00 9.21 66 GLY D O 1
ATOM 6010 N N . ALA D 1 67 ? 80.817 50.528 109.221 1.00 7.76 67 ALA D N 1
ATOM 6011 C CA . ALA D 1 67 ? 80.294 51.890 109.343 1.00 10.58 67 ALA D CA 1
ATOM 6012 C C . ALA D 1 67 ? 79.862 52.203 110.774 1.00 12.19 67 ALA D C 1
ATOM 6013 O O . ALA D 1 67 ? 79.092 51.455 111.377 1.00 16.24 67 ALA D O 1
ATOM 6015 N N . LYS D 1 68 ? 80.357 53.315 111.309 1.00 10.73 68 LYS D N 1
ATOM 6016 C CA . LYS D 1 68 ? 80.094 53.687 112.695 1.00 13.52 68 LYS D CA 1
ATOM 6017 C C . LYS D 1 68 ? 79.322 54.995 112.812 1.00 14.82 68 LYS D C 1
ATOM 6018 O O . LYS D 1 68 ? 78.587 55.208 113.776 1.00 14.20 68 LYS D O 1
ATOM 6024 N N . LEU D 1 69 ? 79.499 55.873 111.833 1.00 15.11 69 LEU D N 1
ATOM 6025 C CA . LEU D 1 69 ? 78.960 57.221 111.927 1.00 12.01 69 LEU D CA 1
ATOM 6026 C C . LEU D 1 69 ? 78.896 57.884 110.558 1.00 14.98 69 LEU D C 1
ATOM 6027 O O . LEU D 1 69 ? 79.828 57.778 109.760 1.00 16.97 69 LEU D O 1
ATOM 6032 N N . VAL D 1 70 ? 77.785 58.557 110.285 1.00 14.94 70 VAL D N 1
ATOM 6033 C CA . VAL D 1 70 ? 77.631 59.289 109.038 1.00 17.01 70 VAL D CA 1
ATOM 6034 C C . VAL D 1 70 ? 77.336 60.757 109.324 1.00 18.51 70 VAL D C 1
ATOM 6035 O O . VAL D 1 70 ? 76.533 61.072 110.196 1.00 17.45 70 VAL D O 1
ATOM 6039 N N . TYR D 1 71 ? 78.002 61.652 108.602 1.00 15.74 71 TYR D N 1
ATOM 6040 C CA . TYR D 1 71 ? 77.759 63.081 108.752 1.00 12.10 71 TYR D CA 1
ATOM 6041 C C . TYR D 1 71 ? 77.256 63.681 107.446 1.00 15.04 71 TYR D C 1
ATOM 6042 O O . TYR D 1 71 ? 77.797 63.404 106.376 1.00 10.57 71 TYR D O 1
ATOM 6051 N N . HIS D 1 72 ? 76.211 64.497 107.533 1.00 17.60 72 HIS D N 1
ATOM 6052 C CA . HIS D 1 72 ? 75.678 65.160 106.351 1.00 17.33 72 HIS D CA 1
ATOM 6053 C C . HIS D 1 72 ? 75.578 66.666 106.511 1.00 17.80 72 HIS D C 1
ATOM 6054 O O . HIS D 1 72 ? 75.251 67.173 107.583 1.00 18.77 72 HIS D O 1
ATOM 6061 N N . GLN D 1 73 ? 75.865 67.369 105.423 1.00 15.64 73 GLN D N 1
ATOM 6062 C CA . GLN D 1 73 ? 75.633 68.802 105.323 1.00 17.17 73 GLN D CA 1
ATOM 6063 C C . GLN D 1 73 ? 75.601 69.155 103.850 1.00 17.40 73 GLN D C 1
ATOM 6064 O O . GLN D 1 73 ? 76.340 68.576 103.057 1.00 18.03 73 GLN D O 1
ATOM 6070 N N . SER D 1 74 ? 74.733 70.088 103.481 1.00 17.92 74 SER D N 1
ATOM 6071 C CA . SER D 1 74 ? 74.634 70.527 102.095 1.00 18.92 74 SER D CA 1
ATOM 6072 C C . SER D 1 74 ? 74.384 69.347 101.146 1.00 20.77 74 SER D C 1
ATOM 6073 O O . SER D 1 74 ? 73.346 68.691 101.215 1.00 19.14 74 SER D O 1
ATOM 6076 N N . ASP D 1 75 ? 75.347 69.066 100.272 1.00 21.69 75 ASP D N 1
ATOM 6077 C CA . ASP D 1 75 ? 75.219 67.937 99.353 1.00 20.95 75 ASP D CA 1
ATOM 6078 C C . ASP D 1 75 ? 76.332 66.908 99.534 1.00 20.13 75 ASP D C 1
ATOM 6079 O O . ASP D 1 75 ? 76.682 66.195 98.594 1.00 17.41 75 ASP D O 1
ATOM 6084 N N . GLU D 1 76 ? 76.883 66.825 100.740 1.00 15.06 76 GLU D N 1
ATOM 6085 C CA . GLU D 1 76 ? 77.998 65.921 100.989 1.00 17.64 76 GLU D CA 1
ATOM 6086 C C . GLU D 1 76 ? 77.715 64.957 102.132 1.00 18.23 76 GLU D C 1
ATOM 6087 O O . GLU D 1 76 ? 77.031 65.299 103.099 1.00 18.35 76 GLU D O 1
ATOM 6093 N N . ILE D 1 77 ? 78.249 63.746 102.005 1.00 14.64 77 ILE D N 1
ATOM 6094 C CA . ILE D 1 77 ? 78.082 62.708 103.012 1.00 15.58 77 ILE D CA 1
ATOM 6095 C C . ILE D 1 77 ? 79.428 62.109 103.407 1.00 13.93 77 ILE D C 1
ATOM 6096 O O . ILE D 1 77 ? 80.166 61.611 102.558 1.00 14.65 77 ILE D O 1
ATOM 6101 N N . SER D 1 78 ? 79.742 62.161 104.698 1.00 12.64 78 SER D N 1
ATOM 6102 C CA . SER D 1 78 ? 80.972 61.577 105.219 1.00 8.78 78 SER D CA 1
ATOM 6103 C C . SER D 1 78 ? 80.668 60.363 106.084 1.00 12.00 78 SER D C 1
ATOM 6104 O O . SER D 1 78 ? 79.824 60.425 106.977 1.00 9.75 78 SER D O 1
ATOM 6107 N N . ILE D 1 79 ? 81.368 59.263 105.824 1.00 11.71 79 ILE D N 1
ATOM 6108 C CA . ILE D 1 79 ? 81.151 58.031 106.569 1.00 9.48 79 ILE D CA 1
ATOM 6109 C C . ILE D 1 79 ? 82.411 57.563 107.281 1.00 11.54 79 ILE D C 1
ATOM 6110 O O . ILE D 1 79 ? 83.455 57.360 106.655 1.00 12.32 79 ILE D O 1
ATOM 6115 N N . LEU D 1 80 ? 82.308 57.401 108.597 1.00 10.64 80 LEU D N 1
ATOM 6116 C CA . LEU D 1 80 ? 83.392 56.828 109.383 1.00 8.99 80 LEU D CA 1
ATOM 6117 C C . LEU D 1 80 ? 83.279 55.314 109.378 1.00 10.98 80 LEU D C 1
ATOM 6118 O O . LEU D 1 80 ? 82.238 54.757 109.728 1.00 11.82 80 LEU D O 1
ATOM 6123 N N . ILE D 1 81 ? 84.356 54.654 108.971 1.00 12.57 81 ILE D N 1
ATOM 6124 C CA . ILE D 1 81 ? 84.401 53.201 108.932 1.00 11.16 81 ILE D CA 1
ATOM 6125 C C . ILE D 1 81 ? 85.586 52.719 109.755 1.00 12.01 81 ILE D C 1
ATOM 6126 O O . ILE D 1 81 ? 86.692 53.248 109.631 1.00 8.29 81 ILE D O 1
ATOM 6131 N N . THR D 1 82 ? 85.349 51.725 110.605 1.00 13.74 82 THR D N 1
ATOM 6132 C CA . THR D 1 82 ? 86.420 51.115 111.385 1.00 12.15 82 THR D CA 1
ATOM 6133 C C . THR D 1 82 ? 86.535 49.643 111.026 1.00 11.04 82 THR D C 1
ATOM 6134 O O . THR D 1 82 ? 85.553 49.014 110.635 1.00 13.82 82 THR D O 1
ATOM 6138 N N . ASN D 1 83 ? 87.739 49.098 111.153 1.00 11.67 83 ASN D N 1
ATOM 6139 C CA . ASN D 1 83 ? 87.992 47.711 110.795 1.00 11.30 83 ASN D CA 1
ATOM 6140 C C . ASN D 1 83 ? 88.909 47.033 111.804 1.00 14.15 83 ASN D C 1
ATOM 6141 O O . ASN D 1 83 ? 89.577 46.049 111.490 1.00 16.22 83 ASN D O 1
ATOM 6146 N N . TYR D 1 84 ? 88.941 47.570 113.017 1.00 17.53 84 TYR D N 1
ATOM 6147 C CA . TYR D 1 84 ? 89.824 47.057 114.057 1.00 20.27 84 TYR D CA 1
ATOM 6148 C C . TYR D 1 84 ? 89.070 46.826 115.365 1.00 22.43 84 TYR D C 1
ATOM 6149 O O . TYR D 1 84 ? 89.651 46.901 116.449 1.00 18.71 84 TYR D O 1
ATOM 6158 N N . ASP D 1 85 ? 87.773 46.553 115.251 1.00 22.11 85 ASP D N 1
ATOM 6159 C CA . ASP D 1 85 ? 86.934 46.262 116.409 1.00 29.60 85 ASP D CA 1
ATOM 6160 C C . ASP D 1 85 ? 87.487 45.061 117.161 1.00 26.21 85 ASP D C 1
ATOM 6161 O O . ASP D 1 85 ? 87.566 45.062 118.387 1.00 30.94 85 ASP D O 1
ATOM 6166 N N . LYS D 1 86 ? 87.860 44.034 116.408 1.00 26.92 86 LYS D N 1
ATOM 6167 C CA . LYS D 1 86 ? 88.507 42.854 116.965 1.00 26.85 86 LYS D CA 1
ATOM 6168 C C . LYS D 1 86 ? 89.717 42.499 116.110 1.00 30.08 86 LYS D C 1
ATOM 6169 O O . LYS D 1 86 ? 89.871 43.007 115.000 1.00 28.77 86 LYS D O 1
ATOM 6175 N N . LEU D 1 87 ? 90.575 41.626 116.627 1.00 28.15 87 LEU D N 1
ATOM 6176 C CA . LEU D 1 87 ? 91.767 41.204 115.899 1.00 31.01 87 LEU D CA 1
ATOM 6177 C C . LEU D 1 87 ? 91.406 40.393 114.654 1.00 27.15 87 LEU D C 1
ATOM 6178 O O . LEU D 1 87 ? 92.241 40.174 113.778 1.00 26.59 87 LEU D O 1
ATOM 6183 N N . THR D 1 88 ? 90.150 39.964 114.579 1.00 28.72 88 THR D N 1
ATOM 6184 C CA . THR D 1 88 ? 89.676 39.150 113.469 1.00 30.00 88 THR D CA 1
ATOM 6185 C C . THR D 1 88 ? 88.845 39.955 112.470 1.00 26.66 88 THR D C 1
ATOM 6186 O O . THR D 1 88 ? 88.374 39.413 111.470 1.00 28.16 88 THR D O 1
ATOM 6190 N N . THR D 1 89 ? 88.667 41.244 112.743 1.00 24.32 89 THR D N 1
ATOM 6191 C CA . THR D 1 89 ? 87.808 42.087 111.913 1.00 25.17 89 THR D CA 1
ATOM 6192 C C . THR D 1 89 ? 88.342 42.246 110.489 1.00 23.67 89 THR D C 1
ATOM 6193 O O . THR D 1 89 ? 89.506 42.593 110.283 1.00 18.86 89 THR D O 1
ATOM 6197 N N . GLN D 1 90 ? 87.478 41.988 109.513 1.00 25.24 90 GLN D N 1
ATOM 6198 C CA . GLN D 1 90 ? 87.828 42.165 108.111 1.00 23.47 90 GLN D CA 1
ATOM 6199 C C . GLN D 1 90 ? 87.494 43.581 107.664 1.00 20.99 90 GLN D C 1
ATOM 6200 O O . GLN D 1 90 ? 86.829 44.328 108.383 1.00 18.88 90 GLN D O 1
ATOM 6206 N N . SER D 1 91 ? 87.959 43.946 106.474 1.00 16.64 91 SER D N 1
ATOM 6207 C CA . SER D 1 91 ? 87.638 45.247 105.900 1.00 11.80 91 SER D CA 1
ATOM 6208 C C . SER D 1 91 ? 86.617 45.104 104.785 1.00 11.46 91 SER D C 1
ATOM 6209 O O . SER D 1 91 ? 86.593 44.094 104.079 1.00 11.13 91 SER D O 1
ATOM 6212 N N . TRP D 1 92 ? 85.766 46.115 104.644 1.00 9.75 92 TRP D N 1
ATOM 6213 C CA . TRP D 1 92 ? 84.843 46.192 103.522 1.00 10.76 92 TRP D CA 1
ATOM 6214 C C . TRP D 1 92 ? 85.659 46.121 102.237 1.00 8.91 92 TRP D C 1
ATOM 6215 O O . TRP D 1 92 ? 86.579 46.917 102.046 1.00 8.86 92 TRP D O 1
ATOM 6226 N N . PHE D 1 93 ? 85.345 45.149 101.383 1.00 8.25 93 PHE D N 1
ATOM 6227 C CA . PHE D 1 93 ? 86.039 44.966 100.108 1.00 8.40 93 PHE D CA 1
ATOM 6228 C C . PHE D 1 93 ? 87.551 44.814 100.258 1.00 12.03 93 PHE D C 1
ATOM 6229 O O . PHE D 1 93 ? 88.300 45.116 99.328 1.00 12.36 93 PHE D O 1
ATOM 6237 N N . GLU D 1 94 ? 87.985 44.344 101.425 1.00 13.05 94 GLU D N 1
ATOM 6238 C CA . GLU D 1 94 ? 89.406 44.192 101.738 1.00 12.62 94 GLU D CA 1
ATOM 6239 C C . GLU D 1 94 ? 90.167 45.510 101.607 1.00 9.63 94 GLU D C 1
ATOM 6240 O O . GLU D 1 94 ? 91.340 45.523 101.234 1.00 9.21 94 GLU D O 1
ATOM 6246 N N . ASN D 1 95 ? 89.483 46.610 101.916 1.00 9.87 95 ASN D N 1
ATOM 6247 C CA . ASN D 1 95 ? 90.062 47.951 101.847 1.00 9.34 95 ASN D CA 1
ATOM 6248 C C . ASN D 1 95 ? 90.531 48.360 100.449 1.00 8.25 95 ASN D C 1
ATOM 6249 O O . ASN D 1 95 ? 91.437 49.181 100.307 1.00 5.27 95 ASN D O 1
ATOM 6254 N N . ASN D 1 96 ? 89.911 47.779 99.427 1.00 7.83 96 ASN D N 1
ATOM 6255 C CA . ASN D 1 96 ? 90.134 48.198 98.049 1.00 9.05 96 ASN D CA 1
ATOM 6256 C C . ASN D 1 96 ? 89.602 49.613 97.845 1.00 6.72 96 ASN D C 1
ATOM 6257 O O . ASN D 1 96 ? 88.419 49.867 98.046 1.00 4.78 96 ASN D O 1
ATOM 6262 N N . LEU D 1 97 ? 90.481 50.525 97.442 1.00 6.68 97 LEU D N 1
ATOM 6263 C CA . LEU D 1 97 ? 90.144 51.942 97.342 1.00 5.62 97 LEU D CA 1
ATOM 6264 C C . LEU D 1 97 ? 89.049 52.242 96.315 1.00 4.29 97 LEU D C 1
ATOM 6265 O O . LEU D 1 97 ? 88.044 52.868 96.638 1.00 4.69 97 LEU D O 1
ATOM 6270 N N . GLN D 1 98 ? 89.250 51.796 95.081 1.00 4.16 98 GLN D N 1
ATOM 6271 C CA . GLN D 1 98 ? 88.306 52.082 94.007 1.00 7.84 98 GLN D CA 1
ATOM 6272 C C . GLN D 1 98 ? 86.953 51.429 94.253 1.00 5.83 98 GLN D C 1
ATOM 6273 O O . GLN D 1 98 ? 85.920 51.975 93.881 1.00 4.68 98 GLN D O 1
ATOM 6279 N N . LYS D 1 99 ? 86.967 50.267 94.895 1.00 5.24 99 LYS D N 1
ATOM 6280 C CA . LYS D 1 99 ? 85.736 49.542 95.169 1.00 8.32 99 LYS D CA 1
ATOM 6281 C C . LYS D 1 99 ? 84.937 50.230 96.272 1.00 9.91 99 LYS D C 1
ATOM 6282 O O . LYS D 1 99 ? 83.718 50.358 96.177 1.00 8.02 99 LYS D O 1
ATOM 6288 N N . ILE D 1 100 ? 85.630 50.690 97.309 1.00 6.35 100 ILE D N 1
ATOM 6289 C CA . ILE D 1 100 ? 84.980 51.418 98.393 1.00 8.65 100 ILE D CA 1
ATOM 6290 C C . ILE D 1 100 ? 84.378 52.738 97.906 1.00 11.00 100 ILE D C 1
ATOM 6291 O O . ILE D 1 100 ? 83.238 53.069 98.235 1.00 10.00 100 ILE D O 1
ATOM 6296 N N . ALA D 1 101 ? 85.148 53.480 97.116 1.00 8.89 101 ALA D N 1
ATOM 6297 C CA . ALA D 1 101 ? 84.708 54.774 96.604 1.00 7.10 101 ALA D CA 1
ATOM 6298 C C . ALA D 1 101 ? 83.535 54.641 95.637 1.00 6.09 101 ALA D C 1
ATOM 6299 O O . ALA D 1 101 ? 82.556 55.378 95.734 1.00 7.11 101 ALA D O 1
ATOM 6301 N N . SER D 1 102 ? 83.637 53.698 94.705 1.00 6.09 102 SER D N 1
ATOM 6302 C CA . SER D 1 102 ? 82.630 53.551 93.660 1.00 5.61 102 SER D CA 1
ATOM 6303 C C . SER D 1 102 ? 81.315 52.959 94.171 1.00 7.55 102 SER D C 1
ATOM 6304 O O . SER D 1 102 ? 80.242 53.474 93.860 1.00 9.43 102 SER D O 1
ATOM 6307 N N . VAL D 1 103 ? 81.396 51.883 94.950 1.00 6.94 103 VAL D N 1
ATOM 6308 C CA . VAL D 1 103 ? 80.198 51.265 95.516 1.00 10.68 103 VAL D CA 1
ATOM 6309 C C . VAL D 1 103 ? 79.477 52.230 96.459 1.00 11.21 103 VAL D C 1
ATOM 6310 O O . VAL D 1 103 ? 78.245 52.287 96.476 1.00 11.45 103 VAL D O 1
ATOM 6314 N N . SER D 1 104 ? 80.246 52.997 97.228 1.00 10.53 104 SER D N 1
ATOM 6315 C CA . SER D 1 104 ? 79.672 54.037 98.082 1.00 12.04 104 SER D CA 1
ATOM 6316 C C . SER D 1 104 ? 78.836 55.014 97.268 1.00 10.77 104 SER D C 1
ATOM 6317 O O . SER D 1 104 ? 77.689 55.295 97.609 1.00 9.20 104 SER D O 1
ATOM 6320 N N . ALA D 1 105 ? 79.422 55.538 96.197 1.00 9.40 105 ALA D N 1
ATOM 6321 C CA . ALA D 1 105 ? 78.715 56.473 95.334 1.00 8.83 105 ALA D CA 1
ATOM 6322 C C . ALA D 1 105 ? 77.509 55.788 94.697 1.00 10.51 105 ALA D C 1
ATOM 6323 O O . ALA D 1 105 ? 76.437 56.378 94.586 1.00 8.94 105 ALA D O 1
ATOM 6325 N N . SER D 1 106 ? 77.692 54.536 94.291 1.00 8.00 106 SER D N 1
ATOM 6326 C CA . SER D 1 106 ? 76.614 53.760 93.688 1.00 9.52 106 SER D CA 1
ATOM 6327 C C . SER D 1 106 ? 75.438 53.588 94.647 1.00 11.23 106 SER D C 1
ATOM 6328 O O . SER D 1 106 ? 74.292 53.842 94.281 1.00 14.20 106 SER D O 1
ATOM 6331 N N . MET D 1 107 ? 75.731 53.158 95.871 1.00 10.99 107 MET D N 1
ATOM 6332 C CA . MET D 1 107 ? 74.711 53.004 96.902 1.00 11.08 107 MET D CA 1
ATOM 6333 C C . MET D 1 107 ? 73.962 54.306 97.166 1.00 13.82 107 MET D C 1
ATOM 6334 O O . MET D 1 107 ? 72.728 54.332 97.203 1.00 11.48 107 MET D O 1
ATOM 6339 N N . ALA D 1 108 ? 74.715 55.383 97.355 1.00 11.67 108 ALA D N 1
ATOM 6340 C CA . ALA D 1 108 ? 74.125 56.701 97.549 1.00 10.73 108 ALA D CA 1
ATOM 6341 C C . ALA D 1 108 ? 73.248 57.080 96.360 1.00 12.50 108 ALA D C 1
ATOM 6342 O O . ALA D 1 108 ? 72.140 57.577 96.534 1.00 14.35 108 ALA D O 1
ATOM 6344 N N . THR D 1 109 ? 73.747 56.820 95.156 1.00 10.60 109 THR D N 1
ATOM 6345 C CA . THR D 1 109 ? 73.026 57.139 93.930 1.00 13.70 109 THR D CA 1
ATOM 6346 C C . THR D 1 109 ? 71.708 56.370 93.822 1.00 16.85 109 THR D C 1
ATOM 6347 O O . THR D 1 109 ? 70.674 56.937 93.464 1.00 12.73 109 THR D O 1
ATOM 6351 N N . ALA D 1 110 ? 71.757 55.080 94.135 1.00 15.40 110 ALA D N 1
ATOM 6352 C CA . ALA D 1 110 ? 70.593 54.213 94.026 1.00 10.68 110 ALA D CA 1
ATOM 6353 C C . ALA D 1 110 ? 69.481 54.675 94.950 1.00 18.74 110 ALA D C 1
ATOM 6354 O O . ALA D 1 110 ? 68.339 54.843 94.525 1.00 19.63 110 ALA D O 1
ATOM 6356 N N . LYS D 1 111 ? 69.823 54.883 96.217 1.00 15.17 111 LYS D N 1
ATOM 6357 C CA . LYS D 1 111 ? 68.840 55.266 97.219 1.00 13.49 111 LYS D CA 1
ATOM 6358 C C . LYS D 1 111 ? 68.329 56.688 97.029 1.00 17.00 111 LYS D C 1
ATOM 6359 O O . LYS D 1 111 ? 67.134 56.944 97.174 1.00 24.25 111 LYS D O 1
ATOM 6365 N N . PHE D 1 112 ? 69.231 57.612 96.709 1.00 17.03 112 PHE D N 1
ATOM 6366 C CA . PHE D 1 112 ? 68.869 59.025 96.621 1.00 17.12 112 PHE D CA 1
ATOM 6367 C C . PHE D 1 112 ? 67.861 59.290 95.509 1.00 16.80 112 PHE D C 1
ATOM 6368 O O . PHE D 1 112 ? 66.893 60.021 95.707 1.00 16.96 112 PHE D O 1
ATOM 6376 N N . ASN D 1 113 ? 68.095 58.701 94.342 1.00 16.74 113 ASN D N 1
ATOM 6377 C CA . ASN D 1 113 ? 67.180 58.864 93.223 1.00 18.58 113 ASN D CA 1
ATOM 6378 C C . ASN D 1 113 ? 65.812 58.242 93.497 1.00 25.13 113 ASN D C 1
ATOM 6379 O O . ASN D 1 113 ? 64.789 58.778 93.076 1.00 22.39 113 ASN D O 1
ATOM 6384 N N . GLU D 1 114 ? 65.801 57.121 94.213 1.00 25.13 114 GLU D N 1
ATOM 6385 C CA . GLU D 1 114 ? 64.554 56.452 94.579 1.00 22.88 114 GLU D CA 1
ATOM 6386 C C . GLU D 1 114 ? 63.694 57.329 95.483 1.00 23.82 114 GLU D C 1
ATOM 6387 O O . GLU D 1 114 ? 62.539 57.613 95.171 1.00 31.17 114 GLU D O 1
ATOM 6393 N N . VAL D 1 115 ? 64.273 57.755 96.600 1.00 23.56 115 VAL D N 1
ATOM 6394 C CA . VAL D 1 115 ? 63.580 58.593 97.572 1.00 21.56 115 VAL D CA 1
ATOM 6395 C C . VAL D 1 115 ? 63.128 59.918 96.962 1.00 27.55 115 VAL D C 1
ATOM 6396 O O . VAL D 1 115 ? 62.036 60.407 97.250 1.00 36.83 115 VAL D O 1
ATOM 6400 N N . MET D 1 116 ? 63.966 60.484 96.102 1.00 28.39 116 MET D N 1
ATOM 6401 C CA . MET D 1 116 ? 63.671 61.768 95.479 1.00 25.42 116 MET D CA 1
ATOM 6402 C C . MET D 1 116 ? 62.586 61.651 94.407 1.00 32.82 116 MET D C 1
ATOM 6403 O O . MET D 1 116 ? 61.801 62.576 94.210 1.00 33.92 116 MET D O 1
ATOM 6408 N N . ARG D 1 117 ? 62.545 60.514 93.719 1.00 34.04 117 ARG D N 1
ATOM 6409 C CA . ARG D 1 117 ? 61.598 60.318 92.624 1.00 32.73 117 ARG D CA 1
ATOM 6410 C C . ARG D 1 117 ? 60.175 60.102 93.127 1.00 41.44 117 ARG D C 1
ATOM 6411 O O . ARG D 1 117 ? 59.227 60.104 92.342 1.00 43.83 117 ARG D O 1
ATOM 6413 N N . GLU D 1 118 ? 60.031 59.916 94.436 1.00 43.00 118 GLU D N 1
ATOM 6414 C CA . GLU D 1 118 ? 58.720 59.726 95.043 1.00 35.93 118 GLU D CA 1
ATOM 6415 C C . GLU D 1 118 ? 57.894 61.006 94.977 1.00 42.23 118 GLU D C 1
ATOM 6416 O O . GLU D 1 118 ? 56.744 60.989 94.540 1.00 52.93 118 GLU D O 1
ATOM 6418 N N . LYS D 1 119 ? 58.489 62.114 95.407 1.00 39.96 119 LYS D N 1
ATOM 6419 C CA . LYS D 1 119 ? 57.797 63.399 95.415 1.00 40.01 119 LYS D CA 1
ATOM 6420 C C . LYS D 1 119 ? 58.138 64.246 94.189 1.00 45.84 119 LYS D C 1
ATOM 6421 O O . LYS D 1 119 ? 57.398 65.165 93.837 1.00 48.22 119 LYS D O 1
ATOM 6423 N N . TYR D 1 120 ? 59.258 63.936 93.543 1.00 43.82 120 TYR D N 1
ATOM 6424 C CA . TYR D 1 120 ? 59.693 64.679 92.364 1.00 38.85 120 TYR D CA 1
ATOM 6425 C C . TYR D 1 120 ? 60.063 63.730 91.229 1.00 40.53 120 TYR D C 1
ATOM 6426 O O . TYR D 1 120 ? 61.244 63.532 90.945 1.00 42.29 120 TYR D O 1
ATOM 6435 N N . PRO D 1 121 ? 59.053 63.147 90.565 1.00 45.61 121 PRO D N 1
ATOM 6436 C CA . PRO D 1 121 ? 59.282 62.149 89.513 1.00 39.40 121 PRO D CA 1
ATOM 6437 C C . PRO D 1 121 ? 59.793 62.762 88.211 1.00 40.04 121 PRO D C 1
ATOM 6438 O O . PRO D 1 121 ? 60.142 62.027 87.287 1.00 44.68 121 PRO D O 1
ATOM 6442 N N . ASP D 1 122 ? 59.833 64.089 88.141 1.00 38.42 122 ASP D N 1
ATOM 6443 C CA . ASP D 1 122 ? 60.263 64.780 86.930 1.00 42.28 122 ASP D CA 1
ATOM 6444 C C . ASP D 1 122 ? 61.708 65.254 87.047 1.00 41.75 122 ASP D C 1
ATOM 6445 O O . ASP D 1 122 ? 62.297 65.729 86.076 1.00 41.30 122 ASP D O 1
ATOM 6447 N N . LYS D 1 123 ? 62.267 65.119 88.245 1.00 43.63 123 LYS D N 1
ATOM 6448 C CA . LYS D 1 123 ? 63.633 65.541 88.529 1.00 35.35 123 LYS D CA 1
ATOM 6449 C C . LYS D 1 123 ? 64.629 64.737 87.698 1.00 31.58 123 LYS D C 1
ATOM 6450 O O . LYS D 1 123 ? 64.479 63.523 87.554 1.00 30.06 123 LYS D O 1
ATOM 6456 N N . PRO D 1 124 ? 65.649 65.410 87.142 1.00 29.79 124 PRO D N 1
ATOM 6457 C CA . PRO D 1 124 ? 66.697 64.693 86.405 1.00 34.16 124 PRO D CA 1
ATOM 6458 C C . PRO D 1 124 ? 67.446 63.727 87.319 1.00 22.10 124 PRO D C 1
ATOM 6459 O O . PRO D 1 124 ? 67.394 63.878 88.540 1.00 15.82 124 PRO D O 1
ATOM 6463 N N . LEU D 1 125 ? 68.114 62.740 86.731 1.00 18.46 125 LEU D N 1
ATOM 6464 C CA . LEU D 1 125 ? 68.902 61.784 87.500 1.00 20.52 125 LEU D CA 1
ATOM 6465 C C . LEU D 1 125 ? 69.973 62.495 88.309 1.00 16.39 125 LEU D C 1
ATOM 6466 O O . LEU D 1 125 ? 70.602 63.436 87.828 1.00 19.82 125 LEU D O 1
ATOM 6471 N N . ALA D 1 126 ? 70.162 62.049 89.546 1.00 14.97 126 ALA D N 1
ATOM 6472 C CA . ALA D 1 126 ? 71.209 62.588 90.401 1.00 14.49 126 ALA D CA 1
ATOM 6473 C C . ALA D 1 126 ? 72.405 61.643 90.414 1.00 13.56 126 ALA D C 1
ATOM 6474 O O . ALA D 1 126 ? 72.241 60.425 90.484 1.00 11.32 126 ALA D O 1
ATOM 6476 N N . THR D 1 127 ? 73.607 62.207 90.335 1.00 17.56 127 THR D N 1
ATOM 6477 C CA . THR D 1 127 ? 74.832 61.412 90.384 1.00 15.23 127 THR D CA 1
ATOM 6478 C C . THR D 1 127 ? 75.783 61.926 91.458 1.00 12.38 127 THR D C 1
ATOM 6479 O O . THR D 1 127 ? 75.711 63.085 91.863 1.00 15.45 127 THR D O 1
ATOM 6483 N N . PHE D 1 128 ? 76.673 61.055 91.917 1.00 8.51 128 PHE D N 1
ATOM 6484 C CA . PHE D 1 128 ? 77.561 61.383 93.022 1.00 9.07 128 PHE D CA 1
ATOM 6485 C C . PHE D 1 128 ? 78.972 60.898 92.738 1.00 9.45 128 PHE D C 1
ATOM 6486 O O . PHE D 1 128 ? 79.172 59.968 91.960 1.00 9.48 128 PHE D O 1
ATOM 6494 N N . ASP D 1 129 ? 79.953 61.523 93.377 1.00 6.44 129 ASP D N 1
ATOM 6495 C CA . ASP D 1 129 ? 81.297 60.966 93.382 1.00 11.69 129 ASP D CA 1
ATOM 6496 C C . ASP D 1 129 ? 81.611 60.449 94.782 1.00 11.04 129 ASP D C 1
ATOM 6497 O O . ASP D 1 129 ? 80.986 60.860 95.758 1.00 10.22 129 ASP D O 1
ATOM 6502 N N . GLY D 1 130 ? 82.565 59.532 94.872 1.00 9.32 130 GLY D N 1
ATOM 6503 C CA . GLY D 1 130 ? 83.015 59.027 96.152 1.00 7.65 130 GLY D CA 1
ATOM 6504 C C . GLY D 1 130 ? 84.528 59.012 96.226 1.00 8.99 130 GLY D C 1
ATOM 6505 O O . GLY D 1 130 ? 85.202 58.750 95.231 1.00 6.00 130 GLY D O 1
ATOM 6506 N N . ARG D 1 131 ? 85.063 59.306 97.405 1.00 9.72 131 ARG D N 1
ATOM 6507 C CA . ARG D 1 131 ? 86.502 59.260 97.626 1.00 7.60 131 ARG D CA 1
ATOM 6508 C C . ARG D 1 131 ? 86.777 58.698 99.011 1.00 5.76 131 ARG D C 1
ATOM 6509 O O . ARG D 1 131 ? 86.063 59.005 99.964 1.00 8.25 131 ARG D O 1
ATOM 6517 N N . ALA D 1 132 ? 87.803 57.863 99.124 1.00 5.44 132 ALA D N 1
ATOM 6518 C CA . ALA D 1 132 ? 88.149 57.279 100.414 1.00 6.58 132 ALA D CA 1
ATOM 6519 C C . ALA D 1 132 ? 89.556 57.658 100.862 1.00 4.98 132 ALA D C 1
ATOM 6520 O O . ALA D 1 132 ? 90.403 58.036 100.058 1.00 5.43 132 ALA D O 1
ATOM 6522 N N . GLN D 1 133 ? 89.794 57.543 102.159 1.00 8.47 133 GLN D N 1
ATOM 6523 C CA . GLN D 1 133 ? 91.080 57.886 102.740 1.00 4.80 133 GLN D CA 1
ATOM 6524 C C . GLN D 1 133 ? 91.172 57.219 104.102 1.00 7.63 133 GLN D C 1
ATOM 6525 O O . GLN D 1 133 ? 90.168 56.737 104.632 1.00 6.78 133 GLN D O 1
ATOM 6531 N N . VAL D 1 134 ? 92.371 57.186 104.668 1.00 3.74 134 VAL D N 1
ATOM 6532 C CA . VAL D 1 134 ? 92.521 56.781 106.058 1.00 5.27 134 VAL D CA 1
ATOM 6533 C C . VAL D 1 134 ? 92.857 57.993 106.908 1.00 4.57 134 VAL D C 1
ATOM 6534 O O . VAL D 1 134 ? 93.260 59.036 106.397 1.00 6.03 134 VAL D O 1
ATOM 6538 N N . LEU D 1 135 ? 92.671 57.846 108.211 1.00 7.29 135 LEU D N 1
ATOM 6539 C CA . LEU D 1 135 ? 92.993 58.895 109.157 1.00 8.06 135 LEU D CA 1
ATOM 6540 C C . LEU D 1 135 ? 93.598 58.254 110.389 1.00 9.89 135 LEU D C 1
ATOM 6541 O O . LEU D 1 135 ? 93.233 57.136 110.753 1.00 8.54 135 LEU D O 1
ATOM 6546 N N . PRO D 1 136 ? 94.546 58.948 111.024 1.00 9.28 136 PRO D N 1
ATOM 6547 C CA . PRO D 1 136 ? 94.997 58.504 112.342 1.00 12.28 136 PRO D CA 1
ATOM 6548 C C . PRO D 1 136 ? 93.861 58.673 113.341 1.00 11.02 136 PRO D C 1
ATOM 6549 O O . PRO D 1 136 ? 92.968 59.493 113.119 1.00 10.15 136 PRO D O 1
ATOM 6553 N N . GLN D 1 137 ? 93.890 57.893 114.415 1.00 14.18 137 GLN D N 1
ATOM 6554 C CA . GLN D 1 137 ? 92.837 57.928 115.421 1.00 13.08 137 GLN D CA 1
ATOM 6555 C C . GLN D 1 137 ? 92.590 59.319 115.997 1.00 11.65 137 GLN D C 1
ATOM 6556 O O . GLN D 1 137 ? 91.443 59.706 116.213 1.00 10.93 137 GLN D O 1
ATOM 6562 N N . ASP D 1 138 ? 93.659 60.075 116.237 1.00 10.17 138 ASP D N 1
ATOM 6563 C CA . ASP D 1 138 ? 93.515 61.369 116.903 1.00 16.51 138 ASP D CA 1
ATOM 6564 C C . ASP D 1 138 ? 93.157 62.510 115.954 1.00 16.46 138 ASP D C 1
ATOM 6565 O O . ASP D 1 138 ? 93.216 63.682 116.333 1.00 15.09 138 ASP D O 1
ATOM 6570 N N . GLU D 1 139 ? 92.783 62.164 114.726 1.00 12.18 139 GLU D N 1
ATOM 6571 C CA . GLU D 1 139 ? 92.367 63.165 113.752 1.00 13.91 139 GLU D CA 1
ATOM 6572 C C . GLU D 1 139 ? 90.923 62.967 113.287 1.00 9.94 139 GLU D C 1
ATOM 6573 O O . GLU D 1 139 ? 90.377 63.809 112.576 1.00 15.34 139 GLU D O 1
ATOM 6579 N N . VAL D 1 140 ? 90.301 61.866 113.697 1.00 8.88 140 VAL D N 1
ATOM 6580 C CA . VAL D 1 140 ? 88.944 61.555 113.243 1.00 11.74 140 VAL D CA 1
ATOM 6581 C C . VAL D 1 140 ? 87.918 62.575 113.734 1.00 12.27 140 VAL D C 1
ATOM 6582 O O . VAL D 1 140 ? 87.108 63.074 112.953 1.00 13.07 140 VAL D O 1
ATOM 6586 N N . ALA D 1 141 ? 87.954 62.882 115.026 1.00 12.60 141 ALA D N 1
ATOM 6587 C CA . ALA D 1 141 ? 87.073 63.907 115.574 1.00 18.65 141 ALA D CA 1
ATOM 6588 C C . ALA D 1 141 ? 87.339 65.238 114.882 1.00 14.05 141 ALA D C 1
ATOM 6589 O O . ALA D 1 141 ? 86.411 65.978 114.560 1.00 14.77 141 ALA D O 1
ATOM 6591 N N . ASN D 1 142 ? 88.614 65.527 114.640 1.00 15.10 142 ASN D N 1
ATOM 6592 C CA . ASN D 1 142 ? 89.004 66.760 113.972 1.00 13.37 142 ASN D CA 1
ATOM 6593 C C . ASN D 1 142 ? 88.461 66.862 112.551 1.00 16.63 142 ASN D C 1
ATOM 6594 O O . ASN D 1 142 ? 88.162 67.957 112.073 1.00 16.73 142 ASN D O 1
ATOM 6599 N N . TYR D 1 143 ? 88.326 65.720 111.881 1.00 12.34 143 TYR D N 1
ATOM 6600 C CA . TYR D 1 143 ? 87.761 65.698 110.538 1.00 9.66 143 TYR D CA 1
ATOM 6601 C C . TYR D 1 143 ? 86.314 66.199 110.516 1.00 14.07 143 TYR D C 1
ATOM 6602 O O . TYR D 1 143 ? 85.924 66.970 109.639 1.00 14.13 143 TYR D O 1
ATOM 6611 N N . PHE D 1 144 ? 85.512 65.741 111.468 1.00 11.50 144 PHE D N 1
ATOM 6612 C CA . PHE D 1 144 ? 84.109 66.133 111.506 1.00 13.89 144 PHE D CA 1
ATOM 6613 C C . PHE D 1 144 ? 83.942 67.564 112.007 1.00 13.86 144 PHE D C 1
ATOM 6614 O O . PHE D 1 144 ? 83.032 68.274 111.581 1.00 13.35 144 PHE D O 1
ATOM 6622 N N . ILE D 1 145 ? 84.830 67.983 112.903 1.00 13.24 145 ILE D N 1
ATOM 6623 C CA . ILE D 1 145 ? 84.888 69.377 113.327 1.00 16.67 145 ILE D CA 1
ATOM 6624 C C . ILE D 1 145 ? 85.132 70.267 112.109 1.00 21.16 145 ILE D C 1
ATOM 6625 O O . ILE D 1 145 ? 84.481 71.299 111.934 1.00 21.43 145 ILE D O 1
ATOM 6630 N N . TRP D 1 146 ? 86.068 69.840 111.266 1.00 17.92 146 TRP D N 1
ATOM 6631 C CA . TRP D 1 146 ? 86.401 70.533 110.026 1.00 15.91 146 TRP D CA 1
ATOM 6632 C C . TRP D 1 146 ? 85.189 70.634 109.104 1.00 14.02 146 TRP D C 1
ATOM 6633 O O . TRP D 1 146 ? 84.921 71.686 108.522 1.00 15.14 146 TRP D O 1
ATOM 6644 N N . ARG D 1 147 ? 84.455 69.537 108.976 1.00 14.63 147 ARG D N 1
ATOM 6645 C CA . ARG D 1 147 ? 83.261 69.523 108.142 1.00 17.83 147 ARG D CA 1
ATOM 6646 C C . ARG D 1 147 ? 82.158 70.414 108.717 1.00 18.90 147 ARG D C 1
ATOM 6647 O O . ARG D 1 147 ? 81.429 71.066 107.969 1.00 18.90 147 ARG D O 1
ATOM 6655 N N . GLN D 1 148 ? 82.045 70.443 110.042 1.00 13.67 148 GLN D N 1
ATOM 6656 C CA . GLN D 1 148 ? 81.036 71.267 110.707 1.00 21.48 148 GLN D CA 1
ATOM 6657 C C . GLN D 1 148 ? 81.325 72.750 110.534 1.00 22.05 148 GLN D C 1
ATOM 6658 O O . GLN D 1 148 ? 80.417 73.548 110.302 1.00 18.70 148 GLN D O 1
ATOM 6664 N N . GLN D 1 149 ? 82.598 73.110 110.653 1.00 21.13 149 GLN D N 1
ATOM 6665 C CA . GLN D 1 149 ? 83.019 74.492 110.493 1.00 18.58 149 GLN D CA 1
ATOM 6666 C C . GLN D 1 149 ? 82.816 74.954 109.057 1.00 17.71 149 GLN D C 1
ATOM 6667 O O . GLN D 1 149 ? 82.606 76.136 108.798 1.00 22.69 149 GLN D O 1
ATOM 6673 N N . ASP D 1 150 ? 82.877 74.007 108.127 1.00 20.67 150 ASP D N 1
ATOM 6674 C CA . ASP D 1 150 ? 82.616 74.289 106.723 1.00 19.38 150 ASP D CA 1
ATOM 6675 C C . ASP D 1 150 ? 81.117 74.433 106.493 1.00 22.27 150 ASP D C 1
ATOM 6676 O O . ASP D 1 150 ? 80.677 75.250 105.684 1.00 23.21 150 ASP D O 1
ATOM 6681 N N . ALA D 1 151 ? 80.338 73.628 107.209 1.00 18.26 151 ALA D N 1
ATOM 6682 C CA . ALA D 1 151 ? 78.884 73.693 107.132 1.00 22.56 151 ALA D CA 1
ATOM 6683 C C . ALA D 1 151 ? 78.376 75.030 107.664 1.00 25.09 151 ALA D C 1
ATOM 6684 O O . ALA D 1 151 ? 77.507 75.659 107.062 1.00 25.10 151 ALA D O 1
ATOM 6686 N N . SER D 1 152 ? 78.931 75.457 108.794 1.00 22.77 152 SER D N 1
ATOM 6687 C CA . SER D 1 152 ? 78.556 76.718 109.419 1.00 23.88 152 SER D CA 1
ATOM 6688 C C . SER D 1 152 ? 78.891 77.907 108.528 1.00 30.23 152 SER D C 1
ATOM 6689 O O . SER D 1 152 ? 78.070 78.805 108.342 1.00 29.67 152 SER D O 1
ATOM 6692 N N . LYS D 1 153 ? 80.105 77.906 107.987 1.00 25.39 153 LYS D N 1
ATOM 6693 C CA . LYS D 1 153 ? 80.554 78.975 107.103 1.00 27.70 153 LYS D CA 1
ATOM 6694 C C . LYS D 1 153 ? 79.656 79.084 105.875 1.00 30.56 153 LYS D C 1
ATOM 6695 O O . LYS D 1 153 ? 79.285 80.182 105.460 1.00 35.12 153 LYS D O 1
ATOM 6701 N N . ASN D 1 154 ? 79.302 77.938 105.303 1.00 27.07 154 ASN D N 1
ATOM 6702 C CA . ASN D 1 154 ? 78.400 77.899 104.161 1.00 27.19 154 ASN D CA 1
ATOM 6703 C C . ASN D 1 154 ? 76.977 78.308 104.544 1.00 37.34 154 ASN D C 1
ATOM 6704 O O . ASN D 1 154 ? 76.300 79.004 103.788 1.00 33.93 154 ASN D O 1
ATOM 6709 N N . SER D 1 155 ? 76.536 77.884 105.727 1.00 30.52 155 SER D N 1
ATOM 6710 C CA . SER D 1 155 ? 75.191 78.187 106.210 1.00 35.14 155 SER D CA 1
ATOM 6711 C C . SER D 1 155 ? 74.950 79.687 106.348 1.00 38.19 155 SER D C 1
ATOM 6712 O O . SER D 1 155 ? 73.925 80.203 105.904 1.00 36.64 155 SER D O 1
ATOM 6715 N N . ILE D 1 156 ? 75.896 80.378 106.971 1.00 31.04 156 ILE D N 1
ATOM 6716 C CA . ILE D 1 156 ? 75.790 81.819 107.159 1.00 37.85 156 ILE D CA 1
ATOM 6717 C C . ILE D 1 156 ? 75.757 82.544 105.815 1.00 40.04 156 ILE D C 1
ATOM 6718 O O . ILE D 1 156 ? 74.963 83.463 105.613 1.00 44.07 156 ILE D O 1
ATOM 6723 N N . SER D 1 157 ? 76.606 82.110 104.891 1.00 40.23 157 SER D N 1
ATOM 6724 C CA . SER D 1 157 ? 76.687 82.733 103.575 1.00 45.20 157 SER D CA 1
ATOM 6725 C C . SER D 1 157 ? 75.425 82.509 102.743 1.00 47.60 157 SER D C 1
ATOM 6726 O O . SER D 1 157 ? 75.042 83.366 101.951 1.00 49.41 157 SER D O 1
ATOM 6729 N N . MET D 1 158 ? 74.786 81.357 102.922 1.00 46.81 158 MET D N 1
ATOM 6730 C CA . MET D 1 158 ? 73.544 81.059 102.215 1.00 49.84 158 MET D CA 1
ATOM 6731 C C . MET D 1 158 ? 72.424 81.987 102.680 1.00 54.68 158 MET D C 1
ATOM 6732 O O . MET D 1 158 ? 71.641 82.490 101.871 1.00 50.30 158 MET D O 1
ATOM 6737 N N . VAL D 1 159 ? 72.357 82.210 103.988 1.00 46.56 159 VAL D N 1
ATOM 6738 C CA . VAL D 1 159 ? 71.333 83.069 104.571 1.00 50.66 159 VAL D CA 1
ATOM 6739 C C . VAL D 1 159 ? 71.575 84.534 104.212 1.00 59.50 159 VAL D C 1
ATOM 6740 O O . VAL D 1 159 ? 70.635 85.282 103.938 1.00 63.05 159 VAL D O 1
ATOM 6744 N N . ALA D 1 160 ? 72.841 84.935 104.198 1.00 55.62 160 ALA D N 1
ATOM 6745 C CA . ALA D 1 160 ? 73.204 86.313 103.891 1.00 51.78 160 ALA D CA 1
ATOM 6746 C C . ALA D 1 160 ? 72.999 86.648 102.415 1.00 58.76 160 ALA D C 1
ATOM 6747 O O . ALA D 1 160 ? 72.407 87.674 102.081 1.00 60.18 160 ALA D O 1
ATOM 6749 N N . GLN D 1 161 ? 73.490 85.779 101.536 1.00 55.76 161 GLN D N 1
ATOM 6750 C CA . GLN D 1 161 ? 73.411 86.013 100.097 1.00 55.55 161 GLN D CA 1
ATOM 6751 C C . GLN D 1 161 ? 71.970 86.027 99.591 1.00 65.47 161 GLN D C 1
ATOM 6752 O O . GLN D 1 161 ? 71.669 86.645 98.571 1.00 68.37 161 GLN D O 1
ATOM 6754 N N . ALA D 1 162 ? 71.084 85.346 100.311 1.00 64.68 162 ALA D N 1
ATOM 6755 C CA . ALA D 1 162 ? 69.676 85.287 99.936 1.00 64.08 162 ALA D CA 1
ATOM 6756 C C . ALA D 1 162 ? 68.988 86.632 100.152 1.00 71.95 162 ALA D C 1
ATOM 6757 O O . ALA D 1 162 ? 67.942 86.906 99.564 1.00 76.24 162 ALA D O 1
ATOM 6759 N N . ASN D 1 163 ? 69.583 87.467 100.998 1.00 69.64 163 ASN D N 1
ATOM 6760 C CA . ASN D 1 163 ? 69.028 88.780 101.301 1.00 67.85 163 ASN D CA 1
ATOM 6761 C C . ASN D 1 163 ? 69.812 89.910 100.640 1.00 69.92 163 ASN D C 1
ATOM 6762 O O . ASN D 1 163 ? 69.422 90.427 99.593 1.00 72.51 163 ASN D O 1
ATOM 6767 N N . PHE D 1 164 ? 70.923 90.282 101.266 1.00 68.65 164 PHE D N 1
ATOM 6768 C CA . PHE D 1 164 ? 71.740 91.401 100.816 1.00 66.35 164 PHE D CA 1
ATOM 6769 C C . PHE D 1 164 ? 72.546 91.025 99.574 1.00 71.25 164 PHE D C 1
ATOM 6770 O O . PHE D 1 164 ? 72.780 89.843 99.320 1.00 71.92 164 PHE D O 1
ATOM 6778 N N . PRO D 1 165 ? 72.967 92.030 98.788 1.00 73.94 165 PRO D N 1
ATOM 6779 C CA . PRO D 1 165 ? 73.819 91.768 97.623 1.00 71.54 165 PRO D CA 1
ATOM 6780 C C . PRO D 1 165 ? 75.274 91.542 98.025 1.00 71.62 165 PRO D C 1
ATOM 6781 O O . PRO D 1 165 ? 76.139 91.501 97.149 1.00 71.99 165 PRO D O 1
ATOM 6785 N N . ASN D 1 173 ? 84.824 87.591 108.029 1.00 51.36 173 ASN D N 1
ATOM 6786 C CA . ASN D 1 173 ? 83.553 88.152 107.587 1.00 66.11 173 ASN D CA 1
ATOM 6787 C C . ASN D 1 173 ? 82.370 87.274 107.980 1.00 72.69 173 ASN D C 1
ATOM 6788 O O . ASN D 1 173 ? 81.213 87.658 107.802 1.00 69.94 173 ASN D O 1
ATOM 6790 N N . GLY D 1 174 ? 82.668 86.092 108.511 1.00 70.74 174 GLY D N 1
ATOM 6791 C CA . GLY D 1 174 ? 81.636 85.178 108.964 1.00 60.40 174 GLY D CA 1
ATOM 6792 C C . GLY D 1 174 ? 80.855 85.759 110.125 1.00 63.63 174 GLY D C 1
ATOM 6793 O O . GLY D 1 174 ? 79.625 85.695 110.155 1.00 61.04 174 GLY D O 1
ATOM 6794 N N . LYS D 1 175 ? 81.575 86.331 111.084 1.00 64.43 175 LYS D N 1
ATOM 6795 C CA . LYS D 1 175 ? 80.948 86.990 112.222 1.00 63.08 175 LYS D CA 1
ATOM 6796 C C . LYS D 1 175 ? 80.335 88.317 111.788 1.00 66.45 175 LYS D C 1
ATOM 6797 O O . LYS D 1 175 ? 79.356 88.781 112.374 1.00 66.49 175 LYS D O 1
ATOM 6799 N N . ASP D 1 176 ? 80.917 88.921 110.756 1.00 68.37 176 ASP D N 1
ATOM 6800 C CA . ASP D 1 176 ? 80.401 90.167 110.201 1.00 65.55 176 ASP D CA 1
ATOM 6801 C C . ASP D 1 176 ? 79.022 89.946 109.591 1.00 64.05 176 ASP D C 1
ATOM 6802 O O . ASP D 1 176 ? 78.084 90.692 109.871 1.00 64.22 176 ASP D O 1
ATOM 6804 N N . MET D 1 177 ? 78.908 88.916 108.757 1.00 63.90 177 MET D N 1
ATOM 6805 C CA . MET D 1 177 ? 77.628 88.540 108.168 1.00 59.82 177 MET D CA 1
ATOM 6806 C C . MET D 1 177 ? 76.653 88.109 109.256 1.00 60.69 177 MET D C 1
ATOM 6807 O O . MET D 1 177 ? 75.448 88.340 109.156 1.00 56.30 177 MET D O 1
ATOM 6812 N N . GLN D 1 178 ? 77.190 87.484 110.298 1.00 61.91 178 GLN D N 1
ATOM 6813 C CA . GLN D 1 178 ? 76.380 87.020 111.415 1.00 62.07 178 GLN D CA 1
ATOM 6814 C C . GLN D 1 178 ? 75.787 88.206 112.172 1.00 61.37 178 GLN D C 1
ATOM 6815 O O . GLN D 1 178 ? 74.596 88.223 112.479 1.00 60.62 178 GLN D O 1
ATOM 6821 N N . ASP D 1 179 ? 76.621 89.202 112.454 1.00 67.98 179 ASP D N 1
ATOM 6822 C CA . ASP D 1 179 ? 76.187 90.392 113.182 1.00 64.07 179 ASP D CA 1
ATOM 6823 C C . ASP D 1 179 ? 75.270 91.286 112.349 1.00 65.05 179 ASP D C 1
ATOM 6824 O O . ASP D 1 179 ? 74.346 91.903 112.879 1.00 64.20 179 ASP D O 1
ATOM 6829 N N . LYS D 1 180 ? 75.524 91.349 111.046 1.00 63.44 180 LYS D N 1
ATOM 6830 C CA . LYS D 1 180 ? 74.734 92.191 110.152 1.00 56.75 180 LYS D CA 1
ATOM 6831 C C . LYS D 1 180 ? 73.423 91.524 109.744 1.00 63.61 180 LYS D C 1
ATOM 6832 O O . LYS D 1 180 ? 73.019 91.593 108.584 1.00 68.49 180 LYS D O 1
ATOM 6834 N N . LEU D 1 181 ? 72.762 90.884 110.702 1.00 63.23 181 LEU D N 1
ATOM 6835 C CA . LEU D 1 181 ? 71.496 90.209 110.443 1.00 65.51 181 LEU D CA 1
ATOM 6836 C C . LEU D 1 181 ? 70.702 90.024 111.733 1.00 58.78 181 LEU D C 1
ATOM 6837 O O . LEU D 1 181 ? 71.244 90.156 112.830 1.00 59.10 181 LEU D O 1
ATOM 6839 N N . ASN D 1 188 ? 68.664 86.459 113.144 1.00 43.37 188 ASN D N 1
ATOM 6840 C CA . ASN D 1 188 ? 69.631 85.740 113.967 1.00 54.34 188 ASN D CA 1
ATOM 6841 C C . ASN D 1 188 ? 69.860 84.308 113.483 1.00 56.82 188 ASN D C 1
ATOM 6842 O O . ASN D 1 188 ? 68.930 83.504 113.419 1.00 48.06 188 ASN D O 1
ATOM 6847 N N . TRP D 1 189 ? 71.110 83.998 113.154 1.00 54.50 189 TRP D N 1
ATOM 6848 C CA . TRP D 1 189 ? 71.470 82.696 112.603 1.00 47.39 189 TRP D CA 1
ATOM 6849 C C . TRP D 1 189 ? 71.474 81.593 113.659 1.00 41.93 189 TRP D C 1
ATOM 6850 O O . TRP D 1 189 ? 71.119 80.450 113.373 1.00 41.46 189 TRP D O 1
ATOM 6861 N N . ASN D 1 190 ? 71.866 81.941 114.881 1.00 38.98 190 ASN D N 1
ATOM 6862 C CA . ASN D 1 190 ? 71.958 80.968 115.967 1.00 36.85 190 ASN D CA 1
ATOM 6863 C C . ASN D 1 190 ? 70.627 80.312 116.342 1.00 41.36 190 ASN D C 1
ATOM 6864 O O . ASN D 1 190 ? 70.606 79.305 117.049 1.00 40.16 190 ASN D O 1
ATOM 6869 N N . ASP D 1 191 ? 69.521 80.882 115.869 1.00 46.14 191 ASP D N 1
ATOM 6870 C CA . ASP D 1 191 ? 68.193 80.358 116.183 1.00 48.41 191 ASP D CA 1
ATOM 6871 C C . ASP D 1 191 ? 67.727 79.290 115.193 1.00 44.33 191 ASP D C 1
ATOM 6872 O O . ASP D 1 191 ? 66.694 78.652 115.399 1.00 44.97 191 ASP D O 1
ATOM 6877 N N . LEU D 1 192 ? 68.484 79.103 114.117 1.00 42.35 192 LEU D N 1
ATOM 6878 C CA . LEU D 1 192 ? 68.149 78.093 113.120 1.00 37.39 192 LEU D CA 1
ATOM 6879 C C . LEU D 1 192 ? 68.246 76.696 113.725 1.00 29.39 192 LEU D C 1
ATOM 6880 O O . LEU D 1 192 ? 68.888 76.512 114.756 1.00 30.86 192 LEU D O 1
ATOM 6885 N N . PRO D 1 193 ? 67.581 75.710 113.105 1.00 26.92 193 PRO D N 1
ATOM 6886 C CA . PRO D 1 193 ? 67.751 74.335 113.586 1.00 30.81 193 PRO D CA 1
ATOM 6887 C C . PRO D 1 193 ? 69.182 73.845 113.361 1.00 29.97 193 PRO D C 1
ATOM 6888 O O . PRO D 1 193 ? 69.892 74.395 112.518 1.00 27.44 193 PRO D O 1
ATOM 6892 N N . VAL D 1 194 ? 69.591 72.828 114.113 1.00 28.55 194 VAL D N 1
ATOM 6893 C CA . VAL D 1 194 ? 70.966 72.333 114.081 1.00 28.45 194 VAL D CA 1
ATOM 6894 C C . VAL D 1 194 ? 71.443 71.921 112.684 1.00 31.97 194 VAL D C 1
ATOM 6895 O O . VAL D 1 194 ? 72.552 72.269 112.274 1.00 31.36 194 VAL D O 1
ATOM 6899 N N . TRP D 1 195 ? 70.602 71.198 111.951 1.00 27.66 195 TRP D N 1
ATOM 6900 C CA . TRP D 1 195 ? 71.006 70.670 110.651 1.00 29.57 195 TRP D CA 1
ATOM 6901 C C . TRP D 1 195 ? 71.219 71.760 109.601 1.00 31.15 195 TRP D C 1
ATOM 6902 O O . TRP D 1 195 ? 71.956 71.563 108.635 1.00 31.58 195 TRP D O 1
ATOM 6913 N N . GLN D 1 196 ? 70.576 72.906 109.792 1.00 33.87 196 GLN D N 1
ATOM 6914 C CA . GLN D 1 196 ? 70.742 74.026 108.875 1.00 29.29 196 GLN D CA 1
ATOM 6915 C C . GLN D 1 196 ? 71.978 74.832 109.236 1.00 27.56 196 GLN D C 1
ATOM 6916 O O . GLN D 1 196 ? 72.577 75.485 108.383 1.00 28.79 196 GLN D O 1
ATOM 6922 N N . LYS D 1 197 ? 72.351 74.778 110.509 1.00 27.42 197 LYS D N 1
ATOM 6923 C CA . LYS D 1 197 ? 73.491 75.528 111.014 1.00 29.62 197 LYS D CA 1
ATOM 6924 C C . LYS D 1 197 ? 74.813 74.823 110.734 1.00 30.88 197 LYS D C 1
ATOM 6925 O O . LYS D 1 197 ? 75.734 75.420 110.183 1.00 25.32 197 LYS D O 1
ATOM 6931 N N . ARG D 1 198 ? 74.898 73.550 111.112 1.00 27.38 198 ARG D N 1
ATOM 6932 C CA . ARG D 1 198 ? 76.166 72.832 111.087 1.00 29.90 198 ARG D CA 1
ATOM 6933 C C . ARG D 1 198 ? 76.014 71.371 110.676 1.00 20.57 198 ARG D C 1
ATOM 6934 O O . ARG D 1 198 ? 76.843 70.535 111.030 1.00 22.00 198 ARG D O 1
ATOM 6942 N N . GLY D 1 199 ? 74.957 71.065 109.934 1.00 19.60 199 GLY D N 1
ATOM 6943 C CA . GLY D 1 199 ? 74.678 69.697 109.539 1.00 17.57 199 GLY D CA 1
ATOM 6944 C C . GLY D 1 199 ? 74.354 68.812 110.729 1.00 23.39 199 GLY D C 1
ATOM 6945 O O . GLY D 1 199 ? 74.292 69.280 111.866 1.00 23.03 199 GLY D O 1
ATOM 694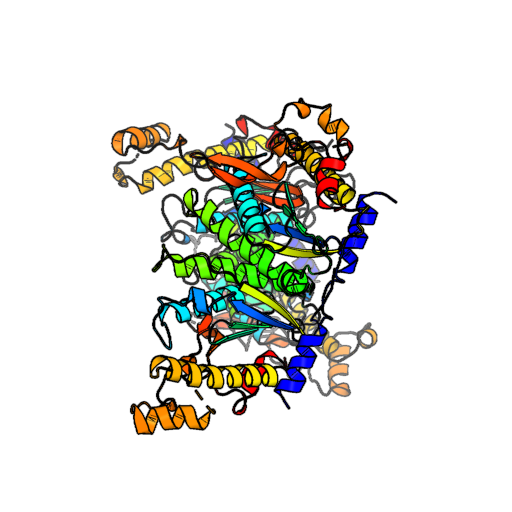6 N N . ILE D 1 200 ? 74.145 67.526 110.471 1.00 22.34 200 ILE D N 1
ATOM 6947 C CA . ILE D 1 200 ? 73.850 66.572 111.535 1.00 24.27 200 ILE D CA 1
ATOM 6948 C C . ILE D 1 200 ? 74.508 65.229 111.270 1.00 20.88 200 ILE D C 1
ATOM 6949 O O . ILE D 1 200 ? 75.007 64.979 110.175 1.00 19.76 200 ILE D O 1
ATOM 6954 N N . CYS D 1 201 ? 74.487 64.363 112.276 1.00 20.30 201 CYS D N 1
ATOM 6955 C CA . CYS D 1 201 ? 74.976 63.004 112.115 1.00 17.94 201 CYS D CA 1
ATOM 6956 C C . CYS D 1 201 ? 73.829 61.996 112.081 1.00 21.36 201 CYS D C 1
ATOM 6957 O O . CYS D 1 201 ? 72.740 62.258 112.590 1.00 23.05 201 CYS D O 1
ATOM 6960 N N . ILE D 1 202 ? 74.083 60.851 111.458 1.00 21.17 202 ILE D N 1
ATOM 6961 C CA . ILE D 1 202 ? 73.181 59.713 111.528 1.00 17.54 202 ILE D CA 1
ATOM 6962 C C . ILE D 1 202 ? 73.908 58.619 112.299 1.00 19.88 202 ILE D C 1
ATOM 6963 O O . ILE D 1 202 ? 74.990 58.188 111.903 1.00 22.34 202 ILE D O 1
ATOM 6968 N N . ILE D 1 203 ? 73.330 58.203 113.421 1.00 25.92 203 ILE D N 1
ATOM 6969 C CA . ILE D 1 203 ? 73.947 57.193 114.275 1.00 19.22 203 ILE D CA 1
ATOM 6970 C C . ILE D 1 203 ? 73.023 56.012 114.508 1.00 19.43 203 ILE D C 1
ATOM 6971 O O . ILE D 1 203 ? 71.821 56.088 114.263 1.00 24.47 203 ILE D O 1
ATOM 6976 N N . LYS D 1 204 ? 73.601 54.921 114.990 1.00 19.05 204 LYS D N 1
ATOM 6977 C CA . LYS D 1 204 ? 72.829 53.748 115.353 1.00 20.46 204 LYS D CA 1
ATOM 6978 C C . LYS D 1 204 ? 72.197 53.986 116.719 1.00 25.46 204 LYS D C 1
ATOM 6979 O O . LYS D 1 204 ? 72.878 54.397 117.661 1.00 24.51 204 LYS D O 1
ATOM 6985 N N . GLU D 1 205 ? 70.894 53.752 116.822 1.00 20.76 205 GLU D N 1
ATOM 6986 C CA . GLU D 1 205 ? 70.216 53.843 118.111 1.00 26.90 205 GLU D CA 1
ATOM 6987 C C . GLU D 1 205 ? 69.472 52.552 118.425 1.00 23.45 205 GLU D C 1
ATOM 6988 O O . GLU D 1 205 ? 69.035 51.837 117.522 1.00 21.43 205 GLU D O 1
ATOM 6994 N N . PHE D 1 206 ? 69.336 52.260 119.713 1.00 31.80 206 PHE D N 1
ATOM 6995 C CA . PHE D 1 206 ? 68.600 51.086 120.160 1.00 26.29 206 PHE D CA 1
ATOM 6996 C C . PHE D 1 206 ? 67.284 51.496 120.809 1.00 30.03 206 PHE D C 1
ATOM 6997 O O . PHE D 1 206 ? 67.238 52.436 121.600 1.00 40.43 206 PHE D O 1
ATOM 7005 N N . TYR D 1 207 ? 66.216 50.785 120.464 1.00 26.92 207 TYR D N 1
ATOM 7006 C CA . TYR D 1 207 ? 64.875 51.148 120.909 1.00 28.92 207 TYR D CA 1
ATOM 7007 C C . TYR D 1 207 ? 64.006 49.904 121.083 1.00 33.37 207 TYR D C 1
ATOM 7008 O O . TYR D 1 207 ? 64.313 48.841 120.538 1.00 30.30 207 TYR D O 1
ATOM 7017 N N . GLU D 1 208 ? 62.918 50.045 121.835 1.00 37.23 208 GLU D N 1
ATOM 7018 C CA . GLU D 1 208 ? 62.015 48.928 122.103 1.00 36.15 208 GLU D CA 1
ATOM 7019 C C . GLU D 1 208 ? 60.809 48.921 121.164 1.00 30.92 208 GLU D C 1
ATOM 7020 O O . GLU D 1 208 ? 60.202 49.960 120.908 1.00 38.19 208 GLU D O 1
ATOM 7022 N N . LYS D 1 209 ? 60.469 47.742 120.652 1.00 33.27 209 LYS D N 1
ATOM 7023 C CA . LYS D 1 209 ? 59.312 47.586 119.778 1.00 35.79 209 LYS D CA 1
ATOM 7024 C C . LYS D 1 209 ? 58.671 46.214 119.963 1.00 42.98 209 LYS D C 1
ATOM 7025 O O . LYS D 1 209 ? 59.268 45.190 119.624 1.00 38.52 209 LYS D O 1
ATOM 7027 N N . ASN D 1 210 ? 57.452 46.209 120.500 1.00 46.49 210 ASN D N 1
ATOM 7028 C CA . ASN D 1 210 ? 56.721 44.978 120.798 1.00 44.26 210 ASN D CA 1
ATOM 7029 C C . ASN D 1 210 ? 57.491 44.029 121.711 1.00 41.96 210 ASN D C 1
ATOM 7030 O O . ASN D 1 210 ? 57.566 42.827 121.456 1.00 42.75 210 ASN D O 1
ATOM 7035 N N . GLY D 1 211 ? 58.066 44.584 122.774 1.00 35.90 211 GLY D N 1
ATOM 7036 C CA . GLY D 1 211 ? 58.795 43.796 123.751 1.00 35.58 211 GLY D CA 1
ATOM 7037 C C . GLY D 1 211 ? 60.176 43.367 123.293 1.00 35.25 211 GLY D C 1
ATOM 7038 O O . GLY D 1 211 ? 60.876 42.652 124.009 1.00 40.31 211 GLY D O 1
ATOM 7039 N N . ALA D 1 212 ? 60.574 43.807 122.103 1.00 33.18 212 ALA D N 1
ATOM 7040 C CA . ALA D 1 212 ? 61.868 43.426 121.546 1.00 33.41 212 ALA D CA 1
ATOM 7041 C C . ALA D 1 212 ? 62.823 44.611 121.429 1.00 32.79 212 ALA D C 1
ATOM 7042 O O . ALA D 1 212 ? 62.435 45.698 121.003 1.00 32.28 212 ALA D O 1
ATOM 7044 N N . LEU D 1 213 ? 64.075 44.389 121.815 1.00 22.51 213 LEU D N 1
ATOM 7045 C CA . LEU D 1 213 ? 65.119 45.389 121.646 1.00 29.90 213 LEU D CA 1
ATOM 7046 C C . LEU D 1 213 ? 65.647 45.347 120.217 1.00 30.95 213 LEU D C 1
ATOM 7047 O O . LEU D 1 213 ? 66.179 44.328 119.774 1.00 31.51 213 LEU D O 1
ATOM 7052 N N . ARG D 1 214 ? 65.491 46.450 119.493 1.00 25.43 214 ARG D N 1
ATOM 7053 C CA . ARG D 1 214 ? 65.959 46.519 118.113 1.00 29.07 214 ARG D CA 1
ATOM 7054 C C . ARG D 1 214 ? 66.901 47.702 117.895 1.00 30.92 214 ARG D C 1
ATOM 7055 O O . ARG D 1 214 ? 67.047 48.562 118.764 1.00 26.06 214 ARG D O 1
ATOM 7063 N N . SER D 1 215 ? 67.550 47.735 116.736 1.00 24.55 215 SER D N 1
ATOM 7064 C CA . SER D 1 215 ? 68.456 48.829 116.412 1.00 22.33 215 SER D CA 1
ATOM 7065 C C . SER D 1 215 ? 68.122 49.441 115.060 1.00 20.58 215 SER D C 1
ATOM 7066 O O . SER D 1 215 ? 67.576 48.776 114.182 1.00 22.99 215 SER D O 1
ATOM 7069 N N . ARG D 1 216 ? 68.455 50.716 114.900 1.00 21.71 216 ARG D N 1
ATOM 7070 C CA . ARG D 1 216 ? 68.229 51.411 113.642 1.00 19.57 216 ARG D CA 1
ATOM 7071 C C . ARG D 1 216 ? 69.177 52.596 113.523 1.00 19.97 216 ARG D C 1
ATOM 7072 O O . ARG D 1 216 ? 69.723 53.074 114.520 1.00 18.06 216 ARG D O 1
ATOM 7080 N N . TRP D 1 217 ? 69.375 53.067 112.298 1.00 19.52 217 TRP D N 1
ATOM 7081 C CA . TRP D 1 217 ? 70.149 54.277 112.074 1.00 22.54 217 TRP D CA 1
ATOM 7082 C C . TRP D 1 217 ? 69.187 55.449 111.975 1.00 19.80 217 TRP D C 1
ATOM 7083 O O . TRP D 1 217 ? 68.207 55.391 111.237 1.00 25.36 217 TRP D O 1
ATOM 7094 N N . SER D 1 218 ? 69.457 56.508 112.730 1.00 22.21 218 SER D N 1
ATOM 7095 C CA . SER D 1 218 ? 68.537 57.636 112.777 1.00 26.89 218 SER D CA 1
ATOM 7096 C C . SER D 1 218 ? 69.253 58.981 112.808 1.00 24.63 218 SER D C 1
ATOM 7097 O O . SER D 1 218 ? 70.403 59.080 113.238 1.00 25.74 218 SER D O 1
ATOM 7100 N N . VAL D 1 219 ? 68.554 60.014 112.348 1.00 21.26 219 VAL D N 1
ATOM 7101 C CA . VAL D 1 219 ? 69.080 61.369 112.348 1.00 19.66 219 VAL D CA 1
ATOM 7102 C C . VAL D 1 219 ? 69.145 61.911 113.768 1.00 26.26 219 VAL D C 1
ATOM 7103 O O . VAL D 1 219 ? 68.142 61.931 114.479 1.00 33.09 219 VAL D O 1
ATOM 7107 N N . ASP D 1 220 ? 70.328 62.351 114.178 1.00 25.83 220 ASP D N 1
ATOM 7108 C CA . ASP D 1 220 ? 70.489 62.971 115.484 1.00 25.70 220 ASP D CA 1
ATOM 7109 C C . ASP D 1 220 ? 70.348 64.480 115.343 1.00 28.10 220 ASP D C 1
ATOM 7110 O O . ASP D 1 220 ? 71.332 65.186 115.118 1.00 25.10 220 ASP D O 1
ATOM 7115 N N . HIS D 1 221 ? 69.123 64.974 115.489 1.00 27.13 221 HIS D N 1
ATOM 7116 C CA . HIS D 1 221 ? 68.864 66.407 115.395 1.00 21.58 221 HIS D CA 1
ATOM 7117 C C . HIS D 1 221 ? 69.471 67.171 116.569 1.00 24.20 221 HIS D C 1
ATOM 7118 O O . HIS D 1 221 ? 69.467 68.400 116.589 1.00 28.21 221 HIS D O 1
ATOM 7125 N N . GLU D 1 222 ? 69.994 66.433 117.544 1.00 23.04 222 GLU D N 1
ATOM 7126 C CA . GLU D 1 222 ? 70.724 67.030 118.654 1.00 30.72 222 GLU D CA 1
ATOM 7127 C C . GLU D 1 222 ? 72.228 66.795 118.505 1.00 36.78 222 GLU D C 1
ATOM 7128 O O . GLU D 1 222 ? 72.960 66.756 119.498 1.00 32.40 222 GLU D O 1
ATOM 7130 N N . THR D 1 223 ? 72.683 66.625 117.265 1.00 31.82 223 THR D N 1
ATOM 7131 C CA . THR D 1 223 ? 74.111 66.477 116.995 1.00 23.62 223 THR D CA 1
ATOM 7132 C C . THR D 1 223 ? 74.837 67.722 117.478 1.00 19.71 223 THR D C 1
ATOM 7133 O O . THR D 1 223 ? 74.534 68.832 117.044 1.00 26.71 223 THR D O 1
ATOM 7137 N N . PRO D 1 224 ? 75.795 67.541 118.392 1.00 17.20 224 PRO D N 1
ATOM 7138 C CA . PRO D 1 224 ? 76.454 68.674 119.044 1.00 22.72 224 PRO D CA 1
ATOM 7139 C C . PRO D 1 224 ? 77.536 69.315 118.182 1.00 28.00 224 PRO D C 1
ATOM 7140 O O . PRO D 1 224 ? 77.907 68.784 117.134 1.00 22.64 224 PRO D O 1
ATOM 7144 N N . ILE D 1 225 ? 78.029 70.464 118.629 1.00 33.92 225 ILE D N 1
ATOM 7145 C CA . ILE D 1 225 ? 79.238 71.035 118.065 1.00 26.00 225 ILE D CA 1
ATOM 7146 C C . ILE D 1 225 ? 80.390 70.175 118.558 1.00 28.19 225 ILE D C 1
ATOM 7147 O O . ILE D 1 225 ? 80.782 70.250 119.723 1.00 31.87 225 ILE D O 1
ATOM 7152 N N . ILE D 1 226 ? 80.913 69.348 117.660 1.00 27.52 226 ILE D N 1
ATOM 7153 C CA . ILE D 1 226 ? 81.863 68.295 118.007 1.00 19.34 226 ILE D CA 1
ATOM 7154 C C . ILE D 1 226 ? 83.138 68.803 118.690 1.00 21.58 226 ILE D C 1
ATOM 7155 O O . ILE D 1 226 ? 83.736 68.098 119.508 1.00 21.85 226 ILE D O 1
ATOM 7160 N N . SER D 1 227 ? 83.534 70.036 118.386 1.00 19.38 227 SER D N 1
ATOM 7161 C CA . SER D 1 227 ? 84.713 70.623 119.022 1.00 25.38 227 SER D CA 1
ATOM 7162 C C . SER D 1 227 ? 84.535 70.765 120.535 1.00 31.74 227 SER D C 1
ATOM 7163 O O . SER D 1 227 ? 85.514 70.851 121.279 1.00 37.16 227 SER D O 1
ATOM 7166 N N . LYS D 1 228 ? 83.282 70.782 120.983 1.00 28.32 228 LYS D N 1
ATOM 7167 C CA . LYS D 1 228 ? 82.973 70.905 122.402 1.00 29.42 228 LYS D CA 1
ATOM 7168 C C . LYS D 1 228 ? 82.532 69.569 122.996 1.00 32.00 228 LYS D C 1
ATOM 7169 O O . LYS D 1 228 ? 82.363 69.445 124.208 1.00 41.29 228 LYS D O 1
ATOM 7171 N N . ASP D 1 229 ? 82.350 68.574 122.134 1.00 33.76 229 ASP D N 1
ATOM 7172 C CA . ASP D 1 229 ? 81.968 67.232 122.562 1.00 22.70 229 ASP D CA 1
ATOM 7173 C C . ASP D 1 229 ? 82.661 66.195 121.678 1.00 24.07 229 ASP D C 1
ATOM 7174 O O . ASP D 1 229 ? 82.023 65.522 120.867 1.00 23.22 229 ASP D O 1
ATOM 7179 N N . ARG D 1 230 ? 83.974 66.074 121.842 1.00 22.98 230 ARG D N 1
ATOM 7180 C CA . ARG D 1 230 ? 84.785 65.206 120.991 1.00 27.56 230 ARG D CA 1
ATOM 7181 C C . ARG D 1 230 ? 84.456 63.723 121.154 1.00 27.88 230 ARG D C 1
ATOM 7182 O O . ARG D 1 230 ? 84.653 62.932 120.229 1.00 27.82 230 ARG D O 1
ATOM 7190 N N . GLU D 1 231 ? 83.949 63.347 122.324 1.00 26.58 231 GLU D N 1
ATOM 7191 C CA . GLU D 1 231 ? 83.653 61.945 122.599 1.00 21.63 231 GLU D CA 1
ATOM 7192 C C . GLU D 1 231 ? 82.485 61.438 121.752 1.00 17.18 231 GLU D C 1
ATOM 7193 O O . GLU D 1 231 ? 82.337 60.235 121.537 1.00 18.14 231 GLU D O 1
ATOM 7199 N N . TYR D 1 232 ? 81.674 62.365 121.254 1.00 19.45 232 TYR D N 1
ATOM 7200 C CA . TYR D 1 232 ? 80.572 62.020 120.361 1.00 20.83 232 TYR D CA 1
ATOM 7201 C C . TYR D 1 232 ? 81.090 61.271 119.137 1.00 19.91 232 TYR D C 1
ATOM 7202 O O . TYR D 1 232 ? 80.436 60.359 118.631 1.00 20.27 232 TYR D O 1
ATOM 7211 N N . VAL D 1 233 ? 82.272 61.663 118.672 1.00 16.86 233 VAL D N 1
ATOM 7212 C CA . VAL D 1 233 ? 82.920 60.983 117.562 1.00 15.28 233 VAL D CA 1
ATOM 7213 C C . VAL D 1 233 ? 83.865 59.897 118.069 1.00 13.51 233 VAL D C 1
ATOM 7214 O O . VAL D 1 233 ? 83.857 58.774 117.568 1.00 15.67 233 VAL D O 1
ATOM 7218 N N . GLU D 1 234 ? 84.664 60.229 119.078 1.00 14.31 234 GLU D N 1
ATOM 7219 C CA . GLU D 1 234 ? 85.731 59.333 119.522 1.00 18.90 234 GLU D CA 1
ATOM 7220 C C . GLU D 1 234 ? 85.243 58.047 120.195 1.00 21.87 234 GLU D C 1
ATOM 7221 O O . GLU D 1 234 ? 86.030 57.131 120.429 1.00 23.79 234 GLU D O 1
ATOM 7227 N N . GLN D 1 235 ? 83.950 57.971 120.494 1.00 20.37 235 GLN D N 1
ATOM 7228 C CA . GLN D 1 235 ? 83.381 56.752 121.059 1.00 19.89 235 GLN D CA 1
ATOM 7229 C C . GLN D 1 235 ? 83.403 55.607 120.046 1.00 22.90 235 GLN D C 1
ATOM 7230 O O . GLN D 1 235 ? 83.362 54.435 120.423 1.00 23.37 235 GLN D O 1
ATOM 7236 N N . PHE D 1 236 ? 83.464 55.948 118.762 1.00 22.39 236 PHE D N 1
ATOM 7237 C CA . PHE D 1 236 ? 83.512 54.938 117.708 1.00 15.64 236 PHE D CA 1
ATOM 7238 C C . PHE D 1 236 ? 84.933 54.761 117.177 1.00 19.97 236 PHE D C 1
ATOM 7239 O O . PHE D 1 236 ? 85.176 53.939 116.293 1.00 15.44 236 PHE D O 1
ATOM 7247 N N . VAL D 1 237 ? 85.870 55.533 117.721 1.00 14.96 237 VAL D N 1
ATOM 7248 C CA . VAL D 1 237 ? 87.248 55.515 117.237 1.00 20.17 237 VAL D CA 1
ATOM 7249 C C . VAL D 1 237 ? 88.152 54.646 118.105 1.00 17.29 237 VAL D C 1
ATOM 7250 O O . VAL D 1 237 ? 88.815 53.737 117.610 1.00 16.35 237 VAL D O 1
ATOM 7254 N N . TYR D 1 238 ? 88.179 54.935 119.401 1.00 22.26 238 TYR D N 1
ATOM 7255 C CA . TYR D 1 238 ? 88.954 54.134 120.338 1.00 24.28 238 TYR D CA 1
ATOM 7256 C C . TYR D 1 238 ? 88.066 53.049 120.933 1.00 25.15 238 TYR D C 1
ATOM 7257 O O . TYR D 1 238 ? 87.155 53.335 121.707 1.00 29.64 238 TYR D O 1
ATOM 7266 N N . LEU D 1 239 ? 88.335 51.803 120.558 1.00 31.90 239 LEU D N 1
ATOM 7267 C CA . LEU D 1 239 ? 87.476 50.686 120.927 1.00 32.53 239 LEU D CA 1
ATOM 7268 C C . LEU D 1 239 ? 88.190 49.703 121.852 1.00 30.45 239 LEU D C 1
ATOM 7269 O O . LEU D 1 239 ? 89.240 50.013 122.414 1.00 41.22 239 LEU D O 1
#

Foldseek 3Di:
DVVVVVVVVVVVQQDFDDAQFKKKKKKFWDPVVVLCVVADFPDHPQLLVLQVQLQQQLQVPAFQWFKWFDADRMIMTIGGQPLDVPGAHGVNRGWVCVFVVSQVSSQVSSQVSCCVVCVVRDRIGMGMGMDGDHLVCQLVVLLVLQVVRQQVLLVRRLPVPDPPVVADGSVVSQVCCCPVVVDHSVVDFQCSRRRWMWGWDDVVIGTDTDSVHDNCVVPVCVRSVSRDND/DVVVVVVVVVVVQQDAADAQFKKKKKKFWDPVVVLCVVADPPDHPLLLVLQQQLQQQLQVPAAQWFKWWDADGMIMTIGGQPPDPPGAHGVNRGWVCVFVVSQVSSQVSSQVSSCVVVVPRDRIGMGMGMDGDHLVCQLVVLLVQQVVRQQVLLVRLLPVVDPPVVPVDPDSVRSQVCCCPPVVDHLVPDFPCSRRRWMFGPPVGTDTDSPHDNCVVPVCVRSVSRPD/DDPVVVVVVVVVVQQDFADAQFKKKKKKFWDPVVVLCVVADFPDHPLLLVLQQQLQQQLQVPAAQWFKWWDADGMIMTIGGQPPDPPGAHGVNRGFVCVFVVSQVSSQVSSQVSCCPVPVPRDRIGMGMGMDGDHLVCQLVVLLVLQVVRQQVLLVRNLVVVDCPRVVSQVCCCPPVNDHSVVDFPCSRRRWMWGWDFDDDVTDIGTDTDSPHDNCVVPVCVRSVSRPD/DVVVVVVVVVVVQQDFADAQFKKKKKKFWDPCVVQCVVADPPDHPLLLVLQFVLQQQLQVPAAQWFKWWDADGMIMTIGGQPPDPPGAHGVNRGFVCVFVVSQVSSQVSSCVSCCVVPVPGDRIGMGMGMDGDHLVCQLVVLLVQQVVRQQVLLCRVQVVPDVVSVPSCVVPPPVPDFPCSRRRWMWGKDWDDDPNDIDIGTGTDSVHDSCVVVVCVRSVSRPD

Secondary structure (DSSP, 8-state):
-HHHHHHHHHHTT--B--SSS-EEEEEEETTHHHHTTTSPSS--HHHHHHHHHHHHHHHHHSTTEEEEEEETTEEEEEE---SSSS---GGGGBHHHHHHHHHHHHHHHHHHHHHHH-TTSPPP-EEEEEEE--GGGHHHHHHHHHHHHHHHHHHHHHTTTS-TTT---HHHHHHHHHHTS---GGGS-HHHHH-EEEEEEE--EEEEEETT---GGG-THHHHHHH---/-HHHHHHHHHHTT--B--SSS-EEEEEEETTHHHHTBTBPSS--HHHHHHHHHHHHHHHHHSTTEEEEEEETTEEEEEE---SSTT---GGGGBHHHHHHHHHHHHHHHHHHHHHHH-TTPPPP-EEEEEEE--GGGHHHHHHHHHHHHHHHHHHHHHHTTS-HHHHTT--HHHHHHHHHHHH---GGGS-HHHHH-EEEEE---EEEETT---GGG-THHHHTTT--/--HHHHHHHHHHTT--B--SSS-EEEEEEETTHHHHTBTB-SS--HHHHHHHHHHHHHHHHHSTTEEEEEEETTEEEEEE---SSTT---GGGGBHHHHHHHHHHHHHHHHHHHHHHH-TTSPPP-EEEEEEE--GGGHHHHHHHHHHHHHHHHHHHHHHTT---HHHHHHHHHHTS---GGGS-HHHHH-EEEEEEEE----EEEEEEETT---TTT-THHHHTTT--/-HHHHHHHHHHTT--B--SSS-EEEEEEETTHHHHTBTB-SS--HHHHHHHHHHHHHHHHHSTTEEEEEEETTEEEEEE---SSTT---GGGGBHHHHHHHHHHHHHHHHHHHHHHH-TTSPPP-EEEEEEE--GGGHHHHHHHHHHHHHHHHHHHHHHTT---HHHHHHT--GGGS-HHHHH-EEEEEEEEEETTEEEEEEEEETT---GGG-THHHHTTT--

Sequence (911 aa):
SIGDRMKRYENAYRIKLPERMPVIVRIDGAHFHHTYTKGCAKPFDQDLAEAFWETCKYLAQNIMGAKLVYHQSDEISILITNYDKLTTQSWFENNLQKIASVSASMATAKFNEVMREKYPDKPLATFDGRAQVLPQDEVANYFIWRQQDASKNSISMVAQANFPHKQLLNGKDMQDKLMTEKNINWNDLPVWQKRGICIIKEFYRSRWSVDHETPIISKDREYVEQFVYLNSIGDRMKRYENAYRIKLPERMPVIVRIDGAHFHTYTKGCAKPFDQDLAEAFWETCKYLAQNIMGAKLVYHQSDEISILITNYDKLTTQSWFENNLQKIASVSASMATAKFNEVMREKYPDKPLATFDGRAQVLPQDEVANYFIWRQQDASKNSISMVAQANFPHKQLQGLNGKDMQDKLMTEKNINWNDLPVWQKRGICIIKESRWSVDHETPIISKDREYVEQFVYLDSIGDRMKRYENAYRIKLPERMPVIVRIDGAHFHTYTKGCAKPFDQDLAEAFWETCKYLAQNIMGAKLVYHQSDEISILITNYDKLTTQSWFENNLQKIASVSASMATAKFNEVMREKYPDKPLATFDGRAQVLPQDEVANYFIWRQQDASKNSISMVAQANFPNGKDMQDKLMTEKNINWNDLPVWQKRGICIIKEFYEKNLRSRWSVDHETPIISKDREYVEQFVYLSIGDRMKRYENAYRIKLPERMPVIVRIDGAHFHTYTKGCAKPFDQDLAEAFWETCKYLAQNIMGAKLVYHQSDEISILITNYDKLTTQSWFENNLQKIASVSASMATAKFNEVMREKYPDKPLATFDGRAQVLPQDEVANYFIWRQQDASKNSISMVAQANFPNGKDMQDKLNWNDLPVWQKRGICIIKEFYEKNGALRSRWSVDHETPIISKDREYVEQFVYL

Radius of gyration: 33.27 Å; Cα contacts (8 Å, |Δi|>4): 1596; chains: 4; bounding box: 78×92×90 Å

Solvent-accessible surface area: 41408 Å² total; per-residue (Å²): 104,43,18,84,77,1,41,156,58,24,82,69,34,112,39,103,4,61,109,137,67,2,2,2,0,23,0,49,6,29,152,17,167,103,12,36,77,72,26,59,82,54,30,16,94,71,24,6,73,1,0,14,74,0,0,53,42,0,5,113,69,8,99,20,9,47,0,0,1,7,11,45,31,9,0,0,0,0,8,2,8,23,70,144,167,105,43,127,15,20,61,105,4,13,0,8,68,2,0,0,3,0,0,0,23,0,0,2,36,0,11,44,33,4,62,136,67,58,65,86,24,83,32,1,17,0,5,0,57,3,6,21,0,58,68,93,13,0,0,29,1,0,11,43,18,7,99,41,4,32,138,53,7,17,46,89,21,1,65,44,82,27,68,95,103,54,49,91,83,22,67,66,18,57,92,53,4,98,119,112,47,129,33,70,34,81,78,58,65,40,38,48,10,51,2,0,0,0,29,91,42,162,142,92,44,74,25,32,33,44,85,83,0,31,83,1,65,89,58,88,102,26,0,33,63,42,0,94,71,145,103,44,20,84,78,1,38,157,60,23,79,68,36,104,39,103,3,60,107,136,66,1,3,2,0,24,0,41,7,26,147,16,167,83,14,14,144,76,19,58,119,43,38,20,86,44,23,6,69,1,1,12,71,0,0,49,42,0,5,107,69,8,106,18,7,44,0,0,0,8,14,57,29,8,0,0,0,0,8,1,8,26,68,56,166,120,45,125,14,17,62,103,4,10,0,8,55,2,0,0,3,0,0,0,22,0,0,2,38,0,13,61,30,4,65,108,126,79,64,112,31,82,31,2,17,0,7,0,52,2,5,20,0,56,74,94,12,0,1,21,1,0,12,46,20,8,101,45,3,31,154,56,2,15,51,62,5,0,67,50,41,18,82,90,73,79,23,112,77,67,105,31,131,64,19,39,66,40,0,81,122,94,97,89,45,53,22,79,115,42,65,34,30,26,30,31,3,0,0,0,27,108,126,129,93,23,26,31,38,96,82,0,29,89,0,63,103,60,89,103,24,0,35,85,34,0,103,127,129,67,41,12,59,64,2,118,136,58,23,82,72,35,113,40,98,3,62,107,128,65,1,2,2,0,22,0,47,4,27,152,13,157,95,15,15,105,84,17,59,121,33,36,19,89,57,22,6,76,1,1,11,75,0,0,49,44,0,4,110,69,6,100,19,11,44,0,0,1,8,11,50,28,13,1,0,0,0,8,1,5,25,58,125,166,110,45,130,14,17,60,113,4,13,0,9,66,1,0,0,2,0,0,0,21,0,0,2,40,0,12,82,44,6,66,103,91,76,100,100,28,83,32,1,17,0,4,0,55,3,5,22,0,55,72,92,11,0,0,24,0,1,13,43,19,8,96,33,2,33,135,46,3,18,31,60,11,7,135,46,70,76,155,105,39,71,56,62,42,90,45,1,82,97,123,49,122,39,54,25,76,112,52,61,33,32,27,32,38,2,0,0,0,28,83,58,124,71,150,50,178,72,40,51,115,33,25,30,31,77,140,0,30,62,1,60,165,60,90,107,24,0,30,79,32,0,107,117,104,43,21,88,80,1,40,153,60,26,82,71,35,111,36,96,3,62,110,125,65,1,1,1,0,25,0,41,4,20,117,13,99,85,11,19,65,79,19,59,125,41,43,21,86,65,22,5,74,3,1,10,69,0,0,44,43,0,6,113,66,7,105,22,11,41,0,0,0,7,9,69,30,14,0,0,0,0,7,2,6,24,63,143,165,108,45,133,13,16,57,109,4,10,0,9,54,2,0,0,2,0,0,0,23,0,0,3,44,0,22,65,45,7,52,90,71,74,111,100,46,84,38,1,10,1,7,0,53,2,6,21,0,56,68,90,14,0,0,24,1,0,13,32,18,6,96,57,7,28,149,65,3,16,40,72,41,17,80,63,101,112,157,107,31,69,60,60,51,121,64,82,117,33,82,114,51,62,32,34,33,30,27,2,0,0,0,31,104,55,134,64,88,34,161,88,30,138,131,50,110,26,22,26,28,97,82,0,29,93,0,61,92,58,88,108,25,0,32,80,39,0,108,112